Protein AF-A0A9Q4BXJ7-F1 (afdb_monomer)

Foldseek 3Di:
DDDDDDDDDDDDDDDDDDDDPDDDDFDWDDDPPDTDGDDDDDDDDDDDDDDDDDDDDDDDDDDDDDDDDDDDDDDDDDDDDDDDDDDDDDDDDDDDDDDDDDDDDDDDDDDDDDDDDDDDDDDDDDDDDPDQPFDKDKDKAFQDDDDVVDPDRDGPDPDDDDDADDDDDDFDADADDDDRIGMGMHGCSVVVVVVVVDPDDDDTHHPDQDFDDDDPFWTWGWDDDPVFQWTWTDTPFFTWIWGADPVRQTQWIQGRLRFIWGFDADPVRHTAKIWGQLDDDDPQGQIFMWGWDADPVQQKIKIKTWWASDPPDTQIKIKMFHADPVRQTAWIWTAFPVRDTFTAKGFDADPVRHTQWIAGRLRFIWGFDADPVRHTQWIAFPVRWIKGKDKDADFDWDDDDPLQTDTAGMKIWIDGPPQDSQQTWIFGAHPVGDTQWIDGGPAAIFGWDADPVRHTAWTAFSVGWIWGFDADPVGHGQKIAGPLAQGIKGFDAPPVRATAWIFGQPLDLPDQGIWGFDADSVRHTFKIWTDDSPDDPVPDDRPDDPVVQQPPDAPVSVVPQLAIWMKGWDADGPDLPDPQCRPDPPSVVVNPPPDAWDRRRGDTQKMWTDQHRPFDIWMWGFTDDSVRHTAWIWTDDGPFAIKIWGFDGIPVGHTAKIKIAGPDDPDLQFIKMKGFDAISNRATAWIWMDSDPDPVPTHTQWGFDARSNRHTAWIARPLADDQQRIWGWDADSTPGDTAWIAGRNQQWIWGFDADSVRHTQWIFIGHNLDDGWIKGFDADSVRHTAFIDGVPHTAKGFDADSNGATQKMKGAQCPVDDDDIWIKGFDDDNNQTAWIQINNRIWGWDADSSNQTQDTRVLRWGFDADSVRQTCDIRQKGFGADPVRATQWIDDPNWIWGFDAPPVNHTAFIAGPVVSHTQKGFDDDVHGFWIWGKDWDWDQDPVVRDTDIDIDTWIWTFDADSLLFGAFIATSHRHTQWGFDADPVFHTNVVTTDHDPPDQAGGSRFGQDPSRRDGDPD

pLDDT: mean 71.06, std 25.73, range [20.62, 98.31]

Radius of gyration: 36.92 Å; Cα contacts (8 Å, |Δi|>4): 1933; chains: 1; bounding box: 96×116×106 Å

Nearest PDB structures (foldseek):
  8qjd-assembly2_B  TM=5.633E-01  e=3.406E-28  Salmonella bongori N268-08
  8qja-assembly3_C  TM=4.218E-01  e=2.399E-27  Advenella mimigardefordensis DPN7
  8qja-assembly4_D  TM=3.815E-01  e=5.502E-26  Advenella mimigardefordensis DPN7
  6fay-assembly1_A  TM=3.407E-01  e=9.734E-24  Mus musculus
  7q97-assembly1_B  TM=1.953E-01  e=4.274E-28  Pseudomonas protegens Pf-5

Structure (mmCIF, N/CA/C/O backbone):
data_AF-A0A9Q4BXJ7-F1
#
_entry.id   AF-A0A9Q4BXJ7-F1
#
loop_
_atom_site.group_PDB
_atom_site.id
_atom_site.type_symbol
_atom_site.label_atom_id
_atom_site.label_alt_id
_atom_site.label_comp_id
_atom_site.label_asym_id
_atom_site.label_entity_id
_atom_site.label_seq_id
_atom_site.pdbx_PDB_ins_code
_atom_site.Cartn_x
_atom_site.Cartn_y
_atom_site.Cartn_z
_atom_site.occupancy
_atom_site.B_iso_or_equiv
_atom_site.auth_seq_id
_atom_site.auth_comp_id
_atom_site.auth_asym_id
_atom_site.auth_atom_id
_atom_site.pdbx_PDB_model_num
ATOM 1 N N . MET A 1 1 ? 33.886 -27.607 52.424 1.00 29.33 1 MET A N 1
ATOM 2 C CA . MET A 1 1 ? 33.667 -28.235 53.746 1.00 29.33 1 MET A CA 1
ATOM 3 C C . MET A 1 1 ? 32.159 -28.363 53.962 1.00 29.33 1 MET A C 1
ATOM 5 O O . MET A 1 1 ? 31.490 -27.382 53.689 1.00 29.33 1 MET A O 1
ATOM 9 N N . LYS A 1 2 ? 31.690 -29.576 54.332 1.00 24.80 2 LYS A N 1
ATOM 10 C CA . LYS A 1 2 ? 30.403 -30.024 54.951 1.00 24.80 2 LYS A CA 1
ATOM 11 C C . LYS A 1 2 ? 29.166 -29.099 54.805 1.00 24.80 2 LYS A C 1
ATOM 13 O O . LYS A 1 2 ? 29.229 -27.963 55.239 1.00 24.80 2 LYS A O 1
ATOM 18 N N . GLY A 1 3 ? 28.057 -29.520 54.173 1.00 24.28 3 GLY A N 1
ATOM 19 C CA . GLY A 1 3 ? 26.993 -30.392 54.740 1.00 24.28 3 GLY A CA 1
ATOM 20 C C . GLY A 1 3 ? 26.038 -29.548 55.614 1.00 24.28 3 GLY A C 1
ATOM 21 O O . GLY A 1 3 ? 26.539 -28.859 56.486 1.00 24.28 3 GLY A O 1
ATOM 22 N N . THR A 1 4 ? 24.714 -29.468 55.426 1.00 27.34 4 THR A N 1
ATOM 23 C CA . THR A 1 4 ? 23.711 -30.544 55.585 1.00 27.34 4 THR A CA 1
ATOM 24 C C . THR A 1 4 ? 22.307 -30.145 55.086 1.00 27.34 4 THR A C 1
ATOM 26 O O . THR A 1 4 ? 21.946 -28.973 55.054 1.00 27.34 4 THR A O 1
ATOM 29 N N . ASN A 1 5 ? 21.527 -31.184 54.773 1.00 27.03 5 ASN A N 1
ATOM 30 C CA . ASN A 1 5 ? 20.116 -31.240 54.376 1.00 27.03 5 ASN A CA 1
ATOM 31 C C . ASN A 1 5 ? 19.114 -30.816 55.468 1.00 27.03 5 ASN A C 1
ATOM 33 O O . ASN A 1 5 ? 19.410 -30.959 56.651 1.00 27.03 5 ASN A O 1
ATOM 37 N N . ASN A 1 6 ? 17.875 -30.504 55.056 1.00 26.70 6 ASN A N 1
ATOM 38 C CA . ASN A 1 6 ? 16.695 -31.269 55.494 1.00 26.70 6 ASN A CA 1
ATOM 39 C C . ASN A 1 6 ? 15.475 -31.064 54.571 1.00 26.70 6 ASN A C 1
ATOM 41 O O . ASN A 1 6 ? 14.957 -29.961 54.427 1.00 26.70 6 ASN A O 1
ATOM 45 N N . SER A 1 7 ? 15.018 -32.168 53.974 1.00 25.70 7 SER A N 1
ATOM 46 C CA . SER A 1 7 ? 13.692 -32.349 53.357 1.00 25.70 7 SER A CA 1
ATOM 47 C C . SER A 1 7 ? 12.619 -32.608 54.434 1.00 25.70 7 SER A C 1
ATOM 49 O O . SER A 1 7 ? 12.974 -32.886 55.582 1.00 25.70 7 SER A O 1
ATOM 51 N N . PRO A 1 8 ? 11.317 -32.625 54.077 1.00 30.58 8 PRO A N 1
ATOM 52 C CA . PRO A 1 8 ? 10.703 -33.935 53.798 1.00 30.58 8 PRO A CA 1
ATOM 53 C C . PRO A 1 8 ? 9.628 -33.976 52.681 1.00 30.58 8 PRO A C 1
ATOM 55 O O . PRO A 1 8 ? 8.876 -33.031 52.496 1.00 30.58 8 PRO A O 1
ATOM 58 N N . LYS A 1 9 ? 9.582 -35.141 51.999 1.00 25.20 9 LYS A N 1
ATOM 59 C CA . LYS A 1 9 ? 8.422 -35.985 51.586 1.00 25.20 9 LYS A CA 1
ATOM 60 C C . LYS A 1 9 ? 7.136 -35.251 51.143 1.00 25.20 9 LYS A C 1
ATOM 62 O O . LYS A 1 9 ? 6.546 -34.546 51.939 1.00 25.20 9 LYS A O 1
ATOM 67 N N . GLY A 1 10 ? 6.559 -35.423 49.952 1.00 23.55 10 GLY A N 1
ATOM 68 C CA . GLY A 1 10 ? 6.458 -36.580 49.056 1.00 23.55 10 GLY A CA 1
ATOM 69 C C . GLY A 1 10 ? 4.964 -36.846 48.784 1.0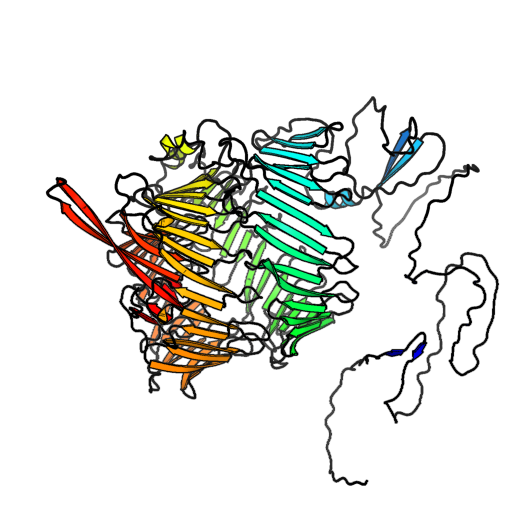0 23.55 10 GLY A C 1
ATOM 70 O O . GLY A 1 10 ? 4.202 -36.839 49.740 1.00 23.55 10 GLY A O 1
ATOM 71 N N . ILE A 1 11 ? 4.559 -37.027 47.518 1.00 23.98 11 ILE A N 1
ATOM 72 C CA . ILE A 1 11 ? 3.514 -37.942 46.991 1.00 23.98 11 ILE A CA 1
ATOM 73 C C . ILE A 1 11 ? 3.352 -37.672 45.480 1.00 23.98 11 ILE A C 1
ATOM 75 O O . ILE A 1 11 ? 3.419 -36.539 45.012 1.00 23.98 11 ILE A O 1
ATOM 79 N N . ALA A 1 12 ? 3.235 -38.770 44.739 1.00 24.23 12 ALA A N 1
ATOM 80 C CA . ALA A 1 12 ? 3.352 -38.919 43.297 1.00 24.23 12 ALA A CA 1
ATOM 81 C C . ALA A 1 12 ? 2.181 -38.349 42.478 1.00 24.23 12 ALA A C 1
ATOM 83 O O . ALA A 1 12 ? 1.046 -38.349 42.941 1.00 24.23 12 ALA A O 1
ATOM 84 N N . ASN A 1 13 ? 2.458 -37.997 41.216 1.00 24.38 13 ASN A N 1
ATOM 85 C CA . ASN A 1 13 ? 1.560 -38.262 40.090 1.00 24.38 13 ASN A CA 1
ATOM 86 C C . ASN A 1 13 ? 2.360 -38.378 38.780 1.00 24.38 13 ASN A C 1
ATOM 88 O O . ASN A 1 13 ? 3.239 -37.569 38.488 1.00 24.38 13 ASN A O 1
ATOM 92 N N . ASN A 1 14 ? 2.066 -39.448 38.042 1.00 24.03 14 ASN A N 1
ATOM 93 C CA . ASN A 1 14 ? 2.735 -39.897 36.823 1.00 24.03 14 ASN A CA 1
ATOM 94 C C . ASN A 1 14 ? 2.566 -38.901 35.665 1.00 24.03 14 ASN A C 1
ATOM 96 O O . ASN A 1 14 ? 1.440 -38.626 35.258 1.00 24.03 14 ASN A O 1
ATOM 100 N N . TYR A 1 15 ? 3.679 -38.467 35.068 1.00 24.14 15 TYR A N 1
ATOM 101 C CA . TYR A 1 15 ? 3.709 -37.826 33.752 1.00 24.14 15 TYR A CA 1
ATOM 102 C C . TYR A 1 15 ? 4.473 -38.711 32.763 1.00 24.14 15 TYR A C 1
ATOM 104 O O . TYR A 1 15 ? 5.628 -39.075 32.988 1.00 24.14 15 TYR A O 1
ATOM 112 N N . TYR A 1 16 ? 3.807 -39.052 31.659 1.00 23.14 16 TYR A N 1
ATOM 113 C CA . TYR A 1 16 ? 4.419 -39.596 30.449 1.00 23.14 16 TYR A CA 1
ATOM 114 C C . TYR A 1 16 ? 5.357 -38.533 29.851 1.00 23.14 16 TYR A C 1
ATOM 116 O O . TYR A 1 16 ? 4.899 -37.474 29.428 1.00 23.14 16 TYR A O 1
ATOM 124 N N . TYR A 1 17 ? 6.661 -38.812 29.799 1.00 21.69 17 TYR A N 1
ATOM 125 C CA . TYR A 1 17 ? 7.642 -37.994 29.079 1.00 21.69 17 TYR A CA 1
ATOM 126 C C . TYR A 1 17 ? 7.911 -38.610 27.695 1.00 21.69 17 TYR A C 1
ATOM 128 O O . TYR A 1 17 ? 8.369 -39.755 27.637 1.00 21.69 17 TYR A O 1
ATOM 136 N N . PRO A 1 18 ? 7.697 -37.891 26.578 1.00 24.36 18 PRO A N 1
ATOM 137 C CA . PRO A 1 18 ? 8.281 -38.276 25.303 1.00 24.36 18 PRO A CA 1
ATOM 138 C C . PRO A 1 18 ? 9.789 -37.993 25.324 1.00 24.36 18 PRO A C 1
ATOM 140 O O . PRO A 1 18 ? 10.256 -36.997 25.883 1.00 24.36 18 PRO A O 1
ATOM 143 N N . GLN A 1 19 ? 10.558 -38.917 24.751 1.00 22.33 19 GLN A N 1
ATOM 144 C CA . GLN A 1 19 ? 12.015 -38.928 24.803 1.00 22.33 19 GLN A CA 1
ATOM 145 C C . GLN A 1 19 ? 12.638 -37.683 24.158 1.00 22.33 19 GLN A C 1
ATOM 147 O O . GLN A 1 19 ? 12.477 -37.426 22.968 1.00 22.33 19 GLN A O 1
ATOM 152 N N . ARG A 1 20 ? 13.411 -36.936 24.954 1.00 23.20 20 ARG A N 1
ATOM 153 C CA . ARG A 1 20 ? 14.351 -35.920 24.473 1.00 23.20 20 ARG A CA 1
ATOM 154 C C . ARG A 1 20 ? 15.611 -36.616 23.962 1.00 23.20 20 ARG A C 1
ATOM 156 O O . ARG A 1 20 ? 16.390 -37.120 24.766 1.00 23.20 20 ARG A O 1
ATOM 163 N N . ASN A 1 21 ? 15.862 -36.575 22.659 1.00 24.70 21 ASN A N 1
ATOM 164 C CA . ASN A 1 21 ? 17.206 -36.816 22.136 1.00 24.70 21 ASN A CA 1
ATOM 165 C C . ASN A 1 21 ? 18.016 -35.521 22.281 1.00 24.70 21 ASN A C 1
ATOM 167 O O . ASN A 1 21 ? 17.896 -34.606 21.471 1.00 24.70 21 ASN A O 1
ATOM 171 N N . ALA A 1 22 ? 18.806 -35.421 23.349 1.00 22.44 22 ALA A N 1
ATOM 172 C CA . ALA A 1 22 ? 19.788 -34.357 23.514 1.00 22.44 22 ALA A CA 1
ATOM 173 C C . ALA A 1 22 ? 21.073 -34.733 22.759 1.00 22.44 22 ALA A C 1
ATOM 175 O O . ALA A 1 22 ? 21.726 -35.713 23.109 1.00 22.44 22 ALA A O 1
ATOM 176 N N . TYR A 1 23 ? 21.456 -33.948 21.751 1.00 26.84 23 TYR A N 1
ATOM 177 C CA . TYR A 1 23 ? 22.778 -34.041 21.126 1.00 26.84 23 TYR A CA 1
ATOM 178 C C . TYR A 1 23 ? 23.643 -32.874 21.618 1.00 26.84 23 TYR A C 1
ATOM 180 O O . TYR A 1 23 ? 23.345 -31.712 21.351 1.00 26.84 23 TYR A O 1
ATOM 188 N N . GLY A 1 24 ? 24.684 -33.191 22.393 1.00 23.44 24 GLY A N 1
ATOM 189 C CA . GLY A 1 24 ? 25.664 -32.226 22.897 1.00 23.44 24 GLY A CA 1
ATOM 190 C C . GLY A 1 24 ? 26.682 -31.812 21.829 1.00 23.44 24 GLY A C 1
ATOM 191 O O . GLY A 1 24 ? 27.088 -32.618 20.995 1.00 23.44 24 GLY A O 1
ATOM 192 N N . ILE A 1 25 ? 27.096 -30.545 21.870 1.00 24.92 25 ILE A N 1
ATOM 193 C CA . ILE A 1 25 ? 28.106 -29.939 20.990 1.00 24.92 25 ILE A CA 1
ATOM 194 C C . ILE A 1 25 ? 29.501 -30.173 21.599 1.00 24.92 25 ILE A C 1
ATOM 196 O O . ILE A 1 25 ? 29.721 -29.838 22.761 1.00 24.92 25 ILE A O 1
ATOM 200 N N . PHE A 1 26 ? 30.452 -30.710 20.826 1.00 27.27 26 PHE A N 1
ATOM 201 C CA . PHE A 1 26 ? 31.858 -30.851 21.233 1.00 27.27 26 PHE A CA 1
ATOM 202 C C . PHE A 1 26 ? 32.681 -29.639 20.772 1.00 27.27 26 PHE A C 1
ATOM 204 O O . PHE A 1 26 ? 32.647 -29.284 19.595 1.00 27.27 26 PHE A O 1
ATOM 211 N N . GLN A 1 27 ? 33.459 -29.031 21.671 1.00 26.34 27 GLN A N 1
ATOM 212 C CA . GLN A 1 27 ? 34.490 -28.054 21.307 1.00 26.34 27 GLN A CA 1
ATOM 213 C C . GLN A 1 27 ? 35.845 -28.755 21.162 1.00 26.34 27 GLN A C 1
ATOM 215 O O . GLN A 1 27 ? 36.300 -29.438 22.076 1.00 26.34 27 GLN A O 1
ATOM 220 N N . ALA A 1 28 ? 36.501 -28.560 20.018 1.00 27.38 28 ALA A N 1
ATOM 221 C CA . ALA A 1 28 ? 37.892 -28.940 19.798 1.00 27.38 28 ALA A CA 1
ATOM 222 C C . ALA A 1 28 ? 38.761 -27.678 19.790 1.00 27.38 28 ALA A C 1
ATOM 224 O O . ALA A 1 28 ? 38.395 -26.678 19.171 1.00 27.38 28 ALA A O 1
ATOM 225 N N . SER A 1 29 ? 39.920 -27.729 20.445 1.00 29.02 29 SER A N 1
ATOM 226 C CA . SER A 1 29 ? 40.945 -26.690 20.340 1.00 29.02 29 SER A CA 1
ATOM 227 C C . SER A 1 29 ? 42.194 -27.247 19.655 1.00 29.02 29 SER A C 1
ATOM 229 O O . SER A 1 29 ? 42.564 -28.414 19.810 1.00 29.02 29 SER A O 1
ATOM 231 N N . VAL A 1 30 ? 42.816 -26.408 18.826 1.00 29.84 30 VAL A N 1
ATOM 232 C CA . VAL A 1 30 ? 43.985 -26.753 18.013 1.00 29.84 30 VAL A CA 1
ATOM 233 C C . VAL A 1 30 ? 45.170 -25.940 18.510 1.00 29.84 30 VAL A C 1
ATOM 235 O O . VAL A 1 30 ? 45.126 -24.711 18.489 1.00 29.84 30 VAL A O 1
ATOM 238 N N . THR A 1 31 ? 46.253 -26.618 18.890 1.00 29.80 31 THR A N 1
ATOM 239 C CA . THR A 1 31 ? 47.526 -25.957 19.197 1.00 29.80 31 THR A CA 1
ATOM 240 C C . THR A 1 31 ? 48.643 -26.657 18.431 1.00 29.80 31 THR A C 1
ATOM 242 O O . THR A 1 31 ? 49.080 -27.756 18.773 1.00 29.80 31 THR A O 1
ATOM 245 N N . GLY A 1 32 ? 49.097 -26.027 17.345 1.00 45.06 32 GLY A N 1
ATOM 246 C CA . GLY A 1 32 ? 50.088 -26.600 16.430 1.00 45.06 32 GLY A CA 1
ATOM 247 C C . GLY A 1 32 ? 49.556 -27.785 15.605 1.00 45.06 32 GLY A C 1
ATOM 248 O O . GLY A 1 32 ? 48.370 -27.873 15.309 1.00 45.06 32 GLY A O 1
ATOM 249 N N . LYS A 1 33 ? 50.437 -28.715 15.201 1.00 29.27 33 LYS A N 1
ATOM 250 C CA . LYS A 1 33 ? 50.110 -29.849 14.301 1.00 29.27 33 LYS A CA 1
ATOM 251 C C . LYS A 1 33 ? 49.466 -31.065 14.999 1.00 29.27 33 LYS A C 1
ATOM 253 O O . LYS A 1 33 ? 49.598 -32.186 14.511 1.00 29.27 33 LYS A O 1
ATOM 258 N N . LYS A 1 34 ? 48.800 -30.880 16.142 1.00 28.38 34 LYS A N 1
ATOM 259 C CA . LYS A 1 34 ? 48.047 -31.939 16.838 1.00 28.38 34 LYS A CA 1
ATOM 260 C C . LYS A 1 34 ? 46.675 -31.409 17.262 1.00 28.38 34 LYS A C 1
ATOM 262 O O . LYS A 1 34 ? 46.583 -30.311 17.800 1.00 28.38 34 LYS A O 1
ATOM 267 N N . VAL A 1 35 ? 45.632 -32.209 17.039 1.00 30.05 35 VAL A N 1
ATOM 268 C CA . VAL A 1 35 ? 44.270 -31.977 17.549 1.00 30.05 35 VAL A CA 1
ATOM 269 C C . VAL A 1 35 ? 44.096 -32.829 18.801 1.00 30.05 35 VAL A C 1
ATOM 271 O O . VAL A 1 35 ? 44.442 -34.011 18.789 1.00 30.05 35 VAL A O 1
ATOM 274 N N . LYS A 1 36 ? 43.595 -32.234 19.883 1.00 32.84 36 LYS A N 1
ATOM 275 C CA . LYS A 1 36 ? 43.340 -32.921 21.150 1.00 32.84 36 LYS A CA 1
ATOM 276 C C . LYS A 1 36 ? 41.844 -32.827 21.455 1.00 32.84 36 LYS A C 1
ATOM 278 O O . LYS A 1 36 ? 41.276 -31.744 21.368 1.00 32.84 36 LYS A O 1
ATOM 283 N N . PHE A 1 37 ? 41.213 -33.948 21.792 1.00 34.50 37 PHE A N 1
ATOM 284 C CA . PHE A 1 37 ? 39.834 -33.982 22.282 1.00 34.50 37 PHE A CA 1
ATOM 285 C C . PHE A 1 37 ? 39.891 -34.158 23.801 1.00 34.50 37 PHE A C 1
ATOM 287 O O . PHE A 1 37 ? 40.313 -35.216 24.266 1.00 34.50 37 PHE A O 1
ATOM 294 N N . ASP A 1 38 ? 39.532 -33.128 24.569 1.00 32.91 38 ASP A N 1
ATOM 295 C CA . ASP A 1 38 ? 39.455 -33.236 26.029 1.00 32.91 38 ASP A CA 1
ATOM 296 C C . ASP A 1 38 ? 38.079 -33.769 26.440 1.00 32.91 38 ASP A C 1
ATOM 298 O O . ASP A 1 38 ? 37.048 -33.132 26.235 1.00 32.91 38 ASP A O 1
ATOM 302 N N . TYR A 1 39 ? 38.075 -34.950 27.054 1.00 35.16 39 TYR A N 1
ATOM 303 C CA . TYR A 1 39 ? 36.938 -35.482 27.799 1.00 35.16 39 TYR A CA 1
ATOM 304 C C . TYR A 1 39 ? 37.200 -35.270 29.287 1.00 35.16 39 TYR A C 1
ATOM 306 O O . TYR A 1 39 ? 37.680 -36.160 29.986 1.00 35.16 39 TYR A O 1
ATOM 314 N N . SER A 1 40 ? 36.889 -34.083 29.793 1.00 30.02 40 SER A N 1
ATOM 315 C CA . SER A 1 40 ? 36.901 -33.834 31.233 1.00 30.02 40 SER A CA 1
ATOM 316 C C . SER A 1 40 ? 35.796 -32.855 31.595 1.00 30.02 40 SER A C 1
ATOM 318 O O . SER A 1 40 ? 36.021 -31.651 31.584 1.00 30.02 40 SER A O 1
ATOM 320 N N . ASN A 1 41 ? 34.593 -33.390 31.834 1.00 29.94 41 ASN A N 1
ATOM 321 C CA . ASN A 1 41 ? 33.640 -32.940 32.863 1.00 29.94 41 ASN A CA 1
ATOM 322 C C . ASN A 1 41 ? 32.302 -33.686 32.737 1.00 29.94 41 ASN A C 1
ATOM 324 O O . ASN A 1 41 ? 31.293 -33.082 32.417 1.00 29.94 41 ASN A O 1
ATOM 328 N N . TYR A 1 42 ? 32.283 -34.992 33.015 1.00 26.17 42 TYR A N 1
ATOM 329 C CA . TYR A 1 42 ? 31.092 -35.678 33.533 1.00 26.17 42 TYR A CA 1
ATOM 330 C C . TYR A 1 42 ? 31.565 -36.850 34.395 1.00 26.17 42 TYR A C 1
ATOM 332 O O . TYR A 1 42 ? 31.843 -37.944 33.909 1.00 26.17 42 TYR A O 1
ATOM 340 N N . SER A 1 43 ? 31.735 -36.591 35.692 1.00 24.86 43 SER A N 1
ATOM 341 C CA . SER A 1 43 ? 31.976 -37.631 36.686 1.00 24.86 43 SER A CA 1
ATOM 342 C C . SER A 1 43 ? 30.651 -38.210 37.177 1.00 24.86 43 SER A C 1
ATOM 344 O O . SER A 1 43 ? 29.748 -37.473 37.564 1.00 24.86 43 SER A O 1
ATOM 346 N N . SER A 1 44 ? 30.632 -39.542 37.233 1.00 25.55 44 SER A N 1
ATOM 347 C CA . SER A 1 44 ? 29.805 -40.422 38.068 1.00 25.55 44 SER A CA 1
ATOM 348 C C . SER A 1 44 ? 28.281 -40.393 37.898 1.00 25.55 44 SER A C 1
ATOM 350 O O . SER A 1 44 ? 27.593 -39.542 38.452 1.00 25.55 44 SER A O 1
ATOM 352 N N . SER A 1 45 ? 27.769 -41.463 37.280 1.00 25.62 45 SER A N 1
ATOM 353 C CA . SER A 1 45 ? 26.918 -42.507 37.894 1.00 25.62 45 SER A CA 1
ATOM 354 C C . SER A 1 45 ? 25.722 -42.889 37.020 1.00 25.62 45 SER A C 1
ATOM 356 O O . SER A 1 45 ? 24.637 -42.366 37.188 1.00 25.62 45 SER A O 1
ATOM 358 N N . PHE A 1 46 ? 25.906 -43.855 36.117 1.00 24.28 46 PHE A N 1
ATOM 359 C CA . PHE A 1 46 ? 24.854 -44.817 35.777 1.00 24.28 46 PHE A CA 1
ATOM 360 C C . PHE A 1 46 ? 25.511 -46.136 35.359 1.00 24.28 46 PHE A C 1
ATOM 362 O O . PHE A 1 46 ? 26.411 -46.181 34.522 1.00 24.28 46 PHE A O 1
ATOM 369 N N . SER A 1 47 ? 25.120 -47.189 36.065 1.00 24.88 47 SER A N 1
ATOM 370 C CA . SER A 1 47 ? 25.654 -48.544 36.025 1.00 24.88 47 SER A CA 1
ATOM 371 C C . SER A 1 47 ? 25.408 -49.241 34.690 1.00 24.88 47 SER A C 1
ATOM 373 O O . SER A 1 47 ? 24.322 -49.165 34.120 1.00 24.88 47 SER A O 1
ATOM 375 N N . GLN A 1 48 ? 26.420 -49.992 34.258 1.00 25.08 48 GLN A N 1
ATOM 376 C CA . GLN A 1 48 ? 26.353 -50.997 33.205 1.00 25.08 48 GLN A CA 1
ATOM 377 C C . GLN A 1 48 ? 25.252 -52.026 33.498 1.00 25.08 48 GLN A C 1
ATOM 379 O O . GLN A 1 48 ? 25.297 -52.698 34.524 1.00 25.08 48 GLN A O 1
ATOM 384 N N . ASN A 1 49 ? 24.308 -52.180 32.570 1.00 23.73 49 ASN A N 1
ATOM 385 C CA . ASN A 1 49 ? 23.869 -53.488 32.091 1.00 23.73 49 ASN A CA 1
ATOM 386 C C . ASN A 1 49 ? 23.139 -53.347 30.744 1.00 23.73 49 ASN A C 1
ATOM 388 O O . ASN A 1 49 ? 21.999 -52.910 30.668 1.00 23.73 49 ASN A O 1
ATOM 392 N N . MET A 1 50 ? 23.861 -53.776 29.707 1.00 22.00 50 MET A N 1
ATOM 393 C CA . MET A 1 50 ? 23.385 -54.463 28.502 1.00 22.00 50 MET A CA 1
ATOM 394 C C . MET A 1 50 ? 22.481 -53.714 27.505 1.00 22.00 50 MET A C 1
ATOM 396 O O . MET A 1 50 ? 21.268 -53.881 27.490 1.00 22.00 50 MET A O 1
ATOM 400 N N . PHE A 1 51 ? 23.117 -53.073 26.517 1.00 23.27 51 PHE A N 1
ATOM 401 C CA . PHE A 1 51 ? 22.723 -53.280 25.118 1.00 23.27 51 PHE A CA 1
ATOM 402 C C . PHE A 1 51 ? 23.541 -54.457 24.568 1.00 23.27 51 PHE A C 1
ATOM 404 O O . PHE A 1 51 ? 24.740 -54.333 24.325 1.00 23.27 51 PHE A O 1
ATOM 411 N N . GLN A 1 52 ? 22.892 -55.610 24.392 1.00 22.36 52 GLN A N 1
ATOM 412 C CA . GLN A 1 52 ? 23.328 -56.613 23.425 1.00 22.36 52 GLN A CA 1
ATOM 413 C C . GLN A 1 52 ? 22.920 -56.116 22.035 1.00 22.36 52 GLN A C 1
ATOM 415 O O . GLN A 1 52 ? 21.733 -56.014 21.739 1.00 22.36 52 GLN A O 1
ATOM 420 N N . MET A 1 53 ? 23.892 -55.847 21.170 1.00 22.06 53 MET A N 1
ATOM 421 C CA . MET A 1 53 ? 23.687 -55.911 19.726 1.00 22.06 53 MET A CA 1
ATOM 422 C C . MET A 1 53 ? 24.564 -57.037 19.189 1.00 22.06 53 MET A C 1
ATOM 424 O O . MET A 1 53 ? 25.786 -56.987 19.280 1.00 22.06 53 MET A O 1
ATOM 428 N N . ASN A 1 54 ? 23.911 -58.063 18.655 1.00 21.66 54 ASN A N 1
ATOM 429 C CA . ASN A 1 54 ? 24.493 -59.108 17.821 1.00 21.66 54 ASN A CA 1
ATOM 430 C C . ASN A 1 54 ? 23.661 -59.162 16.510 1.00 21.66 54 ASN A C 1
ATOM 432 O O . ASN A 1 54 ? 22.579 -58.576 16.462 1.00 21.66 54 ASN A O 1
ATOM 436 N N . PRO A 1 55 ? 24.146 -59.777 15.418 1.00 28.86 55 PRO A N 1
ATOM 437 C CA . PRO A 1 55 ? 24.564 -59.031 14.232 1.00 28.86 55 PRO A CA 1
ATOM 438 C C . PRO A 1 55 ? 23.885 -59.508 12.929 1.00 28.86 55 PRO A C 1
ATOM 440 O O . PRO A 1 55 ? 23.731 -60.703 12.699 1.00 28.86 55 PRO A O 1
ATOM 443 N N . PHE A 1 56 ? 23.592 -58.589 12.005 1.00 22.45 56 PHE A N 1
ATOM 444 C CA . PHE A 1 56 ? 23.357 -58.892 10.583 1.00 22.45 56 PHE A CA 1
ATOM 445 C C . PHE A 1 56 ? 24.173 -57.882 9.762 1.00 22.45 56 PHE A C 1
ATOM 447 O O . PHE A 1 56 ? 23.987 -56.680 9.899 1.00 22.45 56 PHE A O 1
ATOM 454 N N . LYS A 1 57 ? 25.314 -58.291 9.196 1.00 24.23 57 LYS A N 1
ATOM 455 C CA . LYS A 1 57 ? 25.520 -58.952 7.890 1.00 24.23 57 LYS A CA 1
ATOM 456 C C . LYS A 1 57 ? 25.210 -58.053 6.677 1.00 24.23 57 LYS A C 1
ATOM 458 O O . LYS A 1 57 ? 24.060 -57.810 6.341 1.00 24.23 57 LYS A O 1
ATOM 463 N N . THR A 1 58 ? 26.313 -57.718 5.998 1.00 22.05 58 THR A N 1
ATOM 464 C CA . THR A 1 58 ? 26.476 -57.423 4.562 1.00 22.05 58 THR A CA 1
ATOM 465 C C . THR A 1 58 ? 26.200 -55.989 4.085 1.00 22.05 58 THR A C 1
ATOM 467 O O . THR A 1 58 ? 25.133 -55.674 3.575 1.00 22.05 58 THR A O 1
ATOM 470 N N . VAL A 1 59 ? 27.243 -55.150 4.127 1.00 21.95 59 VAL A N 1
ATOM 471 C CA . VAL A 1 59 ? 27.452 -54.089 3.126 1.00 21.95 59 VAL A CA 1
ATOM 472 C C . VAL A 1 59 ? 28.381 -54.669 2.062 1.00 21.95 59 VAL A C 1
ATOM 474 O O . VAL A 1 59 ? 29.539 -54.977 2.342 1.00 21.95 59 VAL A O 1
ATOM 477 N N . SER A 1 60 ? 27.855 -54.878 0.860 1.00 22.62 60 SER A N 1
ATOM 478 C CA . SER A 1 60 ? 28.630 -55.322 -0.297 1.00 22.62 60 SER A CA 1
ATOM 479 C C . SER A 1 60 ? 29.372 -54.128 -0.894 1.00 22.62 60 SER A C 1
ATOM 481 O O . SER A 1 60 ? 28.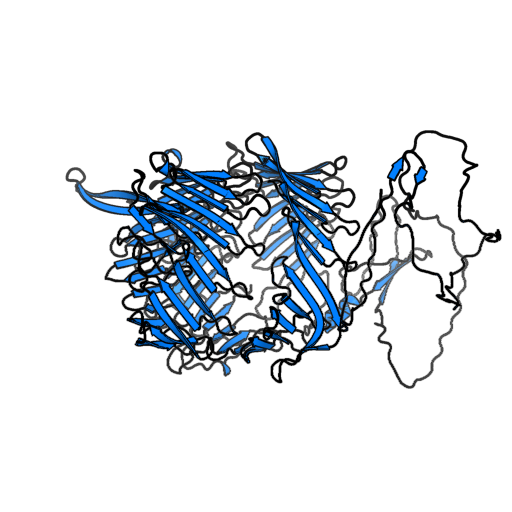747 -53.183 -1.369 1.00 22.62 60 SER A O 1
ATOM 483 N N . PHE A 1 61 ? 30.702 -54.181 -0.892 1.00 23.50 61 PHE A N 1
ATOM 484 C CA . PHE A 1 61 ? 31.545 -53.308 -1.704 1.00 23.50 61 PHE A CA 1
ATOM 485 C C . PHE A 1 61 ? 31.709 -53.939 -3.089 1.00 23.50 61 PHE A C 1
ATOM 487 O O . PHE A 1 61 ? 32.069 -55.114 -3.194 1.00 23.50 61 PHE A O 1
ATOM 494 N N . TYR A 1 62 ? 31.471 -53.170 -4.155 1.00 21.67 62 TYR A N 1
ATOM 495 C CA . TYR A 1 62 ? 31.914 -53.566 -5.489 1.00 21.67 62 TYR A CA 1
ATOM 496 C C . TYR A 1 62 ? 33.442 -53.495 -5.536 1.00 21.67 62 TYR A C 1
ATOM 498 O O . TYR A 1 62 ? 34.051 -52.435 -5.401 1.00 21.67 62 TYR A O 1
ATOM 506 N N . LYS A 1 63 ? 34.038 -54.675 -5.681 1.00 23.62 63 LYS A N 1
ATOM 507 C CA . LYS A 1 63 ? 35.460 -54.939 -5.866 1.00 23.62 63 LYS A CA 1
ATOM 508 C C . LYS A 1 63 ? 35.859 -54.478 -7.271 1.00 23.62 63 LYS A C 1
ATOM 510 O O . LYS A 1 63 ? 35.317 -54.994 -8.242 1.00 23.62 63 LYS A O 1
ATOM 515 N N . ASN A 1 64 ? 36.809 -53.552 -7.374 1.00 23.48 64 ASN A N 1
ATOM 516 C CA . ASN A 1 64 ? 37.667 -53.465 -8.552 1.00 23.48 64 ASN A CA 1
ATOM 517 C C . ASN A 1 64 ? 38.998 -54.108 -8.162 1.00 23.48 64 ASN A C 1
ATOM 519 O O . ASN A 1 64 ? 39.561 -53.818 -7.107 1.00 23.48 64 ASN A O 1
ATOM 523 N N . GLU A 1 65 ? 39.409 -55.086 -8.953 1.00 28.33 65 GLU A N 1
ATOM 524 C CA . GLU A 1 65 ? 40.550 -55.946 -8.689 1.00 28.33 65 GLU A CA 1
ATOM 525 C C . GLU A 1 65 ? 41.844 -55.139 -8.791 1.00 28.33 65 GLU A C 1
ATOM 527 O O . GLU A 1 65 ? 42.099 -54.530 -9.819 1.00 28.33 65 GLU A O 1
ATOM 532 N N . HIS A 1 66 ? 42.614 -55.078 -7.703 1.00 26.91 66 HIS A N 1
ATOM 533 C CA . HIS A 1 66 ? 44.073 -55.228 -7.640 1.00 26.91 66 HIS A CA 1
ATOM 534 C C . HIS A 1 66 ? 44.573 -54.793 -6.249 1.00 26.91 66 HIS A C 1
ATOM 536 O O . HIS A 1 66 ? 44.153 -53.776 -5.707 1.00 26.91 66 HIS A O 1
ATOM 542 N N . CYS A 1 67 ? 45.521 -55.577 -5.731 1.00 25.20 67 CYS A N 1
ATOM 543 C CA . CYS A 1 67 ? 46.316 -55.409 -4.510 1.00 25.20 67 CYS A CA 1
ATOM 544 C C . CYS A 1 67 ? 45.820 -56.095 -3.218 1.00 25.20 67 CYS A C 1
ATOM 546 O O . CYS A 1 67 ? 44.750 -55.853 -2.672 1.00 25.20 67 CYS A O 1
ATOM 548 N N . SER A 1 68 ? 46.719 -56.978 -2.791 1.00 27.14 68 SER A N 1
ATOM 549 C CA . SER A 1 68 ? 46.823 -57.916 -1.678 1.00 27.14 68 SER A CA 1
ATOM 550 C C . SER A 1 68 ? 46.631 -57.370 -0.258 1.00 27.14 68 SER A C 1
ATOM 552 O O . SER A 1 68 ? 46.921 -56.217 0.046 1.00 27.14 68 SER A O 1
ATOM 554 N N . GLU A 1 69 ? 46.218 -58.302 0.602 1.00 25.14 69 GLU A N 1
ATOM 555 C CA . GLU A 1 69 ? 46.026 -58.257 2.053 1.00 25.14 69 GLU A CA 1
ATOM 556 C C . GLU A 1 69 ? 47.135 -57.551 2.856 1.00 25.14 69 GLU A C 1
ATOM 558 O O . GLU A 1 69 ? 48.320 -57.837 2.691 1.00 25.14 69 GLU A O 1
ATOM 563 N N . ILE A 1 70 ? 46.727 -56.750 3.848 1.00 25.05 70 ILE A N 1
ATOM 564 C CA . ILE A 1 70 ? 47.437 -56.645 5.130 1.00 25.05 70 ILE A CA 1
ATOM 565 C C . ILE A 1 70 ? 46.396 -56.800 6.244 1.00 25.05 70 ILE A C 1
ATOM 567 O O . ILE A 1 70 ? 45.586 -55.909 6.494 1.00 25.05 70 ILE A O 1
ATOM 571 N N . ASN A 1 71 ? 46.425 -57.958 6.902 1.00 26.27 71 ASN A N 1
ATOM 572 C CA . ASN A 1 71 ? 45.721 -58.231 8.151 1.00 26.27 71 ASN A CA 1
ATOM 573 C C . ASN A 1 71 ? 46.316 -57.391 9.288 1.00 26.27 71 ASN A C 1
ATOM 575 O O . ASN A 1 71 ? 47.536 -57.348 9.418 1.00 26.27 71 ASN A O 1
ATOM 579 N N . ASN A 1 72 ? 45.481 -56.815 10.160 1.00 26.55 72 ASN A N 1
ATOM 580 C CA . ASN A 1 72 ? 45.862 -56.594 11.557 1.00 26.55 72 ASN A CA 1
ATOM 581 C C . ASN A 1 72 ? 44.649 -56.597 12.500 1.00 26.55 72 ASN A C 1
ATOM 583 O O . ASN A 1 72 ? 43.667 -55.880 12.317 1.00 26.55 72 ASN A O 1
ATOM 587 N N . THR A 1 73 ? 44.775 -57.448 13.513 1.00 26.22 73 THR A N 1
ATOM 588 C CA . THR A 1 73 ? 43.838 -57.779 14.587 1.00 26.22 73 THR A CA 1
ATOM 589 C C . THR A 1 73 ? 43.746 -56.653 15.621 1.00 26.22 73 THR A C 1
ATOM 591 O O . THR A 1 73 ? 44.765 -56.102 16.032 1.00 26.22 73 THR A O 1
ATOM 594 N N . VAL A 1 74 ? 42.536 -56.342 16.095 1.00 26.67 74 VAL A N 1
ATOM 595 C CA . VAL A 1 74 ? 42.298 -55.374 17.179 1.00 26.67 74 VAL A CA 1
ATOM 596 C C . VAL A 1 74 ? 42.361 -56.094 18.528 1.00 26.67 74 VAL A C 1
ATOM 598 O O . VAL A 1 74 ? 41.484 -56.890 18.845 1.00 26.67 74 VAL A O 1
ATOM 601 N N . ASN A 1 75 ? 43.384 -55.788 19.327 1.00 27.52 75 ASN A N 1
ATOM 602 C CA . ASN A 1 75 ? 43.397 -56.004 20.776 1.00 27.52 75 ASN A CA 1
ATOM 603 C C . ASN A 1 75 ? 43.414 -54.635 21.471 1.00 27.52 75 ASN A C 1
ATOM 605 O O . ASN A 1 75 ? 43.868 -53.652 20.894 1.00 27.52 75 ASN A O 1
ATOM 609 N N . GLY A 1 76 ? 42.844 -54.580 22.676 1.00 32.56 76 GLY A N 1
ATOM 610 C CA . GLY A 1 76 ? 42.332 -53.373 23.325 1.00 32.56 76 GLY A CA 1
ATOM 611 C C . GLY A 1 76 ? 43.278 -52.171 23.444 1.00 32.56 76 GLY A C 1
ATOM 612 O O . GLY A 1 76 ? 44.500 -52.294 23.459 1.00 32.56 76 GLY A O 1
ATOM 613 N N . THR A 1 77 ? 42.641 -51.012 23.661 1.00 28.61 77 THR A N 1
ATOM 614 C CA . THR A 1 77 ? 43.165 -49.634 23.818 1.00 28.61 77 THR A CA 1
ATOM 615 C C . THR A 1 77 ? 43.326 -48.849 22.503 1.00 28.61 77 THR A C 1
ATOM 617 O O . THR A 1 77 ? 44.351 -48.905 21.832 1.00 28.61 77 THR A O 1
ATOM 620 N N . ASN A 1 78 ? 42.303 -48.060 22.144 1.00 28.47 78 ASN A N 1
ATOM 621 C CA . ASN A 1 78 ? 42.277 -47.229 20.933 1.00 28.47 78 ASN A CA 1
ATOM 622 C C . ASN A 1 78 ? 43.102 -45.937 21.097 1.00 28.47 78 ASN A C 1
ATOM 624 O O . ASN A 1 78 ? 42.558 -44.884 21.413 1.00 28.47 78 ASN A O 1
ATOM 628 N N . ASN A 1 79 ? 44.403 -46.015 20.814 1.00 27.78 79 ASN A N 1
ATOM 629 C CA . ASN A 1 79 ? 45.202 -44.892 20.319 1.00 27.78 79 ASN A CA 1
ATOM 630 C C . ASN A 1 79 ? 45.683 -45.259 18.906 1.00 27.78 79 ASN A C 1
ATOM 632 O O . ASN A 1 79 ? 46.496 -46.168 18.760 1.00 27.78 79 ASN A O 1
ATOM 636 N N . PHE A 1 80 ? 45.218 -44.561 17.866 1.00 27.19 80 PHE A N 1
ATOM 637 C CA . PHE A 1 80 ? 45.771 -44.700 16.512 1.00 27.19 80 PHE A CA 1
ATOM 638 C C . PHE A 1 80 ? 46.816 -43.609 16.247 1.00 27.19 80 PHE A C 1
ATOM 640 O O . PHE A 1 80 ? 46.561 -42.426 16.456 1.00 27.19 80 PHE A O 1
ATOM 647 N N . THR A 1 81 ? 47.994 -44.013 15.763 1.00 27.56 81 THR A N 1
ATOM 648 C CA . THR A 1 81 ? 49.071 -43.126 15.292 1.00 27.56 81 THR A CA 1
ATOM 649 C C . THR A 1 81 ? 49.457 -43.547 13.873 1.00 27.56 81 THR A C 1
ATOM 651 O O . THR A 1 81 ? 49.713 -44.725 13.646 1.00 27.56 81 THR A O 1
ATOM 654 N N . ILE A 1 82 ? 49.530 -42.609 12.921 1.00 28.38 82 ILE A N 1
ATOM 655 C CA . ILE A 1 82 ? 50.045 -42.860 11.562 1.00 28.38 82 ILE A CA 1
ATOM 656 C C . ILE A 1 82 ? 51.414 -42.179 11.427 1.00 28.38 82 ILE A C 1
ATOM 658 O O . ILE A 1 82 ? 51.520 -40.965 11.598 1.00 28.38 82 ILE A O 1
ATOM 662 N N . ASN A 1 83 ? 52.457 -42.955 11.107 1.00 25.88 83 ASN A N 1
ATOM 663 C CA . ASN A 1 83 ? 53.803 -42.460 10.793 1.00 25.88 83 ASN A CA 1
ATOM 664 C C . ASN A 1 83 ? 53.961 -42.223 9.283 1.00 25.88 83 ASN A C 1
ATOM 666 O O . ASN A 1 83 ? 53.545 -43.044 8.470 1.00 25.88 83 ASN A O 1
ATOM 670 N N . LYS A 1 84 ? 54.598 -41.108 8.906 1.00 28.47 84 LYS A N 1
ATOM 671 C CA . LYS A 1 84 ? 54.836 -40.705 7.512 1.00 28.47 84 LYS A CA 1
ATOM 672 C C . LYS A 1 84 ? 56.320 -40.873 7.173 1.00 28.47 84 LYS A C 1
ATOM 674 O O . LYS A 1 84 ? 57.115 -39.987 7.465 1.00 28.47 84 LYS A O 1
ATOM 679 N N . SER A 1 85 ? 56.703 -41.977 6.538 1.00 26.67 85 SER A N 1
ATOM 680 C CA . SER A 1 85 ? 58.054 -42.155 5.986 1.00 26.67 85 SER A CA 1
ATOM 681 C C . SER A 1 85 ? 57.975 -42.628 4.537 1.00 26.67 85 SER A C 1
ATOM 683 O O . SER A 1 85 ? 57.789 -43.817 4.301 1.00 26.67 85 SER A O 1
ATOM 685 N N . ASN A 1 86 ? 58.040 -41.671 3.598 1.00 26.55 86 ASN A N 1
ATOM 686 C CA . ASN A 1 86 ? 58.746 -41.743 2.301 1.00 26.55 86 ASN A CA 1
ATOM 687 C C . ASN A 1 86 ? 58.330 -40.598 1.356 1.00 26.55 86 ASN A C 1
ATOM 689 O O . ASN A 1 86 ? 57.749 -40.831 0.303 1.00 26.55 86 ASN A O 1
ATOM 693 N N . ILE A 1 87 ? 58.659 -39.346 1.703 1.00 29.06 87 ILE A N 1
ATOM 694 C CA . ILE A 1 87 ? 58.775 -38.266 0.706 1.00 29.06 87 ILE A CA 1
ATOM 695 C C . ILE A 1 87 ? 60.039 -37.457 1.027 1.00 29.06 87 ILE A C 1
ATOM 697 O O . ILE A 1 87 ? 60.105 -36.788 2.058 1.00 29.06 87 ILE A O 1
ATOM 701 N N . LYS A 1 88 ? 61.047 -37.540 0.151 1.00 25.53 88 LYS A N 1
ATOM 702 C CA . LYS A 1 88 ? 62.190 -36.617 0.088 1.00 25.53 88 LYS A CA 1
ATOM 703 C C . LYS A 1 88 ? 61.984 -35.661 -1.095 1.00 25.53 88 LYS A C 1
ATOM 705 O O . LYS A 1 88 ? 61.778 -36.139 -2.202 1.00 25.53 88 LYS A O 1
ATOM 710 N N . GLY A 1 89 ? 62.141 -34.356 -0.832 1.00 26.30 89 GLY A N 1
ATOM 711 C CA . GLY A 1 89 ? 62.291 -33.252 -1.804 1.00 26.30 89 GLY A CA 1
ATOM 712 C C . GLY A 1 89 ? 60.977 -32.823 -2.475 1.00 26.30 89 GLY A C 1
ATOM 713 O O . GLY A 1 89 ? 60.252 -33.671 -2.960 1.00 26.30 89 GLY A O 1
ATOM 714 N N . ASN A 1 90 ? 60.561 -31.558 -2.552 1.00 26.91 90 ASN A N 1
ATOM 715 C CA . ASN A 1 90 ? 61.259 -30.281 -2.442 1.00 26.91 90 ASN A CA 1
ATOM 716 C C . ASN A 1 90 ? 60.282 -29.209 -1.900 1.00 26.91 90 ASN A C 1
ATOM 718 O O . ASN A 1 90 ? 59.068 -29.395 -1.935 1.00 26.91 90 ASN A O 1
ATOM 722 N N . GLN A 1 91 ? 60.823 -28.142 -1.320 1.00 37.62 91 GLN A N 1
ATOM 723 C CA . GLN A 1 91 ? 60.132 -27.202 -0.433 1.00 37.62 91 GLN A CA 1
ATOM 724 C C . GLN A 1 91 ? 59.235 -26.177 -1.160 1.00 37.62 91 GLN A C 1
ATOM 726 O O . GLN A 1 91 ? 59.488 -25.837 -2.310 1.00 37.62 91 GLN A O 1
ATOM 731 N N . ASN A 1 92 ? 58.239 -25.665 -0.415 1.00 36.06 92 ASN A N 1
ATOM 732 C CA . ASN A 1 92 ? 57.177 -24.692 -0.746 1.00 36.06 92 ASN A CA 1
ATOM 733 C C . ASN A 1 92 ? 55.907 -25.227 -1.443 1.00 36.06 92 ASN A C 1
ATOM 735 O O . ASN A 1 92 ? 55.719 -25.056 -2.641 1.00 36.06 92 ASN A O 1
ATOM 739 N N . ALA A 1 93 ? 54.969 -25.768 -0.652 1.00 26.69 93 ALA A N 1
ATOM 740 C CA . ALA A 1 93 ? 53.551 -25.856 -1.018 1.00 26.69 93 ALA A CA 1
ATOM 741 C C . ALA A 1 93 ? 52.656 -25.847 0.239 1.00 26.69 93 ALA A C 1
ATOM 743 O O . ALA A 1 93 ? 52.768 -26.721 1.102 1.00 26.69 93 ALA A O 1
ATOM 744 N N . ASN A 1 94 ? 51.767 -24.855 0.337 1.00 27.73 94 ASN A N 1
ATOM 745 C CA . ASN A 1 94 ? 50.629 -24.858 1.257 1.00 27.73 94 ASN A CA 1
ATOM 746 C C . ASN A 1 94 ? 49.600 -25.897 0.769 1.00 27.73 94 ASN A C 1
ATOM 748 O O . ASN A 1 94 ? 49.265 -25.936 -0.412 1.00 27.73 94 ASN A O 1
ATOM 752 N N . LEU A 1 95 ? 49.132 -26.760 1.674 1.00 24.34 95 LEU A N 1
ATOM 753 C CA . LEU A 1 95 ? 48.222 -27.875 1.389 1.00 24.34 95 LEU A CA 1
ATOM 754 C C . LEU A 1 95 ? 46.764 -27.390 1.293 1.00 24.34 95 LEU A C 1
ATOM 756 O O . LEU A 1 95 ? 46.149 -27.085 2.311 1.00 24.34 95 LEU A O 1
ATOM 760 N N . TYR A 1 96 ? 46.218 -27.380 0.077 1.00 26.31 96 TYR A N 1
ATOM 761 C CA . TYR A 1 96 ? 44.779 -27.369 -0.215 1.00 26.31 96 TYR A CA 1
ATOM 762 C C . TYR A 1 96 ? 44.256 -28.818 -0.341 1.00 26.31 96 TYR A C 1
ATOM 764 O O . TYR A 1 96 ? 45.037 -29.705 -0.705 1.00 26.31 96 TYR A O 1
ATOM 772 N N . PRO A 1 97 ? 42.961 -29.103 -0.093 1.00 24.67 97 PRO A N 1
ATOM 773 C CA . PRO A 1 97 ? 42.361 -30.372 -0.493 1.00 24.67 97 PRO A CA 1
ATOM 774 C C . PRO A 1 97 ? 42.314 -30.459 -2.026 1.00 24.67 97 PRO A C 1
ATOM 776 O O . PRO A 1 97 ? 41.750 -29.595 -2.694 1.00 24.67 97 PRO A O 1
ATOM 779 N N . ILE A 1 98 ? 42.932 -31.502 -2.576 1.00 23.89 98 ILE A N 1
ATOM 780 C CA . ILE A 1 98 ? 42.981 -31.796 -4.010 1.00 23.89 98 ILE A CA 1
ATOM 781 C C . ILE A 1 98 ? 41.633 -32.386 -4.445 1.00 23.89 98 ILE A C 1
ATOM 783 O O . ILE A 1 98 ? 41.242 -33.457 -3.982 1.00 23.89 98 ILE A O 1
ATOM 787 N N . TYR A 1 99 ? 40.959 -31.700 -5.368 1.00 22.44 99 TYR A N 1
ATOM 788 C CA . TYR A 1 99 ? 39.930 -32.274 -6.233 1.00 22.44 99 TYR A CA 1
ATOM 789 C C . TYR A 1 99 ? 40.612 -33.068 -7.355 1.00 22.44 99 TYR A C 1
ATOM 791 O O . TYR A 1 99 ? 41.545 -32.572 -7.987 1.00 22.44 99 TYR A O 1
ATOM 799 N N . TYR A 1 100 ? 40.152 -34.290 -7.628 1.00 23.03 100 TYR A N 1
ATOM 800 C CA . TYR A 1 100 ? 40.559 -35.015 -8.832 1.00 23.03 100 TYR A CA 1
ATOM 801 C C . TYR A 1 100 ? 39.922 -34.360 -10.066 1.00 23.03 100 TYR A C 1
ATOM 803 O O . TYR A 1 100 ? 38.706 -34.399 -10.243 1.00 23.03 100 TYR A O 1
ATOM 811 N N . GLN A 1 101 ? 40.762 -33.787 -10.930 1.00 22.44 101 GLN A N 1
ATOM 812 C CA . GLN A 1 101 ? 40.460 -33.571 -12.343 1.00 22.44 101 GLN A CA 1
ATOM 813 C C . GLN A 1 101 ? 40.514 -34.922 -13.066 1.00 22.44 101 GLN A C 1
ATOM 815 O O . GLN A 1 101 ? 41.524 -35.621 -12.985 1.00 22.44 101 GLN A O 1
ATOM 820 N N . ILE A 1 102 ? 39.462 -35.277 -13.806 1.00 24.53 102 ILE A N 1
ATOM 821 C CA . ILE A 1 102 ? 39.552 -36.321 -14.832 1.00 24.53 102 ILE A CA 1
ATOM 822 C C . ILE A 1 102 ? 40.066 -35.649 -16.105 1.00 24.53 102 ILE A C 1
ATOM 824 O O . ILE A 1 102 ? 39.346 -34.923 -16.786 1.00 24.53 102 ILE A O 1
ATOM 828 N N . THR A 1 103 ? 41.341 -35.876 -16.390 1.00 25.39 103 THR A N 1
ATOM 829 C CA . THR A 1 103 ? 41.995 -35.622 -17.670 1.00 25.39 103 THR A CA 1
ATOM 830 C C . THR A 1 103 ? 41.748 -36.800 -18.622 1.00 25.39 103 THR A C 1
ATOM 832 O O . THR A 1 103 ? 41.828 -37.962 -18.226 1.00 25.39 103 THR A O 1
ATOM 835 N N . ASN A 1 104 ? 41.441 -36.497 -19.888 1.00 23.73 104 ASN A N 1
ATOM 836 C CA . ASN A 1 104 ? 41.373 -37.465 -20.992 1.00 23.73 104 ASN A CA 1
ATOM 837 C C . ASN A 1 104 ? 42.658 -38.315 -21.092 1.00 23.73 104 ASN A C 1
ATOM 839 O O . ASN A 1 104 ? 43.747 -37.734 -21.094 1.00 23.73 104 ASN A O 1
ATOM 843 N N . PRO A 1 105 ? 42.570 -39.642 -21.299 1.00 28.72 105 PRO A N 1
ATOM 844 C CA . PRO A 1 105 ? 43.677 -40.439 -21.816 1.00 28.72 105 PRO A CA 1
ATOM 845 C C . PRO A 1 105 ? 43.599 -40.625 -23.352 1.00 28.72 105 PRO A C 1
ATOM 847 O O . PRO A 1 105 ? 42.537 -40.436 -23.951 1.00 28.72 105 PRO A O 1
ATOM 850 N N . PRO A 1 106 ? 44.724 -40.969 -24.011 1.00 31.19 106 PRO A N 1
ATOM 851 C CA . PRO A 1 106 ? 44.875 -40.927 -25.464 1.00 31.19 106 PRO A CA 1
ATOM 852 C C . PRO A 1 106 ? 44.388 -42.199 -26.182 1.00 31.19 106 PRO A C 1
ATOM 854 O O . PRO A 1 106 ? 44.366 -43.294 -25.626 1.00 31.19 106 PRO A O 1
ATOM 857 N N . TYR A 1 107 ? 44.065 -42.011 -27.464 1.00 24.25 107 TYR A N 1
ATOM 858 C CA . TYR A 1 107 ? 43.843 -42.995 -28.532 1.00 24.25 107 TYR A CA 1
ATOM 859 C C . TYR A 1 107 ? 44.598 -44.344 -28.397 1.00 24.25 107 TYR A C 1
ATOM 861 O O . TYR A 1 107 ? 45.829 -44.373 -28.343 1.00 24.25 107 TYR A O 1
ATOM 869 N N . ARG A 1 108 ? 43.863 -45.464 -28.522 1.00 25.28 108 ARG A N 1
ATOM 870 C CA . ARG A 1 108 ? 44.300 -46.723 -29.169 1.00 25.28 108 ARG A CA 1
ATOM 871 C C . ARG A 1 108 ? 43.122 -47.354 -29.932 1.00 25.28 108 ARG A C 1
ATOM 873 O O . ARG A 1 108 ? 41.997 -47.349 -29.450 1.00 25.28 108 ARG A O 1
ATOM 880 N N . GLU A 1 109 ? 43.427 -47.849 -31.127 1.00 25.84 109 GLU A N 1
ATOM 881 C CA . GLU A 1 109 ? 42.560 -48.484 -32.140 1.00 25.84 109 GLU A CA 1
ATOM 882 C C . GLU A 1 109 ? 42.230 -49.980 -31.841 1.00 25.84 109 GLU A C 1
ATOM 884 O O . GLU A 1 109 ? 42.762 -50.518 -30.865 1.00 25.84 109 GLU A O 1
ATOM 889 N N . PRO A 1 110 ? 41.327 -50.638 -32.615 1.00 32.19 110 PRO A N 1
ATOM 890 C CA . PRO A 1 110 ? 40.290 -51.546 -32.100 1.00 32.19 110 PRO A CA 1
ATOM 891 C C . PRO A 1 110 ? 40.569 -53.053 -32.271 1.00 32.19 110 PRO A C 1
ATOM 893 O O . PRO A 1 110 ? 41.392 -53.470 -33.082 1.00 32.19 110 PRO A O 1
ATOM 896 N N . ILE A 1 111 ? 39.784 -53.880 -31.565 1.00 24.62 111 ILE A N 1
ATOM 897 C CA . ILE A 1 111 ? 39.526 -55.285 -31.921 1.00 24.62 111 ILE A CA 1
ATOM 898 C C . ILE A 1 111 ? 38.013 -55.449 -32.122 1.00 24.62 111 ILE A C 1
ATOM 900 O O . ILE A 1 111 ? 37.213 -55.163 -31.233 1.00 24.62 111 ILE A O 1
ATOM 904 N N . THR A 1 112 ? 37.652 -55.859 -33.332 1.00 26.97 112 THR A N 1
ATOM 905 C CA . THR A 1 112 ? 36.327 -56.255 -33.822 1.00 26.97 112 THR A CA 1
ATOM 906 C C . THR A 1 112 ? 35.884 -57.606 -33.259 1.00 26.97 112 THR A C 1
ATOM 908 O O . THR A 1 112 ? 36.693 -58.524 -33.251 1.00 26.97 112 THR A O 1
ATOM 911 N N . ASP A 1 113 ? 34.600 -57.757 -32.909 1.00 24.19 113 ASP A N 1
ATOM 912 C CA . ASP A 1 113 ? 33.779 -58.840 -33.477 1.00 24.19 113 ASP A CA 1
ATOM 913 C C . ASP A 1 113 ? 32.270 -58.677 -33.215 1.00 24.19 113 ASP A C 1
ATOM 915 O O . ASP A 1 113 ? 31.814 -58.335 -32.124 1.00 24.19 113 ASP A O 1
ATOM 919 N N . TYR A 1 114 ? 31.507 -58.918 -34.281 1.00 24.34 114 TYR A N 1
ATOM 920 C CA . TYR A 1 114 ? 30.048 -58.996 -34.357 1.00 24.34 114 TYR A CA 1
ATOM 921 C C . TYR A 1 114 ? 29.559 -60.382 -33.914 1.00 24.34 114 TYR A C 1
ATOM 923 O O . TYR A 1 114 ? 30.130 -61.379 -34.343 1.00 24.34 114 TYR A O 1
ATOM 931 N N . ALA A 1 115 ? 28.403 -60.467 -33.244 1.00 24.42 115 ALA A N 1
ATOM 932 C CA . ALA A 1 115 ? 27.448 -61.556 -33.485 1.00 24.42 115 ALA A CA 1
ATOM 933 C C . ALA A 1 115 ? 26.027 -61.216 -33.000 1.00 24.42 115 ALA A C 1
ATOM 935 O O . ALA A 1 115 ? 25.807 -60.765 -31.880 1.00 24.42 115 ALA A O 1
ATOM 936 N N . ASN A 1 116 ? 25.080 -61.461 -33.903 1.00 25.44 116 ASN A N 1
ATOM 937 C CA . ASN A 1 116 ? 23.632 -61.280 -33.819 1.00 25.44 116 ASN A CA 1
ATOM 938 C C . ASN A 1 116 ? 22.954 -62.223 -32.809 1.00 25.44 116 ASN A C 1
ATOM 940 O O . ASN A 1 116 ? 23.501 -63.281 -32.541 1.00 25.44 116 ASN A O 1
ATOM 944 N N . TYR A 1 117 ? 21.724 -61.909 -32.374 1.00 24.22 117 TYR A N 1
ATOM 945 C CA . TYR A 1 117 ? 20.541 -62.788 -32.512 1.00 24.22 117 TYR A CA 1
ATOM 946 C C . TYR A 1 117 ? 19.255 -62.068 -32.052 1.00 24.22 117 TYR A C 1
ATOM 948 O O . TYR A 1 117 ? 19.135 -61.624 -30.914 1.00 24.22 117 TYR A O 1
ATOM 956 N N . TYR A 1 118 ? 18.278 -61.982 -32.959 1.00 24.75 118 TYR A N 1
ATOM 957 C CA . TYR A 1 118 ? 16.864 -61.716 -32.671 1.00 24.75 118 TYR A CA 1
ATOM 958 C C . TYR A 1 118 ? 16.148 -63.058 -32.452 1.00 24.75 118 TYR A C 1
ATOM 960 O O . TYR A 1 118 ? 16.365 -63.984 -33.234 1.00 24.75 118 TYR A O 1
ATOM 968 N N . THR A 1 119 ? 15.234 -63.160 -31.480 1.00 22.50 119 THR A N 1
ATOM 969 C CA . THR A 1 119 ? 14.078 -64.080 -31.572 1.00 22.50 119 THR A CA 1
ATOM 970 C C . THR A 1 119 ? 12.928 -63.684 -30.633 1.00 22.50 119 THR A C 1
ATOM 972 O O . THR A 1 119 ? 13.136 -63.211 -29.520 1.00 22.50 119 THR A O 1
ATOM 975 N N . TYR A 1 120 ? 11.712 -63.845 -31.160 1.00 22.59 120 TYR A N 1
ATOM 976 C CA . TYR A 1 120 ? 10.374 -63.523 -30.639 1.00 22.59 120 TYR A CA 1
ATOM 977 C C . TYR A 1 120 ? 9.790 -64.653 -29.761 1.00 22.59 120 TYR A C 1
ATOM 979 O O . TYR A 1 120 ? 10.006 -65.809 -30.112 1.00 22.59 120 TYR A O 1
ATOM 987 N N . LEU A 1 121 ? 8.950 -64.336 -28.750 1.00 20.62 121 LEU A N 1
ATOM 988 C CA . LEU A 1 121 ? 7.537 -64.798 -28.610 1.00 20.62 121 LEU A CA 1
ATOM 989 C C . LEU A 1 121 ? 6.874 -64.467 -27.239 1.00 20.62 121 LEU A C 1
ATOM 991 O O . LEU A 1 121 ? 7.362 -64.867 -26.193 1.00 20.62 121 LEU A O 1
ATOM 995 N N . GLN A 1 122 ? 5.728 -63.768 -27.337 1.00 21.84 122 GLN A N 1
ATOM 996 C CA . GLN A 1 122 ? 4.436 -63.814 -26.598 1.00 21.84 122 GLN A CA 1
ATOM 997 C C . GLN A 1 122 ? 4.303 -63.778 -25.043 1.00 21.84 122 GLN A C 1
ATOM 999 O O . GLN A 1 122 ? 5.017 -64.426 -24.295 1.00 21.84 122 GLN A O 1
ATOM 1004 N N . SER A 1 123 ? 3.295 -63.001 -24.596 1.00 26.27 123 SER A N 1
ATOM 1005 C CA . SER A 1 123 ? 2.924 -62.542 -23.228 1.00 26.27 123 SER A CA 1
ATOM 1006 C C . SER A 1 123 ? 1.851 -63.433 -22.542 1.00 26.27 123 SER A C 1
ATOM 1008 O O . SER A 1 123 ? 1.202 -64.184 -23.273 1.00 26.27 123 SER A O 1
ATOM 1010 N N . PRO A 1 124 ? 1.624 -63.380 -21.196 1.00 27.30 124 PRO A N 1
ATOM 1011 C CA . PRO A 1 124 ? 0.633 -62.434 -20.609 1.00 27.30 124 PRO A CA 1
ATOM 1012 C C . PRO A 1 124 ? 0.917 -61.883 -19.167 1.00 27.30 124 PRO A C 1
ATOM 1014 O O . PRO A 1 124 ? 1.388 -62.617 -18.309 1.00 27.30 124 PRO A O 1
ATOM 1017 N N . VAL A 1 125 ? 0.594 -60.588 -18.943 1.00 24.50 125 VAL A N 1
ATOM 1018 C CA . VAL A 1 125 ? -0.094 -59.909 -17.786 1.00 24.50 125 VAL A CA 1
ATOM 1019 C C . VAL A 1 125 ? 0.253 -60.391 -16.340 1.00 24.50 125 VAL A C 1
ATOM 1021 O O . VAL A 1 125 ? 0.014 -61.548 -16.033 1.00 24.50 125 VAL A O 1
ATOM 1024 N N . ASP A 1 126 ? 0.795 -59.630 -15.362 1.00 23.36 126 ASP A N 1
ATOM 1025 C CA . ASP A 1 126 ? 0.372 -58.331 -14.782 1.00 23.36 126 ASP A CA 1
ATOM 1026 C C . ASP A 1 126 ? 1.392 -57.760 -13.730 1.00 23.36 126 ASP A C 1
ATOM 1028 O O . ASP A 1 126 ? 2.242 -58.493 -13.225 1.00 23.36 126 ASP A O 1
ATOM 1032 N N . VAL A 1 127 ? 1.201 -56.490 -13.315 1.00 22.59 127 VAL A N 1
ATOM 1033 C CA . VAL A 1 127 ? 1.745 -55.751 -12.125 1.00 22.59 127 VAL A CA 1
ATOM 1034 C C . VAL A 1 127 ? 3.052 -54.911 -12.250 1.00 22.59 127 VAL A C 1
ATOM 1036 O O . VAL A 1 127 ? 4.175 -55.397 -12.183 1.00 22.59 127 VAL A O 1
ATOM 1039 N N . VAL A 1 128 ? 2.841 -53.581 -12.303 1.00 24.00 128 VAL A N 1
ATOM 1040 C CA . VAL A 1 128 ? 3.670 -52.420 -11.874 1.00 24.00 128 VAL A CA 1
ATOM 1041 C C . VAL A 1 128 ? 5.164 -52.394 -12.241 1.00 24.00 128 VAL A C 1
ATOM 1043 O O . VAL A 1 128 ? 6.025 -52.890 -11.517 1.00 24.00 128 VAL A O 1
ATOM 1046 N N . LYS A 1 129 ? 5.480 -51.619 -13.290 1.00 23.52 129 LYS A N 1
ATOM 1047 C CA . LYS A 1 129 ? 6.714 -50.818 -13.419 1.00 23.52 129 LYS A CA 1
ATOM 1048 C C . LYS A 1 129 ? 6.545 -49.787 -14.541 1.00 23.52 129 LYS A C 1
ATOM 1050 O O . LYS A 1 129 ? 6.783 -50.078 -15.711 1.00 23.52 129 LYS A O 1
ATOM 1055 N N . THR A 1 130 ? 6.142 -48.568 -14.190 1.00 23.56 130 THR A N 1
ATOM 1056 C CA . THR A 1 130 ? 6.188 -47.410 -15.095 1.00 23.56 130 THR A CA 1
ATOM 1057 C C . THR A 1 130 ? 7.648 -46.985 -15.260 1.00 23.56 130 THR A C 1
ATOM 1059 O O . THR A 1 130 ? 8.112 -46.032 -14.647 1.00 23.56 130 THR A O 1
ATOM 1062 N N . TYR A 1 131 ? 8.419 -47.724 -16.058 1.00 25.77 131 TYR A N 1
ATOM 1063 C CA . TYR A 1 131 ? 9.638 -47.165 -16.631 1.00 25.77 131 TYR A CA 1
ATOM 1064 C C . TYR A 1 131 ? 9.209 -46.280 -17.796 1.00 25.77 131 TYR A C 1
ATOM 1066 O O . TYR A 1 131 ? 8.668 -46.777 -18.786 1.00 25.77 131 TYR A O 1
ATOM 1074 N N . ALA A 1 132 ? 9.437 -44.970 -17.675 1.00 29.11 132 ALA A N 1
ATOM 1075 C CA . ALA A 1 132 ? 9.394 -44.063 -18.811 1.00 29.11 132 ALA A CA 1
ATOM 1076 C C . ALA A 1 132 ? 10.289 -44.652 -19.912 1.00 29.11 132 ALA A C 1
ATOM 1078 O O . ALA A 1 132 ? 11.511 -44.733 -19.762 1.00 29.11 132 ALA A O 1
ATOM 1079 N N . LYS A 1 133 ? 9.681 -45.147 -20.997 1.00 30.94 133 LYS A N 1
ATOM 1080 C CA . LYS A 1 133 ? 10.423 -45.538 -22.196 1.00 30.94 133 LYS A CA 1
ATOM 1081 C C . LYS A 1 133 ? 11.079 -44.269 -22.719 1.00 30.94 133 LYS A C 1
ATOM 1083 O O . LYS A 1 133 ? 10.403 -43.436 -23.314 1.00 30.94 133 LYS A O 1
ATOM 1088 N N . LYS A 1 134 ? 12.383 -44.125 -22.484 1.00 35.62 134 LYS A N 1
ATOM 1089 C CA . LYS A 1 134 ? 13.153 -43.046 -23.089 1.00 35.62 134 LYS A CA 1
ATOM 1090 C C . LYS A 1 134 ? 13.082 -43.181 -24.607 1.00 35.62 134 LYS A C 1
ATOM 1092 O O . LYS A 1 134 ? 13.433 -44.232 -25.150 1.00 35.62 134 LYS A O 1
ATOM 1097 N N . ALA A 1 135 ? 12.587 -42.149 -25.276 1.00 35.03 135 ALA A N 1
ATOM 1098 C CA . ALA A 1 135 ? 12.531 -42.095 -26.730 1.00 35.03 135 ALA A CA 1
ATOM 1099 C C . ALA A 1 135 ? 13.817 -41.448 -27.254 1.00 35.03 135 ALA A C 1
ATOM 1101 O O . ALA A 1 135 ? 14.245 -40.411 -26.745 1.00 35.03 135 ALA A O 1
ATOM 1102 N N . TYR A 1 136 ? 14.433 -42.068 -28.263 1.00 35.97 136 TYR A N 1
ATOM 1103 C CA . TYR A 1 136 ? 15.713 -41.627 -28.812 1.00 35.97 136 TYR A CA 1
ATOM 1104 C C . TYR A 1 136 ? 15.647 -41.442 -30.325 1.00 35.97 136 TYR A C 1
ATOM 1106 O O . TYR A 1 136 ? 15.142 -42.313 -31.032 1.00 35.97 136 TYR A O 1
ATOM 1114 N N . LEU A 1 137 ? 16.224 -40.343 -30.810 1.00 35.53 137 LEU A N 1
ATOM 1115 C CA . LEU A 1 137 ? 16.539 -40.126 -32.224 1.00 35.53 137 LEU A CA 1
ATOM 1116 C C . LEU A 1 137 ? 18.031 -40.391 -32.447 1.00 35.53 137 LEU A C 1
ATOM 1118 O O . LEU A 1 137 ? 18.864 -39.839 -31.727 1.00 35.53 137 LEU A O 1
ATOM 1122 N N . ASN A 1 138 ? 18.346 -41.234 -33.434 1.00 37.00 138 ASN A N 1
ATOM 1123 C CA . ASN A 1 138 ? 19.714 -41.585 -33.817 1.00 37.00 138 ASN A CA 1
ATOM 1124 C C . ASN A 1 138 ? 20.024 -41.015 -35.202 1.00 37.00 138 ASN A C 1
ATOM 1126 O O . ASN A 1 138 ? 19.214 -41.158 -36.118 1.00 37.00 138 ASN A O 1
ATOM 1130 N N . PHE A 1 139 ? 21.197 -40.414 -35.369 1.00 39.88 139 PHE A N 1
ATOM 1131 C CA . PHE A 1 139 ? 21.679 -39.934 -36.664 1.00 39.88 139 PHE A CA 1
ATOM 1132 C C . PHE A 1 139 ? 23.184 -40.163 -36.800 1.00 39.88 139 PHE A C 1
ATOM 1134 O O . PHE A 1 139 ? 23.925 -40.124 -35.816 1.00 39.88 139 PHE A O 1
ATOM 1141 N N . THR A 1 140 ? 23.613 -40.405 -38.038 1.00 35.84 140 THR A N 1
ATOM 1142 C CA . THR A 1 140 ? 25.002 -40.671 -38.420 1.00 35.84 140 THR A CA 1
ATOM 1143 C C . THR A 1 140 ? 25.495 -39.509 -39.278 1.00 35.84 140 THR A C 1
ATOM 1145 O O . THR A 1 140 ? 24.909 -39.227 -40.321 1.00 35.84 140 THR A O 1
ATOM 1148 N N . VAL A 1 141 ? 26.548 -38.813 -38.845 1.00 38.66 141 VAL A N 1
ATOM 1149 C CA . VAL A 1 141 ? 27.074 -37.622 -39.538 1.00 38.66 141 VAL A CA 1
ATOM 1150 C C . VAL A 1 141 ? 28.499 -37.870 -40.004 1.00 38.66 141 VAL A C 1
ATOM 1152 O O . VAL A 1 141 ? 29.331 -38.293 -39.205 1.00 38.66 141 VAL A O 1
ATOM 1155 N N . LYS A 1 142 ? 28.780 -37.589 -41.282 1.00 39.44 142 LYS A N 1
ATOM 1156 C CA . LYS A 1 142 ? 30.127 -37.650 -41.859 1.00 39.44 142 LYS A CA 1
ATOM 1157 C C . LYS A 1 142 ? 30.910 -36.386 -41.493 1.00 39.44 142 LYS A C 1
ATOM 1159 O O . LYS A 1 142 ? 30.400 -35.288 -41.698 1.00 39.44 142 LYS A O 1
ATOM 1164 N N . VAL A 1 143 ? 32.125 -36.529 -40.966 1.00 43.31 143 VAL A N 1
ATOM 1165 C CA . VAL A 1 143 ? 32.978 -35.391 -40.580 1.00 43.31 143 VAL A CA 1
ATOM 1166 C C . VAL A 1 143 ? 34.083 -35.210 -41.617 1.00 43.31 143 VAL A C 1
ATOM 1168 O O . VAL A 1 143 ? 35.005 -36.020 -41.690 1.00 43.31 143 VAL A O 1
ATOM 1171 N N . ASP A 1 144 ? 34.002 -34.142 -42.411 1.00 38.81 144 ASP A N 1
ATOM 1172 C CA . ASP A 1 144 ? 35.048 -33.771 -43.365 1.00 38.81 144 ASP A CA 1
ATOM 1173 C C . ASP A 1 144 ? 36.000 -32.751 -42.686 1.00 38.81 144 ASP A C 1
ATOM 1175 O O . ASP A 1 144 ? 35.729 -31.556 -42.637 1.00 38.81 144 ASP A O 1
ATOM 1179 N N . ALA A 1 145 ? 37.117 -33.272 -42.154 1.00 40.00 145 ALA A N 1
ATOM 1180 C CA . ALA A 1 145 ? 38.263 -32.599 -41.509 1.00 40.00 145 ALA A CA 1
ATOM 1181 C C . ALA A 1 145 ? 38.116 -32.111 -40.044 1.00 40.00 145 ALA A C 1
ATOM 1183 O O . ALA A 1 145 ? 37.174 -31.428 -39.654 1.00 40.00 145 ALA A O 1
ATOM 1184 N N . PHE A 1 146 ? 39.123 -32.454 -39.229 1.00 37.47 146 PHE A N 1
ATOM 1185 C CA . PHE A 1 146 ? 39.249 -32.128 -37.803 1.00 37.47 146 PHE A CA 1
ATOM 1186 C C . PHE A 1 146 ? 40.204 -30.931 -37.631 1.00 37.47 146 PHE A C 1
ATOM 1188 O O . PHE A 1 146 ? 41.384 -31.050 -37.961 1.00 37.47 146 PHE A O 1
ATOM 1195 N N . ASN A 1 147 ? 39.722 -29.785 -37.131 1.00 37.84 147 ASN A N 1
ATOM 1196 C CA . ASN A 1 147 ? 40.572 -28.648 -36.746 1.00 37.84 147 ASN A CA 1
ATOM 1197 C C . ASN A 1 147 ? 40.758 -28.637 -35.210 1.00 37.84 147 ASN A C 1
ATOM 1199 O O . ASN A 1 147 ? 39.771 -28.467 -34.494 1.00 37.84 147 ASN A O 1
ATOM 1203 N N . PRO A 1 148 ? 41.981 -28.830 -34.683 1.00 34.00 148 PRO A N 1
ATOM 1204 C CA . PRO A 1 148 ? 42.215 -29.007 -33.249 1.00 34.00 148 PRO A CA 1
ATOM 1205 C C . PRO A 1 148 ? 42.170 -27.721 -32.404 1.00 34.00 148 PRO A C 1
ATOM 1207 O O . PRO A 1 148 ? 42.139 -27.835 -31.182 1.00 34.00 148 PRO A O 1
ATOM 1210 N N . GLU A 1 149 ? 42.142 -26.517 -32.992 1.00 30.89 149 GLU A N 1
ATOM 1211 C CA . GLU A 1 149 ? 42.098 -25.263 -32.207 1.00 30.89 149 GLU A CA 1
ATOM 1212 C C . GLU A 1 149 ? 40.674 -24.747 -31.926 1.00 30.89 149 GLU A C 1
ATOM 1214 O O . GLU A 1 149 ? 40.472 -23.992 -30.977 1.00 30.89 149 GLU A O 1
ATOM 1219 N N . TYR A 1 150 ? 39.669 -25.202 -32.683 1.00 32.94 150 TYR A N 1
ATOM 1220 C CA . TYR A 1 150 ? 38.256 -24.862 -32.479 1.00 32.94 150 TYR A CA 1
ATOM 1221 C C . TYR A 1 150 ? 37.376 -26.030 -32.952 1.00 32.94 150 TYR A C 1
ATOM 1223 O O . TYR A 1 150 ? 37.283 -26.243 -34.164 1.00 32.94 150 TYR A O 1
ATOM 1231 N N . PRO A 1 151 ? 36.696 -26.791 -32.070 1.00 32.53 151 PRO A N 1
ATOM 1232 C CA . PRO A 1 151 ? 35.821 -27.870 -32.508 1.00 32.53 151 PRO A CA 1
ATOM 1233 C C . PRO A 1 151 ? 34.496 -27.274 -32.998 1.00 32.53 151 PRO A C 1
ATOM 1235 O O . PRO A 1 151 ? 33.478 -27.317 -32.315 1.00 32.53 151 PRO A O 1
ATOM 1238 N N . VAL A 1 152 ? 34.505 -26.684 -34.191 1.00 30.69 152 VAL A N 1
ATOM 1239 C CA . VAL A 1 152 ? 33.284 -26.341 -34.920 1.00 30.69 152 VAL A CA 1
ATOM 1240 C C . VAL A 1 152 ? 32.979 -27.507 -35.852 1.00 30.69 152 VAL A C 1
ATOM 1242 O O . VAL A 1 152 ? 33.662 -27.711 -36.854 1.00 30.69 152 VAL A O 1
ATOM 1245 N N . ILE A 1 153 ? 31.954 -28.293 -35.521 1.00 34.28 153 ILE A N 1
ATOM 1246 C CA . ILE A 1 153 ? 31.424 -29.307 -36.437 1.00 34.28 153 ILE A CA 1
ATOM 1247 C C . ILE A 1 153 ? 30.659 -28.562 -37.534 1.00 34.28 153 ILE A C 1
ATOM 1249 O O . ILE A 1 153 ? 29.546 -28.088 -37.314 1.00 34.28 153 ILE A O 1
ATOM 1253 N N . THR A 1 154 ? 31.259 -28.445 -38.717 1.00 32.41 154 THR A N 1
ATOM 1254 C CA . THR A 1 154 ? 30.578 -27.892 -39.893 1.00 32.41 154 THR A CA 1
ATOM 1255 C C . THR A 1 154 ? 29.865 -29.033 -40.614 1.00 32.41 154 THR A C 1
ATOM 1257 O O . THR A 1 154 ? 30.508 -29.931 -41.149 1.00 32.41 154 THR A O 1
ATOM 1260 N N . ILE A 1 155 ? 28.529 -29.036 -40.596 1.00 31.97 155 ILE A N 1
ATOM 1261 C CA . ILE A 1 155 ? 27.717 -30.033 -41.306 1.00 31.97 155 ILE A CA 1
ATOM 1262 C C . ILE A 1 155 ? 27.472 -29.520 -42.728 1.00 31.97 155 ILE A C 1
ATOM 1264 O O . ILE A 1 155 ? 26.601 -28.682 -42.952 1.00 31.97 155 ILE A O 1
ATOM 1268 N N . SER A 1 156 ? 28.223 -30.026 -43.701 1.00 29.67 156 SER A N 1
ATOM 1269 C CA . SER A 1 156 ? 28.000 -29.771 -45.130 1.00 29.67 156 SER A CA 1
ATOM 1270 C C . SER A 1 156 ? 27.525 -31.049 -45.822 1.00 29.67 156 SER A C 1
ATOM 1272 O O . SER A 1 156 ? 28.208 -32.065 -45.758 1.00 29.67 156 SER A O 1
ATOM 1274 N N . GLY A 1 157 ? 26.364 -31.004 -46.493 1.00 28.27 157 GLY A N 1
ATOM 1275 C CA . GLY A 1 157 ? 25.931 -32.085 -47.397 1.00 28.27 157 GLY A CA 1
ATOM 1276 C C . GLY A 1 157 ? 24.506 -32.639 -47.258 1.00 28.27 157 GLY A C 1
ATOM 1277 O O . GLY A 1 157 ? 24.232 -33.687 -47.832 1.00 28.27 157 GLY A O 1
ATOM 1278 N N . LEU A 1 158 ? 23.569 -31.979 -46.569 1.00 27.86 158 LEU A N 1
ATOM 1279 C CA . LEU A 1 158 ? 22.153 -32.383 -46.622 1.00 27.86 158 LEU A CA 1
ATOM 1280 C C . LEU A 1 158 ? 21.460 -31.742 -47.833 1.00 27.86 158 LEU A C 1
ATOM 1282 O O . LEU A 1 158 ? 20.861 -30.674 -47.736 1.00 27.86 158 LEU A O 1
ATOM 1286 N N . THR A 1 159 ? 21.550 -32.396 -48.993 1.00 28.20 159 THR A N 1
ATOM 1287 C CA . THR A 1 159 ? 20.662 -32.116 -50.132 1.00 28.20 159 THR A CA 1
ATOM 1288 C C . THR A 1 159 ? 19.596 -33.205 -50.193 1.00 28.20 159 THR A C 1
ATOM 1290 O O . THR A 1 159 ? 19.898 -34.366 -50.440 1.00 28.20 159 THR A O 1
ATOM 1293 N N . GLY A 1 160 ? 18.343 -32.830 -49.928 1.00 26.58 160 GLY A N 1
ATOM 1294 C CA . GLY A 1 160 ? 17.183 -33.709 -50.092 1.00 26.58 160 GLY A CA 1
ATOM 1295 C C . GLY A 1 160 ? 16.347 -33.906 -48.825 1.00 26.58 160 GLY A C 1
ATOM 1296 O O . GLY A 1 160 ? 16.797 -34.486 -47.846 1.00 26.58 160 GLY A O 1
ATOM 1297 N N . THR A 1 161 ? 15.085 -33.474 -48.915 1.00 25.92 161 THR A N 1
ATOM 1298 C CA . THR A 1 161 ? 13.925 -33.839 -48.072 1.00 25.92 161 THR A CA 1
ATOM 1299 C C . THR A 1 161 ? 13.949 -33.479 -46.574 1.00 25.92 161 THR A C 1
ATOM 1301 O O . THR A 1 161 ? 14.482 -34.188 -45.733 1.00 25.92 161 THR A O 1
ATOM 1304 N N . SER A 1 162 ? 13.264 -32.367 -46.281 1.00 29.25 162 SER A N 1
ATOM 1305 C CA . SER A 1 162 ? 12.370 -32.072 -45.146 1.00 29.25 162 SER A CA 1
ATOM 1306 C C . SER A 1 162 ? 12.511 -32.883 -43.844 1.00 29.25 162 SER A C 1
ATOM 1308 O O . SER A 1 162 ? 11.758 -33.830 -43.640 1.00 29.25 162 SER A O 1
ATOM 1310 N N . TYR A 1 163 ? 13.339 -32.413 -42.904 1.00 28.16 163 TYR A N 1
ATOM 1311 C CA . TYR A 1 163 ? 13.205 -32.737 -41.476 1.00 28.16 163 TYR A CA 1
ATOM 1312 C C . TYR A 1 163 ? 13.455 -31.502 -40.590 1.00 28.16 163 TYR A C 1
ATOM 1314 O O . TYR A 1 163 ? 14.280 -30.643 -40.890 1.00 28.16 163 TYR A O 1
ATOM 1322 N N . THR A 1 164 ? 12.652 -31.419 -39.533 1.00 25.38 164 THR A N 1
ATOM 1323 C CA . THR A 1 164 ? 12.403 -30.329 -38.574 1.00 25.38 164 THR A CA 1
ATOM 1324 C C . THR A 1 164 ? 13.396 -30.325 -37.390 1.00 25.38 164 THR A C 1
ATOM 1326 O O . THR A 1 164 ? 13.814 -31.388 -36.941 1.00 25.38 164 THR A O 1
ATOM 1329 N N . SER A 1 165 ? 13.786 -29.146 -36.885 1.00 27.08 165 SER A N 1
ATOM 1330 C CA . SER A 1 165 ? 14.862 -28.892 -35.899 1.00 27.08 165 SER A CA 1
ATOM 1331 C C . SER A 1 165 ? 14.438 -29.003 -34.421 1.00 27.08 165 SER A C 1
ATOM 1333 O O . SER A 1 165 ? 13.302 -28.722 -34.082 1.00 27.08 165 SER A O 1
ATOM 1335 N N . ILE A 1 166 ? 15.363 -29.348 -33.515 1.00 27.77 166 ILE A N 1
ATOM 1336 C CA . ILE A 1 166 ? 15.167 -29.511 -32.055 1.00 27.77 166 ILE A CA 1
ATOM 1337 C C . ILE A 1 166 ? 15.959 -28.420 -31.306 1.00 27.77 166 ILE A C 1
ATOM 1339 O O . ILE A 1 166 ? 17.103 -28.155 -31.668 1.00 27.77 166 ILE A O 1
ATOM 1343 N N . ALA A 1 167 ? 15.389 -27.821 -30.253 1.00 25.52 167 ALA A N 1
ATOM 1344 C CA . ALA A 1 167 ? 16.136 -27.028 -29.269 1.00 25.52 167 ALA A CA 1
ATOM 1345 C C . ALA A 1 167 ? 16.787 -27.963 -28.233 1.00 25.52 167 ALA A C 1
ATOM 1347 O O . ALA A 1 167 ? 16.134 -28.856 -27.690 1.00 25.52 167 ALA A O 1
ATOM 1348 N N . ALA A 1 168 ? 18.085 -27.785 -27.988 1.00 24.97 168 ALA A N 1
ATOM 1349 C CA . ALA A 1 168 ? 18.879 -28.665 -27.140 1.00 24.97 168 ALA A CA 1
ATOM 1350 C C . ALA A 1 168 ? 18.457 -28.585 -25.662 1.00 24.97 168 ALA A C 1
ATOM 1352 O O . ALA A 1 168 ? 18.594 -27.551 -25.016 1.00 24.97 168 ALA A O 1
ATOM 1353 N N . SER A 1 169 ? 18.025 -29.719 -25.114 1.00 26.39 169 SER A N 1
ATOM 1354 C CA . SER A 1 169 ? 18.283 -30.079 -23.718 1.00 26.39 169 SER A CA 1
ATOM 1355 C C . SER A 1 169 ? 19.458 -31.066 -23.709 1.00 26.39 169 SER A C 1
ATOM 1357 O O . SER A 1 169 ? 19.650 -31.813 -24.667 1.00 26.39 169 SER A O 1
ATOM 1359 N N . SER A 1 170 ? 20.299 -30.970 -22.678 1.00 29.14 170 SER A N 1
ATOM 1360 C CA . SER A 1 170 ? 21.598 -31.628 -22.461 1.00 29.14 170 SER A CA 1
ATOM 1361 C C . SER A 1 170 ? 21.895 -32.845 -23.356 1.00 29.14 170 SER A C 1
ATOM 1363 O O . SER A 1 170 ? 21.401 -33.948 -23.122 1.00 29.14 170 SER A O 1
ATOM 1365 N N . VAL A 1 171 ? 22.746 -32.658 -24.370 1.00 30.98 171 VAL A N 1
ATOM 1366 C CA . VAL A 1 171 ? 23.190 -33.733 -25.272 1.00 30.98 171 VAL A CA 1
ATOM 1367 C C . VAL A 1 171 ? 24.341 -34.499 -24.617 1.00 30.98 171 VAL A C 1
ATOM 1369 O O . VAL A 1 171 ? 25.422 -33.950 -24.418 1.00 30.98 171 VAL A O 1
ATOM 1372 N N . PHE A 1 172 ? 24.143 -35.784 -24.315 1.00 30.56 172 PHE A N 1
ATOM 1373 C CA . PHE A 1 172 ? 25.241 -36.692 -23.975 1.00 30.56 172 PHE A CA 1
ATOM 1374 C C . PHE A 1 172 ? 25.783 -37.318 -25.263 1.00 30.56 172 PHE A C 1
ATOM 1376 O O . PHE A 1 172 ? 25.149 -38.191 -25.853 1.00 30.56 172 PHE A O 1
ATOM 1383 N N . VAL A 1 173 ? 26.956 -36.870 -25.712 1.00 32.44 173 VAL A N 1
ATOM 1384 C CA . VAL A 1 173 ? 27.648 -37.453 -26.870 1.00 32.44 173 VAL A CA 1
ATOM 1385 C C . VAL A 1 173 ? 28.545 -38.588 -26.383 1.00 32.44 173 VAL A C 1
ATOM 1387 O O . VAL A 1 173 ? 29.460 -38.363 -25.596 1.00 32.44 173 VAL A O 1
ATOM 1390 N N . THR A 1 174 ? 28.310 -39.814 -26.848 1.00 32.69 174 THR A N 1
ATOM 1391 C CA . THR A 1 174 ? 29.263 -40.921 -26.676 1.00 32.69 174 THR A CA 1
ATOM 1392 C C . THR A 1 174 ? 29.985 -41.127 -28.003 1.00 32.69 174 THR A C 1
ATOM 1394 O O . THR A 1 174 ? 29.359 -41.516 -28.985 1.00 32.69 174 THR A O 1
ATOM 1397 N N . MET A 1 175 ? 31.286 -40.836 -28.060 1.00 33.50 175 MET A N 1
ATOM 1398 C CA . MET A 1 175 ? 32.085 -41.067 -29.265 1.00 33.50 175 MET A CA 1
ATOM 1399 C C . MET A 1 175 ? 32.563 -42.520 -29.291 1.00 33.50 175 MET A C 1
ATOM 1401 O O . MET A 1 175 ? 33.348 -42.929 -28.440 1.00 33.50 175 MET A O 1
ATOM 1405 N N . SER A 1 176 ? 32.104 -43.303 -30.265 1.00 35.06 176 SER A N 1
ATOM 1406 C CA . SER A 1 176 ? 32.739 -44.575 -30.614 1.00 35.06 176 SER A CA 1
ATOM 1407 C C . SER A 1 176 ? 33.572 -44.362 -31.874 1.00 35.06 176 SER A C 1
ATOM 1409 O O . SER A 1 176 ? 33.012 -44.107 -32.940 1.00 35.06 176 SER A O 1
ATOM 1411 N N . ASN A 1 177 ? 34.897 -44.446 -31.753 1.00 36.22 177 ASN A N 1
ATOM 1412 C CA . ASN A 1 177 ? 35.801 -44.372 -32.896 1.00 36.22 177 ASN A CA 1
ATOM 1413 C C . ASN A 1 177 ? 35.579 -45.579 -33.805 1.00 36.22 177 ASN A C 1
ATOM 1415 O O . ASN A 1 177 ? 35.939 -46.690 -33.435 1.00 36.22 177 ASN A O 1
ATOM 1419 N N . ASN A 1 178 ? 35.005 -45.338 -34.980 1.00 34.38 178 ASN A N 1
ATOM 1420 C CA . ASN A 1 178 ? 35.346 -46.043 -36.208 1.00 34.38 178 ASN A CA 1
ATOM 1421 C C . ASN A 1 178 ? 34.921 -45.177 -37.402 1.00 34.38 178 ASN A C 1
ATOM 1423 O O . ASN A 1 178 ? 33.740 -44.910 -37.598 1.00 34.38 178 ASN A O 1
ATOM 1427 N N . SER A 1 179 ? 35.918 -44.753 -38.184 1.00 42.78 179 SER A N 1
ATOM 1428 C CA . SER A 1 179 ? 35.791 -44.321 -39.584 1.00 42.78 179 SER A CA 1
ATOM 1429 C C . SER A 1 179 ? 34.852 -43.129 -39.847 1.00 42.78 179 SER A C 1
ATOM 1431 O O . SER A 1 179 ? 33.690 -43.345 -40.126 1.00 42.78 179 SER A O 1
ATOM 1433 N N . ASN A 1 180 ? 35.348 -41.881 -39.848 1.00 42.69 180 ASN A N 1
ATOM 1434 C CA . ASN A 1 180 ? 34.725 -40.656 -40.420 1.00 42.69 180 ASN A CA 1
ATOM 1435 C C . ASN A 1 180 ? 33.230 -40.351 -40.139 1.00 42.69 180 ASN A C 1
ATOM 1437 O O . ASN A 1 180 ? 32.700 -39.396 -40.708 1.00 42.69 180 ASN A O 1
ATOM 1441 N N . TYR A 1 181 ? 32.556 -41.100 -39.267 1.00 38.50 181 TYR A N 1
ATOM 1442 C CA . TYR A 1 181 ? 31.135 -40.988 -38.968 1.00 38.50 181 TYR A CA 1
ATOM 1443 C C . TYR A 1 181 ? 30.922 -40.932 -37.453 1.00 38.50 181 TYR A C 1
ATOM 1445 O O . TYR A 1 181 ? 31.406 -41.785 -36.713 1.00 38.50 181 TYR A O 1
ATOM 1453 N N . VAL A 1 182 ? 30.174 -39.933 -36.984 1.00 39.41 182 VAL A N 1
ATOM 1454 C CA . VAL A 1 182 ? 29.775 -39.797 -35.576 1.00 39.41 182 VAL A CA 1
ATOM 1455 C C . VAL A 1 182 ? 28.307 -40.188 -35.444 1.00 39.41 182 VAL A C 1
ATOM 1457 O O . VAL A 1 182 ? 27.453 -39.632 -36.137 1.00 39.41 182 VAL A O 1
ATOM 1460 N N . ASN A 1 183 ? 28.011 -41.131 -34.546 1.00 37.06 183 ASN A N 1
ATOM 1461 C CA . ASN A 1 183 ? 26.641 -41.451 -34.150 1.00 37.06 183 ASN A CA 1
ATOM 1462 C C . ASN A 1 183 ? 26.229 -40.564 -32.973 1.00 37.06 183 ASN A C 1
ATOM 1464 O O . ASN A 1 183 ? 26.858 -40.585 -31.917 1.00 37.06 183 ASN A O 1
ATOM 1468 N N . MET A 1 184 ? 25.161 -39.793 -33.154 1.00 39.81 184 MET A N 1
ATOM 1469 C CA . MET A 1 184 ? 24.585 -38.937 -32.120 1.00 39.81 184 MET A CA 1
ATOM 1470 C C . MET A 1 184 ? 23.224 -39.480 -31.680 1.00 39.81 184 MET A C 1
ATOM 1472 O O . MET A 1 184 ? 22.438 -39.951 -32.504 1.00 39.81 184 MET A O 1
ATOM 1476 N N . ARG A 1 185 ? 22.954 -39.405 -30.371 1.00 36.12 185 ARG A N 1
ATOM 1477 C CA . ARG A 1 185 ? 21.719 -39.876 -29.732 1.00 36.12 185 ARG A CA 1
ATOM 1478 C C . ARG A 1 185 ? 21.108 -38.742 -28.908 1.00 36.12 185 ARG A C 1
ATOM 1480 O O . ARG A 1 185 ? 21.751 -38.254 -27.984 1.00 36.12 185 ARG A O 1
ATOM 1487 N N . ILE A 1 186 ? 19.878 -38.335 -29.225 1.00 40.97 186 ILE A N 1
ATOM 1488 C CA . ILE A 1 186 ? 19.136 -37.296 -28.480 1.00 40.97 186 ILE A CA 1
ATOM 1489 C C . ILE A 1 186 ? 18.025 -37.956 -27.657 1.00 40.97 186 ILE A C 1
ATOM 1491 O O . ILE A 1 186 ? 17.243 -38.730 -28.209 1.00 40.97 186 ILE A O 1
ATOM 1495 N N . ASP A 1 187 ? 17.949 -37.646 -26.359 1.00 39.59 187 ASP A N 1
ATOM 1496 C CA . ASP A 1 187 ? 16.837 -38.022 -25.471 1.00 39.59 187 ASP A CA 1
ATOM 1497 C C . ASP A 1 187 ? 15.714 -36.976 -25.595 1.00 39.59 187 ASP A C 1
ATOM 1499 O O . ASP A 1 187 ? 15.896 -35.823 -25.212 1.00 39.59 187 ASP A O 1
ATOM 1503 N N . VAL A 1 188 ? 14.563 -37.356 -26.161 1.00 40.56 188 VAL A N 1
ATOM 1504 C CA . VAL A 1 188 ? 13.412 -36.446 -26.377 1.00 40.56 188 VAL A CA 1
ATOM 1505 C C . VAL A 1 188 ? 12.284 -36.648 -25.360 1.00 40.56 188 VAL A C 1
ATOM 1507 O O . VAL A 1 188 ? 11.191 -36.104 -25.510 1.00 40.56 188 VAL A O 1
ATOM 1510 N N . THR A 1 189 ? 12.535 -37.419 -24.304 1.00 41.50 189 THR A N 1
ATOM 1511 C CA . THR A 1 189 ? 11.540 -37.758 -23.273 1.00 41.50 189 THR A CA 1
ATOM 1512 C C . THR A 1 189 ? 10.919 -36.526 -22.584 1.00 41.50 189 THR A C 1
ATOM 1514 O O . THR A 1 189 ? 9.694 -36.484 -22.492 1.00 41.50 189 THR A O 1
ATOM 1517 N N . PRO A 1 190 ? 11.678 -35.468 -22.214 1.00 38.31 190 PRO A N 1
ATOM 1518 C CA . PRO A 1 190 ? 11.100 -34.267 -21.592 1.00 38.31 190 PRO A CA 1
ATOM 1519 C C . PRO A 1 190 ? 10.114 -33.517 -22.500 1.00 38.31 190 PRO A C 1
ATOM 1521 O O . PRO A 1 190 ? 9.157 -32.911 -22.027 1.00 38.31 190 PRO A O 1
ATOM 1524 N N . ILE A 1 191 ? 10.334 -33.577 -23.817 1.00 39.25 191 ILE A N 1
ATOM 1525 C CA . ILE A 1 191 ? 9.479 -32.938 -24.826 1.00 39.25 191 ILE A CA 1
ATOM 1526 C C . ILE A 1 191 ? 8.155 -33.703 -24.939 1.00 39.25 191 ILE A C 1
ATOM 1528 O O . ILE A 1 191 ? 7.092 -33.096 -25.003 1.00 39.25 191 ILE A O 1
ATOM 1532 N N . ILE A 1 192 ? 8.205 -35.038 -24.902 1.00 39.53 192 ILE A N 1
ATOM 1533 C CA . ILE A 1 192 ? 7.014 -35.900 -24.930 1.00 39.53 192 ILE A CA 1
ATOM 1534 C C . ILE A 1 192 ? 6.163 -35.720 -23.665 1.00 39.53 192 ILE A C 1
ATOM 1536 O O . ILE A 1 192 ? 4.934 -35.713 -23.754 1.00 39.53 192 ILE A O 1
ATOM 1540 N N . ASP A 1 193 ? 6.796 -35.536 -22.507 1.00 40.38 193 ASP A N 1
ATOM 1541 C CA . ASP A 1 193 ? 6.085 -35.305 -21.247 1.00 40.38 193 ASP A CA 1
ATOM 1542 C C . ASP A 1 193 ? 5.456 -33.898 -21.189 1.00 40.38 193 ASP A C 1
ATOM 1544 O O . ASP A 1 193 ? 4.338 -33.748 -20.699 1.00 40.38 193 ASP A O 1
ATOM 1548 N N . ALA A 1 194 ? 6.093 -32.883 -21.790 1.00 36.19 194 ALA A N 1
ATOM 1549 C CA . ALA A 1 194 ? 5.510 -31.546 -21.956 1.00 36.19 194 ALA A CA 1
ATOM 1550 C C . ALA A 1 194 ? 4.313 -31.519 -22.936 1.00 36.19 194 ALA A C 1
ATOM 1552 O O . ALA A 1 194 ? 3.348 -30.784 -22.719 1.00 36.19 194 ALA A O 1
ATOM 1553 N N . ILE A 1 195 ? 4.333 -32.359 -23.981 1.00 38.41 195 ILE A N 1
ATOM 1554 C CA . ILE A 1 195 ? 3.244 -32.495 -24.970 1.00 38.41 195 ILE A CA 1
ATOM 1555 C C . ILE A 1 195 ? 1.970 -33.076 -24.342 1.00 38.41 195 ILE A C 1
ATOM 1557 O O . ILE A 1 195 ? 0.869 -32.671 -24.699 1.00 38.41 195 ILE A O 1
ATOM 1561 N N . LYS A 1 196 ? 2.083 -34.005 -23.388 1.00 37.59 196 LYS A N 1
ATOM 1562 C CA . LYS A 1 196 ? 0.904 -34.637 -22.767 1.00 37.59 196 LYS A CA 1
ATOM 1563 C C . LYS A 1 196 ? 0.106 -33.708 -21.849 1.00 37.59 196 LYS A C 1
ATOM 1565 O O . LYS A 1 196 ? -1.063 -33.982 -21.605 1.00 37.59 196 LYS A O 1
ATOM 1570 N N . ASN A 1 197 ? 0.715 -32.623 -21.371 1.00 36.28 197 ASN A N 1
ATOM 1571 C CA . ASN A 1 197 ? 0.099 -31.692 -20.421 1.00 36.28 197 ASN A CA 1
ATOM 1572 C C . ASN A 1 197 ? -0.506 -30.442 -21.082 1.00 36.28 197 ASN A C 1
ATOM 1574 O O . ASN A 1 197 ? -1.069 -29.600 -20.390 1.00 36.28 197 ASN A O 1
ATOM 1578 N N . SER A 1 198 ? -0.409 -30.303 -22.407 1.00 32.72 198 SER A N 1
ATOM 1579 C CA . SER A 1 198 ? -0.991 -29.183 -23.147 1.00 32.72 198 SER A CA 1
ATOM 1580 C C . SER A 1 198 ? -1.838 -29.722 -24.299 1.00 32.72 198 SER A C 1
ATOM 1582 O O . SER A 1 198 ? -1.315 -30.242 -25.276 1.00 32.72 198 SER A O 1
ATOM 1584 N N . ASN A 1 199 ? -3.166 -29.608 -24.205 1.00 37.31 199 ASN A N 1
ATOM 1585 C CA . ASN A 1 199 ? -4.122 -30.031 -25.244 1.00 37.31 199 ASN A CA 1
ATOM 1586 C C . ASN A 1 199 ? -4.058 -29.177 -26.540 1.00 37.31 199 ASN A C 1
ATOM 1588 O O . ASN A 1 199 ? -5.056 -29.021 -27.239 1.00 37.31 199 ASN A O 1
ATOM 1592 N N . ASN A 1 200 ? -2.887 -28.646 -26.902 1.00 35.62 200 ASN A N 1
ATOM 1593 C CA . ASN A 1 200 ? -2.654 -27.908 -28.137 1.00 35.62 200 ASN A CA 1
ATOM 1594 C C . ASN A 1 200 ? -1.864 -28.768 -29.133 1.00 35.62 200 ASN A C 1
ATOM 1596 O O . ASN A 1 200 ? -0.791 -29.286 -28.830 1.00 35.62 200 ASN A O 1
ATOM 1600 N N . GLN A 1 201 ? -2.385 -28.890 -30.356 1.00 28.94 201 GLN A N 1
ATOM 1601 C CA . GLN A 1 201 ? -1.654 -29.470 -31.482 1.00 28.94 201 GLN A CA 1
ATOM 1602 C C . GLN A 1 201 ? -0.418 -28.613 -31.792 1.00 28.94 201 GLN A C 1
ATOM 1604 O O . GLN A 1 201 ? -0.546 -27.430 -32.104 1.00 28.94 201 GLN A O 1
ATOM 1609 N N . LEU A 1 202 ? 0.783 -29.199 -31.735 1.00 30.86 202 LEU A N 1
ATOM 1610 C CA . LEU A 1 202 ? 2.002 -28.508 -32.151 1.00 30.86 202 LEU A CA 1
ATOM 1611 C C . LEU A 1 202 ? 2.192 -28.638 -33.670 1.00 30.86 202 LEU A C 1
ATOM 1613 O O . LEU A 1 202 ? 2.365 -29.739 -34.194 1.00 30.86 202 LEU A O 1
ATOM 1617 N N . HIS A 1 203 ? 2.222 -27.503 -34.369 1.00 30.94 203 HIS A N 1
ATOM 1618 C CA . HIS A 1 203 ? 2.799 -27.394 -35.708 1.00 30.94 203 HIS A CA 1
ATOM 1619 C C . HIS A 1 203 ? 4.326 -27.236 -35.564 1.00 30.94 203 HIS A C 1
ATOM 1621 O O . HIS A 1 203 ? 4.800 -26.423 -34.776 1.00 30.94 203 HIS A O 1
ATOM 1627 N N . GLY A 1 204 ? 5.083 -28.095 -36.254 1.00 29.09 204 GLY A N 1
ATOM 1628 C CA . GLY A 1 204 ? 6.475 -28.440 -35.937 1.00 29.09 204 GLY A CA 1
ATOM 1629 C C . GLY A 1 204 ? 7.544 -27.343 -36.055 1.00 29.09 204 GLY A C 1
ATOM 1630 O O . GLY A 1 204 ? 7.374 -26.312 -36.697 1.00 29.09 204 GLY A O 1
ATOM 1631 N N . PHE A 1 205 ? 8.703 -27.631 -35.458 1.00 25.84 205 PHE A N 1
ATOM 1632 C CA . PHE A 1 205 ? 9.905 -26.800 -35.483 1.00 25.84 205 PHE A CA 1
ATOM 1633 C C . PHE A 1 205 ? 10.657 -26.900 -36.819 1.00 25.84 205 PHE A C 1
ATOM 1635 O O . PHE A 1 205 ? 11.300 -27.903 -37.091 1.00 25.84 205 PHE A O 1
ATOM 1642 N N . GLY A 1 206 ? 10.693 -25.856 -37.637 1.00 28.45 206 GLY A N 1
ATOM 1643 C CA . GLY A 1 206 ? 11.616 -25.781 -38.772 1.00 28.45 206 GLY A CA 1
ATOM 1644 C C . GLY A 1 206 ? 12.334 -24.443 -38.795 1.00 28.45 206 GLY A C 1
ATOM 1645 O O . GLY A 1 206 ? 11.690 -23.406 -38.670 1.00 28.45 206 GLY A O 1
ATOM 1646 N N . PHE A 1 207 ? 13.647 -24.441 -39.032 1.00 28.83 207 PHE A N 1
ATOM 1647 C CA . PHE A 1 207 ? 14.297 -23.262 -39.599 1.00 28.83 207 PHE A CA 1
ATOM 1648 C C . PHE A 1 207 ? 13.771 -23.076 -41.027 1.00 28.83 207 PHE A C 1
ATOM 1650 O O . PHE A 1 207 ? 14.235 -23.709 -41.974 1.00 28.83 207 PHE A O 1
ATOM 1657 N N . LYS A 1 208 ? 12.760 -22.220 -41.166 1.00 25.97 208 LYS A N 1
ATOM 1658 C CA . LYS A 1 208 ? 12.364 -21.584 -42.420 1.00 25.97 208 LYS A CA 1
ATOM 1659 C C . LYS A 1 208 ? 11.822 -20.201 -42.085 1.00 25.97 208 LYS A C 1
ATOM 1661 O O . LYS A 1 208 ? 10.880 -20.077 -41.310 1.00 25.97 208 LYS A O 1
ATOM 1666 N N . CYS A 1 209 ? 12.406 -19.174 -42.699 1.00 32.69 209 CYS A N 1
ATOM 1667 C CA . CYS A 1 209 ? 11.744 -17.887 -42.844 1.00 32.69 209 CYS A CA 1
ATOM 1668 C C . CYS A 1 209 ? 10.382 -18.138 -43.514 1.00 32.69 209 CYS A C 1
ATOM 1670 O O . CYS A 1 209 ? 10.306 -18.691 -44.611 1.00 32.69 209 CYS A O 1
ATOM 1672 N N . GLY A 1 210 ? 9.290 -17.835 -42.820 1.00 28.72 210 GLY A N 1
ATOM 1673 C CA . GLY A 1 210 ? 7.963 -18.179 -43.310 1.00 28.72 210 GLY A CA 1
ATOM 1674 C C . GLY A 1 210 ? 6.876 -17.519 -42.488 1.00 28.72 210 GLY A C 1
ATOM 1675 O O . GLY A 1 210 ? 6.683 -17.852 -41.325 1.00 28.72 210 GLY A O 1
ATOM 1676 N N . LYS A 1 211 ? 6.179 -16.579 -43.128 1.00 31.17 211 LYS A N 1
ATOM 1677 C CA . LYS A 1 211 ? 4.974 -15.909 -42.642 1.00 31.17 211 LYS A CA 1
ATOM 1678 C C . LYS A 1 211 ? 3.939 -16.957 -42.209 1.00 31.17 211 LYS A C 1
ATOM 1680 O O . LYS A 1 211 ? 3.572 -17.812 -43.014 1.00 31.17 211 LYS A O 1
ATOM 1685 N N . ILE A 1 212 ? 3.466 -16.885 -40.966 1.00 31.66 212 ILE A N 1
ATOM 1686 C CA . ILE A 1 212 ? 2.326 -17.676 -40.489 1.00 31.66 212 ILE A CA 1
ATOM 1687 C C . ILE A 1 212 ? 1.089 -16.785 -40.597 1.00 31.66 212 ILE A C 1
ATOM 1689 O O . ILE A 1 212 ? 0.957 -15.819 -39.851 1.00 31.66 212 ILE A O 1
ATOM 1693 N N . GLU A 1 213 ? 0.196 -17.096 -41.533 1.00 33.00 213 GLU A N 1
ATOM 1694 C CA . GLU A 1 213 ? -1.163 -16.553 -41.562 1.00 33.00 213 GLU A CA 1
ATOM 1695 C C . GLU A 1 213 ? -2.152 -17.694 -41.330 1.00 33.00 213 GLU A C 1
ATOM 1697 O O . GLU A 1 213 ? -2.247 -18.607 -42.154 1.00 33.00 213 GLU A O 1
ATOM 1702 N N . LYS A 1 214 ? -2.924 -17.617 -40.239 1.00 28.48 214 LYS A N 1
ATOM 1703 C CA . LYS A 1 214 ? -4.315 -18.079 -40.240 1.00 28.48 214 LYS A CA 1
ATOM 1704 C C . LYS A 1 214 ? -5.125 -17.452 -39.101 1.00 28.48 214 LYS A C 1
ATOM 1706 O O . LYS A 1 214 ? -4.660 -17.380 -37.972 1.00 28.48 214 LYS A O 1
ATOM 1711 N N . ASP A 1 215 ? -6.335 -17.022 -39.453 1.00 32.78 215 ASP A N 1
ATOM 1712 C CA . ASP A 1 215 ? -7.421 -16.511 -38.604 1.00 32.78 215 ASP A CA 1
ATOM 1713 C C . ASP A 1 215 ? -7.150 -15.209 -37.833 1.00 32.78 215 ASP A C 1
ATOM 1715 O O . ASP A 1 215 ? -7.401 -15.087 -36.637 1.00 32.78 215 ASP A O 1
ATOM 1719 N N . GLY A 1 216 ? -6.702 -14.179 -38.559 1.00 34.78 216 GLY A N 1
ATOM 1720 C CA . GLY A 1 216 ? -6.862 -12.781 -38.136 1.00 34.78 216 GLY A CA 1
ATOM 1721 C C . GLY A 1 216 ? -6.023 -12.326 -36.937 1.00 34.78 216 GLY A C 1
ATOM 1722 O O . GLY A 1 216 ? -6.262 -11.231 -36.430 1.00 34.78 216 GLY A O 1
ATOM 1723 N N . GLN A 1 217 ? -5.037 -13.111 -36.498 1.00 36.66 217 GLN A N 1
ATOM 1724 C CA . GLN A 1 217 ? -4.082 -12.720 -35.460 1.00 36.66 217 GLN A CA 1
ATOM 1725 C C . GLN A 1 217 ? -2.621 -12.869 -35.909 1.00 36.66 217 GLN A C 1
ATOM 1727 O O . GLN A 1 217 ? -2.290 -13.569 -36.863 1.00 36.66 217 GLN A O 1
ATOM 1732 N N . VAL A 1 218 ? -1.774 -12.094 -35.236 1.00 35.00 218 VAL A N 1
ATOM 1733 C CA . VAL A 1 218 ? -0.451 -11.624 -35.652 1.00 35.00 218 VAL A CA 1
ATOM 1734 C C . VAL A 1 218 ? 0.578 -12.762 -35.760 1.00 35.00 218 VAL A C 1
ATOM 1736 O O . VAL A 1 218 ? 0.891 -13.422 -34.774 1.00 35.00 218 VAL A O 1
ATOM 1739 N N . GLY A 1 219 ? 1.154 -12.966 -36.949 1.00 34.66 219 GLY A N 1
ATOM 1740 C CA . GLY A 1 219 ? 2.219 -13.948 -37.175 1.00 34.66 219 GLY A CA 1
ATOM 1741 C C . GLY A 1 219 ? 3.577 -13.457 -36.669 1.00 34.66 219 GLY A C 1
ATOM 1742 O O . GLY A 1 219 ? 4.049 -12.404 -37.091 1.00 34.66 219 GLY A O 1
ATOM 1743 N N . TYR A 1 220 ? 4.227 -14.222 -35.791 1.00 38.41 220 TYR A N 1
ATOM 1744 C CA . TYR A 1 220 ? 5.600 -13.962 -35.350 1.00 38.41 220 TYR A CA 1
ATOM 1745 C C . TYR A 1 220 ? 6.592 -14.646 -36.296 1.00 38.41 220 TYR A C 1
ATOM 1747 O O . TYR A 1 220 ? 6.500 -15.849 -36.536 1.00 38.41 220 TYR A O 1
ATOM 1755 N N . THR A 1 221 ? 7.555 -13.892 -36.821 1.00 37.88 221 THR A N 1
ATOM 1756 C CA . THR A 1 221 ? 8.654 -14.422 -37.635 1.00 37.88 221 THR A CA 1
ATOM 1757 C C . THR A 1 221 ? 9.910 -14.491 -36.781 1.00 37.88 221 THR A C 1
ATOM 1759 O O . THR A 1 221 ? 10.338 -13.475 -36.235 1.00 37.88 221 THR A O 1
ATOM 1762 N N . PHE A 1 222 ? 10.502 -15.681 -36.687 1.00 40.78 222 PHE A N 1
ATOM 1763 C CA . PHE A 1 222 ? 11.805 -15.898 -36.066 1.00 40.78 222 PHE A CA 1
ATOM 1764 C C . PHE A 1 222 ? 12.855 -16.049 -37.167 1.00 40.78 222 PHE A C 1
ATOM 1766 O O . PHE A 1 222 ? 12.881 -17.056 -37.876 1.00 40.78 222 PHE A O 1
ATOM 1773 N N . THR A 1 223 ? 13.718 -15.051 -37.333 1.00 42.06 223 THR A N 1
ATOM 1774 C CA . THR A 1 223 ? 14.878 -15.137 -38.233 1.00 42.06 223 THR A CA 1
ATOM 1775 C C . THR A 1 223 ? 16.139 -15.343 -37.409 1.00 42.06 223 THR A C 1
ATOM 1777 O O . THR A 1 223 ? 16.540 -14.454 -36.661 1.00 42.06 223 THR A O 1
ATOM 1780 N N . GLY A 1 224 ? 16.756 -16.518 -37.548 1.00 39.34 224 GLY A N 1
ATOM 1781 C CA . GLY A 1 224 ? 18.125 -16.782 -37.108 1.00 39.34 224 GLY A CA 1
ATOM 1782 C C . GLY A 1 224 ? 19.043 -16.812 -38.327 1.00 39.34 224 GLY A C 1
ATOM 1783 O O . GLY A 1 224 ? 18.782 -17.564 -39.267 1.00 39.34 224 GLY A O 1
ATOM 1784 N N . ASN A 1 225 ? 20.087 -15.984 -38.342 1.00 41.50 225 ASN A N 1
ATOM 1785 C CA . ASN A 1 225 ? 21.111 -16.026 -39.383 1.00 41.50 225 ASN A CA 1
ATOM 1786 C C . ASN A 1 225 ? 22.320 -16.831 -38.863 1.00 41.50 225 ASN A C 1
ATOM 1788 O O . ASN A 1 225 ? 22.918 -16.434 -37.870 1.00 41.50 225 ASN A O 1
ATOM 1792 N N . PRO A 1 226 ? 22.727 -17.935 -39.512 1.00 38.03 226 PRO A N 1
ATOM 1793 C CA . PRO A 1 226 ? 23.887 -18.719 -39.079 1.00 38.03 226 PRO A CA 1
ATOM 1794 C C . PRO A 1 226 ? 25.236 -17.996 -39.264 1.00 38.03 226 PRO A C 1
ATOM 1796 O O . PRO A 1 226 ? 26.256 -18.492 -38.798 1.00 38.03 226 PRO A O 1
ATOM 1799 N N . VAL A 1 227 ? 25.258 -16.838 -39.935 1.00 39.81 227 VAL A N 1
ATOM 1800 C CA . VAL A 1 227 ? 26.466 -16.024 -40.176 1.00 39.81 227 VAL A CA 1
ATOM 1801 C C . VAL A 1 227 ? 26.476 -14.732 -39.342 1.00 39.81 227 VAL A C 1
ATOM 1803 O O . VAL A 1 227 ? 27.519 -14.102 -39.188 1.00 39.81 227 VAL A O 1
ATOM 1806 N N . LEU A 1 228 ? 25.337 -14.334 -38.768 1.00 37.53 228 LEU A N 1
ATOM 1807 C CA . LEU A 1 228 ? 25.211 -13.144 -37.925 1.00 37.53 228 LEU A CA 1
ATOM 1808 C C . LEU A 1 228 ? 24.345 -13.498 -36.711 1.00 37.53 228 LEU A C 1
ATOM 1810 O O . LEU A 1 228 ? 23.159 -13.765 -36.867 1.00 37.53 228 LEU A O 1
ATOM 1814 N N . GLU A 1 229 ? 24.962 -13.490 -35.529 1.00 51.06 229 GLU A N 1
ATOM 1815 C CA . GLU A 1 229 ? 24.475 -13.901 -34.198 1.00 51.06 229 GLU A CA 1
ATOM 1816 C C . GLU A 1 229 ? 23.257 -13.097 -33.687 1.00 51.06 229 GLU A C 1
ATOM 1818 O O . GLU A 1 229 ? 23.278 -12.527 -32.601 1.00 51.06 229 GLU A O 1
ATOM 1823 N N . TYR A 1 230 ? 22.174 -13.017 -34.457 1.00 43.00 230 TYR A N 1
ATOM 1824 C CA . TYR A 1 230 ? 20.959 -12.294 -34.090 1.00 43.00 230 TYR A CA 1
ATOM 1825 C C . TYR A 1 230 ? 19.738 -13.199 -34.174 1.00 43.00 230 TYR A C 1
ATOM 1827 O O . TYR A 1 230 ? 19.589 -13.984 -35.113 1.00 43.00 230 TYR A O 1
ATOM 1835 N N . THR A 1 231 ? 18.829 -13.029 -33.215 1.00 48.94 231 THR A N 1
ATOM 1836 C CA . THR A 1 231 ? 17.450 -13.512 -33.313 1.00 48.94 231 THR A CA 1
ATOM 1837 C C . THR A 1 231 ? 16.555 -12.298 -33.506 1.00 48.94 231 THR A C 1
ATOM 1839 O O . THR A 1 231 ? 16.595 -11.355 -32.713 1.00 48.94 231 THR A O 1
ATOM 1842 N N . THR A 1 232 ? 15.767 -12.289 -34.577 1.00 46.09 232 THR A N 1
ATOM 1843 C CA . THR A 1 232 ? 14.716 -11.282 -34.775 1.00 46.09 232 THR A CA 1
ATOM 1844 C C . THR A 1 232 ? 13.374 -11.908 -34.456 1.00 46.09 232 THR A C 1
ATOM 1846 O O . THR A 1 232 ? 13.068 -12.963 -35.008 1.00 46.09 232 THR A O 1
ATOM 1849 N N . VAL A 1 233 ? 12.581 -11.251 -33.609 1.00 47.72 233 VAL A N 1
ATOM 1850 C CA . VAL A 1 233 ? 11.143 -11.515 -33.501 1.00 47.72 233 VAL A CA 1
ATOM 1851 C C . VAL A 1 233 ? 10.442 -10.341 -34.158 1.00 47.72 233 VAL A C 1
ATOM 1853 O O . VAL A 1 233 ? 10.386 -9.242 -33.600 1.00 47.72 233 VAL A O 1
ATOM 1856 N N . THR A 1 234 ? 9.960 -10.557 -35.378 1.00 42.78 234 THR A N 1
ATOM 1857 C CA . THR A 1 234 ? 9.260 -9.529 -36.149 1.00 42.78 234 THR A CA 1
ATOM 1858 C C . THR A 1 234 ? 7.828 -9.946 -36.429 1.00 42.78 234 THR A C 1
ATOM 1860 O O . THR A 1 234 ? 7.546 -11.071 -36.839 1.00 42.78 234 THR A O 1
ATOM 1863 N N . ASN A 1 235 ? 6.909 -9.013 -36.220 1.00 47.53 235 ASN A N 1
ATOM 1864 C CA . ASN A 1 235 ? 5.587 -9.034 -36.826 1.00 47.53 235 ASN A CA 1
ATOM 1865 C C . ASN A 1 235 ? 5.236 -7.614 -37.305 1.00 47.53 235 ASN A C 1
ATOM 1867 O O . ASN A 1 235 ? 5.968 -6.665 -37.008 1.00 47.53 235 ASN A O 1
ATOM 1871 N N . ASP A 1 236 ? 4.115 -7.439 -38.010 1.00 40.97 236 ASP A N 1
ATOM 1872 C CA . ASP A 1 236 ? 3.685 -6.129 -38.540 1.00 40.97 236 ASP A CA 1
ATOM 1873 C C . ASP A 1 236 ? 3.557 -5.035 -37.443 1.00 40.97 236 ASP A C 1
ATOM 1875 O O . ASP A 1 236 ? 3.518 -3.837 -37.724 1.00 40.97 236 ASP A O 1
ATOM 1879 N N . THR A 1 237 ? 3.541 -5.426 -36.162 1.00 45.09 237 THR A N 1
ATOM 1880 C CA . THR A 1 237 ? 3.288 -4.585 -34.982 1.00 45.09 237 THR A CA 1
ATOM 1881 C C . THR A 1 237 ? 4.352 -4.647 -33.862 1.00 45.09 237 THR A C 1
ATOM 1883 O O . THR A 1 237 ? 4.183 -3.940 -32.863 1.00 45.09 237 THR A O 1
ATOM 1886 N N . LEU A 1 238 ? 5.438 -5.420 -34.004 1.00 51.41 238 LEU A N 1
ATOM 1887 C CA . LEU A 1 238 ? 6.474 -5.667 -32.985 1.00 51.41 238 LEU A CA 1
ATOM 1888 C C . LEU A 1 238 ? 7.826 -5.944 -33.664 1.00 51.41 238 LEU A C 1
ATOM 1890 O O . LEU A 1 238 ? 7.900 -6.790 -34.554 1.00 51.41 238 LEU A O 1
ATOM 1894 N N . GLN A 1 239 ? 8.889 -5.255 -33.245 1.00 59.50 239 GLN A N 1
ATOM 1895 C CA . GLN A 1 239 ? 10.257 -5.555 -33.676 1.00 59.50 239 GLN A CA 1
ATOM 1896 C C . GLN A 1 239 ? 11.158 -5.634 -32.447 1.00 59.50 239 GLN A C 1
ATOM 1898 O O . GLN A 1 239 ? 11.552 -4.605 -31.912 1.00 59.50 239 GLN A O 1
ATOM 1903 N N . VAL A 1 240 ? 11.465 -6.853 -32.004 1.00 64.19 240 VAL A N 1
ATOM 1904 C CA . VAL A 1 240 ? 12.481 -7.094 -30.975 1.00 64.19 240 VAL A CA 1
ATOM 1905 C C . VAL A 1 240 ? 13.734 -7.596 -31.680 1.00 64.19 240 VAL A C 1
ATOM 1907 O O . VAL A 1 240 ? 13.691 -8.597 -32.404 1.00 64.19 240 VAL A O 1
ATOM 1910 N N . TYR A 1 241 ? 14.848 -6.899 -31.473 1.00 68.50 241 TYR A N 1
ATOM 1911 C CA . TYR A 1 241 ? 16.154 -7.309 -31.982 1.00 68.50 241 TYR A CA 1
ATOM 1912 C C . TYR A 1 241 ? 16.987 -7.803 -30.815 1.00 68.50 241 TYR A C 1
ATOM 1914 O O . TYR A 1 241 ? 17.094 -7.128 -29.798 1.00 68.50 241 TYR A O 1
ATOM 1922 N N . THR A 1 242 ? 17.569 -8.988 -30.924 1.00 72.00 242 THR A N 1
ATOM 1923 C CA . THR A 1 242 ? 18.472 -9.515 -29.899 1.00 72.00 242 THR A CA 1
ATOM 1924 C C . THR A 1 242 ? 19.716 -10.041 -30.581 1.00 72.00 242 THR A C 1
ATOM 1926 O O . THR A 1 242 ? 19.631 -10.816 -31.532 1.00 72.00 242 THR A O 1
ATOM 1929 N N . ALA A 1 243 ? 20.860 -9.573 -30.109 1.00 71.44 243 ALA A N 1
ATOM 1930 C CA . ALA A 1 243 ? 22.178 -9.882 -30.619 1.00 71.44 243 ALA A CA 1
ATOM 1931 C C . ALA A 1 243 ? 22.965 -10.644 -29.576 1.00 71.44 243 ALA A C 1
ATOM 1933 O O . ALA A 1 243 ? 22.957 -10.242 -28.417 1.00 71.44 243 ALA A O 1
ATOM 1934 N N . PHE A 1 244 ? 23.714 -11.651 -29.987 1.00 76.19 244 PHE A N 1
ATOM 1935 C CA . PHE A 1 244 ? 24.665 -12.332 -29.128 1.00 76.19 244 PHE A CA 1
ATOM 1936 C C . PHE A 1 244 ? 26.089 -12.109 -29.638 1.00 76.19 244 PHE A C 1
ATOM 1938 O O . PHE A 1 244 ? 26.288 -11.698 -30.780 1.00 76.19 244 PHE A O 1
ATOM 1945 N N . ASP A 1 245 ? 27.073 -12.291 -28.766 1.00 74.50 245 ASP A N 1
ATOM 1946 C CA . ASP A 1 245 ? 28.467 -12.456 -29.161 1.00 74.50 245 ASP A CA 1
ATOM 1947 C C . ASP A 1 245 ? 28.767 -13.928 -29.514 1.00 74.50 245 ASP A C 1
ATOM 1949 O O . ASP A 1 245 ? 27.941 -14.825 -29.321 1.00 74.50 245 ASP A O 1
ATOM 1953 N N . LYS A 1 246 ? 30.002 -14.195 -29.959 1.00 69.31 246 LYS A N 1
ATOM 1954 C CA . LYS A 1 246 ? 30.501 -15.538 -30.317 1.00 69.31 246 LYS A CA 1
ATOM 1955 C C . LYS A 1 246 ? 30.437 -16.573 -29.194 1.00 69.31 246 LYS A C 1
ATOM 1957 O O . LYS A 1 246 ? 30.657 -17.756 -29.445 1.00 69.31 246 LYS A O 1
ATOM 1962 N N . ARG A 1 247 ? 30.209 -16.145 -27.953 1.00 72.75 247 ARG A N 1
ATOM 1963 C CA . ARG A 1 247 ? 30.089 -17.001 -26.768 1.00 72.75 247 ARG A CA 1
ATOM 1964 C C . ARG A 1 247 ? 28.634 -17.170 -26.326 1.00 72.75 247 ARG A C 1
ATOM 1966 O O . ARG A 1 247 ? 28.386 -17.910 -25.381 1.00 72.75 247 ARG A O 1
ATOM 1973 N N . GLY A 1 248 ? 27.688 -16.528 -27.012 1.00 73.19 248 GLY A N 1
ATOM 1974 C CA . GLY A 1 248 ? 26.269 -16.548 -26.677 1.00 73.19 248 GLY A CA 1
ATOM 1975 C C . GLY A 1 248 ? 25.861 -15.519 -25.620 1.00 73.19 248 GLY A C 1
ATOM 1976 O O . GLY A 1 248 ? 24.733 -15.588 -25.138 1.00 73.19 248 GLY A O 1
ATOM 1977 N N . ASN A 1 249 ? 26.729 -14.568 -25.249 1.00 79.25 249 ASN A N 1
ATOM 1978 C CA . ASN A 1 249 ? 26.356 -13.483 -24.338 1.00 79.25 249 ASN A CA 1
ATOM 1979 C C . ASN A 1 249 ? 25.560 -12.415 -25.091 1.00 79.25 249 ASN A C 1
ATOM 1981 O O . ASN A 1 249 ? 25.853 -12.130 -26.248 1.00 79.25 249 ASN A O 1
ATOM 1985 N N . LEU A 1 250 ? 24.568 -11.804 -24.446 1.00 82.56 250 LEU A N 1
ATOM 1986 C CA . LEU A 1 250 ? 23.692 -10.804 -25.060 1.00 82.56 250 LEU A CA 1
ATOM 1987 C C . LEU A 1 250 ? 24.473 -9.527 -25.402 1.00 82.56 250 LEU A C 1
ATOM 1989 O O . LEU A 1 250 ? 24.754 -8.744 -24.522 1.00 82.56 250 LEU A O 1
ATOM 1993 N N . LYS A 1 251 ? 24.784 -9.255 -26.666 1.00 81.44 251 LYS A N 1
ATOM 1994 C CA . LYS A 1 251 ? 25.534 -8.059 -27.081 1.00 81.44 251 LYS A CA 1
ATOM 1995 C C . LYS A 1 251 ? 24.674 -6.795 -27.107 1.00 81.44 251 LYS A C 1
ATOM 1997 O O . LYS A 1 251 ? 25.096 -5.745 -26.640 1.00 81.44 251 LYS A O 1
ATOM 2002 N N . PHE A 1 252 ? 23.468 -6.884 -27.657 1.00 81.88 252 PHE A N 1
ATOM 2003 C CA . PHE A 1 252 ? 22.489 -5.803 -27.594 1.00 81.88 252 PHE A CA 1
ATOM 2004 C C . PHE A 1 252 ? 21.066 -6.331 -27.708 1.00 81.88 252 PHE A C 1
ATOM 2006 O O . PHE A 1 252 ? 20.816 -7.403 -28.266 1.00 81.88 252 PHE A O 1
ATOM 2013 N N . LYS A 1 253 ? 20.124 -5.535 -27.215 1.00 79.44 253 LYS A N 1
ATOM 2014 C CA . LYS A 1 253 ? 18.691 -5.761 -27.327 1.00 79.44 253 LYS A CA 1
ATOM 2015 C C . LYS A 1 253 ? 18.006 -4.466 -27.747 1.00 79.44 253 LYS A C 1
ATOM 2017 O O . LYS A 1 253 ? 18.281 -3.421 -27.177 1.00 79.44 253 LYS A O 1
ATOM 2022 N N . VAL A 1 254 ? 17.095 -4.552 -28.703 1.00 74.81 254 VAL A N 1
ATOM 2023 C CA . VAL A 1 254 ? 16.067 -3.537 -28.937 1.00 74.81 254 VAL A CA 1
ATOM 2024 C C . VAL A 1 254 ? 14.752 -4.155 -28.508 1.00 74.81 254 VAL A C 1
ATOM 2026 O O . VAL A 1 254 ? 14.383 -5.210 -29.027 1.00 74.81 254 VAL A O 1
ATOM 2029 N N . ASP A 1 255 ? 14.098 -3.559 -27.522 1.00 68.25 255 ASP A N 1
ATOM 2030 C CA . ASP A 1 255 ? 12.826 -4.064 -27.016 1.00 68.25 255 ASP A CA 1
ATOM 2031 C C . ASP A 1 255 ? 11.626 -3.629 -27.876 1.00 68.25 255 ASP A C 1
ATOM 2033 O O . ASP A 1 255 ? 11.750 -2.977 -28.914 1.00 68.25 255 ASP A O 1
ATOM 2037 N N . GLU A 1 256 ? 10.433 -4.020 -27.439 1.00 63.94 256 GLU A N 1
ATOM 2038 C CA . GLU A 1 256 ? 9.158 -3.695 -28.079 1.00 63.94 256 GLU A CA 1
ATOM 2039 C C . GLU A 1 256 ? 8.852 -2.196 -28.187 1.00 63.94 256 GLU A C 1
ATOM 2041 O O . GLU A 1 256 ? 8.172 -1.782 -29.132 1.00 63.94 256 GLU A O 1
ATOM 2046 N N . ASN A 1 257 ? 9.425 -1.397 -27.285 1.00 60.84 257 ASN A N 1
ATOM 2047 C CA . ASN A 1 257 ? 9.337 0.059 -27.250 1.00 60.84 257 ASN A CA 1
ATOM 2048 C C . ASN A 1 257 ? 10.430 0.725 -28.104 1.00 60.84 257 ASN A C 1
ATOM 2050 O O . ASN A 1 257 ? 10.538 1.949 -28.126 1.00 60.84 257 ASN A O 1
ATOM 2054 N N . SER A 1 258 ? 11.218 -0.065 -28.846 1.00 64.62 258 SER A N 1
ATOM 2055 C CA . SER A 1 258 ? 12.393 0.378 -29.607 1.00 64.62 258 SER A CA 1
ATOM 2056 C C . SER A 1 258 ? 13.521 0.955 -28.739 1.00 64.62 258 SER A C 1
ATOM 2058 O O . SER A 1 258 ? 14.355 1.711 -29.239 1.00 64.62 258 SER A O 1
ATOM 2060 N N . ILE A 1 259 ? 13.585 0.585 -27.454 1.00 67.69 259 ILE A N 1
ATOM 2061 C CA . ILE A 1 259 ? 14.679 0.970 -26.556 1.00 67.69 259 ILE A CA 1
ATOM 2062 C C . ILE A 1 259 ? 15.878 0.070 -26.846 1.00 67.69 259 ILE A C 1
ATOM 2064 O O . ILE A 1 259 ? 15.794 -1.151 -26.707 1.00 67.69 259 ILE A O 1
ATOM 2068 N N . TYR A 1 260 ? 17.002 0.673 -27.237 1.00 74.69 260 TYR A N 1
ATOM 2069 C CA . TYR A 1 260 ? 18.262 -0.028 -27.478 1.00 74.69 260 TYR A CA 1
ATOM 2070 C C . TYR A 1 260 ? 19.094 -0.100 -26.189 1.00 74.69 260 TYR A C 1
ATOM 2072 O O . TYR A 1 260 ? 19.380 0.911 -25.550 1.00 74.69 260 TYR A O 1
ATOM 2080 N N . SER A 1 261 ? 19.506 -1.310 -25.827 1.00 77.56 261 SER A N 1
ATOM 2081 C CA . SER A 1 261 ? 20.417 -1.616 -24.724 1.00 77.56 261 SER A CA 1
ATOM 2082 C C . SER A 1 261 ? 21.608 -2.399 -25.259 1.00 77.56 261 SER A C 1
ATOM 2084 O O . SER A 1 261 ? 21.419 -3.388 -25.963 1.00 77.56 261 SER A O 1
ATOM 2086 N N . GLU A 1 262 ? 22.819 -1.994 -24.907 1.00 82.88 262 GLU A N 1
ATOM 2087 C CA . GLU A 1 262 ? 24.069 -2.670 -25.250 1.00 82.88 262 GLU A CA 1
ATOM 2088 C C . GLU A 1 262 ? 24.756 -3.176 -23.989 1.00 82.88 262 GLU A C 1
ATOM 2090 O O . GLU A 1 262 ? 24.761 -2.504 -22.954 1.00 82.88 262 GLU A O 1
ATOM 2095 N N . TYR A 1 263 ? 25.340 -4.364 -24.085 1.00 84.81 263 TYR A N 1
ATOM 2096 C CA . TYR A 1 263 ? 25.990 -5.020 -22.964 1.00 84.81 263 TYR A CA 1
ATOM 2097 C C . TYR A 1 263 ? 27.413 -5.402 -23.347 1.00 84.81 263 TYR A C 1
ATOM 2099 O O . TYR A 1 263 ? 27.690 -5.921 -24.432 1.00 84.81 263 TYR A O 1
ATOM 2107 N N . TYR A 1 264 ? 28.317 -5.157 -22.412 1.00 86.19 264 TYR A N 1
ATOM 2108 C CA . TYR A 1 264 ? 29.728 -5.470 -22.533 1.00 86.19 264 TYR A CA 1
ATOM 2109 C C . TYR A 1 264 ? 30.106 -6.500 -21.486 1.00 86.19 264 TYR A C 1
ATOM 2111 O O . TYR A 1 264 ? 29.579 -6.496 -20.373 1.00 86.19 264 TYR A O 1
ATOM 2119 N N . TYR A 1 265 ? 31.053 -7.358 -21.849 1.00 85.19 265 TYR A N 1
ATOM 2120 C CA . TYR A 1 265 ? 31.520 -8.446 -21.008 1.00 85.19 265 TYR A CA 1
ATOM 2121 C C . TYR A 1 265 ? 33.043 -8.433 -20.919 1.00 85.19 265 TYR A C 1
ATOM 2123 O O . TYR A 1 265 ? 33.726 -7.965 -21.832 1.00 85.19 265 TYR A O 1
ATOM 2131 N N . ASP A 1 266 ? 33.586 -8.947 -19.821 1.00 87.00 266 ASP A N 1
ATOM 2132 C CA . ASP A 1 266 ? 35.017 -9.210 -19.712 1.00 87.00 266 ASP A CA 1
ATOM 2133 C C . ASP A 1 266 ? 35.436 -10.484 -20.471 1.00 87.00 266 ASP A C 1
ATOM 2135 O O . ASP A 1 266 ? 34.631 -11.200 -21.074 1.00 87.00 266 ASP A O 1
ATOM 2139 N N . ALA A 1 267 ? 36.732 -10.805 -20.422 1.00 84.00 267 ALA A N 1
ATOM 2140 C CA . ALA A 1 267 ? 37.287 -11.991 -21.069 1.00 84.00 267 ALA A CA 1
ATOM 2141 C C . ALA A 1 267 ? 36.751 -13.325 -20.512 1.00 84.00 267 ALA A C 1
ATOM 2143 O O . ALA A 1 267 ? 36.993 -14.362 -21.135 1.00 84.00 267 ALA A O 1
ATOM 2144 N N . LEU A 1 268 ? 36.019 -13.322 -19.394 1.00 84.94 268 LEU A N 1
ATOM 2145 C CA . LEU A 1 268 ? 35.364 -14.487 -18.798 1.00 84.94 268 LEU A CA 1
ATOM 2146 C C . LEU A 1 268 ? 33.856 -14.539 -19.107 1.00 84.94 268 LEU A C 1
ATOM 2148 O O . LEU A 1 268 ? 33.199 -15.501 -18.725 1.00 84.94 268 LEU A O 1
ATOM 2152 N N . GLY A 1 269 ? 33.314 -13.558 -19.840 1.00 81.94 269 GLY A N 1
ATOM 2153 C CA . GLY A 1 269 ? 31.889 -13.487 -20.177 1.00 81.94 269 GLY A CA 1
ATOM 2154 C C . GLY A 1 269 ? 31.019 -12.878 -19.074 1.00 81.94 269 GLY A C 1
ATOM 2155 O O . GLY A 1 269 ? 29.807 -13.070 -19.087 1.00 81.94 269 GLY A O 1
ATOM 2156 N N . ARG A 1 270 ? 31.602 -12.154 -18.110 1.00 84.62 270 ARG A N 1
ATOM 2157 C CA . ARG A 1 270 ? 30.853 -11.481 -17.035 1.00 84.62 270 ARG A CA 1
ATOM 2158 C C . ARG A 1 270 ? 30.507 -10.044 -17.425 1.00 84.62 270 ARG A C 1
ATOM 2160 O O . ARG A 1 270 ? 31.361 -9.391 -18.023 1.00 84.62 270 ARG A O 1
ATOM 2167 N N . PRO A 1 271 ? 29.305 -9.536 -17.107 1.00 86.88 271 PRO A N 1
ATOM 2168 C CA . PRO A 1 271 ? 28.850 -8.222 -17.563 1.00 86.88 271 PRO A CA 1
ATOM 2169 C C . PRO A 1 271 ? 29.626 -7.079 -16.894 1.00 86.88 271 PRO A C 1
ATOM 2171 O O . PRO A 1 271 ? 29.614 -6.945 -15.681 1.00 86.88 271 PRO A O 1
ATOM 2174 N N . THR A 1 272 ? 30.287 -6.225 -17.672 1.00 88.38 272 THR A N 1
ATOM 2175 C CA . THR A 1 272 ? 31.103 -5.103 -17.163 1.00 88.38 272 THR A CA 1
ATOM 2176 C C . THR A 1 272 ? 30.468 -3.741 -17.378 1.00 88.38 272 THR A C 1
ATOM 2178 O O . THR A 1 272 ? 30.804 -2.778 -16.692 1.00 88.38 272 THR A O 1
ATOM 2181 N N . ASN A 1 273 ? 29.571 -3.625 -18.350 1.00 82.69 273 ASN A N 1
ATOM 2182 C CA . ASN A 1 273 ? 28.869 -2.386 -18.618 1.00 82.69 273 ASN A CA 1
ATOM 2183 C C . ASN A 1 273 ? 27.543 -2.704 -19.299 1.00 82.69 273 ASN A C 1
ATOM 2185 O O . ASN A 1 273 ? 27.502 -3.490 -20.244 1.00 82.69 273 ASN A O 1
ATOM 2189 N N . THR A 1 274 ? 26.472 -2.089 -18.819 1.00 77.75 274 THR A N 1
ATOM 2190 C CA . THR A 1 274 ? 25.214 -2.003 -19.556 1.00 77.75 274 THR A CA 1
ATOM 2191 C C . THR A 1 274 ? 24.999 -0.547 -19.906 1.00 77.75 274 THR A C 1
ATOM 2193 O O . THR A 1 274 ? 24.856 0.285 -19.009 1.00 77.75 274 THR A O 1
ATOM 2196 N N . ALA A 1 275 ? 24.970 -0.249 -21.199 1.00 72.44 275 ALA A N 1
ATOM 2197 C CA . ALA A 1 275 ? 24.710 1.081 -21.714 1.00 72.44 275 ALA A CA 1
ATOM 2198 C C . ALA A 1 275 ? 23.354 1.089 -22.416 1.00 72.44 275 ALA A C 1
ATOM 2200 O O . ALA A 1 275 ? 23.093 0.273 -23.295 1.00 72.44 275 ALA A O 1
ATOM 2201 N N . MET A 1 276 ? 22.501 2.042 -22.065 1.00 68.56 276 MET A N 1
ATOM 2202 C CA . MET A 1 276 ? 21.331 2.371 -22.871 1.00 68.56 276 MET A CA 1
ATOM 2203 C C . MET A 1 276 ? 21.651 3.680 -23.588 1.00 68.56 276 MET A C 1
ATOM 2205 O O . MET A 1 276 ? 21.501 4.748 -22.984 1.00 68.56 276 MET A O 1
ATOM 2209 N N . PRO A 1 277 ? 22.176 3.637 -24.829 1.00 56.75 277 PRO A N 1
ATOM 2210 C CA . PRO A 1 277 ? 22.353 4.843 -25.609 1.00 56.75 277 PRO A CA 1
ATOM 2211 C C . PRO A 1 277 ? 20.983 5.422 -25.943 1.00 56.75 277 PRO A C 1
ATOM 2213 O O . PRO A 1 277 ? 20.233 4.921 -26.781 1.00 56.75 277 PRO A O 1
ATOM 2216 N N . LEU A 1 278 ? 20.659 6.503 -25.245 1.00 56.91 278 LEU A N 1
ATOM 2217 C CA . LEU A 1 278 ? 19.456 7.283 -25.461 1.00 56.91 278 LEU A CA 1
ATOM 2218 C C . LEU A 1 278 ? 19.682 8.160 -26.698 1.00 56.91 278 LEU A C 1
ATOM 2220 O O . LEU A 1 278 ? 19.971 9.345 -26.577 1.00 56.91 278 LEU A O 1
ATOM 2224 N N . SER A 1 279 ? 19.603 7.604 -27.910 1.00 47.72 279 SER A N 1
ATOM 2225 C CA . SER A 1 279 ? 19.749 8.427 -29.118 1.00 47.72 279 SER A CA 1
ATOM 2226 C C . SER A 1 279 ? 18.775 8.049 -30.222 1.00 47.72 279 SER A C 1
ATOM 2228 O O . SER A 1 279 ? 18.737 6.898 -30.634 1.00 47.72 279 SER A O 1
ATOM 2230 N N . PHE A 1 280 ? 17.997 9.045 -30.664 1.00 41.91 280 PHE A N 1
ATOM 2231 C CA . PHE A 1 280 ? 17.763 9.421 -32.068 1.00 41.91 280 PHE A CA 1
ATOM 2232 C C . PHE A 1 280 ? 16.778 10.615 -32.104 1.00 41.91 280 PHE A C 1
ATOM 2234 O O . PHE A 1 280 ? 15.633 10.411 -32.474 1.00 41.91 280 PHE A O 1
ATOM 2241 N N . TYR A 1 281 ? 17.168 11.832 -31.663 1.00 40.91 281 TYR A N 1
ATOM 2242 C CA . TYR A 1 281 ? 16.648 13.090 -32.268 1.00 40.91 281 TYR A CA 1
ATOM 2243 C C . TYR A 1 281 ? 17.265 14.431 -31.791 1.00 40.91 281 TYR A C 1
ATOM 2245 O O . TYR A 1 281 ? 17.145 15.396 -32.532 1.00 40.91 281 TYR A O 1
ATOM 2253 N N . ASP A 1 282 ? 17.955 14.531 -30.642 1.00 37.50 282 ASP A N 1
ATOM 2254 C CA . ASP A 1 282 ? 18.406 15.851 -30.106 1.00 37.50 282 ASP A CA 1
ATOM 2255 C C . ASP A 1 282 ? 19.938 16.029 -29.964 1.00 37.50 282 ASP A C 1
ATOM 2257 O O . ASP A 1 282 ? 20.434 16.994 -29.403 1.00 37.50 282 ASP A O 1
ATOM 2261 N N . GLY A 1 283 ? 20.764 15.095 -30.439 1.00 38.34 283 GLY A N 1
ATOM 2262 C CA . GLY A 1 283 ? 22.230 15.263 -30.378 1.00 38.34 283 GLY A CA 1
ATOM 2263 C C . GLY A 1 283 ? 22.852 15.327 -28.965 1.00 38.34 283 GLY A C 1
ATOM 2264 O O . GLY A 1 283 ? 24.078 15.321 -28.856 1.00 38.34 283 GLY A O 1
ATOM 2265 N N . VAL A 1 284 ? 22.060 15.310 -27.885 1.00 42.19 284 VAL A N 1
ATOM 2266 C CA . VAL A 1 284 ? 22.531 15.168 -26.501 1.00 42.19 284 VAL A CA 1
ATOM 2267 C C . VAL A 1 284 ? 22.507 13.688 -26.117 1.00 42.19 284 VAL A C 1
ATOM 2269 O O . VAL A 1 284 ? 21.456 13.082 -25.933 1.00 42.19 284 VAL A O 1
ATOM 2272 N N . ASN A 1 285 ? 23.691 13.084 -26.032 1.00 45.81 285 ASN A N 1
ATOM 2273 C CA . ASN A 1 285 ? 23.872 11.664 -25.741 1.00 45.81 285 ASN A CA 1
ATOM 2274 C C . ASN A 1 285 ? 23.901 11.435 -24.218 1.00 45.81 285 ASN A C 1
ATOM 2276 O O . ASN A 1 285 ? 24.966 11.445 -23.596 1.00 45.81 285 ASN A O 1
ATOM 2280 N N . THR A 1 286 ? 22.737 11.288 -23.586 1.00 53.59 286 THR A N 1
ATOM 2281 C CA . THR A 1 286 ? 22.631 11.018 -22.143 1.00 53.59 286 THR A CA 1
ATOM 2282 C C . THR A 1 286 ? 22.613 9.509 -21.910 1.00 53.59 286 THR A C 1
ATOM 2284 O O . THR A 1 286 ? 21.565 8.902 -21.730 1.00 53.59 286 THR A O 1
ATOM 2287 N N . ASN A 1 287 ? 23.777 8.866 -21.981 1.00 57.12 287 ASN A N 1
ATOM 2288 C CA . ASN A 1 287 ? 23.875 7.420 -21.776 1.00 57.12 287 ASN A CA 1
ATOM 2289 C C . ASN A 1 287 ? 23.567 7.068 -20.313 1.00 57.12 287 ASN A C 1
ATOM 2291 O O . ASN A 1 287 ? 24.365 7.391 -19.425 1.00 57.12 287 ASN A O 1
ATOM 2295 N N . TYR A 1 288 ? 22.465 6.353 -20.061 1.00 64.38 288 TYR A N 1
ATOM 2296 C CA . TYR A 1 288 ? 22.390 5.533 -18.854 1.00 64.38 288 TYR A CA 1
ATOM 2297 C C . TYR A 1 288 ? 23.472 4.464 -18.968 1.00 64.38 288 TYR A C 1
ATOM 2299 O O . TYR A 1 288 ? 23.562 3.761 -19.977 1.00 64.38 288 TYR A O 1
ATOM 2307 N N . SER A 1 289 ? 24.317 4.374 -17.948 1.00 72.69 289 SER A N 1
ATOM 2308 C CA . SER A 1 289 ? 25.345 3.347 -17.867 1.00 72.69 289 SER A CA 1
ATOM 2309 C C . SER A 1 289 ? 25.429 2.824 -16.443 1.00 72.69 289 SER A C 1
ATOM 2311 O O . SER A 1 289 ? 25.668 3.615 -15.520 1.00 72.69 289 SER A O 1
ATOM 2313 N N . SER A 1 290 ? 25.282 1.512 -16.284 1.00 81.38 290 SER A N 1
ATOM 2314 C CA . SER A 1 290 ? 25.786 0.797 -15.112 1.00 81.38 290 SER A CA 1
ATOM 2315 C C . SER A 1 290 ? 27.137 0.198 -15.477 1.00 81.38 290 SER A C 1
ATOM 2317 O O . SER A 1 290 ? 27.252 -0.495 -16.487 1.00 81.38 290 SER A O 1
ATOM 2319 N N . ILE A 1 291 ? 28.163 0.505 -14.687 1.00 86.50 291 ILE A N 1
ATOM 2320 C CA . ILE A 1 291 ? 29.510 -0.040 -14.844 1.00 86.50 291 ILE A CA 1
ATOM 2321 C C . ILE A 1 291 ? 29.756 -1.001 -13.690 1.00 86.50 291 ILE A C 1
ATOM 2323 O O . ILE A 1 291 ? 29.620 -0.624 -12.528 1.00 86.50 291 ILE A O 1
ATOM 2327 N N . THR A 1 292 ? 30.174 -2.218 -14.011 1.00 90.50 292 THR A N 1
ATOM 2328 C CA . THR A 1 292 ? 30.504 -3.263 -13.048 1.00 90.50 292 THR A CA 1
ATOM 2329 C C . THR A 1 292 ? 31.970 -3.652 -13.195 1.00 90.50 292 THR A C 1
ATOM 2331 O O . THR A 1 292 ? 32.451 -3.934 -14.293 1.00 90.50 292 THR A O 1
ATOM 2334 N N . SER A 1 293 ? 32.698 -3.677 -12.083 1.00 92.12 293 SER A N 1
ATOM 2335 C CA . SER A 1 293 ? 34.071 -4.174 -12.021 1.00 92.12 293 SER A CA 1
ATOM 2336 C C . SER A 1 293 ? 34.182 -5.358 -11.066 1.00 92.12 293 SER A C 1
ATOM 2338 O O . SER A 1 293 ? 33.518 -5.410 -10.029 1.00 92.12 293 SER A O 1
ATOM 2340 N N . TYR A 1 294 ? 35.028 -6.314 -11.443 1.00 91.81 294 TYR A N 1
ATOM 2341 C CA . TYR A 1 294 ? 35.258 -7.560 -10.720 1.00 91.81 294 TYR A CA 1
ATOM 2342 C C . TYR A 1 294 ? 36.696 -7.602 -10.214 1.00 91.81 294 TYR A C 1
ATOM 2344 O O . TYR A 1 294 ? 37.639 -7.411 -10.982 1.00 91.81 294 TYR A O 1
ATOM 2352 N N . ASP A 1 295 ? 36.857 -7.874 -8.927 1.00 92.25 295 ASP A N 1
ATOM 2353 C CA . ASP A 1 295 ? 38.133 -8.152 -8.282 1.00 92.25 295 ASP A CA 1
ATOM 2354 C C . ASP A 1 295 ? 38.095 -9.582 -7.743 1.00 92.25 295 ASP A C 1
ATOM 2356 O O . ASP A 1 295 ? 37.628 -9.850 -6.633 1.00 92.25 295 ASP A O 1
ATOM 2360 N N . ASP A 1 296 ? 38.582 -10.503 -8.571 1.00 86.44 296 ASP A N 1
ATOM 2361 C CA . ASP A 1 296 ? 38.608 -11.939 -8.285 1.00 86.44 296 ASP A CA 1
ATOM 2362 C C . ASP A 1 296 ? 39.576 -12.305 -7.157 1.00 86.44 296 ASP A C 1
ATOM 2364 O O . ASP A 1 296 ? 39.407 -13.331 -6.505 1.00 86.44 296 ASP A O 1
ATOM 2368 N N . VAL A 1 297 ? 40.580 -11.463 -6.892 1.00 89.06 297 VAL A N 1
ATOM 2369 C CA . VAL A 1 297 ? 41.543 -11.695 -5.806 1.00 89.06 297 VAL A CA 1
ATOM 2370 C C . VAL A 1 297 ? 40.865 -11.479 -4.457 1.00 89.06 297 VAL A C 1
ATOM 2372 O O . VAL A 1 297 ? 41.094 -12.237 -3.515 1.00 89.06 297 VAL A O 1
ATOM 2375 N N . ASN A 1 298 ? 40.005 -10.464 -4.377 1.00 85.94 298 ASN A N 1
ATOM 2376 C CA . ASN A 1 298 ? 39.292 -10.102 -3.157 1.00 85.94 298 ASN A CA 1
ATOM 2377 C C . ASN A 1 298 ? 37.824 -10.567 -3.144 1.00 85.94 298 ASN A C 1
ATOM 2379 O O . ASN A 1 298 ? 37.080 -10.157 -2.251 1.00 85.94 298 ASN A O 1
ATOM 2383 N N . ASN A 1 299 ? 37.389 -11.382 -4.116 1.00 90.19 299 ASN A N 1
ATOM 2384 C CA . ASN A 1 299 ? 35.990 -11.794 -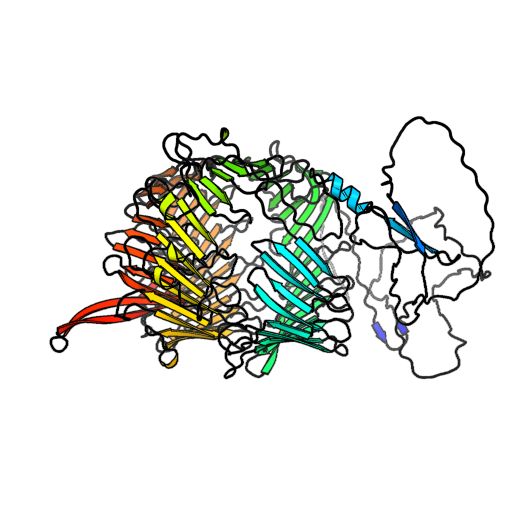4.322 1.00 90.19 299 ASN A CA 1
ATOM 2385 C C . ASN A 1 299 ? 35.011 -10.614 -4.214 1.00 90.19 299 ASN A C 1
ATOM 2387 O O . ASN A 1 299 ? 34.029 -10.659 -3.472 1.00 90.19 299 ASN A O 1
ATOM 2391 N N . THR A 1 300 ? 35.328 -9.510 -4.884 1.00 94.56 300 THR A N 1
ATOM 2392 C CA . THR A 1 300 ? 34.605 -8.246 -4.746 1.00 94.56 300 THR A CA 1
ATOM 2393 C C . THR A 1 300 ? 34.032 -7.803 -6.085 1.00 94.56 300 THR A C 1
ATOM 2395 O 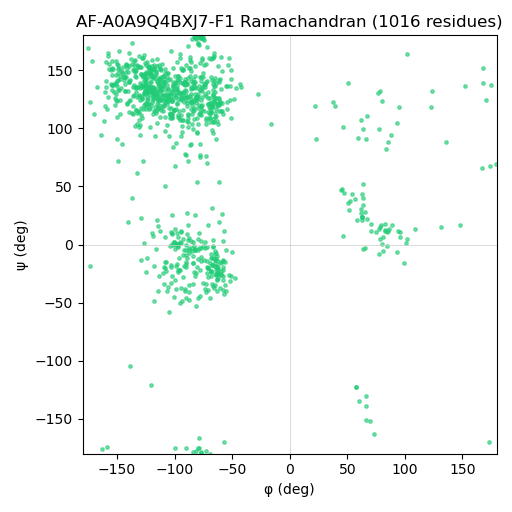O . THR A 1 300 ? 34.690 -7.899 -7.117 1.00 94.56 300 THR A O 1
ATOM 2398 N N . VAL A 1 301 ? 32.812 -7.274 -6.063 1.00 95.19 301 VAL A N 1
ATOM 2399 C CA . VAL A 1 301 ? 32.134 -6.674 -7.213 1.00 95.19 301 VAL A CA 1
ATOM 2400 C C . VAL A 1 301 ? 31.789 -5.235 -6.866 1.00 95.19 301 VAL A C 1
ATOM 2402 O O . VAL A 1 301 ? 31.215 -4.977 -5.811 1.00 95.19 301 VAL A O 1
ATOM 2405 N N . THR A 1 302 ? 32.153 -4.290 -7.729 1.00 94.12 302 THR A N 1
ATOM 2406 C CA . THR A 1 302 ? 31.757 -2.882 -7.583 1.00 94.12 302 THR A CA 1
ATOM 2407 C C . THR A 1 302 ? 30.844 -2.503 -8.729 1.00 94.12 302 THR A C 1
ATOM 2409 O O . THR A 1 302 ? 31.218 -2.671 -9.885 1.00 94.12 302 THR A O 1
ATOM 2412 N N . GLU A 1 303 ? 29.670 -1.978 -8.415 1.00 92.25 303 GLU A N 1
ATOM 2413 C CA . GLU A 1 303 ? 28.721 -1.449 -9.384 1.00 92.25 303 GLU A CA 1
ATOM 2414 C C . GLU A 1 303 ? 28.600 0.067 -9.209 1.00 92.25 303 GLU A C 1
ATOM 2416 O O . GLU A 1 303 ? 28.455 0.571 -8.096 1.00 92.25 303 GLU A O 1
ATOM 2421 N N . THR A 1 304 ? 28.662 0.811 -10.309 1.00 89.00 304 THR A N 1
ATOM 2422 C CA . THR A 1 304 ? 28.431 2.255 -10.345 1.00 89.00 304 THR A CA 1
ATOM 2423 C C . THR A 1 304 ? 27.344 2.568 -11.355 1.00 89.00 304 THR A C 1
ATOM 2425 O O . THR A 1 304 ? 27.529 2.376 -12.557 1.00 89.00 304 THR A O 1
ATOM 2428 N N . VAL A 1 305 ? 26.229 3.109 -10.871 1.00 83.44 305 VAL A N 1
ATOM 2429 C CA . VAL A 1 305 ? 25.080 3.483 -11.696 1.00 83.44 305 VAL A CA 1
ATOM 2430 C C . VAL A 1 305 ? 25.000 4.998 -11.791 1.00 83.44 305 VAL A C 1
ATOM 2432 O O . VAL A 1 305 ? 24.960 5.693 -10.773 1.00 83.44 305 VAL A O 1
ATOM 2435 N N . ARG A 1 306 ? 24.972 5.530 -13.016 1.00 76.31 306 ARG A N 1
ATOM 2436 C CA . ARG A 1 306 ? 24.769 6.968 -13.248 1.00 76.31 306 ARG A CA 1
ATOM 2437 C C . ARG A 1 306 ? 23.295 7.338 -13.102 1.00 76.31 306 ARG A C 1
ATOM 2439 O O . ARG A 1 306 ? 22.435 6.687 -13.690 1.00 76.31 306 ARG A O 1
ATOM 2446 N N . ILE A 1 307 ? 23.026 8.408 -12.356 1.00 68.94 307 ILE A N 1
ATOM 2447 C CA . ILE A 1 307 ? 21.669 8.861 -12.027 1.00 68.94 307 ILE A CA 1
ATOM 2448 C C . ILE A 1 307 ? 21.184 9.923 -13.032 1.00 68.94 307 ILE A C 1
ATOM 2450 O O . ILE A 1 307 ? 20.098 9.788 -13.590 1.00 68.94 307 ILE A O 1
ATOM 2454 N N . ASN A 1 308 ? 21.999 10.948 -13.315 1.00 60.16 308 ASN A N 1
ATOM 2455 C CA . ASN A 1 308 ? 21.545 12.164 -14.008 1.00 60.16 308 ASN A CA 1
ATOM 2456 C C . ASN A 1 308 ? 21.708 12.150 -15.537 1.00 60.16 308 ASN A C 1
ATOM 2458 O O . ASN A 1 308 ? 22.667 11.597 -16.076 1.00 60.16 308 ASN A O 1
ATOM 2462 N N . ASN A 1 309 ? 20.808 12.882 -16.207 1.00 49.38 309 ASN A N 1
ATOM 2463 C CA . ASN A 1 309 ? 20.813 13.149 -17.651 1.00 49.38 309 ASN A CA 1
ATOM 2464 C C . ASN A 1 309 ? 21.674 14.355 -18.071 1.00 49.38 309 ASN A C 1
ATOM 2466 O O . ASN A 1 309 ? 21.704 14.693 -19.246 1.00 49.38 309 ASN A O 1
ATOM 2470 N N . THR A 1 310 ? 22.382 15.034 -17.164 1.00 47.53 310 THR A N 1
ATOM 2471 C CA . THR A 1 310 ? 23.188 16.216 -17.520 1.00 47.53 310 THR A CA 1
ATOM 2472 C C . THR A 1 310 ? 24.676 16.029 -17.186 1.00 47.53 310 THR A C 1
ATOM 2474 O O . THR A 1 310 ? 25.012 15.629 -16.070 1.00 47.53 310 THR A O 1
ATOM 2477 N N . PRO A 1 311 ? 25.602 16.342 -18.120 1.00 43.09 311 PRO A N 1
ATOM 2478 C CA . PRO A 1 311 ? 27.048 16.178 -17.915 1.00 43.09 311 PRO A CA 1
ATOM 2479 C C . PRO A 1 311 ? 27.650 17.019 -16.775 1.00 43.09 311 PRO A C 1
ATOM 2481 O O . PRO A 1 311 ? 28.739 16.713 -16.300 1.00 43.09 311 PRO A O 1
ATOM 2484 N N . SER A 1 312 ? 26.970 18.087 -16.349 1.00 40.12 312 SER A N 1
ATOM 2485 C CA . SER A 1 312 ? 27.526 19.136 -15.479 1.00 40.12 312 SER A CA 1
ATOM 2486 C C . SER A 1 312 ? 27.487 18.815 -13.977 1.00 40.12 312 SER A C 1
ATOM 2488 O O . SER A 1 312 ? 28.173 19.478 -13.204 1.00 40.12 312 SER A O 1
ATOM 2490 N N . ALA A 1 313 ? 26.695 17.823 -13.552 1.00 51.50 313 ALA A N 1
ATOM 2491 C CA . ALA A 1 313 ? 26.556 17.404 -12.153 1.00 51.50 313 ALA A CA 1
ATOM 2492 C C . ALA A 1 313 ? 26.248 15.897 -12.078 1.00 51.50 313 ALA A C 1
ATOM 2494 O O . ALA A 1 313 ? 25.118 15.482 -11.815 1.00 51.50 313 ALA A O 1
ATOM 2495 N N . LEU A 1 314 ? 27.248 15.065 -12.381 1.00 54.56 314 LEU A N 1
ATOM 2496 C CA . LEU A 1 314 ? 27.122 13.605 -12.389 1.00 54.56 314 LEU A CA 1
ATOM 2497 C C . LEU A 1 314 ? 26.905 13.070 -10.962 1.00 54.56 314 LEU A C 1
ATOM 2499 O O . LEU A 1 314 ? 27.862 12.882 -10.215 1.00 54.56 314 LEU A O 1
ATOM 2503 N N . LEU A 1 315 ? 25.651 12.801 -10.594 1.00 68.25 315 LEU A N 1
ATOM 2504 C CA . LEU A 1 315 ? 25.324 11.958 -9.445 1.00 68.25 315 LEU A CA 1
ATOM 2505 C C . LEU A 1 315 ? 25.421 10.483 -9.864 1.00 68.25 315 LEU A C 1
ATOM 2507 O O . LEU A 1 315 ? 24.927 10.092 -10.929 1.00 68.25 315 LEU A O 1
ATOM 2511 N N . SER A 1 316 ? 26.053 9.659 -9.031 1.00 76.12 316 SER A N 1
ATOM 2512 C CA . SER A 1 316 ? 26.159 8.210 -9.225 1.00 76.12 316 SER A CA 1
ATOM 2513 C C . SER A 1 316 ? 25.994 7.473 -7.904 1.00 76.12 316 SER A C 1
ATOM 2515 O O . SER A 1 316 ? 26.581 7.890 -6.906 1.00 76.12 316 SER A O 1
ATOM 2517 N N . VAL A 1 317 ? 25.274 6.352 -7.920 1.00 84.31 317 VAL A N 1
ATOM 2518 C CA . VAL A 1 317 ? 25.248 5.406 -6.798 1.00 84.31 317 VAL A CA 1
ATOM 2519 C C . VAL A 1 317 ? 26.341 4.371 -7.022 1.00 84.31 317 VAL A C 1
ATOM 2521 O O . VAL A 1 317 ? 26.388 3.741 -8.077 1.00 84.31 317 VAL A O 1
ATOM 2524 N N . GLU A 1 318 ? 27.212 4.185 -6.035 1.00 91.56 318 GLU A N 1
ATOM 2525 C CA . GLU A 1 318 ? 28.284 3.187 -6.072 1.00 91.56 318 GLU A CA 1
ATOM 2526 C C . GLU A 1 318 ? 28.064 2.160 -4.957 1.00 91.56 318 GLU A C 1
ATOM 2528 O O . GLU A 1 318 ? 28.051 2.506 -3.770 1.00 91.56 318 GLU A O 1
ATOM 2533 N N . ARG A 1 319 ? 27.879 0.896 -5.345 1.00 92.94 319 ARG A N 1
ATOM 2534 C CA . ARG A 1 319 ? 27.719 -0.251 -4.446 1.00 92.94 319 ARG A CA 1
ATOM 2535 C C . ARG A 1 319 ? 28.900 -1.194 -4.579 1.00 92.94 319 ARG A C 1
ATOM 2537 O O . ARG A 1 319 ? 29.438 -1.384 -5.666 1.00 92.94 319 ARG A O 1
ATOM 2544 N N . LYS A 1 320 ? 29.305 -1.782 -3.461 1.00 95.44 320 LYS A N 1
ATOM 2545 C CA . LYS A 1 320 ? 30.436 -2.695 -3.379 1.00 95.44 320 LYS A CA 1
ATOM 2546 C C . LYS A 1 320 ? 30.052 -3.923 -2.574 1.00 95.44 320 LYS A C 1
ATOM 2548 O O . LYS A 1 320 ? 29.799 -3.837 -1.374 1.00 95.44 320 LYS A O 1
ATOM 2553 N N . SER A 1 321 ? 30.060 -5.061 -3.248 1.00 96.62 321 SER A N 1
ATOM 2554 C CA . SER A 1 321 ? 29.620 -6.343 -2.722 1.00 96.62 321 SER A CA 1
ATOM 2555 C C . SER A 1 321 ? 30.803 -7.303 -2.620 1.00 96.62 321 SER A C 1
ATOM 2557 O O . SER A 1 321 ? 31.624 -7.401 -3.528 1.00 96.62 321 SER A O 1
ATOM 2559 N N . TYR A 1 322 ? 30.893 -8.024 -1.512 1.00 96.69 322 TYR A N 1
ATOM 2560 C CA . TYR A 1 322 ? 31.947 -8.983 -1.205 1.00 96.69 322 TYR A CA 1
ATOM 2561 C C . TYR A 1 322 ? 31.330 -10.365 -1.064 1.00 96.69 322 TYR A C 1
ATOM 2563 O O . TYR A 1 322 ? 30.347 -10.530 -0.339 1.00 96.69 322 TYR A O 1
ATOM 2571 N N . PHE A 1 323 ? 31.945 -11.361 -1.686 1.00 94.50 323 PHE A N 1
ATOM 2572 C CA . PHE A 1 323 ? 31.458 -12.732 -1.716 1.00 94.50 323 PHE A CA 1
ATOM 2573 C C . PHE A 1 323 ? 32.394 -13.663 -0.943 1.00 94.50 323 PHE A C 1
ATOM 2575 O O . PHE A 1 323 ? 33.591 -13.400 -0.798 1.00 94.50 323 PHE A O 1
ATOM 2582 N N . ASP A 1 324 ? 31.843 -14.741 -0.393 1.00 91.00 324 ASP A N 1
ATOM 2583 C CA . ASP A 1 324 ? 32.646 -15.830 0.157 1.00 91.00 324 ASP A CA 1
ATOM 2584 C C . ASP A 1 324 ? 33.232 -16.722 -0.958 1.00 91.00 324 ASP A C 1
ATOM 2586 O O . ASP A 1 324 ? 32.980 -16.529 -2.147 1.00 91.00 324 ASP A O 1
ATOM 2590 N N . SER A 1 325 ? 34.029 -17.726 -0.580 1.00 87.81 325 SER A N 1
ATOM 2591 C CA . SER A 1 325 ? 34.658 -18.657 -1.530 1.00 87.81 325 SER A CA 1
ATOM 2592 C C . SER A 1 325 ? 33.672 -19.552 -2.293 1.00 87.81 325 SER A C 1
ATOM 2594 O O . SER A 1 325 ? 34.084 -20.239 -3.224 1.00 87.81 325 SER A O 1
ATOM 2596 N N . PHE A 1 326 ? 32.403 -19.590 -1.882 1.00 88.31 326 PHE A N 1
ATOM 2597 C CA . PHE A 1 326 ? 31.330 -20.337 -2.537 1.00 88.31 326 PHE A CA 1
ATOM 2598 C C . PHE A 1 326 ? 30.442 -19.428 -3.402 1.00 88.31 326 PHE A C 1
ATOM 2600 O O . PHE A 1 326 ? 29.492 -19.916 -4.008 1.00 88.31 326 PHE A O 1
ATOM 2607 N N . GLY A 1 327 ? 30.758 -18.131 -3.493 1.00 87.69 327 GLY A N 1
ATOM 2608 C CA . GLY A 1 327 ? 30.006 -17.150 -4.271 1.00 87.69 327 GLY A CA 1
ATOM 2609 C C . GLY A 1 327 ? 28.781 -16.583 -3.552 1.00 87.69 327 GLY A C 1
ATOM 2610 O O . GLY A 1 327 ? 27.964 -15.925 -4.192 1.00 87.69 327 GLY A O 1
ATOM 2611 N N . ASN A 1 328 ? 28.631 -16.796 -2.240 1.00 91.19 328 ASN A N 1
ATOM 2612 C CA . ASN A 1 328 ? 27.525 -16.211 -1.482 1.00 91.19 328 ASN A CA 1
ATOM 2613 C C . ASN A 1 328 ? 27.850 -14.771 -1.061 1.00 91.19 328 ASN A C 1
ATOM 2615 O O . ASN A 1 328 ? 28.967 -14.480 -0.630 1.00 91.19 328 ASN A O 1
ATOM 2619 N N . LEU A 1 329 ? 26.868 -13.864 -1.135 1.00 95.25 329 LEU A N 1
ATOM 2620 C CA . LEU A 1 329 ? 27.038 -12.453 -0.764 1.00 95.25 329 LEU A CA 1
ATOM 2621 C C . LEU A 1 329 ? 27.291 -12.306 0.743 1.00 95.25 329 LEU A C 1
ATOM 2623 O O . LEU A 1 329 ? 26.368 -12.453 1.542 1.00 95.25 329 LEU A O 1
ATOM 2627 N N . ARG A 1 330 ? 28.521 -11.979 1.135 1.00 95.62 330 ARG A N 1
ATOM 2628 C CA . ARG A 1 330 ? 28.938 -11.825 2.533 1.00 95.62 330 ARG A CA 1
ATOM 2629 C C . ARG A 1 330 ? 28.754 -10.405 3.050 1.00 95.62 330 ARG A C 1
ATOM 2631 O O . ARG A 1 330 ? 28.279 -10.237 4.156 1.00 95.62 330 ARG A O 1
ATOM 2638 N N . LEU A 1 331 ? 29.158 -9.384 2.306 1.00 96.25 331 LEU A N 1
ATOM 2639 C CA . LEU A 1 331 ? 29.095 -7.994 2.767 1.00 96.25 331 LEU A CA 1
ATOM 2640 C C . LEU A 1 331 ? 28.675 -7.109 1.604 1.00 96.25 331 LEU A C 1
ATOM 2642 O O . LEU A 1 331 ? 29.248 -7.209 0.529 1.00 96.25 331 LEU A O 1
ATOM 2646 N N . ASP A 1 332 ? 27.712 -6.231 1.835 1.00 95.50 332 ASP A N 1
ATOM 2647 C CA . ASP A 1 332 ? 27.284 -5.218 0.882 1.00 95.50 332 ASP A CA 1
ATOM 2648 C C . ASP A 1 332 ? 27.485 -3.830 1.483 1.00 95.50 332 ASP A C 1
ATOM 2650 O O . ASP A 1 332 ? 27.115 -3.576 2.636 1.00 95.50 332 ASP A O 1
ATOM 2654 N N . GLN A 1 333 ? 28.108 -2.941 0.717 1.00 95.69 333 GLN A N 1
ATOM 2655 C CA . GLN A 1 333 ? 28.400 -1.572 1.115 1.00 95.69 333 GLN A CA 1
ATOM 2656 C C . GLN A 1 333 ? 27.977 -0.590 0.030 1.00 95.69 333 GLN A C 1
ATOM 2658 O O . GLN A 1 333 ? 27.993 -0.908 -1.156 1.00 95.69 333 GLN A O 1
ATOM 2663 N N . ALA A 1 334 ? 27.668 0.638 0.430 1.00 93.12 334 ALA A N 1
ATOM 2664 C CA . ALA A 1 334 ? 27.343 1.710 -0.498 1.00 93.12 334 ALA A CA 1
ATOM 2665 C C . ALA A 1 334 ? 28.089 2.994 -0.129 1.00 93.12 334 ALA A C 1
ATOM 2667 O O . ALA A 1 334 ? 28.331 3.273 1.048 1.00 93.12 334 ALA A O 1
ATOM 2668 N N . LYS A 1 335 ? 28.497 3.750 -1.145 1.00 92.62 335 LYS A N 1
ATOM 2669 C CA . LYS A 1 335 ? 29.317 4.951 -0.983 1.00 92.62 335 LYS A CA 1
ATOM 2670 C C . LYS A 1 335 ? 28.451 6.171 -0.695 1.00 92.62 335 LYS A C 1
ATOM 2672 O O . LYS A 1 335 ? 27.571 6.515 -1.477 1.00 92.62 335 LYS A O 1
ATOM 2677 N N . ASN A 1 336 ? 28.715 6.832 0.422 1.00 88.50 336 ASN A N 1
ATOM 2678 C CA . ASN A 1 336 ? 27.987 8.026 0.837 1.00 88.50 336 ASN A CA 1
ATOM 2679 C C . ASN A 1 336 ? 28.546 9.314 0.189 1.00 88.50 336 ASN A C 1
ATOM 2681 O O . ASN A 1 336 ? 29.497 9.288 -0.598 1.00 88.50 336 ASN A O 1
ATOM 2685 N N . GLU A 1 337 ? 27.965 10.469 0.530 1.00 83.69 337 GLU A N 1
ATOM 2686 C CA . GLU A 1 337 ? 28.387 11.778 -0.000 1.00 83.69 337 GLU A CA 1
ATOM 2687 C C . GLU A 1 337 ? 29.819 12.174 0.398 1.00 83.69 337 GLU A C 1
ATOM 2689 O O . GLU A 1 337 ? 30.482 12.886 -0.351 1.00 83.69 337 GLU A O 1
ATOM 2694 N N . SER A 1 338 ? 30.339 11.672 1.527 1.00 87.00 338 SER A N 1
ATOM 2695 C CA . SER A 1 338 ? 31.737 11.887 1.931 1.00 87.00 338 SER A CA 1
ATOM 2696 C C . SER A 1 338 ? 32.728 10.960 1.216 1.00 87.00 338 SER A C 1
ATOM 2698 O O . SER A 1 338 ? 33.915 10.961 1.540 1.00 87.00 338 SER A O 1
ATOM 2700 N N . GLY A 1 339 ? 32.265 10.142 0.264 1.00 86.88 339 GLY A N 1
ATOM 2701 C CA . GLY A 1 339 ? 33.088 9.192 -0.486 1.00 86.88 339 GLY A CA 1
ATOM 2702 C C . GLY A 1 339 ? 33.483 7.945 0.309 1.00 86.88 339 GLY A C 1
ATOM 2703 O O . GLY A 1 339 ? 34.336 7.179 -0.137 1.00 86.88 339 GLY A O 1
ATOM 2704 N N . THR A 1 340 ? 32.884 7.737 1.482 1.00 91.06 340 THR A N 1
ATOM 2705 C CA . THR A 1 340 ? 33.166 6.621 2.389 1.00 91.06 340 THR A CA 1
ATOM 2706 C C . THR A 1 340 ? 32.149 5.500 2.174 1.00 91.06 340 THR A C 1
ATOM 2708 O O . THR A 1 340 ? 30.981 5.765 1.899 1.00 91.06 340 THR A O 1
ATOM 2711 N N . TYR A 1 341 ? 32.568 4.241 2.306 1.00 92.06 341 TYR A N 1
ATOM 2712 C CA . TYR A 1 341 ? 31.653 3.103 2.201 1.00 92.06 341 TYR A CA 1
ATOM 2713 C C . TYR A 1 341 ? 30.987 2.798 3.541 1.00 92.06 341 TYR A C 1
ATOM 2715 O O . TYR A 1 341 ? 31.658 2.551 4.545 1.00 92.06 341 TYR A O 1
ATOM 2723 N N . GLU A 1 342 ? 29.660 2.771 3.533 1.00 93.25 342 GLU A N 1
ATOM 2724 C CA . GLU A 1 342 ? 28.829 2.354 4.655 1.00 93.25 342 GLU A CA 1
ATOM 2725 C C . GLU A 1 342 ? 28.337 0.926 4.428 1.00 93.25 342 GLU A C 1
ATOM 2727 O O . GLU A 1 342 ? 27.842 0.601 3.350 1.00 93.25 342 GLU A O 1
ATOM 2732 N N . THR A 1 343 ? 28.446 0.070 5.445 1.00 94.12 343 THR A N 1
ATOM 2733 C CA . THR A 1 343 ? 27.857 -1.274 5.407 1.00 94.12 343 THR A CA 1
ATOM 2734 C C . THR A 1 343 ? 26.337 -1.185 5.354 1.00 94.12 343 THR A C 1
ATOM 2736 O O . THR A 1 343 ? 25.734 -0.483 6.161 1.00 94.12 343 THR A O 1
ATOM 2739 N N . LYS A 1 344 ? 25.730 -1.929 4.429 1.00 92.81 344 LYS A N 1
ATOM 2740 C CA . LYS A 1 344 ? 24.277 -2.066 4.271 1.00 92.81 344 LYS A CA 1
ATOM 2741 C C . LYS A 1 344 ? 23.782 -3.426 4.739 1.00 92.81 344 LYS A C 1
ATOM 2743 O O . LYS A 1 344 ? 22.771 -3.501 5.433 1.00 92.81 344 LYS A O 1
ATOM 2748 N N . SER A 1 345 ? 24.533 -4.484 4.446 1.00 93.88 345 SER A N 1
ATOM 2749 C CA . SER A 1 345 ? 24.285 -5.812 5.011 1.00 93.88 345 SER A CA 1
ATOM 2750 C C . SER A 1 345 ? 25.578 -6.608 5.162 1.00 93.88 345 SER A C 1
ATOM 2752 O O . SER A 1 345 ? 26.495 -6.458 4.364 1.00 93.88 345 SER A O 1
ATOM 2754 N N . ASP A 1 346 ? 25.653 -7.450 6.185 1.00 96.44 346 ASP A N 1
ATOM 2755 C CA . ASP A 1 346 ? 26.750 -8.379 6.455 1.00 96.44 346 ASP A CA 1
ATOM 2756 C C . ASP A 1 346 ? 26.151 -9.731 6.864 1.00 96.44 346 ASP A C 1
ATOM 2758 O O . ASP A 1 346 ? 25.376 -9.829 7.816 1.00 96.44 346 ASP A O 1
ATOM 2762 N N . LYS A 1 347 ? 26.448 -10.774 6.098 1.00 97.44 347 LYS A N 1
ATOM 2763 C CA . LYS A 1 347 ? 25.834 -12.096 6.169 1.00 97.44 347 LYS A CA 1
ATOM 2764 C C . LYS A 1 347 ? 26.896 -13.163 6.359 1.00 97.44 347 LYS A C 1
ATOM 2766 O O . LYS A 1 347 ? 27.975 -13.125 5.770 1.00 97.44 347 LYS A O 1
ATOM 2771 N N . THR A 1 348 ? 26.547 -14.175 7.142 1.00 96.75 348 THR A N 1
ATOM 2772 C CA . THR A 1 348 ? 27.304 -15.424 7.223 1.00 96.75 348 THR A CA 1
ATOM 2773 C C . THR A 1 348 ? 26.436 -16.578 6.764 1.00 96.75 348 THR A C 1
ATOM 2775 O O . THR A 1 348 ? 25.212 -16.539 6.912 1.00 96.75 348 THR A O 1
ATOM 2778 N N . TYR A 1 349 ? 27.077 -17.610 6.227 1.00 95.75 349 TYR A N 1
ATOM 2779 C CA . TYR A 1 349 ? 26.415 -18.790 5.692 1.00 95.75 349 TYR A CA 1
ATOM 2780 C C . TYR A 1 349 ? 26.855 -20.032 6.459 1.00 95.75 349 TYR A C 1
ATOM 2782 O O . TYR A 1 349 ? 28.006 -20.147 6.888 1.00 95.75 349 TYR A O 1
ATOM 2790 N N . ASN A 1 350 ? 25.931 -20.973 6.629 1.00 91.94 350 ASN A N 1
ATOM 2791 C CA . ASN A 1 350 ? 26.265 -22.303 7.113 1.00 91.94 350 ASN A CA 1
ATOM 2792 C C . ASN A 1 350 ? 26.907 -23.147 5.993 1.00 91.94 350 ASN A C 1
ATOM 2794 O O . ASN A 1 350 ? 27.006 -22.731 4.841 1.00 91.94 350 ASN A O 1
ATOM 2798 N N . TYR A 1 351 ? 27.309 -24.375 6.323 1.00 87.00 351 TYR A N 1
ATOM 2799 C CA . TYR A 1 351 ? 27.936 -25.302 5.372 1.00 87.00 351 TYR A CA 1
ATOM 2800 C C . TYR A 1 351 ? 27.026 -25.731 4.202 1.00 87.00 351 TYR A C 1
ATOM 2802 O O . TYR A 1 351 ? 27.518 -26.332 3.252 1.00 87.00 351 TYR A O 1
ATOM 2810 N N . MET A 1 352 ? 25.717 -25.456 4.270 1.00 88.94 352 MET A N 1
ATOM 2811 C CA . MET A 1 352 ? 24.749 -25.723 3.197 1.00 88.94 352 MET A CA 1
ATOM 2812 C C . MET A 1 352 ? 24.530 -24.502 2.288 1.00 88.94 352 MET A C 1
ATOM 2814 O O . MET A 1 352 ? 23.700 -24.572 1.389 1.00 88.94 352 MET A O 1
ATOM 2818 N N . GLY A 1 353 ? 25.225 -23.381 2.524 1.00 91.19 353 GLY A N 1
ATOM 2819 C CA . GLY A 1 353 ? 25.026 -22.133 1.778 1.00 91.19 353 GLY A CA 1
ATOM 2820 C C . GLY A 1 353 ? 23.781 -21.344 2.198 1.00 91.19 353 GLY A C 1
ATOM 2821 O O . GLY A 1 353 ? 23.384 -20.413 1.506 1.00 91.19 353 GLY A O 1
ATOM 2822 N N . LEU A 1 354 ? 23.154 -21.680 3.331 1.00 95.12 354 LEU A N 1
ATOM 2823 C CA . LEU A 1 354 ? 22.013 -20.930 3.869 1.00 95.12 354 LEU A CA 1
ATOM 2824 C C . LEU A 1 354 ? 22.500 -19.848 4.831 1.00 95.12 354 LEU A C 1
ATOM 2826 O O . LEU A 1 354 ? 23.418 -20.089 5.617 1.00 95.12 354 LEU A O 1
ATOM 2830 N N . VAL A 1 355 ? 21.853 -18.682 4.820 1.00 97.06 355 VAL A N 1
ATOM 2831 C CA . VAL A 1 355 ? 22.182 -17.558 5.714 1.00 97.06 355 VAL A CA 1
ATOM 2832 C C . VAL A 1 355 ? 22.044 -18.006 7.167 1.00 97.06 355 VAL A C 1
ATOM 2834 O O . VAL A 1 355 ? 20.936 -18.298 7.597 1.00 97.06 355 VAL A O 1
ATOM 2837 N N . SER A 1 356 ? 23.133 -18.050 7.933 1.00 96.00 356 SER A N 1
ATOM 2838 C CA . SER A 1 356 ? 23.141 -18.366 9.369 1.00 96.00 356 SER A CA 1
ATOM 2839 C C . SER A 1 356 ? 23.064 -17.129 10.257 1.00 96.00 356 SER A C 1
ATOM 2841 O O . SER A 1 356 ? 22.559 -17.203 11.376 1.00 96.00 356 SER A O 1
ATOM 2843 N N . GLN A 1 357 ? 23.554 -15.990 9.771 1.00 96.62 357 GLN A N 1
ATOM 2844 C CA . GLN A 1 357 ? 23.452 -14.704 10.448 1.00 96.62 357 GLN A CA 1
ATOM 2845 C C . GLN A 1 357 ? 23.336 -13.591 9.417 1.00 96.62 357 GLN A C 1
ATOM 2847 O O . GLN A 1 357 ? 23.980 -13.637 8.374 1.00 96.62 357 GLN A O 1
ATOM 2852 N N . GLU A 1 358 ? 22.566 -12.573 9.751 1.00 96.00 358 GLU A N 1
ATOM 2853 C CA . GLU A 1 358 ? 22.465 -11.320 9.028 1.00 96.00 358 GLU A CA 1
ATOM 2854 C C . GLU A 1 358 ? 22.653 -10.168 10.012 1.00 96.00 358 GLU A C 1
ATOM 2856 O O . GLU A 1 358 ? 22.131 -10.194 11.128 1.00 96.00 358 GLU A O 1
ATOM 2861 N N . LYS A 1 359 ? 23.428 -9.176 9.597 1.00 95.38 359 LYS A N 1
ATOM 2862 C CA . LYS A 1 359 ? 23.693 -7.939 10.309 1.00 95.38 359 LYS A CA 1
ATOM 2863 C C . LYS A 1 359 ? 23.429 -6.778 9.360 1.00 95.38 359 LYS A C 1
ATOM 2865 O O . LYS A 1 359 ? 23.949 -6.773 8.250 1.00 95.38 359 LYS A O 1
ATOM 2870 N N . ASP A 1 360 ? 22.623 -5.811 9.766 1.00 93.88 360 ASP A N 1
ATOM 2871 C CA . ASP A 1 360 ? 22.330 -4.650 8.918 1.00 93.88 360 ASP A CA 1
ATOM 2872 C C . ASP A 1 360 ? 23.317 -3.487 9.122 1.00 93.88 360 ASP A C 1
ATOM 2874 O O . ASP A 1 360 ? 24.293 -3.604 9.869 1.00 93.88 360 ASP A O 1
ATOM 2878 N N . GLY A 1 361 ? 23.068 -2.352 8.461 1.00 91.38 361 GLY A N 1
ATOM 2879 C CA . GLY A 1 361 ? 23.931 -1.169 8.544 1.00 91.38 361 GLY A CA 1
ATOM 2880 C C . GLY A 1 361 ? 24.036 -0.517 9.929 1.00 91.38 361 GLY A C 1
ATOM 2881 O O . GLY A 1 361 ? 25.066 0.085 10.237 1.00 91.38 361 GLY A O 1
ATOM 2882 N N . GLU A 1 362 ? 23.030 -0.685 10.795 1.00 93.88 362 GLU A N 1
ATOM 2883 C CA . GLU A 1 362 ? 23.089 -0.269 12.210 1.00 93.88 362 GLU A CA 1
ATOM 2884 C C . GLU A 1 362 ? 23.766 -1.322 13.098 1.00 93.88 362 GLU A C 1
ATOM 2886 O O . GLU A 1 362 ? 24.101 -1.078 14.255 1.00 93.88 362 GLU A O 1
ATOM 2891 N N . GLY A 1 363 ? 24.016 -2.506 12.547 1.00 92.44 363 GLY A N 1
ATOM 2892 C CA . GLY A 1 363 ? 24.632 -3.617 13.235 1.00 92.44 363 GLY A CA 1
ATOM 2893 C C . GLY A 1 363 ? 23.663 -4.505 14.007 1.00 92.44 363 GLY A C 1
ATOM 2894 O O . GLY A 1 363 ? 24.133 -5.337 14.787 1.00 92.44 363 GLY A O 1
ATOM 2895 N N . ARG A 1 364 ? 22.350 -4.369 13.774 1.00 93.25 364 ARG A N 1
ATOM 2896 C CA . ARG A 1 364 ? 21.309 -5.248 14.328 1.00 93.25 364 ARG A CA 1
ATOM 2897 C C . ARG A 1 364 ? 21.476 -6.650 13.766 1.00 93.25 364 ARG A C 1
ATOM 2899 O O . ARG A 1 364 ? 21.692 -6.794 12.569 1.00 93.25 364 ARG A O 1
ATOM 2906 N N . ILE A 1 365 ? 21.364 -7.673 14.612 1.00 93.31 365 ILE A N 1
ATOM 2907 C CA . ILE A 1 365 ? 21.657 -9.064 14.242 1.00 93.31 365 ILE A CA 1
ATOM 2908 C C . ILE A 1 365 ? 20.377 -9.902 14.193 1.00 93.31 365 ILE A C 1
ATOM 2910 O O . ILE A 1 365 ? 19.544 -9.828 15.093 1.00 93.31 365 ILE A O 1
ATOM 2914 N N . LYS A 1 366 ? 20.272 -10.765 13.181 1.00 94.12 366 LYS A N 1
ATOM 2915 C CA . LYS A 1 366 ? 19.362 -11.913 13.138 1.00 94.12 366 LYS A CA 1
ATOM 2916 C C . LYS A 1 366 ? 20.149 -13.182 12.853 1.00 94.12 366 LYS A C 1
ATOM 2918 O O . LYS A 1 366 ? 21.033 -13.178 12.004 1.00 94.12 366 LYS A O 1
ATOM 2923 N N . LYS A 1 367 ? 19.832 -14.273 13.539 1.00 95.44 367 LYS A N 1
ATOM 2924 C CA . LYS A 1 367 ? 20.419 -15.597 13.317 1.00 95.44 367 LYS A CA 1
ATOM 2925 C C . LYS A 1 367 ? 19.350 -16.584 12.899 1.00 95.44 367 LYS A C 1
ATOM 2927 O O . LYS A 1 367 ? 18.237 -16.558 13.421 1.00 95.44 367 LYS A O 1
ATOM 2932 N N . TYR A 1 368 ? 19.728 -17.484 12.007 1.00 96.31 368 TYR A N 1
ATOM 2933 C CA . TYR A 1 368 ? 18.850 -18.505 11.465 1.00 96.31 368 TYR A CA 1
ATOM 2934 C C . TYR A 1 368 ? 19.454 -19.881 11.713 1.00 96.31 368 TYR A C 1
ATOM 2936 O O . TYR A 1 368 ? 20.647 -20.115 11.507 1.00 96.31 368 TYR A O 1
ATOM 2944 N N . TYR A 1 369 ? 18.602 -20.802 12.139 1.00 95.38 369 TYR A N 1
ATOM 2945 C CA . TYR A 1 369 ? 18.948 -22.189 12.395 1.00 95.38 369 TYR A CA 1
ATOM 2946 C C . TYR A 1 369 ? 18.060 -23.058 11.524 1.00 95.38 369 TYR A C 1
ATOM 2948 O O . TYR A 1 369 ? 16.853 -22.825 11.464 1.00 95.38 369 TYR A O 1
ATOM 2956 N N . TYR A 1 370 ? 18.653 -24.060 10.884 1.00 93.69 370 TYR A N 1
ATOM 2957 C CA . TYR A 1 370 ? 17.964 -24.928 9.936 1.00 93.69 370 TYR A CA 1
ATOM 2958 C C . TYR A 1 370 ? 18.053 -26.382 10.376 1.00 93.69 370 TYR A C 1
ATOM 2960 O O . TYR A 1 370 ? 19.024 -26.782 11.023 1.00 93.69 370 TYR A O 1
ATOM 2968 N N . ASP A 1 371 ? 17.056 -27.172 9.996 1.00 88.62 371 ASP A N 1
ATOM 2969 C CA . ASP A 1 371 ? 17.176 -28.623 10.010 1.00 88.62 371 ASP A CA 1
ATOM 2970 C C . ASP A 1 371 ? 17.993 -29.134 8.804 1.00 88.62 371 ASP A C 1
ATOM 2972 O O . ASP A 1 371 ? 18.441 -28.376 7.939 1.00 88.62 371 ASP A O 1
ATOM 2976 N N . TYR A 1 372 ? 18.197 -30.450 8.742 1.00 86.19 372 TYR A N 1
ATOM 2977 C CA . TYR A 1 372 ? 18.914 -31.117 7.649 1.00 86.19 372 TYR A CA 1
ATOM 2978 C C . TYR A 1 372 ? 18.171 -31.067 6.301 1.00 86.19 372 TYR A C 1
ATOM 2980 O O . TYR A 1 372 ? 18.754 -31.402 5.273 1.00 86.19 372 TYR A O 1
ATOM 2988 N N . LEU A 1 373 ? 16.896 -30.666 6.298 1.00 86.31 373 LEU A N 1
ATOM 2989 C CA . LEU A 1 373 ? 16.083 -30.452 5.101 1.00 86.31 373 LEU A CA 1
ATOM 2990 C C . LEU A 1 373 ? 16.114 -28.985 4.648 1.00 86.31 373 LEU A C 1
ATOM 2992 O O . LEU A 1 373 ? 15.329 -28.611 3.783 1.00 86.31 373 LEU A O 1
ATOM 2996 N N . GLN A 1 374 ? 17.019 -28.168 5.206 1.00 91.62 374 GLN A N 1
ATOM 2997 C CA . GLN A 1 374 ? 17.192 -26.747 4.882 1.00 91.62 374 GLN A CA 1
ATOM 2998 C C . GLN A 1 374 ? 16.007 -25.862 5.298 1.00 91.62 374 GLN A C 1
ATOM 3000 O O . GLN A 1 374 ? 15.838 -24.756 4.788 1.00 91.62 374 GLN A O 1
ATOM 3005 N N . ARG A 1 375 ? 15.193 -26.313 6.259 1.00 88.38 375 ARG A N 1
ATOM 3006 C CA . ARG A 1 375 ? 14.018 -25.573 6.739 1.00 88.38 375 ARG A CA 1
ATOM 3007 C C . ARG A 1 375 ? 14.341 -24.837 8.038 1.00 88.38 375 ARG A C 1
ATOM 3009 O O . ARG A 1 375 ? 15.012 -25.415 8.894 1.00 88.38 375 ARG A O 1
ATOM 3016 N N . PRO A 1 376 ? 13.880 -23.589 8.229 1.00 92.88 376 PRO A N 1
ATOM 3017 C CA . PRO A 1 376 ? 14.189 -22.819 9.428 1.00 92.88 376 PRO A CA 1
ATOM 3018 C C . PRO A 1 376 ? 13.478 -23.408 10.652 1.00 92.88 376 PRO A C 1
ATOM 3020 O O . PRO A 1 376 ? 12.257 -23.539 10.643 1.00 92.88 376 PRO A O 1
ATOM 3023 N N . ILE A 1 377 ? 14.231 -23.719 11.707 1.00 93.62 377 ILE A N 1
ATOM 3024 C CA . ILE A 1 377 ? 13.738 -24.237 12.999 1.00 93.62 377 ILE A CA 1
ATOM 3025 C C . ILE A 1 377 ? 13.835 -23.212 14.133 1.00 93.62 377 ILE A C 1
ATOM 3027 O O . ILE A 1 377 ? 13.148 -23.329 15.147 1.00 93.62 377 ILE A O 1
ATOM 3031 N N . LYS A 1 378 ? 14.681 -22.189 13.978 1.00 92.75 378 LYS A N 1
ATOM 3032 C CA . LYS A 1 378 ? 14.772 -21.064 14.910 1.00 92.75 378 LYS A CA 1
ATOM 3033 C C . LYS A 1 378 ? 15.232 -19.812 14.171 1.00 92.75 378 LYS A C 1
ATOM 3035 O O . LYS A 1 378 ? 16.147 -19.874 13.352 1.00 92.75 378 LYS A O 1
ATOM 3040 N N . ILE A 1 379 ? 14.611 -18.684 14.490 1.00 92.25 379 ILE A N 1
ATOM 3041 C CA . ILE A 1 379 ? 15.050 -17.346 14.092 1.00 92.25 379 ILE A CA 1
ATOM 3042 C C . ILE A 1 379 ? 15.257 -16.557 15.379 1.00 92.25 379 ILE A C 1
ATOM 3044 O O . ILE A 1 379 ? 14.323 -16.430 16.159 1.00 92.25 379 ILE A O 1
ATOM 3048 N N . GLU A 1 380 ? 16.465 -16.063 15.621 1.00 91.62 380 GLU A N 1
ATOM 3049 C CA . GLU A 1 380 ? 16.847 -15.335 16.839 1.00 91.62 380 GLU A CA 1
ATOM 3050 C C . GLU A 1 380 ? 17.250 -13.903 16.480 1.00 91.62 380 GLU A C 1
ATOM 3052 O O . GLU A 1 380 ? 18.086 -13.702 15.602 1.00 91.62 380 GLU A O 1
ATOM 3057 N N . ASN A 1 381 ? 16.661 -12.909 17.137 1.00 87.75 381 ASN A N 1
ATOM 3058 C CA . ASN A 1 381 ? 17.017 -11.500 16.975 1.00 87.75 381 ASN A CA 1
ATOM 3059 C C . ASN A 1 381 ? 18.150 -11.107 17.947 1.00 87.75 381 ASN A C 1
ATOM 3061 O O . ASN A 1 381 ? 18.524 -11.870 18.837 1.00 87.75 381 ASN A O 1
ATOM 3065 N N . GLY A 1 382 ? 18.710 -9.905 17.786 1.00 82.75 382 GLY A N 1
ATOM 3066 C CA . GLY A 1 382 ? 19.848 -9.419 18.580 1.00 82.75 382 GLY A CA 1
ATOM 3067 C C . GLY A 1 382 ? 19.580 -9.291 20.085 1.00 82.75 382 GLY A C 1
ATOM 3068 O O . GLY A 1 382 ? 20.504 -9.432 20.881 1.00 82.75 382 GLY A O 1
ATOM 3069 N N . ASP A 1 383 ? 18.317 -9.117 20.473 1.00 82.56 383 ASP A N 1
ATOM 3070 C CA . ASP A 1 383 ? 17.822 -9.126 21.859 1.00 82.56 383 ASP A CA 1
ATOM 3071 C C . ASP A 1 383 ? 17.653 -10.550 22.435 1.00 82.56 383 ASP A C 1
ATOM 3073 O O . ASP A 1 383 ? 17.061 -10.716 23.499 1.00 82.56 383 ASP A O 1
ATOM 3077 N N . LEU A 1 384 ? 18.153 -11.576 21.730 1.00 83.25 384 LEU A N 1
ATOM 3078 C CA . LEU A 1 384 ? 18.004 -13.015 21.998 1.00 83.25 384 LEU A CA 1
ATOM 3079 C C . LEU A 1 384 ? 16.577 -13.552 21.872 1.00 83.25 384 LEU A C 1
ATOM 3081 O O . LEU A 1 384 ? 16.374 -14.768 21.953 1.00 83.25 384 LEU A O 1
ATOM 3085 N N . THR A 1 385 ? 15.610 -12.676 21.598 1.00 83.06 385 THR A N 1
ATOM 3086 C CA . THR A 1 385 ? 14.237 -13.101 21.382 1.00 83.06 385 THR A CA 1
ATOM 3087 C C . THR A 1 385 ? 14.158 -13.939 20.120 1.00 83.06 385 THR A C 1
ATOM 3089 O O . THR A 1 385 ? 14.740 -13.596 19.084 1.00 83.06 385 THR A O 1
ATOM 3092 N N . ASN A 1 386 ? 13.425 -15.039 20.179 1.00 84.75 386 ASN A N 1
ATOM 3093 C CA . ASN A 1 386 ? 13.373 -15.967 19.070 1.00 84.75 386 ASN A CA 1
ATOM 3094 C C . ASN A 1 386 ? 11.964 -16.435 18.712 1.00 84.75 386 ASN A C 1
ATOM 3096 O O . ASN A 1 386 ? 11.007 -16.360 19.484 1.00 84.75 386 ASN A O 1
ATOM 3100 N N . LYS A 1 387 ? 11.867 -16.897 17.470 1.00 86.94 387 LYS A N 1
ATOM 3101 C CA . LYS A 1 387 ? 10.761 -17.674 16.938 1.00 86.94 387 LYS A CA 1
ATOM 3102 C C . LYS A 1 387 ? 11.274 -19.082 16.707 1.00 86.94 387 LYS A C 1
ATOM 3104 O O . LYS A 1 387 ? 12.209 -19.270 15.928 1.00 86.94 387 LYS A O 1
ATOM 3109 N N . THR A 1 388 ? 10.669 -20.058 17.367 1.00 89.00 388 THR A N 1
ATOM 3110 C CA . THR A 1 388 ? 10.945 -21.480 17.141 1.00 89.00 388 THR A CA 1
ATOM 3111 C C . THR A 1 388 ? 9.888 -22.064 16.218 1.00 89.00 388 THR A C 1
ATOM 3113 O O . THR A 1 388 ? 8.719 -21.676 16.270 1.00 89.00 388 THR A O 1
ATOM 3116 N N . ILE A 1 389 ? 10.314 -22.951 15.322 1.00 90.00 389 ILE A N 1
ATOM 3117 C CA . ILE A 1 389 ? 9.446 -23.643 14.372 1.00 90.00 389 ILE A CA 1
ATOM 3118 C C . ILE A 1 389 ? 9.775 -25.128 14.460 1.00 90.00 389 ILE A C 1
ATOM 3120 O O . ILE A 1 389 ? 10.874 -25.562 14.119 1.00 90.00 389 ILE A O 1
ATOM 3124 N N . GLU A 1 390 ? 8.810 -25.906 14.922 1.00 89.31 390 GLU A N 1
ATOM 3125 C CA . GLU A 1 390 ? 8.905 -27.358 14.981 1.00 89.31 390 GLU A CA 1
ATOM 3126 C C . GLU A 1 390 ? 8.132 -27.963 13.808 1.00 89.31 390 GLU A C 1
ATOM 3128 O O . GLU A 1 390 ? 7.024 -27.517 13.507 1.00 89.31 390 GLU A O 1
ATOM 3133 N N . TYR A 1 391 ? 8.707 -28.979 13.162 1.00 87.00 391 TYR A N 1
ATOM 3134 C CA . TYR A 1 391 ? 8.104 -29.694 12.035 1.00 87.00 391 TYR A CA 1
ATOM 3135 C C . TYR A 1 391 ? 7.787 -31.126 12.446 1.00 87.00 391 TYR A C 1
ATOM 3137 O O . TYR A 1 391 ? 8.662 -31.852 12.923 1.00 87.00 391 TYR A O 1
ATOM 3145 N N . PHE A 1 392 ? 6.554 -31.551 12.204 1.00 84.44 392 PHE A N 1
ATOM 3146 C CA . PHE A 1 392 ? 6.065 -32.867 12.585 1.00 84.44 392 PHE A CA 1
ATOM 3147 C C . PHE A 1 392 ? 5.520 -33.587 11.360 1.00 84.44 392 PHE A C 1
ATOM 3149 O O . PHE A 1 392 ? 4.581 -33.111 10.731 1.00 84.44 392 PHE A O 1
ATOM 3156 N N . LYS A 1 393 ? 6.071 -34.761 11.043 1.00 78.12 393 LYS A N 1
ATOM 3157 C CA . LYS A 1 393 ? 5.513 -35.652 10.018 1.00 78.12 393 LYS A CA 1
ATOM 3158 C C . LYS A 1 393 ? 4.575 -36.650 10.677 1.00 78.12 393 LYS A C 1
ATOM 3160 O O . LYS A 1 393 ? 5.013 -37.463 11.489 1.00 78.12 393 LYS A O 1
ATOM 3165 N N . GLN A 1 394 ? 3.298 -36.585 10.331 1.00 76.12 394 GLN A N 1
ATOM 3166 C CA . GLN A 1 394 ? 2.284 -37.501 10.828 1.00 76.12 394 GLN A CA 1
ATOM 3167 C C . GLN A 1 394 ? 1.104 -37.523 9.859 1.00 76.12 394 GLN A C 1
ATOM 3169 O O . GLN A 1 394 ? 0.557 -36.471 9.552 1.00 76.12 394 GLN A O 1
ATOM 3174 N N . SER A 1 395 ? 0.702 -38.712 9.405 1.00 67.31 395 SER A N 1
ATOM 3175 C CA . SER A 1 395 ? -0.549 -38.883 8.662 1.00 67.31 395 SER A CA 1
ATOM 3176 C C . SER A 1 395 ? -1.690 -39.032 9.658 1.00 67.31 395 SER A C 1
ATOM 3178 O O . SER A 1 395 ? -1.878 -40.113 10.210 1.00 67.31 395 SER A O 1
ATOM 3180 N N . ASN A 1 396 ? -2.418 -37.950 9.908 1.00 72.25 396 ASN A N 1
ATOM 3181 C CA . ASN A 1 396 ? -3.477 -37.882 10.912 1.00 72.25 396 ASN A CA 1
ATOM 3182 C C . ASN A 1 396 ? -4.675 -37.084 10.384 1.00 72.25 396 ASN A C 1
ATOM 3184 O O . ASN A 1 396 ? -4.570 -36.331 9.416 1.00 72.25 396 ASN A O 1
ATOM 3188 N N . THR A 1 397 ? -5.807 -37.210 11.073 1.00 73.81 397 THR A N 1
ATOM 3189 C CA . THR A 1 397 ? -6.990 -36.375 10.854 1.00 73.81 397 THR A CA 1
ATOM 3190 C C . THR A 1 397 ? -7.101 -35.361 11.986 1.00 73.81 397 THR A C 1
ATOM 3192 O O . THR A 1 397 ? -7.043 -35.724 13.161 1.00 73.81 397 THR A O 1
ATOM 3195 N N . LEU A 1 398 ? -7.257 -34.081 11.652 1.00 76.12 398 LEU A N 1
ATOM 3196 C CA . LEU A 1 398 ? -7.611 -33.050 12.620 1.00 76.12 398 LEU A CA 1
ATOM 3197 C C . LEU A 1 398 ? -9.118 -33.146 12.893 1.00 76.12 398 LEU A C 1
ATOM 3199 O O . LEU A 1 398 ? -9.924 -32.864 12.010 1.00 76.12 398 LEU A O 1
ATOM 3203 N N . GLU A 1 399 ? -9.504 -33.550 14.104 1.00 69.94 399 GLU A N 1
ATOM 3204 C CA . GLU A 1 399 ? -10.910 -33.659 14.509 1.00 69.94 399 GLU A CA 1
ATOM 3205 C C . GLU A 1 399 ? -11.266 -32.580 15.539 1.00 69.94 399 GLU A C 1
ATOM 3207 O O . GLU A 1 399 ? -10.758 -32.564 16.658 1.00 69.94 399 GLU A O 1
ATOM 3212 N N . SER A 1 400 ? -12.156 -31.655 15.162 1.00 62.09 400 SER A N 1
ATOM 3213 C CA . SER A 1 400 ? -12.730 -30.647 16.072 1.00 62.09 400 SER A CA 1
ATOM 3214 C C . SER A 1 400 ? -14.243 -30.481 15.849 1.00 62.09 400 SER A C 1
ATOM 3216 O O . SER A 1 400 ? -14.782 -29.378 15.854 1.00 62.09 400 SER A O 1
ATOM 3218 N N . GLY A 1 401 ? -14.942 -31.599 15.621 1.00 58.25 401 GLY A N 1
ATOM 3219 C CA . GLY A 1 401 ? -16.355 -31.655 15.220 1.00 58.25 401 GLY A CA 1
ATOM 3220 C C . GLY A 1 401 ? -16.540 -31.939 13.723 1.00 58.25 401 GLY A C 1
ATOM 3221 O O . GLY A 1 401 ? -15.603 -31.800 12.940 1.00 58.25 401 GLY A O 1
ATOM 3222 N N . THR A 1 402 ? -17.755 -32.330 13.318 1.00 64.44 402 THR A N 1
ATOM 3223 C CA . THR A 1 402 ? -18.075 -32.845 11.966 1.00 64.44 402 THR A CA 1
ATOM 3224 C C . THR A 1 402 ? -17.732 -31.879 10.822 1.00 64.44 402 THR A C 1
ATOM 3226 O O . THR A 1 402 ? -17.445 -32.321 9.717 1.00 64.44 402 THR A O 1
ATOM 3229 N N . LEU A 1 403 ? -17.723 -30.565 11.072 1.00 64.44 403 LEU A N 1
ATOM 3230 C CA . LEU A 1 403 ? -17.445 -29.540 10.055 1.00 64.44 403 LEU A CA 1
ATOM 3231 C C . LEU A 1 403 ? -15.946 -29.330 9.755 1.00 64.44 403 LEU A C 1
ATOM 3233 O O . LEU A 1 403 ? -15.618 -28.786 8.705 1.00 64.44 403 LEU A O 1
ATOM 3237 N N . TRP A 1 404 ? -15.042 -29.750 10.649 1.00 69.88 404 TRP A N 1
ATOM 3238 C CA . TRP A 1 404 ? -13.611 -29.384 10.625 1.00 69.88 404 TRP A CA 1
ATOM 3239 C C . TRP A 1 404 ? -12.677 -30.552 10.318 1.00 69.88 404 TRP A C 1
ATOM 3241 O O . TRP A 1 404 ? -11.471 -30.445 10.533 1.00 69.88 404 TRP A O 1
ATOM 3251 N N . GLN A 1 405 ? -13.228 -31.679 9.872 1.00 73.88 405 GLN A N 1
ATOM 3252 C CA . GLN A 1 405 ? -12.443 -32.875 9.615 1.00 73.88 405 GLN A CA 1
ATOM 3253 C C . GLN A 1 405 ? -11.556 -32.664 8.379 1.00 73.88 405 GLN A C 1
ATOM 3255 O O . GLN A 1 405 ? -12.060 -32.433 7.279 1.00 73.88 405 GLN A O 1
ATOM 3260 N N . THR A 1 406 ? -10.236 -32.725 8.562 1.00 77.06 406 THR A N 1
ATOM 3261 C CA . THR A 1 406 ? -9.260 -32.657 7.463 1.00 77.06 406 THR A CA 1
ATOM 3262 C C . THR A 1 406 ? -8.061 -33.558 7.737 1.00 77.06 406 THR A C 1
ATOM 3264 O O . THR A 1 406 ? -7.616 -33.676 8.882 1.00 77.06 406 THR A O 1
ATOM 3267 N N . SER A 1 407 ? -7.549 -34.216 6.700 1.00 81.69 407 SER A N 1
ATOM 3268 C CA . SER A 1 407 ? -6.356 -35.060 6.782 1.00 81.69 407 SER A CA 1
ATOM 3269 C C . SER A 1 407 ? -5.106 -34.241 6.475 1.00 81.69 407 SER A C 1
ATOM 3271 O O . SER A 1 407 ? -5.108 -33.412 5.570 1.00 81.69 407 SER A O 1
ATOM 3273 N N . TYR A 1 408 ? -4.031 -34.488 7.216 1.00 83.25 408 TYR A N 1
ATOM 3274 C CA . TYR A 1 408 ? -2.733 -33.845 7.023 1.00 83.25 408 TYR A CA 1
ATOM 3275 C C . TYR A 1 408 ? -1.614 -34.887 7.090 1.00 83.25 408 TYR A C 1
ATOM 3277 O O . TYR A 1 408 ? -1.772 -35.930 7.725 1.00 83.25 408 TYR A O 1
ATOM 3285 N N . SER A 1 409 ? -0.484 -34.605 6.441 1.00 82.38 409 SER A N 1
ATOM 3286 C CA . SER A 1 409 ? 0.734 -35.429 6.499 1.00 82.38 409 SER A CA 1
ATOM 3287 C C . SER A 1 409 ? 1.876 -34.766 7.256 1.00 82.38 409 SER A C 1
ATOM 3289 O O . SER A 1 409 ? 2.783 -35.441 7.750 1.00 82.38 409 SER A O 1
ATOM 3291 N N . GLU A 1 410 ? 1.859 -33.439 7.321 1.00 87.38 410 GLU A N 1
ATOM 3292 C CA . GLU A 1 410 ? 2.839 -32.646 8.043 1.00 87.38 410 GLU A CA 1
ATOM 3293 C C . GLU A 1 410 ? 2.141 -31.478 8.740 1.00 87.38 410 GLU A C 1
ATOM 3295 O O . GLU A 1 410 ? 1.129 -30.972 8.263 1.00 87.38 410 GLU A O 1
ATOM 3300 N N . TYR A 1 411 ? 2.661 -31.046 9.883 1.00 87.75 411 TYR A N 1
ATOM 3301 C CA . TYR A 1 411 ? 2.269 -29.774 10.473 1.00 87.75 411 TYR A CA 1
ATOM 3302 C C . TYR A 1 411 ? 3.461 -29.073 11.110 1.00 87.75 411 TYR A C 1
ATOM 3304 O O . TYR A 1 411 ? 4.431 -29.709 11.535 1.00 87.75 411 TYR A O 1
ATOM 3312 N N . THR A 1 412 ? 3.370 -27.751 11.192 1.00 89.38 412 THR A N 1
ATOM 3313 C CA . THR A 1 412 ? 4.309 -26.917 11.932 1.00 89.38 412 THR A CA 1
ATOM 3314 C C . THR A 1 412 ? 3.684 -26.423 13.226 1.00 89.38 412 THR A C 1
ATOM 3316 O O . THR A 1 412 ? 2.478 -26.182 13.297 1.00 89.38 412 THR A O 1
ATOM 3319 N N . LYS A 1 413 ? 4.513 -26.259 14.257 1.00 88.75 413 LYS A N 1
ATOM 3320 C CA . LYS A 1 413 ? 4.190 -25.505 15.471 1.00 88.75 413 LYS A CA 1
ATOM 3321 C C . LYS A 1 413 ? 5.176 -24.350 15.566 1.00 88.75 413 LYS A C 1
ATOM 3323 O O . LYS A 1 413 ? 6.368 -24.572 15.766 1.00 88.75 413 LYS A O 1
ATOM 3328 N N . ALA A 1 414 ? 4.683 -23.129 15.403 1.00 85.69 414 ALA A N 1
ATOM 3329 C CA . ALA A 1 414 ? 5.484 -21.922 15.534 1.00 85.69 414 ALA A CA 1
ATOM 3330 C C . ALA A 1 414 ? 5.176 -21.211 16.856 1.00 85.69 414 ALA A C 1
ATOM 3332 O O . ALA A 1 414 ? 4.020 -20.876 17.138 1.00 85.69 414 ALA A O 1
ATOM 3333 N N . VAL A 1 415 ? 6.219 -20.958 17.647 1.00 83.44 415 VAL A N 1
ATOM 3334 C CA . VAL A 1 415 ? 6.132 -20.273 18.942 1.00 83.44 415 VAL A CA 1
ATOM 3335 C C . VAL A 1 415 ? 7.078 -19.079 18.927 1.00 83.44 415 VAL A C 1
ATOM 3337 O O . VAL A 1 415 ? 8.288 -19.238 18.768 1.00 83.44 415 VAL A O 1
ATOM 3340 N N . ASP A 1 416 ? 6.521 -17.882 19.093 1.00 77.69 416 ASP A N 1
ATOM 3341 C CA . ASP A 1 416 ? 7.305 -16.698 19.442 1.00 77.69 416 ASP A CA 1
ATOM 3342 C C . ASP A 1 416 ? 7.525 -16.711 20.961 1.00 77.69 416 ASP A C 1
ATOM 3344 O O . ASP A 1 416 ? 6.591 -17.027 21.694 1.00 77.69 416 ASP A O 1
ATOM 3348 N N . GLU A 1 417 ? 8.717 -16.347 21.443 1.00 65.12 417 GLU A N 1
ATOM 3349 C CA . GLU A 1 417 ? 9.187 -16.513 22.839 1.00 65.12 417 GLU A CA 1
ATOM 3350 C C . GLU A 1 417 ? 8.336 -15.850 23.951 1.00 65.12 417 GLU A C 1
ATOM 3352 O O . GLU A 1 417 ? 8.679 -15.945 25.118 1.00 65.12 417 GLU A O 1
ATOM 3357 N N . ASN A 1 418 ? 7.201 -15.221 23.636 1.00 54.34 418 ASN A N 1
ATOM 3358 C CA . ASN A 1 418 ? 6.230 -14.726 24.623 1.00 54.34 418 ASN A CA 1
ATOM 3359 C C . ASN A 1 418 ? 4.763 -14.935 24.217 1.00 54.34 418 ASN A C 1
ATOM 3361 O O . ASN A 1 418 ? 3.859 -14.298 24.759 1.00 54.34 418 ASN A O 1
ATOM 3365 N N . LYS A 1 419 ? 4.500 -15.841 23.275 1.00 56.12 419 LYS A N 1
ATOM 3366 C CA . LYS A 1 419 ? 3.202 -16.501 23.249 1.00 56.12 419 LYS A CA 1
ATOM 3367 C C . LYS A 1 419 ? 3.210 -17.498 24.403 1.00 56.12 419 LYS A C 1
ATOM 3369 O O . LYS A 1 419 ? 4.150 -18.280 24.513 1.00 56.12 419 LYS A O 1
ATOM 3374 N N . ASP A 1 420 ? 2.177 -17.474 25.248 1.00 60.62 420 ASP A N 1
ATOM 3375 C CA . ASP A 1 420 ? 1.823 -18.664 26.030 1.00 60.62 420 ASP A CA 1
ATOM 3376 C C . ASP A 1 420 ? 1.935 -19.867 25.071 1.00 60.62 420 ASP A C 1
ATOM 3378 O O . ASP A 1 420 ? 1.513 -19.749 23.916 1.00 60.62 420 ASP A O 1
ATOM 3382 N N . GLU A 1 421 ? 2.542 -20.991 25.471 1.00 62.47 421 GLU A N 1
ATOM 3383 C CA . GLU A 1 421 ? 2.595 -22.183 24.608 1.00 62.47 421 GLU A CA 1
ATOM 3384 C C . GLU A 1 421 ? 1.190 -22.541 24.081 1.00 62.47 421 GLU A C 1
ATOM 3386 O O . GLU A 1 421 ? 1.045 -23.051 22.965 1.00 62.47 421 GLU A O 1
ATOM 3391 N N . ASN A 1 422 ? 0.150 -22.164 24.836 1.00 63.88 422 ASN A N 1
ATOM 3392 C CA . ASN A 1 422 ? -1.259 -22.242 24.462 1.00 63.88 422 ASN A CA 1
ATOM 3393 C C . ASN A 1 422 ? -1.696 -21.310 23.314 1.00 63.88 422 ASN A C 1
ATOM 3395 O O . ASN A 1 422 ? -2.858 -21.365 22.929 1.00 63.88 422 ASN A O 1
ATOM 3399 N N . LEU A 1 423 ? -0.822 -20.468 22.757 1.00 72.44 423 LEU A N 1
ATOM 3400 C CA . LEU A 1 423 ? -1.065 -19.534 21.645 1.00 72.44 423 LEU A CA 1
ATOM 3401 C C . LEU A 1 423 ? -0.167 -19.813 20.427 1.00 72.44 423 LEU A C 1
ATOM 3403 O O . LEU A 1 423 ? -0.125 -19.018 19.483 1.00 72.44 423 LEU A O 1
ATOM 3407 N N . ALA A 1 424 ? 0.547 -20.942 20.419 1.00 83.62 424 ALA A N 1
ATOM 3408 C CA . ALA A 1 424 ? 1.328 -21.388 19.270 1.00 83.62 424 ALA A CA 1
ATOM 3409 C C . ALA A 1 424 ? 0.489 -21.393 17.978 1.00 83.62 424 ALA A C 1
ATOM 3411 O O . ALA A 1 424 ? -0.696 -21.736 17.993 1.00 83.62 424 ALA A O 1
ATOM 3412 N N . VAL A 1 425 ? 1.103 -21.016 16.856 1.00 87.75 425 VAL A N 1
ATOM 3413 C CA . VAL A 1 425 ? 0.459 -21.122 15.541 1.00 87.75 425 VAL A CA 1
ATOM 3414 C C . VAL A 1 425 ? 0.727 -22.514 15.001 1.00 87.75 425 VAL A C 1
ATOM 3416 O O . VAL A 1 425 ? 1.885 -22.913 14.873 1.00 87.75 425 VAL A O 1
ATOM 3419 N N . TYR A 1 426 ? -0.341 -23.238 14.695 1.00 89.38 426 TYR A N 1
ATOM 3420 C CA . TYR A 1 426 ? -0.274 -24.541 14.058 1.00 89.38 426 TYR A CA 1
ATOM 3421 C C . TYR A 1 426 ? -0.717 -24.411 12.609 1.00 89.38 426 TYR A C 1
ATOM 3423 O O . TYR A 1 426 ? -1.844 -23.981 12.354 1.00 89.38 426 TYR A O 1
ATOM 3431 N N . THR A 1 427 ? 0.143 -24.818 11.681 1.00 92.62 427 THR A N 1
ATOM 3432 C CA . THR A 1 427 ? -0.171 -24.863 10.250 1.00 92.62 427 THR A CA 1
ATOM 3433 C C . THR A 1 427 ? -0.062 -26.305 9.777 1.00 92.62 427 THR A C 1
ATOM 3435 O O . THR A 1 427 ? 0.967 -26.943 9.975 1.00 92.62 427 THR A O 1
ATOM 3438 N N . TYR A 1 428 ? -1.125 -26.827 9.178 1.00 92.38 428 TYR A N 1
ATOM 3439 C CA . TYR A 1 428 ? -1.234 -28.220 8.751 1.00 92.38 428 TYR A CA 1
ATOM 3440 C C . TYR A 1 428 ? -1.160 -28.304 7.231 1.00 92.38 428 TYR A C 1
ATOM 3442 O O . TYR A 1 428 ? -1.767 -27.480 6.544 1.00 92.38 428 TYR A O 1
ATOM 3450 N N . PHE A 1 429 ? -0.461 -29.314 6.722 1.00 89.50 429 PHE A N 1
ATOM 3451 C CA . PHE A 1 429 ? -0.177 -29.509 5.307 1.00 89.50 429 PHE A CA 1
ATOM 3452 C C . PHE A 1 429 ? -0.579 -30.904 4.823 1.00 89.50 429 PHE A C 1
ATOM 3454 O O . PHE A 1 429 ? -0.441 -31.891 5.554 1.00 89.50 429 PHE A O 1
ATOM 3461 N N . ASP A 1 430 ? -1.048 -30.989 3.580 1.00 86.25 430 ASP A N 1
ATOM 3462 C CA . ASP A 1 430 ? -1.203 -32.264 2.874 1.00 86.25 430 ASP A CA 1
ATOM 3463 C C . ASP A 1 430 ? 0.145 -32.812 2.354 1.00 86.25 430 ASP A C 1
ATOM 3465 O O . ASP A 1 430 ? 1.208 -32.217 2.561 1.00 86.25 430 ASP A O 1
ATOM 3469 N N . LEU A 1 431 ? 0.100 -33.962 1.668 1.00 83.31 431 LEU A N 1
ATOM 3470 C CA . LEU A 1 431 ? 1.288 -34.664 1.158 1.00 83.31 431 LEU A CA 1
ATOM 3471 C C . LEU A 1 431 ? 2.067 -33.890 0.093 1.00 83.31 431 LEU A C 1
ATOM 3473 O O . LEU A 1 431 ? 3.242 -34.190 -0.122 1.00 83.31 431 LEU A O 1
ATOM 3477 N N . VAL A 1 432 ? 1.430 -32.934 -0.581 1.00 86.19 432 VAL A N 1
ATOM 3478 C CA . VAL A 1 432 ? 2.065 -32.112 -1.617 1.00 86.19 432 VAL A CA 1
ATOM 3479 C C . VAL A 1 432 ? 2.435 -30.717 -1.105 1.00 86.19 432 VAL A C 1
ATOM 3481 O O . VAL A 1 432 ? 3.023 -29.933 -1.844 1.00 86.19 432 VAL A O 1
ATOM 3484 N N . GLY A 1 433 ? 2.161 -30.426 0.173 1.00 85.00 433 GLY A N 1
ATOM 3485 C CA . GLY A 1 433 ? 2.546 -29.192 0.852 1.00 85.00 433 GLY A CA 1
ATOM 3486 C C . GLY A 1 433 ? 1.485 -28.089 0.841 1.00 85.00 433 GLY A C 1
ATOM 3487 O O . GLY A 1 433 ? 1.800 -26.960 1.220 1.00 85.00 433 GLY A O 1
ATOM 3488 N N . ASN A 1 434 ? 0.238 -28.369 0.449 1.00 88.62 434 ASN A N 1
ATOM 3489 C CA . ASN A 1 434 ? -0.837 -27.379 0.534 1.00 88.62 434 ASN A CA 1
ATOM 3490 C C . ASN A 1 434 ? -1.274 -27.186 1.986 1.00 88.62 434 ASN A C 1
ATOM 3492 O O . ASN A 1 434 ? -1.449 -28.158 2.720 1.00 88.62 434 ASN A O 1
ATOM 3496 N N . LYS A 1 435 ? -1.511 -25.936 2.400 1.00 94.88 435 LYS A N 1
ATOM 3497 C CA . LYS A 1 435 ? -2.024 -25.614 3.740 1.00 94.88 435 LYS A CA 1
ATOM 3498 C C . LYS A 1 435 ? -3.484 -26.052 3.860 1.00 94.88 435 LYS A C 1
ATOM 3500 O O . LYS A 1 435 ? -4.340 -25.383 3.308 1.00 94.88 435 LYS A O 1
ATOM 3505 N N . VAL A 1 436 ? -3.787 -27.099 4.627 1.00 94.31 436 VAL A N 1
ATOM 3506 C CA . VAL A 1 436 ? -5.159 -27.625 4.811 1.00 94.31 436 VAL A CA 1
ATOM 3507 C C . VAL A 1 436 ? -5.867 -27.088 6.053 1.00 94.31 436 VAL A C 1
ATOM 3509 O O . VAL A 1 436 ? -7.097 -27.087 6.118 1.00 94.31 436 VAL A O 1
ATOM 3512 N N . ALA A 1 437 ? -5.117 -26.605 7.044 1.00 93.81 437 ALA A N 1
ATOM 3513 C CA . ALA A 1 437 ? -5.681 -25.938 8.210 1.00 93.81 437 ALA A CA 1
ATOM 3514 C C . ALA A 1 437 ? -4.671 -25.004 8.880 1.00 93.81 437 ALA A C 1
ATOM 3516 O O . ALA A 1 437 ? -3.459 -25.210 8.810 1.00 93.81 437 ALA A O 1
ATOM 3517 N N . GLU A 1 438 ? -5.183 -24.002 9.585 1.00 93.50 438 GLU A N 1
ATOM 3518 C CA . GLU A 1 438 ? -4.392 -23.115 10.432 1.00 93.50 438 GLU A CA 1
ATOM 3519 C C . GLU A 1 438 ? -5.173 -22.757 11.693 1.00 93.50 438 GLU A C 1
ATOM 3521 O O . GLU A 1 438 ? -6.345 -22.390 11.613 1.00 93.50 438 GLU A O 1
ATOM 3526 N N . LYS A 1 439 ? -4.540 -22.862 12.865 1.00 88.94 439 LYS A N 1
ATOM 3527 C CA . LYS A 1 439 ? -5.138 -22.421 14.132 1.00 88.94 439 LYS A CA 1
ATOM 3528 C C . LYS A 1 439 ? -4.115 -21.767 15.043 1.00 88.94 439 LYS A C 1
ATOM 3530 O O . LYS A 1 439 ? -2.926 -22.077 14.996 1.00 88.94 439 LYS A O 1
ATOM 3535 N N . ILE A 1 440 ? -4.608 -20.902 15.918 1.00 85.25 440 ILE A N 1
ATOM 3536 C CA . ILE A 1 440 ? -3.830 -20.302 16.999 1.00 85.25 440 ILE A CA 1
ATOM 3537 C C . ILE A 1 440 ? -4.277 -20.952 18.302 1.00 85.25 440 ILE A C 1
ATOM 3539 O O . ILE A 1 440 ? -5.455 -20.892 18.658 1.00 85.25 440 ILE A O 1
ATOM 3543 N N . GLY A 1 441 ? -3.343 -21.582 19.006 1.00 82.94 441 GLY A N 1
ATOM 3544 C CA . GLY A 1 441 ? -3.629 -22.210 20.285 1.00 82.94 441 GLY A CA 1
ATOM 3545 C C . GLY A 1 441 ? -4.682 -23.315 20.208 1.00 82.94 441 GLY A C 1
ATOM 3546 O O . GLY 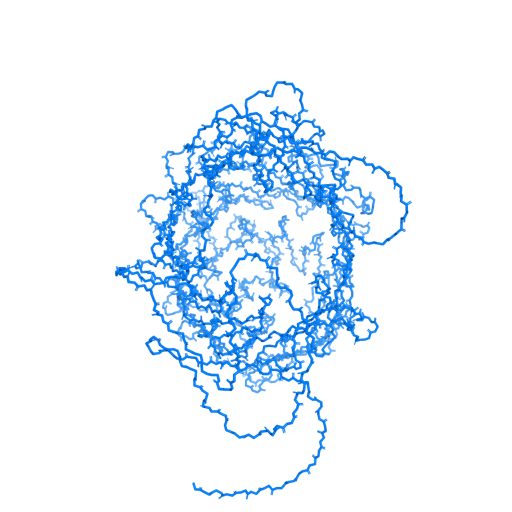A 1 441 ? -4.670 -24.158 19.307 1.00 82.94 441 GLY A O 1
ATOM 3547 N N . ASN A 1 442 ? -5.620 -23.280 21.156 1.00 80.75 442 ASN A N 1
ATOM 3548 C CA . ASN A 1 442 ? -6.760 -24.199 21.230 1.00 80.75 442 ASN A CA 1
ATOM 3549 C C . ASN A 1 442 ? -8.002 -23.708 20.462 1.00 80.75 442 ASN A C 1
ATOM 3551 O O . ASN A 1 442 ? -9.071 -24.307 20.590 1.00 80.75 442 ASN A O 1
ATOM 3555 N N . ASN A 1 443 ? -7.887 -22.639 19.666 1.00 83.25 443 ASN A N 1
ATOM 3556 C CA . ASN A 1 443 ? -9.005 -22.138 18.870 1.00 83.25 443 ASN A CA 1
ATOM 3557 C C . ASN A 1 443 ? -9.381 -23.114 17.748 1.00 83.25 443 ASN A C 1
ATOM 3559 O O . ASN A 1 443 ? -8.579 -23.947 17.311 1.00 83.25 443 ASN A O 1
ATOM 3563 N N . LYS A 1 444 ? -10.615 -22.978 17.251 1.00 88.19 444 LYS A N 1
ATOM 3564 C CA . LYS A 1 444 ? -11.046 -23.679 16.039 1.00 88.19 444 LYS A CA 1
ATOM 3565 C C . LYS A 1 444 ? -10.185 -23.240 14.846 1.00 88.19 444 LYS A C 1
ATOM 3567 O O . LYS A 1 444 ? -9.833 -22.061 14.766 1.00 88.19 444 LYS A O 1
ATOM 3572 N N . PRO A 1 445 ? -9.826 -24.168 13.946 1.00 91.06 445 PRO A N 1
ATOM 3573 C CA . PRO A 1 445 ? -9.015 -23.843 12.784 1.00 91.06 445 PRO A CA 1
ATOM 3574 C C . PRO A 1 445 ? -9.816 -23.100 11.715 1.00 91.06 445 PRO A C 1
ATOM 3576 O O . PRO A 1 445 ? -11.019 -23.307 11.574 1.00 91.06 445 PRO A O 1
ATOM 3579 N N . THR A 1 446 ? -9.112 -22.324 10.896 1.00 92.88 446 THR A N 1
ATOM 3580 C CA . THR A 1 446 ? -9.538 -22.056 9.520 1.00 92.88 446 THR A CA 1
ATOM 3581 C C . THR A 1 446 ? -9.130 -23.254 8.669 1.00 92.88 446 THR A C 1
ATOM 3583 O O . THR A 1 446 ? -7.968 -23.663 8.713 1.00 92.88 446 THR A O 1
ATOM 3586 N N . VAL A 1 447 ? -10.062 -23.828 7.910 1.00 95.06 447 VAL A N 1
ATOM 3587 C CA . VAL A 1 447 ? -9.827 -25.014 7.067 1.00 95.06 447 VAL A CA 1
ATOM 3588 C C . VAL A 1 447 ? -9.844 -24.630 5.595 1.00 95.06 447 VAL A C 1
ATOM 3590 O O . VAL A 1 447 ? -10.681 -23.841 5.163 1.00 95.06 447 VAL A O 1
ATOM 3593 N N . PHE A 1 448 ? -8.932 -25.220 4.829 1.00 96.00 448 PHE A N 1
ATOM 3594 C CA . PHE A 1 448 ? -8.768 -25.016 3.394 1.00 96.00 448 PHE A CA 1
ATOM 3595 C C . PHE A 1 448 ? -8.927 -26.366 2.692 1.00 96.00 448 PHE A C 1
ATOM 3597 O O . PHE A 1 448 ? -8.344 -27.361 3.126 1.00 96.00 448 PHE A O 1
ATOM 3604 N N . LYS A 1 449 ? -9.716 -26.412 1.618 1.00 95.00 449 LYS A N 1
ATOM 3605 C CA . LYS A 1 449 ? -9.892 -27.620 0.802 1.00 95.00 449 LYS A CA 1
ATOM 3606 C C . LYS A 1 449 ? -9.483 -27.364 -0.634 1.00 95.00 449 LYS A C 1
ATOM 3608 O O . LYS A 1 449 ? -9.745 -26.287 -1.170 1.00 95.00 449 LYS A O 1
ATOM 3613 N N . TYR A 1 450 ? -8.907 -28.391 -1.241 1.00 94.25 450 TYR A N 1
ATOM 3614 C CA . TYR A 1 450 ? -8.365 -28.359 -2.589 1.00 94.25 450 TYR A CA 1
ATOM 3615 C C . TYR A 1 450 ? -9.018 -29.441 -3.450 1.00 94.25 450 TYR A C 1
ATOM 3617 O O . TYR A 1 450 ? -9.479 -30.451 -2.916 1.00 94.25 450 TYR A O 1
ATOM 3625 N N . ASP A 1 451 ? -9.083 -29.213 -4.758 1.00 93.00 451 ASP A N 1
ATOM 3626 C CA . ASP A 1 451 ? -9.412 -30.261 -5.727 1.00 93.00 451 ASP A CA 1
ATOM 3627 C C . ASP A 1 451 ? -8.180 -31.109 -6.097 1.00 93.00 451 ASP A C 1
ATOM 3629 O O . ASP A 1 451 ? -7.065 -30.856 -5.635 1.00 93.00 451 ASP A O 1
ATOM 3633 N N . ASP A 1 452 ? -8.372 -32.111 -6.959 1.00 90.00 452 ASP A N 1
ATOM 3634 C CA . ASP A 1 452 ? -7.303 -33.012 -7.420 1.00 90.00 452 ASP A CA 1
ATOM 3635 C C . ASP A 1 452 ? -6.219 -32.301 -8.257 1.00 90.00 452 ASP A C 1
ATOM 3637 O O . ASP A 1 452 ? -5.144 -32.856 -8.479 1.00 90.00 452 ASP A O 1
ATOM 3641 N N . ALA A 1 453 ? -6.480 -31.067 -8.709 1.00 90.12 453 ALA A N 1
ATOM 3642 C CA . ALA A 1 453 ? -5.515 -30.198 -9.381 1.00 90.12 453 ALA A CA 1
ATOM 3643 C C . ALA A 1 453 ? -4.819 -29.226 -8.405 1.00 90.12 453 ALA A C 1
ATOM 3645 O O . ALA A 1 453 ? -4.129 -28.304 -8.843 1.00 90.12 453 ALA A O 1
ATOM 3646 N N . TYR A 1 454 ? -4.989 -29.425 -7.092 1.00 92.00 454 TYR A N 1
ATOM 3647 C CA . TYR A 1 454 ? -4.417 -28.616 -6.013 1.00 92.00 454 TYR A CA 1
ATOM 3648 C C . TYR A 1 454 ? -4.873 -27.148 -6.017 1.00 92.00 454 TYR A C 1
ATOM 3650 O O . TYR A 1 454 ? -4.178 -26.265 -5.510 1.00 92.00 454 TYR A O 1
ATOM 3658 N N . ARG A 1 455 ? -6.064 -26.867 -6.559 1.00 93.25 455 ARG A N 1
ATOM 3659 C CA . ARG A 1 455 ? -6.674 -25.528 -6.556 1.00 93.25 455 ARG A CA 1
ATOM 3660 C C . ARG A 1 455 ? -7.604 -25.382 -5.354 1.00 93.25 455 ARG A C 1
ATOM 3662 O O . ARG A 1 455 ? -8.329 -26.314 -5.016 1.00 93.25 455 ARG A O 1
ATOM 3669 N N . LEU A 1 456 ? -7.592 -24.221 -4.697 1.00 97.06 456 LEU A N 1
ATOM 3670 C CA . LEU A 1 456 ? -8.400 -23.949 -3.500 1.00 97.06 456 LEU A CA 1
ATOM 3671 C C . LEU A 1 456 ? -9.890 -23.875 -3.859 1.00 97.06 456 LEU A C 1
ATOM 3673 O O . LEU A 1 456 ? -10.307 -22.915 -4.488 1.00 97.06 456 LEU A O 1
ATOM 3677 N N . ILE A 1 457 ? -10.706 -24.825 -3.407 1.00 96.62 457 ILE A N 1
ATOM 3678 C CA . ILE A 1 457 ? -12.151 -24.871 -3.704 1.00 96.62 457 ILE A CA 1
ATOM 3679 C C . ILE A 1 457 ? -13.032 -24.411 -2.540 1.00 96.62 457 ILE A C 1
ATOM 3681 O O . ILE A 1 457 ? -14.192 -24.056 -2.743 1.00 96.62 457 ILE A O 1
ATOM 3685 N N . GLN A 1 458 ? -12.512 -24.405 -1.309 1.00 95.75 458 GLN A N 1
ATOM 3686 C CA . GLN A 1 458 ? -13.299 -24.027 -0.137 1.00 95.75 458 GLN A CA 1
ATOM 3687 C C . GLN A 1 458 ? -12.421 -23.505 1.002 1.00 95.75 458 GLN A C 1
ATOM 3689 O O . GLN A 1 458 ? -11.387 -24.093 1.318 1.00 95.75 458 GLN A O 1
ATOM 3694 N N . VAL A 1 459 ? -12.877 -22.438 1.659 1.00 95.06 459 VAL A N 1
ATOM 3695 C CA . VAL A 1 459 ? -12.332 -21.943 2.930 1.00 95.06 459 VAL A CA 1
ATOM 3696 C C . VAL A 1 459 ? -13.442 -21.932 3.964 1.00 95.06 459 VAL A C 1
ATOM 3698 O O . VAL A 1 459 ? -14.531 -21.434 3.690 1.00 95.06 459 VAL A O 1
ATOM 3701 N N . ILE A 1 460 ? -13.163 -22.458 5.153 1.00 92.75 460 ILE A N 1
ATOM 3702 C CA . ILE A 1 460 ? -14.111 -22.500 6.263 1.00 92.75 460 ILE A CA 1
ATOM 3703 C C . ILE A 1 460 ? -13.504 -21.748 7.458 1.00 92.75 460 ILE A C 1
ATOM 3705 O O . ILE A 1 460 ? -12.438 -22.131 7.939 1.00 92.75 460 ILE A O 1
ATOM 3709 N N . SER A 1 461 ? -14.143 -20.662 7.905 1.00 90.75 461 SER A N 1
ATOM 3710 C CA . SER A 1 461 ? -13.686 -19.803 9.017 1.00 90.75 461 SER A CA 1
ATOM 3711 C C . SER A 1 461 ? -13.939 -20.449 10.381 1.00 90.75 461 SER A C 1
ATOM 3713 O O . SER A 1 461 ? -14.864 -21.236 10.472 1.00 90.75 461 SER A O 1
ATOM 3715 N N . PRO A 1 462 ? -13.271 -20.083 11.486 1.00 88.69 462 PRO A N 1
ATOM 3716 C CA . PRO A 1 462 ? -13.473 -20.730 12.790 1.00 88.69 462 PRO A CA 1
ATOM 3717 C C . PRO A 1 462 ? -14.934 -20.820 13.290 1.00 88.69 462 PRO A C 1
ATOM 3719 O O . PRO A 1 462 ? -15.267 -21.733 14.055 1.00 88.69 462 PRO A O 1
ATOM 3722 N N . ALA A 1 463 ? -15.828 -19.913 12.873 1.00 86.88 463 ALA A N 1
ATOM 3723 C CA . ALA A 1 463 ? -17.253 -19.975 13.212 1.00 86.88 463 ALA A CA 1
ATOM 3724 C C . ALA A 1 463 ? -18.107 -20.910 12.329 1.00 86.88 463 ALA A C 1
ATOM 3726 O O . ALA A 1 463 ? -19.287 -21.090 12.623 1.00 86.88 463 ALA A O 1
ATOM 3727 N N . GLY A 1 464 ? -17.559 -21.521 11.273 1.00 88.06 464 GLY A N 1
ATOM 3728 C CA . GLY A 1 464 ? -18.315 -22.378 10.342 1.00 88.06 464 GLY A CA 1
ATOM 3729 C C . GLY A 1 464 ? -18.711 -21.709 9.029 1.00 88.06 464 GLY A C 1
ATOM 3730 O O . GLY A 1 464 ? -19.376 -22.340 8.207 1.00 88.06 464 GLY A O 1
ATOM 3731 N N . LYS A 1 465 ? -18.329 -20.447 8.805 1.00 87.19 465 LYS A N 1
ATOM 3732 C CA . LYS A 1 465 ? -18.682 -19.727 7.577 1.00 87.19 465 LYS A CA 1
ATOM 3733 C C . LYS A 1 465 ? -17.842 -20.252 6.423 1.00 87.19 465 LYS A C 1
ATOM 3735 O O . LYS A 1 465 ? -16.642 -20.442 6.575 1.00 87.19 465 LYS A O 1
ATOM 3740 N N . THR A 1 466 ? -18.474 -20.482 5.278 1.00 90.69 466 THR A N 1
ATOM 3741 C CA . THR A 1 466 ? -17.838 -21.147 4.138 1.00 90.69 466 THR A CA 1
ATOM 3742 C C . THR A 1 466 ? -17.797 -20.229 2.926 1.00 90.69 466 THR A C 1
ATOM 3744 O O . THR A 1 466 ? -18.840 -19.735 2.510 1.00 90.69 466 THR A O 1
ATOM 3747 N N . VAL A 1 467 ? -16.615 -20.050 2.340 1.00 92.44 467 VAL A N 1
ATOM 3748 C CA . VAL A 1 467 ? -16.420 -19.421 1.028 1.00 92.44 467 VAL A CA 1
ATOM 3749 C C . VAL A 1 467 ? -16.056 -20.512 0.028 1.00 92.44 467 VAL A C 1
ATOM 3751 O O . VAL A 1 467 ? -15.101 -21.254 0.262 1.00 92.44 467 VAL A O 1
ATOM 3754 N N . ASN A 1 468 ? -16.800 -20.610 -1.071 1.00 94.94 468 ASN A N 1
ATOM 3755 C CA . ASN A 1 468 ? -16.560 -21.592 -2.129 1.00 94.94 468 ASN A CA 1
ATOM 3756 C C . ASN A 1 468 ? -15.964 -20.929 -3.373 1.00 94.94 468 ASN A C 1
ATOM 3758 O O . ASN A 1 468 ? -16.342 -19.813 -3.740 1.00 94.94 468 ASN A O 1
ATOM 3762 N N . TYR A 1 469 ? -15.073 -21.652 -4.040 1.00 96.50 469 TYR A N 1
ATOM 3763 C CA . TYR A 1 469 ? -14.410 -21.247 -5.272 1.00 96.50 469 TYR A CA 1
ATOM 3764 C C . TYR A 1 469 ? -14.650 -22.318 -6.331 1.00 96.50 469 TYR A C 1
ATOM 3766 O O . TYR A 1 469 ? -14.516 -23.512 -6.065 1.00 96.50 469 TYR A O 1
ATOM 3774 N N . TYR A 1 470 ? -15.001 -21.882 -7.532 1.00 96.25 470 TYR A N 1
ATOM 3775 C CA . TYR A 1 470 ? -15.258 -22.756 -8.667 1.00 96.25 470 TYR A CA 1
ATOM 3776 C C . TYR A 1 470 ? -14.372 -22.322 -9.822 1.00 96.25 470 TYR A C 1
ATOM 3778 O O . TYR A 1 470 ? -14.200 -21.124 -10.059 1.00 96.25 470 TYR A O 1
ATOM 3786 N N . TYR A 1 471 ? -13.827 -23.298 -10.537 1.00 95.31 471 TYR A N 1
ATOM 3787 C CA . TYR A 1 471 ? -12.919 -23.072 -11.650 1.00 95.31 471 TYR A CA 1
ATOM 3788 C C . TYR A 1 471 ? -13.532 -23.588 -12.947 1.00 95.31 471 TYR A C 1
ATOM 3790 O O . TYR A 1 471 ? -14.297 -24.552 -12.925 1.00 95.31 471 TYR A O 1
ATOM 3798 N N . ASP A 1 472 ? -13.216 -22.941 -14.064 1.00 90.94 472 ASP A N 1
ATOM 3799 C CA . ASP A 1 472 ? -13.470 -23.507 -15.388 1.00 90.94 472 ASP A CA 1
ATOM 3800 C C . ASP A 1 472 ? -12.454 -24.620 -15.733 1.00 90.94 472 ASP A C 1
ATOM 3802 O O . ASP A 1 472 ? -11.519 -24.914 -14.973 1.00 90.94 472 ASP A O 1
ATOM 3806 N N . ASP A 1 473 ? -12.644 -25.244 -16.896 1.00 87.50 473 ASP A N 1
ATOM 3807 C CA . ASP A 1 473 ? -11.799 -26.341 -17.387 1.00 87.50 473 ASP A CA 1
ATOM 3808 C C . ASP A 1 473 ? -10.345 -25.912 -17.665 1.00 87.50 473 ASP A C 1
ATOM 3810 O O . ASP A 1 473 ? -9.452 -26.757 -17.712 1.00 87.50 473 ASP A O 1
ATOM 3814 N N . LEU A 1 474 ? -10.090 -24.607 -17.828 1.00 87.12 474 LEU A N 1
ATOM 3815 C CA . LEU A 1 474 ? -8.755 -24.039 -18.040 1.00 87.12 474 LEU A CA 1
ATOM 3816 C C . LEU A 1 474 ? -8.069 -23.617 -16.731 1.00 87.12 474 LEU A C 1
ATOM 3818 O O . LEU A 1 474 ? -6.900 -23.237 -16.754 1.00 87.12 474 LEU A O 1
ATOM 3822 N N . GLY A 1 475 ? -8.753 -23.715 -15.588 1.00 89.62 475 GLY A N 1
ATOM 3823 C CA . GLY A 1 475 ? -8.188 -23.363 -14.286 1.00 89.62 475 GLY A CA 1
ATOM 3824 C C . GLY A 1 475 ? -8.497 -21.965 -13.788 1.00 89.62 475 GLY A C 1
ATOM 3825 O O . GLY A 1 475 ? -7.939 -21.560 -12.768 1.00 89.62 475 GLY A O 1
ATOM 3826 N N . ASN A 1 476 ? -9.407 -21.247 -14.435 1.00 91.81 476 ASN A N 1
ATOM 3827 C CA . ASN A 1 476 ? -9.707 -19.867 -14.081 1.00 91.81 476 ASN A CA 1
ATOM 3828 C C . ASN A 1 476 ? -10.850 -19.813 -13.086 1.00 91.81 476 ASN A C 1
ATOM 3830 O O . ASN A 1 476 ? -11.838 -20.531 -13.231 1.00 91.81 476 ASN A O 1
ATOM 3834 N N . LEU A 1 477 ? -10.733 -18.951 -12.075 1.00 95.62 477 LEU A N 1
ATOM 3835 C CA . LEU A 1 477 ? -11.777 -18.759 -11.072 1.00 95.62 477 LEU A CA 1
ATOM 3836 C C . LEU A 1 477 ? -13.030 -18.216 -11.762 1.00 95.62 477 LEU A C 1
ATOM 3838 O O . LEU A 1 477 ? -13.032 -17.049 -12.135 1.00 95.62 477 LEU A O 1
ATOM 3842 N N . SER A 1 478 ? -14.064 -19.041 -11.927 1.00 94.38 478 SER A N 1
ATOM 3843 C CA . SER A 1 478 ? -15.311 -18.734 -12.643 1.00 94.38 478 SER A CA 1
ATOM 3844 C C . SER A 1 478 ? -16.442 -18.287 -11.713 1.00 94.38 478 SER A C 1
ATOM 3846 O O . SER A 1 478 ? -17.365 -17.581 -12.127 1.00 94.38 478 SER A O 1
ATOM 3848 N N . LYS A 1 479 ? -16.380 -18.677 -10.435 1.00 92.88 479 LYS A N 1
ATOM 3849 C CA . LYS A 1 479 ? -17.317 -18.237 -9.397 1.00 92.88 479 LYS A CA 1
ATOM 3850 C C . LYS A 1 479 ? -16.633 -18.212 -8.031 1.00 92.88 479 LYS A C 1
ATOM 3852 O O . LYS A 1 479 ? -15.949 -19.161 -7.655 1.00 92.88 479 LYS A O 1
ATOM 3857 N N . LYS A 1 480 ? -16.878 -17.149 -7.265 1.00 93.00 480 LYS A N 1
ATOM 3858 C CA . LYS A 1 480 ? -16.620 -17.053 -5.823 1.00 93.00 480 LYS A CA 1
ATOM 3859 C C . LYS A 1 480 ? -17.958 -16.869 -5.123 1.00 93.00 480 LYS A C 1
ATOM 3861 O O . LYS A 1 480 ? -18.711 -15.960 -5.458 1.00 93.00 480 LYS A O 1
ATOM 3866 N N . GLU A 1 481 ? -18.252 -17.720 -4.159 1.00 90.06 481 GLU A N 1
ATOM 3867 C CA . GLU A 1 481 ? -19.492 -17.685 -3.393 1.00 90.06 481 GLU A CA 1
ATOM 3868 C C . GLU A 1 481 ? -19.146 -17.519 -1.923 1.00 90.06 481 GLU A C 1
ATOM 3870 O O . GLU A 1 481 ? -18.716 -18.464 -1.258 1.00 90.06 481 GLU A O 1
ATOM 3875 N N . SER A 1 482 ? -19.290 -16.290 -1.441 1.00 83.38 482 SER A N 1
ATOM 3876 C CA . SER A 1 482 ? -19.169 -15.977 -0.026 1.00 83.38 482 SER A CA 1
ATOM 3877 C C . SER A 1 482 ? -20.530 -16.183 0.657 1.00 83.38 482 SER A C 1
ATOM 3879 O O . SER A 1 482 ? -21.569 -16.175 -0.014 1.00 83.38 482 SER A O 1
ATOM 3881 N N . PRO A 1 483 ? -20.569 -16.328 1.994 1.00 75.06 483 PRO A N 1
ATOM 3882 C CA . PRO A 1 483 ? -21.799 -16.190 2.773 1.00 75.06 483 PRO A CA 1
ATOM 3883 C C . PRO A 1 483 ? -22.451 -14.816 2.545 1.00 75.06 483 PRO A C 1
ATOM 3885 O O . PRO A 1 483 ? -22.018 -14.045 1.689 1.00 75.06 483 PRO A O 1
ATOM 3888 N N . ALA A 1 484 ? -23.463 -14.472 3.343 1.00 63.66 484 ALA A N 1
ATOM 3889 C CA . ALA A 1 484 ? -24.192 -13.200 3.305 1.00 63.66 484 ALA A CA 1
ATOM 3890 C C . ALA A 1 484 ? -23.341 -11.915 3.518 1.00 63.66 484 ALA A C 1
ATOM 3892 O O . ALA A 1 484 ? -23.913 -10.933 3.958 1.00 63.66 484 ALA A O 1
ATOM 3893 N N . ASP A 1 485 ? -22.034 -11.919 3.210 1.00 67.44 485 ASP A N 1
ATOM 3894 C CA . ASP A 1 485 ? -20.989 -10.907 3.406 1.00 67.44 485 ASP A CA 1
ATOM 3895 C C . ASP A 1 485 ? -20.601 -10.188 2.110 1.00 67.44 485 ASP A C 1
ATOM 3897 O O . ASP A 1 485 ? -20.773 -8.980 2.003 1.00 67.44 485 ASP A O 1
ATOM 3901 N N . GLU A 1 486 ? -20.159 -10.915 1.085 1.00 65.81 486 GLU A N 1
ATOM 3902 C CA . GLU A 1 486 ? -19.749 -10.346 -0.217 1.00 65.81 486 GLU A CA 1
ATOM 3903 C C . GLU A 1 486 ? -20.659 -10.816 -1.367 1.00 65.81 486 GLU A C 1
ATOM 3905 O O . GLU A 1 486 ? -20.511 -10.395 -2.512 1.00 65.81 486 GLU A O 1
ATOM 3910 N N . GLY A 1 487 ? -21.608 -11.711 -1.071 1.00 76.94 487 GLY A N 1
ATOM 3911 C CA . GLY A 1 487 ? -22.459 -12.336 -2.075 1.00 76.94 487 GLY A CA 1
ATOM 3912 C C . GLY A 1 487 ? -21.683 -13.259 -3.025 1.00 76.94 487 GLY A C 1
ATOM 3913 O O . GLY A 1 487 ? -20.697 -13.894 -2.649 1.00 76.94 487 GLY A O 1
ATOM 3914 N N . THR A 1 488 ? -22.175 -13.390 -4.258 1.00 84.06 488 THR A N 1
ATOM 3915 C CA . THR A 1 488 ? -21.563 -14.216 -5.305 1.00 84.06 488 THR A CA 1
ATOM 3916 C C . THR A 1 488 ? -20.939 -13.345 -6.387 1.00 84.06 488 THR A C 1
ATOM 3918 O O . THR A 1 488 ? -21.625 -12.518 -6.980 1.00 84.06 488 THR A O 1
ATOM 3921 N N . THR A 1 489 ? -19.675 -13.604 -6.710 1.00 88.31 489 THR A N 1
ATOM 3922 C CA . THR A 1 489 ? -18.994 -13.045 -7.882 1.00 88.31 489 THR A CA 1
ATOM 3923 C C . THR A 1 489 ? -18.859 -14.128 -8.939 1.00 88.31 489 THR A C 1
ATOM 3925 O O . THR A 1 489 ? -18.465 -15.250 -8.626 1.00 88.31 489 THR A O 1
ATOM 3928 N N . MET A 1 490 ? -19.174 -13.809 -10.190 1.00 89.62 490 MET A N 1
ATOM 3929 C CA . MET A 1 490 ? -19.018 -14.711 -11.329 1.00 89.62 490 MET A CA 1
ATOM 3930 C C . MET A 1 490 ? -18.176 -14.064 -12.418 1.00 89.62 490 MET A C 1
ATOM 3932 O O . MET A 1 490 ? -18.218 -12.850 -12.618 1.00 89.62 490 MET A O 1
ATOM 3936 N N . THR A 1 491 ? -17.435 -14.893 -13.135 1.00 94.56 491 THR A N 1
ATOM 3937 C CA . THR A 1 491 ? -16.441 -14.498 -14.132 1.00 94.56 491 THR A CA 1
ATOM 3938 C C . THR A 1 491 ? -16.446 -15.492 -15.289 1.00 94.56 491 THR A C 1
ATOM 3940 O O . THR A 1 491 ? -16.671 -16.688 -15.110 1.00 94.56 491 THR A O 1
ATOM 3943 N N . LYS A 1 492 ? -16.229 -14.995 -16.507 1.00 94.25 492 LYS A N 1
ATOM 3944 C CA . LYS A 1 492 ? -16.087 -15.811 -17.719 1.00 94.25 492 LYS A CA 1
ATOM 3945 C C . LYS A 1 492 ? -14.840 -15.391 -18.475 1.00 94.25 492 LYS A C 1
ATOM 3947 O O . LYS A 1 492 ? -14.630 -14.193 -18.673 1.00 94.25 492 LYS A O 1
ATOM 3952 N N . PHE A 1 493 ? -14.064 -16.373 -18.918 1.00 93.56 493 PHE A N 1
ATOM 3953 C CA . PHE A 1 493 ? -12.814 -16.186 -19.650 1.00 93.56 493 PHE A CA 1
ATOM 3954 C C . PHE A 1 493 ? -12.973 -16.686 -21.080 1.00 93.56 493 PHE A C 1
ATOM 3956 O O . PHE A 1 493 ? -13.683 -17.664 -21.310 1.00 93.56 493 PHE A O 1
ATOM 3963 N N . ASP A 1 494 ? -12.366 -15.998 -22.045 1.00 88.75 494 ASP A N 1
ATOM 3964 C CA . ASP A 1 494 ? -12.305 -16.515 -23.416 1.00 88.75 494 ASP A CA 1
ATOM 3965 C C . ASP A 1 494 ? -11.298 -17.666 -23.550 1.00 88.75 494 ASP A C 1
ATOM 3967 O O . ASP A 1 494 ? -10.560 -17.994 -22.618 1.00 88.75 494 ASP A O 1
ATOM 3971 N N . ARG A 1 495 ? -11.231 -18.257 -24.748 1.00 86.75 495 ARG A N 1
ATOM 3972 C CA . ARG A 1 495 ? -10.296 -19.345 -25.068 1.00 86.75 495 ARG A CA 1
ATOM 3973 C C . ARG A 1 495 ? -8.809 -19.001 -24.875 1.00 86.75 495 ARG A C 1
ATOM 3975 O O . ARG A 1 495 ? -7.981 -19.905 -24.904 1.00 86.75 495 ARG A O 1
ATOM 3982 N N . TYR A 1 496 ? -8.465 -17.718 -24.733 1.00 85.31 496 TYR A N 1
ATOM 3983 C CA . TYR A 1 496 ? -7.098 -17.233 -24.513 1.00 85.31 496 TYR A CA 1
ATOM 3984 C C . TYR A 1 496 ? -6.811 -16.960 -23.034 1.00 85.31 496 TYR A C 1
ATOM 3986 O O . TYR A 1 496 ? -5.775 -16.389 -22.705 1.00 85.31 496 TYR A O 1
ATOM 3994 N N . ASN A 1 497 ? -7.716 -17.371 -22.144 1.00 89.44 497 ASN A N 1
ATOM 3995 C CA . ASN A 1 497 ? -7.621 -17.150 -20.711 1.00 89.44 497 ASN A CA 1
ATOM 3996 C C . ASN A 1 497 ? -7.649 -15.660 -20.304 1.00 89.44 497 ASN A C 1
ATOM 3998 O O . ASN A 1 497 ? -6.918 -15.205 -19.424 1.00 89.44 497 ASN A O 1
ATOM 4002 N N . ARG A 1 498 ? -8.501 -14.868 -20.965 1.00 90.56 498 ARG A N 1
ATOM 4003 C CA . ARG A 1 498 ? -8.677 -13.438 -20.662 1.00 90.56 498 ARG A CA 1
ATOM 4004 C C . ARG A 1 498 ? -10.074 -13.182 -20.119 1.00 90.56 498 ARG A C 1
ATOM 4006 O O . ARG A 1 498 ? -11.045 -13.722 -20.647 1.00 90.56 498 ARG A O 1
ATOM 4013 N N . LEU A 1 499 ? -10.195 -12.347 -19.085 1.00 95.06 499 LEU A N 1
ATOM 4014 C CA . LEU A 1 499 ? -11.473 -12.040 -18.437 1.00 95.06 499 LEU A CA 1
ATOM 4015 C C . LEU A 1 499 ? -12.409 -11.302 -19.404 1.00 95.06 499 LEU A C 1
ATOM 4017 O O . LEU A 1 499 ? -12.176 -10.156 -19.755 1.00 95.06 499 LEU A O 1
ATOM 4021 N N . ARG A 1 500 ? -13.516 -11.919 -19.808 1.00 92.56 500 ARG A N 1
ATOM 4022 C CA . ARG A 1 500 ? -14.483 -11.302 -20.730 1.00 92.56 500 ARG A CA 1
ATOM 4023 C C . ARG A 1 500 ? -15.673 -10.694 -20.038 1.00 92.56 500 ARG A C 1
ATOM 4025 O O . ARG A 1 500 ? -16.127 -9.637 -20.465 1.00 92.56 500 ARG A O 1
ATOM 4032 N N . PHE A 1 501 ? -16.166 -11.350 -18.998 1.00 91.56 501 PHE A N 1
ATOM 4033 C CA . PHE A 1 501 ? -17.326 -10.885 -18.258 1.00 91.56 501 PHE A CA 1
ATOM 4034 C C . PHE A 1 501 ? -17.112 -11.096 -16.775 1.00 91.56 501 PHE A C 1
ATOM 4036 O O . PHE A 1 501 ? -16.618 -12.146 -16.368 1.00 91.56 501 PHE A O 1
ATOM 4043 N N . SER A 1 502 ? -17.537 -10.129 -15.978 1.00 90.56 502 SER A N 1
ATOM 4044 C CA . SER A 1 502 ? -17.651 -10.270 -14.537 1.00 90.56 502 SER A CA 1
ATOM 4045 C C . SER A 1 502 ? -18.985 -9.719 -14.062 1.00 90.56 502 SER A C 1
ATOM 4047 O O . SER A 1 502 ? -19.551 -8.800 -14.654 1.00 90.56 502 SER A O 1
ATOM 4049 N N . MET A 1 503 ? -19.506 -10.296 -12.991 1.00 85.31 503 MET A N 1
ATOM 4050 C CA . MET A 1 503 ? -20.617 -9.720 -12.251 1.00 85.31 503 MET A CA 1
ATOM 4051 C C . MET A 1 503 ? -20.478 -10.043 -10.770 1.00 85.31 503 MET A C 1
ATOM 4053 O O . MET A 1 503 ? -19.934 -11.085 -10.404 1.00 85.31 503 MET A O 1
ATOM 4057 N N . ASN A 1 504 ? -20.973 -9.148 -9.928 1.00 78.19 504 ASN A N 1
ATOM 4058 C CA . ASN A 1 504 ? -21.140 -9.377 -8.498 1.00 78.19 504 ASN A CA 1
ATOM 4059 C C . ASN A 1 504 ? -22.609 -9.731 -8.196 1.00 78.19 504 ASN A C 1
ATOM 4061 O O . ASN A 1 504 ? -23.419 -9.916 -9.108 1.00 78.19 504 ASN A O 1
ATOM 4065 N N . ALA A 1 505 ? -22.955 -9.867 -6.919 1.00 70.19 505 ALA A N 1
ATOM 4066 C CA . ALA A 1 505 ? -24.275 -10.312 -6.482 1.00 70.19 505 ALA A CA 1
ATOM 4067 C C . ALA A 1 505 ? -25.414 -9.351 -6.880 1.00 70.19 505 ALA A C 1
ATOM 4069 O O . ALA A 1 505 ? -26.572 -9.769 -6.911 1.00 70.19 505 ALA A O 1
ATOM 4070 N N . SER A 1 506 ? -25.105 -8.089 -7.206 1.00 58.12 506 SER A N 1
ATOM 4071 C CA . SER A 1 506 ? -26.056 -7.035 -7.587 1.00 58.12 506 SER A CA 1
ATOM 4072 C C . SER A 1 506 ? -26.517 -7.105 -9.032 1.00 58.12 506 SER A C 1
ATOM 4074 O O . SER A 1 506 ? -26.532 -6.101 -9.737 1.00 58.12 506 SER A O 1
ATOM 4076 N N . ALA A 1 507 ? -27.030 -8.253 -9.455 1.00 50.16 507 ALA A N 1
ATOM 4077 C CA . ALA A 1 507 ? -27.945 -8.283 -10.589 1.00 50.16 507 ALA A CA 1
ATOM 4078 C C . ALA A 1 507 ? -29.410 -8.373 -10.112 1.00 50.16 507 ALA A C 1
ATOM 4080 O O . ALA A 1 507 ? -30.049 -9.402 -10.344 1.00 50.16 507 ALA A O 1
ATOM 4081 N N . PRO A 1 508 ? -30.007 -7.347 -9.457 1.00 44.56 508 PRO A N 1
ATOM 4082 C CA . PRO A 1 508 ? -31.447 -7.197 -9.562 1.00 44.56 508 PRO A CA 1
ATOM 4083 C C . PRO A 1 508 ? -31.771 -6.869 -11.026 1.00 44.56 508 PRO A C 1
ATOM 4085 O O . PRO A 1 508 ? -31.033 -6.162 -11.709 1.00 44.56 508 PRO A O 1
ATOM 4088 N N . SER A 1 509 ? -32.890 -7.394 -11.512 1.00 45.12 509 SER A N 1
ATOM 4089 C CA . SER A 1 509 ? -33.380 -7.364 -12.898 1.00 45.12 509 SER A CA 1
ATOM 4090 C C . SER A 1 509 ? -33.656 -5.968 -13.495 1.00 45.12 509 SER A C 1
ATOM 4092 O O . SER A 1 509 ? -34.414 -5.853 -14.456 1.00 45.12 509 SER A O 1
ATOM 4094 N N . THR A 1 510 ? -33.100 -4.896 -12.927 1.00 43.50 510 THR A N 1
ATOM 4095 C CA . THR A 1 510 ? -33.412 -3.504 -13.270 1.00 43.50 510 THR A CA 1
ATOM 4096 C C . THR A 1 510 ? -32.194 -2.628 -13.567 1.00 43.50 510 THR A C 1
ATOM 4098 O O . THR A 1 510 ? -32.382 -1.574 -14.166 1.00 43.50 510 THR A O 1
ATOM 4101 N N . GLU A 1 511 ? -30.959 -3.043 -13.253 1.00 50.88 511 GLU A N 1
ATOM 4102 C CA . GLU A 1 511 ? -29.754 -2.258 -13.568 1.00 50.88 511 GLU A CA 1
ATOM 4103 C C . GLU A 1 511 ? -28.633 -3.116 -14.171 1.00 50.88 511 GLU A C 1
ATOM 4105 O O . GLU A 1 511 ? -28.512 -4.315 -13.933 1.00 50.88 511 GLU A O 1
ATOM 4110 N N . ARG A 1 512 ? -27.841 -2.486 -15.039 1.00 60.91 512 ARG A N 1
ATOM 4111 C CA . ARG A 1 512 ? -26.755 -3.083 -15.822 1.00 60.91 512 ARG A CA 1
ATOM 4112 C C . ARG A 1 512 ? -25.630 -3.593 -14.903 1.00 60.91 512 ARG A C 1
ATOM 4114 O O . ARG A 1 512 ? -24.724 -2.837 -14.577 1.00 60.91 512 ARG A O 1
ATOM 4121 N N . GLY A 1 513 ? -25.701 -4.857 -14.479 1.00 69.25 513 GLY A N 1
ATOM 4122 C CA . GLY A 1 513 ? -24.784 -5.448 -13.485 1.00 69.25 513 GLY A CA 1
ATOM 4123 C C . GLY A 1 513 ? -23.642 -6.313 -14.038 1.00 69.25 513 GLY A C 1
ATOM 4124 O O 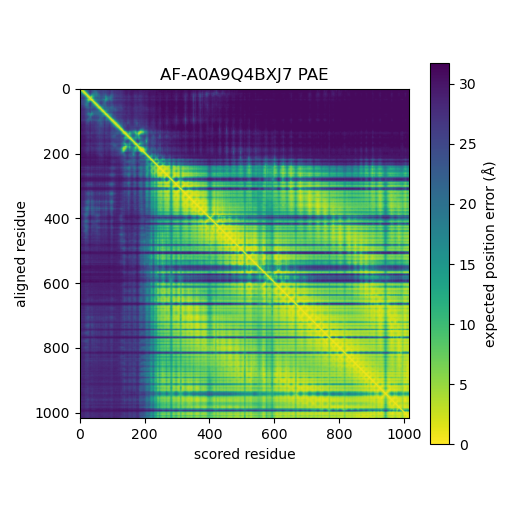. GLY A 1 513 ? -22.816 -6.792 -13.266 1.00 69.25 513 GLY A O 1
ATOM 4125 N N . ILE A 1 514 ? -23.586 -6.542 -15.357 1.00 81.75 514 ILE A N 1
ATOM 4126 C CA . ILE A 1 514 ? -22.527 -7.350 -15.983 1.00 81.75 514 ILE A CA 1
ATOM 4127 C C . ILE A 1 514 ? -21.493 -6.424 -16.609 1.00 81.75 514 ILE A C 1
ATOM 4129 O O . ILE A 1 514 ? -21.794 -5.725 -17.579 1.00 81.75 514 ILE A O 1
ATOM 4133 N N . THR A 1 515 ? -20.270 -6.471 -16.098 1.00 86.56 515 THR A N 1
ATOM 4134 C CA . THR A 1 515 ? -19.118 -5.794 -16.689 1.00 86.56 515 THR A CA 1
ATOM 4135 C C . THR A 1 515 ? -18.532 -6.671 -17.788 1.00 86.56 515 THR A C 1
ATOM 4137 O O . THR A 1 515 ? -18.356 -7.873 -17.595 1.00 86.56 515 THR A O 1
ATOM 4140 N N . PHE A 1 516 ? -18.214 -6.090 -18.941 1.00 87.38 516 PHE A N 1
ATOM 4141 C CA . PHE A 1 516 ? -17.517 -6.768 -20.029 1.00 87.38 516 PHE A CA 1
ATOM 4142 C C . PHE A 1 516 ? -16.145 -6.145 -20.282 1.00 87.38 516 PHE A C 1
ATOM 4144 O O . PHE A 1 516 ? -15.951 -4.953 -20.042 1.00 87.38 516 PHE A O 1
ATOM 4151 N N . GLN A 1 517 ? -15.220 -6.943 -20.817 1.00 90.25 517 GLN A N 1
ATOM 4152 C CA . GLN A 1 517 ? -13.941 -6.466 -21.338 1.00 90.25 517 GLN A CA 1
ATOM 4153 C C . GLN A 1 517 ? -13.707 -6.944 -22.773 1.00 90.25 517 GLN A C 1
ATOM 4155 O O . GLN A 1 517 ? -14.110 -8.046 -23.173 1.00 90.25 517 GLN A O 1
ATOM 4160 N N . LYS A 1 518 ? -13.033 -6.098 -23.552 1.00 87.06 518 LYS A N 1
ATOM 4161 C CA . LYS A 1 518 ? -12.543 -6.406 -24.897 1.00 87.06 518 LYS A CA 1
ATOM 4162 C C . LYS A 1 518 ? -11.051 -6.151 -24.962 1.00 87.06 518 LYS A C 1
ATOM 4164 O O . LYS A 1 518 ? -10.568 -5.167 -24.408 1.00 87.06 518 LYS A O 1
ATOM 4169 N N . TYR A 1 519 ? -10.361 -7.010 -25.694 1.00 84.44 519 TYR A N 1
ATOM 4170 C CA . TYR A 1 519 ? -8.919 -6.962 -25.862 1.00 84.44 519 TYR A CA 1
ATOM 4171 C C . TYR A 1 519 ? -8.556 -6.731 -27.325 1.00 84.44 519 TYR A C 1
ATOM 4173 O O . TYR A 1 519 ? -9.331 -7.071 -28.224 1.00 84.44 519 TYR A O 1
ATOM 4181 N N . ASP A 1 520 ? -7.379 -6.165 -27.562 1.00 77.06 520 ASP A N 1
ATOM 4182 C CA . ASP A 1 520 ? -6.771 -6.165 -28.888 1.00 77.06 520 ASP A CA 1
ATOM 4183 C C . ASP A 1 520 ? -6.089 -7.509 -29.201 1.00 77.06 520 ASP A C 1
ATOM 4185 O O . ASP A 1 520 ? -6.171 -8.481 -28.447 1.00 77.06 520 ASP A O 1
ATOM 4189 N N . SER A 1 521 ? -5.411 -7.579 -30.347 1.00 74.44 521 SER A N 1
ATOM 4190 C CA . SER A 1 521 ? -4.652 -8.762 -30.767 1.00 74.44 521 SER A CA 1
ATOM 4191 C C . SER A 1 521 ? -3.340 -8.975 -29.996 1.00 74.44 521 SER A C 1
ATOM 4193 O O . SER A 1 521 ? -2.582 -9.868 -30.357 1.00 74.44 521 SER A O 1
ATOM 4195 N N . LYS A 1 522 ? -3.021 -8.122 -29.014 1.00 72.44 522 LYS A N 1
ATOM 4196 C CA . LYS A 1 522 ? -1.852 -8.213 -28.127 1.00 72.44 522 LYS A CA 1
ATOM 4197 C C . LYS A 1 522 ? -2.266 -8.461 -26.668 1.00 72.44 522 LYS A C 1
ATOM 4199 O O . LYS A 1 522 ? -1.469 -8.221 -25.769 1.00 72.44 522 LYS A O 1
ATOM 4204 N N . ASP A 1 523 ? -3.508 -8.886 -26.438 1.00 81.94 523 ASP A N 1
ATOM 4205 C CA . ASP A 1 523 ? -4.086 -9.153 -25.115 1.00 81.94 523 ASP A CA 1
ATOM 4206 C C . ASP A 1 523 ? -4.171 -7.931 -24.185 1.00 81.94 523 ASP A C 1
ATOM 4208 O O . ASP A 1 523 ? -4.278 -8.063 -22.967 1.00 81.94 523 ASP A O 1
ATOM 4212 N N . ARG A 1 524 ? -4.193 -6.717 -24.748 1.00 83.38 524 ARG A N 1
ATOM 4213 C CA . ARG A 1 524 ? -4.344 -5.470 -23.982 1.00 83.38 524 ARG A CA 1
ATOM 4214 C C . ARG A 1 524 ? -5.804 -5.030 -23.948 1.00 83.38 524 ARG A C 1
ATOM 4216 O O . ARG A 1 524 ? -6.498 -5.127 -24.960 1.00 83.38 524 ARG A O 1
ATOM 4223 N N . VAL A 1 525 ? -6.278 -4.532 -22.804 1.00 89.19 525 VAL A N 1
ATOM 4224 C CA . VAL A 1 525 ? -7.681 -4.114 -22.603 1.00 89.19 525 VAL A CA 1
ATOM 4225 C C . VAL A 1 525 ? -7.990 -2.869 -23.434 1.00 89.19 525 VAL A C 1
ATOM 4227 O O . VAL A 1 525 ? -7.469 -1.801 -23.144 1.00 89.19 525 VAL A O 1
ATOM 4230 N N . LEU A 1 526 ? -8.880 -2.984 -24.420 1.00 84.69 526 LEU A N 1
ATOM 4231 C CA . LEU A 1 526 ? -9.372 -1.878 -25.252 1.00 84.69 526 LEU A CA 1
ATOM 4232 C C . LEU A 1 526 ? -10.632 -1.213 -24.698 1.00 84.69 526 LEU A C 1
ATOM 4234 O O . LEU A 1 526 ? -10.811 -0.008 -24.845 1.00 84.69 526 LEU A O 1
ATOM 4238 N N . LEU A 1 527 ? -11.542 -2.003 -24.132 1.00 84.12 527 LEU A N 1
ATOM 4239 C CA . LEU A 1 527 ? -12.864 -1.538 -23.725 1.00 84.12 527 LEU A CA 1
ATOM 4240 C C . LEU A 1 527 ? -13.261 -2.235 -22.434 1.00 84.12 527 LEU A C 1
ATOM 4242 O O . LEU A 1 527 ? -13.173 -3.460 -22.355 1.00 84.12 527 LEU A O 1
ATOM 4246 N N . VAL A 1 528 ? -13.742 -1.462 -21.468 1.00 87.81 528 VAL A N 1
ATOM 4247 C CA . VAL A 1 528 ? -14.436 -1.960 -20.279 1.00 87.81 528 VAL A CA 1
ATOM 4248 C C . VAL A 1 528 ? -15.774 -1.250 -20.209 1.00 87.81 528 VAL A C 1
ATOM 4250 O O . VAL A 1 528 ? -15.838 -0.038 -20.381 1.00 87.81 528 VAL A O 1
ATOM 4253 N N . GLY A 1 529 ? -16.861 -1.972 -19.984 1.00 82.56 529 GLY A N 1
ATOM 4254 C CA . GLY A 1 529 ? -18.175 -1.346 -19.883 1.00 82.56 529 GLY A CA 1
ATOM 4255 C C . GLY A 1 529 ? -19.197 -2.257 -19.240 1.00 82.56 529 GLY A C 1
ATOM 4256 O O . GLY A 1 529 ? -18.873 -3.360 -18.814 1.00 82.56 529 GLY A O 1
ATOM 4257 N N . THR A 1 530 ? -20.443 -1.801 -19.189 1.00 81.00 530 THR A N 1
ATOM 4258 C CA . THR A 1 530 ? -21.563 -2.586 -18.655 1.00 81.00 530 THR A CA 1
ATOM 4259 C C . THR A 1 530 ? -22.502 -3.022 -19.770 1.00 81.00 530 THR A C 1
ATOM 4261 O O . THR A 1 530 ? -22.828 -2.237 -20.661 1.00 81.00 530 THR A O 1
ATOM 4264 N N . LEU A 1 531 ? -22.937 -4.283 -19.743 1.00 78.00 531 LEU A N 1
ATOM 4265 C CA . LEU A 1 531 ? -23.934 -4.781 -20.685 1.00 78.00 531 LEU A CA 1
ATOM 4266 C C . LEU A 1 531 ? -25.339 -4.271 -20.316 1.00 78.00 531 LEU A C 1
ATOM 4268 O O . LEU A 1 531 ? -25.657 -4.127 -19.134 1.00 78.00 531 LEU A O 1
ATOM 4272 N N . PRO A 1 532 ? -26.218 -4.047 -21.310 1.00 73.44 532 PRO A N 1
ATOM 4273 C CA . PRO A 1 532 ? -27.639 -3.793 -21.090 1.00 73.44 532 PRO A CA 1
ATOM 4274 C C . PRO A 1 532 ? -28.330 -4.837 -20.193 1.00 73.44 532 PRO A C 1
ATOM 4276 O O . PRO A 1 532 ? -27.977 -6.015 -20.204 1.00 73.44 532 PRO A O 1
ATOM 4279 N N . SER A 1 533 ? -29.366 -4.419 -19.457 1.00 71.38 533 SER A N 1
ATOM 4280 C CA . SER A 1 533 ? -30.073 -5.257 -18.470 1.00 71.38 533 SER A CA 1
ATOM 4281 C C . SER A 1 533 ? -30.817 -6.462 -19.062 1.00 71.38 533 SER A C 1
ATOM 4283 O O . SER A 1 533 ? -31.214 -7.357 -18.324 1.00 71.38 533 SER A O 1
ATOM 4285 N N . ASN A 1 534 ? -30.993 -6.528 -20.385 1.00 76.38 534 ASN A N 1
ATOM 4286 C CA . ASN A 1 534 ? -31.604 -7.667 -21.074 1.00 76.38 534 ASN A CA 1
ATOM 4287 C C . ASN A 1 534 ? -30.655 -8.868 -21.268 1.00 76.38 534 ASN A C 1
ATOM 4289 O O . ASN A 1 534 ? -31.089 -9.887 -21.804 1.00 76.38 534 ASN A O 1
ATOM 4293 N N . TYR A 1 535 ? -29.383 -8.772 -20.865 1.00 77.06 535 TYR A N 1
ATOM 4294 C CA . TYR A 1 535 ? -28.440 -9.891 -20.901 1.00 77.06 535 TYR A CA 1
ATOM 4295 C C . TYR A 1 535 ? -28.383 -10.629 -19.560 1.00 77.06 535 TYR A C 1
ATOM 4297 O O . TYR A 1 535 ? -28.142 -10.029 -18.517 1.00 77.06 535 TYR A O 1
ATOM 4305 N N . GLY A 1 536 ? -28.540 -11.956 -19.596 1.00 80.12 536 GLY A N 1
ATOM 4306 C CA . GLY A 1 536 ? -28.293 -12.824 -18.443 1.00 80.12 536 GLY A CA 1
ATOM 4307 C C . GLY A 1 536 ? -26.886 -13.415 -18.488 1.00 80.12 536 GLY A C 1
ATOM 4308 O O . GLY A 1 536 ? -26.501 -13.997 -19.501 1.00 80.12 536 GLY A O 1
ATOM 4309 N N . PHE A 1 537 ? -26.131 -13.341 -17.391 1.00 85.06 537 PHE A N 1
ATOM 4310 C CA . PHE A 1 537 ? -24.728 -13.782 -17.343 1.00 85.06 537 PHE A CA 1
ATOM 4311 C C . PHE A 1 537 ? -24.520 -15.238 -17.778 1.00 85.06 537 PHE A C 1
ATOM 4313 O O . PHE A 1 537 ? -23.603 -15.554 -18.540 1.00 85.06 537 PHE A O 1
ATOM 4320 N N . ASN A 1 538 ? -25.426 -16.129 -17.368 1.00 85.12 538 ASN A N 1
ATOM 4321 C CA . ASN A 1 538 ? -25.360 -17.545 -17.728 1.00 85.12 538 ASN A CA 1
ATOM 4322 C C . ASN A 1 538 ? -25.482 -17.774 -19.244 1.00 85.12 538 ASN A C 1
ATOM 4324 O O . ASN A 1 538 ? -24.867 -18.704 -19.748 1.00 85.12 538 ASN A O 1
ATOM 4328 N N . SER A 1 539 ? -26.174 -16.889 -19.973 1.00 85.25 539 SER A N 1
ATOM 4329 C CA . SER A 1 539 ? -26.364 -16.972 -21.434 1.00 85.25 539 SER A CA 1
ATOM 4330 C C . SER A 1 539 ? -25.223 -16.378 -22.275 1.00 85.25 539 SER A C 1
ATOM 4332 O O . SER A 1 539 ? -25.285 -16.398 -23.505 1.00 85.25 539 SER A O 1
ATOM 4334 N N . LEU A 1 540 ? -24.202 -15.800 -21.632 1.00 88.31 540 LEU A N 1
ATOM 4335 C CA . LEU A 1 540 ? -23.070 -15.185 -22.327 1.00 88.31 540 LEU A CA 1
ATOM 4336 C C . LEU A 1 540 ? -22.026 -16.225 -22.739 1.00 88.31 540 LEU A C 1
ATOM 4338 O O . LEU A 1 540 ? -21.491 -16.934 -21.891 1.00 88.31 540 LEU A O 1
ATOM 4342 N N . GLU A 1 541 ? -21.671 -16.251 -24.016 1.00 89.50 541 GLU A N 1
ATOM 4343 C CA . GLU A 1 541 ? -20.537 -17.023 -24.527 1.00 89.50 541 GLU A CA 1
ATOM 4344 C C . GLU A 1 541 ? -19.264 -16.172 -24.497 1.00 89.50 541 GLU A C 1
ATOM 4346 O O . GLU A 1 541 ? -19.229 -15.088 -25.080 1.00 89.50 541 GLU A O 1
ATOM 4351 N N . ALA A 1 542 ? -18.204 -16.640 -23.837 1.00 85.94 542 ALA A N 1
ATOM 4352 C CA . ALA A 1 542 ? -17.012 -15.819 -23.610 1.00 85.94 542 ALA A CA 1
ATOM 4353 C C . ALA A 1 542 ? -16.331 -15.357 -24.913 1.00 85.94 542 ALA A C 1
ATOM 4355 O O . ALA A 1 542 ? -15.900 -14.211 -25.023 1.00 85.94 542 ALA A O 1
ATOM 4356 N N . ASP A 1 543 ? -16.296 -16.213 -25.936 1.00 85.69 543 ASP A N 1
ATOM 4357 C CA . ASP A 1 543 ? -15.685 -15.903 -27.232 1.00 85.69 543 ASP A CA 1
ATOM 4358 C C . ASP A 1 543 ? -16.558 -15.046 -28.156 1.00 85.69 543 ASP A C 1
ATOM 4360 O O . ASP A 1 543 ? -16.063 -14.523 -29.158 1.00 85.69 543 ASP A O 1
ATOM 4364 N N . LYS A 1 544 ? -17.846 -14.871 -27.845 1.00 84.00 544 LYS A N 1
ATOM 4365 C CA . LYS A 1 544 ? -18.758 -14.086 -28.679 1.00 84.00 544 LYS A CA 1
ATOM 4366 C C . LYS A 1 544 ? -18.644 -12.600 -28.341 1.00 84.00 544 LYS A C 1
ATOM 4368 O O . LYS A 1 544 ? -18.530 -12.199 -27.182 1.00 84.00 544 LYS A O 1
ATOM 4373 N N . ASP A 1 545 ? -18.669 -11.761 -29.372 1.00 78.62 545 ASP A N 1
ATOM 4374 C CA . ASP A 1 545 ? -18.702 -10.314 -29.189 1.00 78.62 545 ASP A CA 1
ATOM 4375 C C . ASP A 1 545 ? -20.150 -9.853 -28.955 1.00 78.62 545 ASP A C 1
ATOM 4377 O O . ASP A 1 545 ? -20.977 -9.870 -29.866 1.00 78.62 545 ASP A O 1
ATOM 4381 N N . TYR A 1 546 ? -20.460 -9.472 -27.715 1.00 74.25 546 TYR A N 1
ATOM 4382 C CA . TYR A 1 546 ? -21.738 -8.864 -27.320 1.00 74.25 546 TYR A CA 1
ATOM 4383 C C . TYR A 1 546 ? -21.670 -7.329 -27.296 1.00 74.25 546 TYR A C 1
ATOM 4385 O O . TYR A 1 546 ? -22.654 -6.665 -26.980 1.00 74.25 546 TYR A O 1
ATOM 4393 N N . SER A 1 547 ? -20.517 -6.757 -27.660 1.00 62.88 547 SER A N 1
ATOM 4394 C CA . SER A 1 547 ? -20.276 -5.317 -27.723 1.00 62.88 547 SER A CA 1
ATOM 4395 C C . SER A 1 547 ? -20.621 -4.723 -29.095 1.00 62.88 547 SER A C 1
ATOM 4397 O O . SER A 1 547 ? -20.073 -3.700 -29.479 1.00 62.88 547 SER A O 1
ATOM 4399 N N . THR A 1 548 ? -21.543 -5.322 -29.858 1.00 56.31 548 THR A N 1
ATOM 4400 C CA . THR A 1 548 ? -21.867 -4.916 -31.244 1.00 56.31 548 THR A CA 1
ATOM 4401 C C . THR A 1 548 ? -22.387 -3.478 -31.384 1.00 56.31 548 THR A C 1
ATOM 4403 O O . THR A 1 548 ? -22.379 -2.943 -32.486 1.00 56.31 548 THR A O 1
ATOM 4406 N N . SER A 1 549 ? -22.802 -2.840 -30.283 1.00 53.84 549 SER A N 1
ATOM 4407 C CA . SER A 1 549 ? -23.130 -1.404 -30.209 1.00 53.84 549 SER A CA 1
ATOM 4408 C C . SER A 1 549 ? -21.905 -0.489 -30.007 1.00 53.84 549 SER A C 1
ATOM 4410 O O . SER A 1 549 ? -22.057 0.725 -29.939 1.00 53.84 549 SER A O 1
ATOM 4412 N N . TYR A 1 550 ? -20.701 -1.056 -29.888 1.00 58.47 550 TYR A N 1
ATOM 4413 C CA . TYR A 1 550 ? -19.435 -0.391 -29.568 1.00 58.47 550 TYR A CA 1
ATOM 4414 C C . TYR A 1 550 ? -18.387 -0.764 -30.635 1.00 58.47 550 TYR A C 1
ATOM 4416 O O . TYR A 1 550 ? -17.488 -1.578 -30.404 1.00 58.47 550 TYR A O 1
ATOM 4424 N N . SER A 1 551 ? -18.518 -0.229 -31.854 1.00 51.16 551 SER A N 1
ATOM 4425 C CA . SER A 1 551 ? -17.523 -0.470 -32.906 1.00 51.16 551 SER A CA 1
ATOM 4426 C C . SER A 1 551 ? -16.215 0.242 -32.562 1.00 51.16 551 SER A C 1
ATOM 4428 O O . SER A 1 551 ? -16.158 1.462 -32.450 1.00 51.16 551 SER A O 1
ATOM 4430 N N . VAL A 1 552 ? -15.151 -0.537 -32.373 1.00 49.75 552 VAL A N 1
ATOM 4431 C CA . VAL A 1 552 ? -13.835 -0.054 -31.933 1.00 49.75 552 VAL A CA 1
ATOM 4432 C C . VAL A 1 552 ? -13.016 0.335 -33.162 1.00 49.75 552 VAL A C 1
ATOM 4434 O O . VAL A 1 552 ? -12.128 -0.393 -33.598 1.00 49.75 552 VAL A O 1
ATOM 4437 N N . GLY A 1 553 ? -13.403 1.447 -33.781 1.00 45.09 553 GLY A N 1
ATOM 4438 C CA . GLY A 1 553 ? -12.668 2.088 -34.869 1.00 45.09 553 GLY A CA 1
ATOM 4439 C C . GLY A 1 553 ? -12.223 3.486 -34.462 1.00 45.09 553 GLY A C 1
ATOM 4440 O O . GLY A 1 553 ? -11.043 3.814 -34.600 1.00 45.09 553 GLY A O 1
ATOM 4441 N N . HIS A 1 554 ? -13.151 4.280 -33.918 1.00 51.19 554 HIS A N 1
ATOM 4442 C CA . HIS A 1 554 ? -12.951 5.669 -33.500 1.00 51.19 554 HIS A CA 1
ATOM 4443 C C . HIS A 1 554 ? -13.601 5.951 -32.128 1.00 51.19 554 HIS A C 1
ATOM 4445 O O . HIS A 1 554 ? -14.643 5.385 -31.802 1.00 51.19 554 HIS A O 1
ATOM 4451 N N . PHE A 1 555 ? -13.047 6.883 -31.331 1.00 49.44 555 PHE A N 1
ATOM 4452 C CA . PHE A 1 555 ? -13.702 7.397 -30.104 1.00 49.44 555 PHE A CA 1
ATOM 4453 C C . PHE A 1 555 ? -15.141 7.888 -30.360 1.00 49.44 555 PHE A C 1
ATOM 4455 O O . PHE A 1 555 ? -16.012 7.818 -29.492 1.00 49.44 555 PHE A O 1
ATOM 4462 N N . GLU A 1 556 ? -15.372 8.395 -31.571 1.00 46.97 556 GLU A N 1
ATOM 4463 C CA . GLU A 1 556 ? -16.642 8.912 -32.076 1.00 46.97 556 GLU A CA 1
ATOM 4464 C C . GLU A 1 556 ? -17.709 7.817 -32.265 1.00 46.97 556 GLU A C 1
ATOM 4466 O O . GLU A 1 556 ? -18.898 8.117 -32.215 1.00 46.97 556 GLU A O 1
ATOM 4471 N N . ASP A 1 557 ? -17.321 6.550 -32.413 1.00 48.81 557 ASP A N 1
ATOM 4472 C CA . ASP A 1 557 ? -18.264 5.462 -32.696 1.00 48.81 557 ASP A CA 1
ATOM 4473 C C . ASP A 1 557 ? -18.959 4.949 -31.422 1.00 48.81 557 ASP A C 1
ATOM 4475 O O . ASP A 1 557 ? -20.112 4.527 -31.453 1.00 48.81 557 ASP A O 1
ATOM 4479 N N . VAL A 1 558 ? -18.300 5.081 -30.263 1.00 53.59 558 VAL A N 1
ATOM 4480 C CA . VAL A 1 558 ? -18.868 4.794 -28.927 1.00 53.59 558 VAL A CA 1
ATOM 4481 C C . VAL A 1 558 ? -19.761 5.953 -28.427 1.00 53.59 558 VAL A C 1
ATOM 4483 O O . VAL A 1 558 ? -20.396 5.885 -27.374 1.00 53.59 558 VAL A O 1
ATOM 4486 N N . LYS A 1 559 ? -19.825 7.062 -29.178 1.00 50.91 559 LYS A N 1
ATOM 4487 C CA . LYS A 1 559 ? -20.429 8.344 -28.775 1.00 50.91 559 LYS A CA 1
ATOM 4488 C C . LYS A 1 559 ? -21.959 8.309 -28.711 1.00 50.91 559 LYS A C 1
ATOM 4490 O O . LYS A 1 559 ? -22.523 9.115 -27.969 1.00 50.91 559 LYS A O 1
ATOM 4495 N N . THR A 1 560 ? -22.612 7.407 -29.447 1.00 52.81 560 THR A N 1
ATOM 4496 C CA . THR A 1 560 ? -24.073 7.407 -29.653 1.00 52.81 560 THR A CA 1
ATOM 4497 C C . THR A 1 560 ? -24.873 6.790 -28.505 1.00 52.81 560 THR A C 1
ATOM 4499 O O . THR A 1 560 ? -26.016 7.195 -28.300 1.00 52.81 560 THR A O 1
ATOM 4502 N N . ASP A 1 561 ? -24.285 5.901 -27.696 1.00 59.16 561 ASP A N 1
ATOM 4503 C CA . ASP A 1 561 ? -24.944 5.368 -26.498 1.00 59.16 561 ASP A CA 1
ATOM 4504 C C . ASP A 1 561 ? -24.464 6.100 -25.236 1.00 59.16 561 ASP A C 1
ATOM 4506 O O . ASP A 1 561 ? -23.516 5.715 -24.543 1.00 59.16 561 ASP A O 1
ATOM 4510 N N . THR A 1 562 ? -25.134 7.211 -24.933 1.00 59.66 562 THR A N 1
ATOM 4511 C CA . THR A 1 562 ? -24.872 8.016 -23.735 1.00 59.66 562 THR A CA 1
ATOM 4512 C C . THR A 1 562 ? -25.371 7.371 -22.449 1.00 59.66 562 THR A C 1
ATOM 4514 O O . THR A 1 562 ? -25.165 7.941 -21.382 1.00 59.66 562 THR A O 1
ATOM 4517 N N . ALA A 1 563 ? -26.034 6.215 -22.504 1.00 60.94 563 ALA A N 1
ATOM 4518 C CA . ALA A 1 563 ? -26.616 5.614 -21.317 1.00 60.94 563 ALA A CA 1
ATOM 4519 C C . ALA A 1 563 ? -25.607 4.784 -20.504 1.00 60.94 563 ALA A C 1
ATOM 4521 O O . ALA A 1 563 ? -25.925 4.453 -19.367 1.00 60.94 563 ALA A O 1
ATOM 4522 N N . ASN A 1 564 ? -24.442 4.405 -21.045 1.00 65.75 564 ASN A N 1
ATOM 4523 C CA . ASN A 1 564 ? -23.559 3.408 -20.415 1.00 65.75 564 ASN A CA 1
ATOM 4524 C C . ASN A 1 564 ? -22.358 3.994 -19.669 1.00 65.75 564 ASN A C 1
ATOM 4526 O O . ASN A 1 564 ? -21.799 5.020 -20.060 1.00 65.75 564 ASN A O 1
ATOM 4530 N N . PHE A 1 565 ? -21.910 3.245 -18.660 1.00 76.31 565 PHE A N 1
ATOM 4531 C CA . PHE A 1 565 ? -20.550 3.329 -18.135 1.00 76.31 565 PHE A CA 1
ATOM 4532 C C . PHE A 1 565 ? -19.611 2.615 -19.102 1.00 76.31 565 PHE A C 1
ATOM 4534 O O . PHE A 1 565 ? -19.865 1.463 -19.472 1.00 76.31 565 PHE A O 1
ATOM 4541 N N . VAL A 1 566 ? -18.562 3.307 -19.532 1.00 81.00 566 VAL A N 1
ATOM 4542 C CA . VAL A 1 566 ? -17.614 2.776 -20.509 1.00 81.00 566 VAL A CA 1
ATOM 4543 C C . VAL A 1 566 ? -16.256 3.450 -20.355 1.00 81.00 566 VAL A C 1
ATOM 4545 O O . VAL A 1 566 ? -16.180 4.668 -20.197 1.00 81.00 566 VAL A O 1
ATOM 4548 N N . THR A 1 567 ? -15.205 2.645 -20.433 1.00 86.81 567 THR A N 1
ATOM 4549 C CA . THR A 1 567 ? -13.799 3.036 -20.493 1.00 86.81 567 THR A CA 1
ATOM 4550 C C . THR A 1 567 ? -13.226 2.522 -21.800 1.00 86.81 567 THR A C 1
ATOM 4552 O O . THR A 1 567 ? -13.318 1.332 -22.090 1.00 86.81 567 THR A O 1
ATOM 4555 N N . VAL A 1 568 ? -12.630 3.415 -22.578 1.00 83.62 568 VAL A N 1
ATOM 4556 C CA . VAL A 1 568 ? -11.977 3.131 -23.853 1.00 83.62 568 VAL A CA 1
ATOM 4557 C C . VAL A 1 568 ? -10.498 3.437 -23.697 1.00 83.62 568 VAL A C 1
ATOM 4559 O O . VAL A 1 568 ? -10.128 4.579 -23.427 1.00 83.62 568 VAL A O 1
ATOM 4562 N N . ASN A 1 569 ? -9.667 2.428 -23.915 1.00 85.69 569 ASN A N 1
ATOM 4563 C CA . ASN A 1 569 ? -8.220 2.549 -23.909 1.00 85.69 569 ASN A CA 1
ATOM 4564 C C . ASN A 1 569 ? -7.697 2.600 -25.339 1.00 85.69 569 ASN A C 1
ATOM 4566 O O . ASN A 1 569 ? -8.077 1.803 -26.201 1.00 85.69 569 ASN A O 1
ATOM 4570 N N . MET A 1 570 ? -6.770 3.516 -25.568 1.00 79.19 570 MET A N 1
ATOM 4571 C CA . MET A 1 570 ? -6.020 3.619 -26.803 1.00 79.19 570 MET A CA 1
ATOM 4572 C C . MET A 1 570 ? -4.559 3.354 -26.542 1.00 79.19 570 MET A C 1
ATOM 4574 O O . MET A 1 570 ? -3.933 3.987 -25.694 1.00 79.19 570 MET A O 1
ATOM 4578 N N . TYR A 1 571 ? -4.000 2.478 -27.357 1.00 78.75 571 TYR A N 1
ATOM 4579 C CA . TYR A 1 571 ? -2.578 2.215 -27.359 1.00 78.75 571 TYR A CA 1
ATOM 4580 C C . TYR A 1 571 ? -1.937 2.793 -28.608 1.00 78.75 571 TYR A C 1
ATOM 4582 O O . TYR A 1 571 ? -2.567 2.847 -29.666 1.00 78.75 571 TYR A O 1
ATOM 4590 N N . ASP A 1 572 ? -0.668 3.168 -28.498 1.00 73.69 572 ASP A N 1
ATOM 4591 C CA . ASP A 1 572 ? 0.085 3.634 -29.653 1.00 73.69 572 ASP A CA 1
ATOM 4592 C C . ASP A 1 572 ? 0.198 2.531 -30.723 1.00 73.69 572 ASP A C 1
ATOM 4594 O O . ASP A 1 572 ? 0.658 1.410 -30.452 1.00 73.69 572 ASP A O 1
ATOM 4598 N N . VAL A 1 573 ? -0.240 2.853 -31.943 1.00 60.31 573 VAL A N 1
ATOM 4599 C CA . VAL A 1 573 ? -0.244 1.983 -33.124 1.00 60.31 573 VAL A CA 1
ATOM 4600 C C . VAL A 1 573 ? 0.524 2.678 -34.248 1.00 60.31 573 VAL A C 1
ATOM 4602 O O . VAL A 1 573 ? 0.322 3.852 -34.510 1.00 60.31 573 VAL A O 1
ATOM 4605 N N . TYR A 1 574 ? 1.385 1.935 -34.949 1.00 45.06 574 TYR A N 1
ATOM 4606 C CA . TYR A 1 574 ? 2.420 2.383 -35.906 1.00 45.06 574 TYR A CA 1
ATOM 4607 C C . TYR A 1 574 ? 1.957 3.237 -37.121 1.00 45.06 574 TYR A C 1
ATOM 4609 O O . TYR A 1 574 ? 2.711 3.421 -38.076 1.00 45.06 574 TYR A O 1
ATOM 4617 N N . ARG A 1 575 ? 0.723 3.750 -37.176 1.00 44.03 575 ARG A N 1
ATOM 4618 C CA . ARG A 1 575 ? 0.289 4.599 -38.290 1.00 44.03 575 ARG A CA 1
ATOM 4619 C C . ARG A 1 575 ? 0.806 6.021 -38.081 1.00 44.03 575 ARG A C 1
ATOM 4621 O O . ARG A 1 575 ? 0.491 6.669 -37.096 1.00 44.03 575 ARG A O 1
ATOM 4628 N N . LYS A 1 576 ? 1.505 6.542 -39.095 1.00 40.00 576 LYS A N 1
ATOM 4629 C CA . LYS A 1 576 ? 1.862 7.966 -39.288 1.00 40.00 576 LYS A CA 1
ATOM 4630 C C . LYS A 1 576 ? 0.682 8.953 -39.155 1.00 40.00 576 LYS A C 1
ATOM 4632 O O . LYS A 1 576 ? 0.891 10.161 -39.205 1.00 40.00 576 LYS A O 1
ATOM 4637 N N . GLU A 1 577 ? -0.547 8.460 -39.023 1.00 45.44 577 GLU A N 1
ATOM 4638 C CA . GLU A 1 577 ? -1.726 9.245 -38.682 1.00 45.44 577 GLU A CA 1
ATOM 4639 C C . GLU A 1 577 ? -1.923 9.201 -37.165 1.00 45.44 577 GLU A C 1
ATOM 4641 O O . GLU A 1 577 ? -2.358 8.189 -36.622 1.00 45.44 577 GLU A O 1
ATOM 4646 N N . GLY A 1 578 ? -1.534 10.283 -36.488 1.00 52.19 578 GLY A N 1
ATOM 4647 C CA . GLY A 1 578 ? -1.431 10.325 -35.033 1.00 52.19 578 GLY A CA 1
ATOM 4648 C C . GLY A 1 578 ? -2.727 9.945 -34.322 1.00 52.19 578 GLY A C 1
ATOM 4649 O O . GLY A 1 578 ? -3.800 10.438 -34.670 1.00 52.19 578 GLY A O 1
ATOM 4650 N N . VAL A 1 579 ? -2.601 9.131 -33.268 1.00 53.81 579 VAL A N 1
ATOM 4651 C CA . VAL A 1 579 ? -3.676 8.811 -32.308 1.00 53.81 579 VAL A CA 1
ATOM 4652 C C . VAL A 1 579 ? -4.395 10.088 -31.828 1.00 53.81 579 VAL A C 1
ATOM 4654 O O . VAL A 1 579 ? -5.598 10.088 -31.587 1.00 53.81 579 VAL A O 1
ATOM 4657 N N . PHE A 1 580 ? -3.675 11.213 -31.808 1.00 56.75 580 PHE A N 1
ATOM 4658 C CA . PHE A 1 580 ? -4.166 12.541 -31.448 1.00 56.75 580 PHE A CA 1
ATOM 4659 C C . PHE A 1 580 ? -5.094 13.225 -32.465 1.00 56.75 580 PHE A C 1
ATOM 4661 O O . PHE A 1 580 ? -5.864 14.089 -32.058 1.00 56.75 580 PHE A O 1
ATOM 4668 N N . LYS A 1 581 ? -5.117 12.828 -33.752 1.00 55.34 581 LYS A N 1
ATOM 4669 C CA . LYS A 1 581 ? -6.109 13.356 -34.722 1.00 55.34 581 LYS A CA 1
ATOM 4670 C C . LYS A 1 581 ? -7.550 13.065 -34.285 1.00 55.34 581 LYS A C 1
ATOM 4672 O O . LYS A 1 581 ? -8.467 13.759 -34.707 1.00 55.34 581 LYS A O 1
ATOM 4677 N N . GLN A 1 582 ? -7.739 12.016 -33.486 1.00 56.19 582 GLN A N 1
ATOM 4678 C CA . GLN A 1 582 ? -9.039 11.556 -32.999 1.00 56.19 582 GLN A CA 1
ATOM 4679 C C . GLN A 1 582 ? -9.352 12.074 -31.586 1.00 56.19 582 GLN A C 1
ATOM 4681 O O . GLN A 1 582 ? -10.400 11.737 -31.036 1.00 56.19 582 GLN A O 1
ATOM 4686 N N . MET A 1 583 ? -8.451 12.861 -30.982 1.00 62.41 583 MET A N 1
ATOM 4687 C CA . MET A 1 583 ? -8.629 13.394 -29.633 1.00 62.41 583 MET A CA 1
ATOM 4688 C C . MET A 1 583 ? -9.257 14.796 -29.658 1.00 62.41 583 MET A C 1
ATOM 4690 O O . MET A 1 583 ? -9.042 15.553 -30.606 1.00 62.41 583 MET A O 1
ATOM 4694 N N . PRO A 1 584 ? -10.028 15.174 -28.621 1.00 64.00 584 PRO A N 1
ATOM 4695 C CA . PRO A 1 584 ? -10.584 16.519 -28.521 1.00 64.00 584 PRO A CA 1
ATOM 4696 C C . PRO A 1 584 ? -9.482 17.584 -28.422 1.00 64.00 584 PRO A C 1
ATOM 4698 O O . PRO A 1 584 ? -8.412 17.329 -27.868 1.00 64.00 584 PRO A O 1
ATOM 4701 N N . ASP A 1 585 ? -9.783 18.806 -28.867 1.00 60.25 585 ASP A N 1
ATOM 4702 C CA . ASP A 1 585 ? -8.980 20.002 -28.575 1.00 60.25 585 ASP A CA 1
ATOM 4703 C C . ASP A 1 585 ? -8.620 20.064 -27.067 1.00 60.25 585 ASP A C 1
ATOM 4705 O O . ASP A 1 585 ? -9.491 19.791 -26.217 1.00 60.25 585 ASP A O 1
ATOM 4709 N N . PRO A 1 586 ? -7.354 20.362 -26.709 1.00 56.69 586 PRO A N 1
ATOM 4710 C CA . PRO A 1 586 ? -6.295 20.929 -27.549 1.00 56.69 586 PRO A CA 1
ATOM 4711 C C . PRO A 1 586 ? -5.434 19.909 -28.306 1.00 56.69 586 PRO A C 1
ATOM 4713 O O . PRO A 1 586 ? -4.507 20.292 -28.995 1.00 56.69 586 PRO A O 1
ATOM 4716 N N . PHE A 1 587 ? -5.693 18.607 -28.257 1.00 61.66 587 PHE A N 1
ATOM 4717 C CA . PHE A 1 587 ? -4.686 17.623 -28.685 1.00 61.66 587 PHE A CA 1
ATOM 4718 C C . PHE A 1 587 ? -4.520 17.468 -30.203 1.00 61.66 587 PHE A C 1
ATOM 4720 O O . PHE A 1 587 ? -3.604 16.781 -30.647 1.00 61.66 587 PHE A O 1
ATOM 4727 N N . THR A 1 588 ? -5.313 18.166 -31.018 1.00 58.00 588 THR A N 1
ATOM 4728 C CA . THR A 1 588 ? -5.168 18.161 -32.481 1.00 58.00 588 THR A CA 1
ATOM 4729 C C . THR A 1 588 ? -3.823 18.729 -32.960 1.00 58.00 588 THR A C 1
ATOM 4731 O O . THR A 1 588 ? -3.379 18.359 -34.045 1.00 58.00 588 THR A O 1
ATOM 4734 N N . TRP A 1 589 ? -3.141 19.586 -32.178 1.00 51.97 589 TRP A N 1
ATOM 4735 C CA . TRP A 1 589 ? -1.824 20.157 -32.530 1.00 51.97 589 TRP A CA 1
ATOM 4736 C C . TRP A 1 589 ? -0.616 19.337 -32.051 1.00 51.97 589 TRP A C 1
ATOM 4738 O O . TRP A 1 589 ? 0.479 19.516 -32.586 1.00 51.97 589 TRP A O 1
ATOM 4748 N N . LEU A 1 590 ? -0.798 18.381 -31.127 1.00 53.06 590 LEU A N 1
ATOM 4749 C CA . LEU A 1 590 ? 0.254 17.458 -30.647 1.00 53.06 590 LEU A CA 1
ATOM 4750 C C . LEU A 1 590 ? 0.749 16.481 -31.733 1.00 53.06 590 LEU A C 1
ATOM 4752 O O . LEU A 1 590 ? 1.605 15.635 -31.503 1.00 53.06 590 LEU A O 1
ATOM 4756 N N . GLN A 1 591 ? 0.246 16.644 -32.956 1.00 51.22 591 GLN A N 1
ATOM 4757 C CA . GLN A 1 591 ? 0.700 15.997 -34.177 1.00 51.22 591 GLN A CA 1
ATOM 4758 C C . GLN A 1 591 ? 2.140 16.390 -34.591 1.00 51.22 591 GLN A C 1
ATOM 4760 O O . GLN A 1 591 ? 2.721 15.689 -35.418 1.00 51.22 591 GLN A O 1
ATOM 4765 N N . TYR A 1 592 ? 2.713 17.478 -34.047 1.00 44.66 592 TYR A N 1
ATOM 4766 C CA . TYR A 1 592 ? 3.969 18.068 -34.546 1.00 44.66 592 TYR A CA 1
ATOM 4767 C C . TYR A 1 592 ? 5.117 18.222 -33.533 1.00 44.66 592 TYR A C 1
ATOM 4769 O O . TYR A 1 592 ? 6.240 18.474 -33.969 1.00 44.66 592 TYR A O 1
ATOM 4777 N N . ASP A 1 593 ? 4.898 18.047 -32.224 1.00 43.94 593 ASP A N 1
ATOM 4778 C CA . ASP A 1 593 ? 5.986 18.151 -31.236 1.00 43.94 593 ASP A CA 1
ATOM 4779 C C . ASP A 1 593 ? 6.657 16.789 -31.005 1.00 43.94 593 ASP A C 1
ATOM 4781 O O . ASP A 1 593 ? 6.399 16.074 -30.042 1.00 43.94 593 ASP A O 1
ATOM 4785 N N . ALA A 1 594 ? 7.502 16.399 -31.959 1.00 42.25 594 ALA A N 1
ATOM 4786 C CA . ALA A 1 594 ? 8.252 15.144 -31.939 1.00 42.25 594 ALA A CA 1
ATOM 4787 C C . ALA A 1 594 ? 9.450 15.147 -30.965 1.00 42.25 594 ALA A C 1
ATOM 4789 O O . ALA A 1 594 ? 10.155 14.140 -30.873 1.00 42.25 594 ALA A O 1
ATOM 4790 N N . ASN A 1 595 ? 9.717 16.258 -30.265 1.00 40.66 595 ASN A N 1
ATOM 4791 C CA . ASN A 1 595 ? 11.038 16.499 -29.681 1.00 40.66 595 ASN A CA 1
ATOM 4792 C C . ASN A 1 595 ? 11.114 16.359 -28.154 1.00 40.66 595 ASN A C 1
ATOM 4794 O O . ASN A 1 595 ? 12.220 16.230 -27.637 1.00 40.66 595 ASN A O 1
ATOM 4798 N N . SER A 1 596 ? 9.998 16.341 -27.416 1.00 43.72 596 SER A N 1
ATOM 4799 C CA . SER A 1 596 ? 10.046 16.402 -25.941 1.00 43.72 596 SER A CA 1
ATOM 4800 C C . SER A 1 596 ? 9.324 15.265 -25.205 1.00 43.72 596 SER A C 1
ATOM 4802 O O . SER A 1 596 ? 9.691 14.944 -24.075 1.00 43.72 596 SER A O 1
ATOM 4804 N N . SER A 1 597 ? 8.339 14.604 -25.820 1.00 50.41 597 SER A N 1
ATOM 4805 C CA . SER A 1 597 ? 7.478 13.629 -25.137 1.00 50.41 597 SER A CA 1
ATOM 4806 C C . SER A 1 597 ? 6.971 12.553 -26.109 1.00 50.41 597 SER A C 1
ATOM 4808 O O . SER A 1 597 ? 6.450 12.849 -27.181 1.00 50.41 597 SER A O 1
ATOM 4810 N N . ARG A 1 598 ? 7.221 11.274 -25.785 1.00 59.66 598 ARG A N 1
ATOM 4811 C CA . ARG A 1 598 ? 7.117 10.152 -26.732 1.00 59.66 598 ARG A CA 1
ATOM 4812 C C . ARG A 1 598 ? 5.833 9.357 -26.545 1.00 59.66 598 ARG A C 1
ATOM 4814 O O . ARG A 1 598 ? 5.542 8.882 -25.451 1.00 59.66 598 ARG A O 1
ATOM 4821 N N . ASN A 1 599 ? 5.147 9.088 -27.649 1.00 59.53 599 ASN A N 1
ATOM 4822 C CA . ASN A 1 599 ? 4.312 7.899 -27.747 1.00 59.53 599 ASN A CA 1
ATOM 4823 C C . ASN A 1 599 ? 5.248 6.730 -28.044 1.00 59.53 599 ASN A C 1
ATOM 4825 O O . ASN A 1 599 ? 5.819 6.627 -29.130 1.00 59.53 599 ASN A O 1
ATOM 4829 N N . LEU A 1 600 ? 5.513 5.931 -27.016 1.00 62.06 600 LEU A N 1
ATOM 4830 C CA . LEU A 1 600 ? 6.302 4.721 -27.158 1.00 62.06 600 LEU A CA 1
ATOM 4831 C C . LEU A 1 600 ? 5.374 3.594 -27.604 1.00 62.06 600 LEU A C 1
ATOM 4833 O O . LEU A 1 600 ? 4.366 3.293 -26.959 1.00 62.06 600 LEU A O 1
ATOM 4837 N N . ARG A 1 601 ? 5.717 3.003 -28.747 1.00 65.38 601 ARG A N 1
ATOM 4838 C CA . ARG A 1 601 ? 4.940 1.962 -29.417 1.00 65.38 601 ARG A CA 1
ATOM 4839 C C . ARG A 1 601 ? 4.546 0.869 -28.431 1.00 65.38 601 ARG A C 1
ATOM 4841 O O . ARG A 1 601 ? 5.409 0.224 -27.864 1.00 65.38 601 ARG A O 1
ATOM 4848 N N . GLY A 1 602 ? 3.253 0.571 -28.326 1.00 68.06 602 GLY A N 1
ATOM 4849 C CA . GLY A 1 602 ? 2.777 -0.485 -27.428 1.00 68.06 602 GLY A CA 1
ATOM 4850 C C . GLY A 1 602 ? 2.226 0.018 -26.091 1.00 68.06 602 GLY A C 1
ATOM 4851 O O . GLY A 1 602 ? 1.460 -0.711 -25.457 1.00 68.06 602 GLY A O 1
ATOM 4852 N N . ASN A 1 603 ? 2.501 1.267 -25.720 1.00 78.31 603 ASN A N 1
ATOM 4853 C CA . ASN A 1 603 ? 2.024 1.844 -24.468 1.00 78.31 603 ASN A CA 1
ATOM 4854 C C . ASN A 1 603 ? 0.620 2.459 -24.584 1.00 78.31 603 ASN A C 1
ATOM 4856 O O . ASN A 1 603 ? 0.142 2.762 -25.682 1.00 78.31 603 ASN A O 1
ATOM 4860 N N . LEU A 1 604 ? -0.052 2.601 -23.437 1.00 85.88 604 LEU A N 1
ATOM 4861 C CA . LEU A 1 604 ? -1.375 3.217 -23.295 1.00 85.88 604 LEU A CA 1
ATOM 4862 C C . LEU A 1 604 ? -1.246 4.734 -23.464 1.00 85.88 604 LEU A C 1
ATOM 4864 O O . LEU A 1 604 ? -0.725 5.410 -22.595 1.00 85.88 604 LEU A O 1
ATOM 4868 N N . VAL A 1 605 ? -1.723 5.300 -24.564 1.00 81.19 605 VAL A N 1
ATOM 4869 C CA . VAL A 1 605 ? -1.569 6.741 -24.834 1.00 81.19 605 VAL A CA 1
ATOM 4870 C C . VAL A 1 605 ? -2.778 7.561 -24.416 1.00 81.19 605 VAL A C 1
ATOM 4872 O O . VAL A 1 605 ? -2.650 8.759 -24.181 1.00 81.19 605 VAL A O 1
ATOM 4875 N N . ALA A 1 606 ? -3.953 6.943 -24.296 1.00 83.69 606 ALA A N 1
ATOM 4876 C CA . ALA A 1 606 ? -5.122 7.616 -23.755 1.00 83.69 606 ALA A CA 1
ATOM 4877 C C . ALA A 1 606 ? -6.152 6.649 -23.186 1.00 83.69 606 ALA A C 1
ATOM 4879 O O . ALA A 1 606 ? -6.353 5.551 -23.701 1.00 83.69 606 ALA A O 1
ATOM 4880 N N . THR A 1 607 ? -6.876 7.148 -22.196 1.00 88.00 607 THR A N 1
ATOM 4881 C CA . THR A 1 607 ? -8.072 6.543 -21.635 1.00 88.00 607 THR A CA 1
ATOM 4882 C C . THR A 1 607 ? -9.190 7.571 -21.678 1.00 88.00 607 THR A C 1
ATOM 4884 O O . THR A 1 607 ? -9.075 8.648 -21.092 1.00 88.00 607 THR A O 1
ATOM 4887 N N . ALA A 1 608 ? -10.287 7.251 -22.358 1.00 84.88 608 ALA A N 1
ATOM 4888 C CA . ALA A 1 608 ? -11.525 8.014 -22.255 1.00 84.88 608 ALA A CA 1
ATOM 4889 C C . ALA A 1 608 ? -12.532 7.222 -21.433 1.00 84.88 608 ALA A C 1
ATOM 4891 O O . ALA A 1 608 ? -12.733 6.036 -21.681 1.00 84.88 608 ALA A O 1
ATOM 4892 N N . PHE A 1 609 ? -13.198 7.865 -20.480 1.00 86.19 609 PHE A N 1
ATOM 4893 C CA . PHE A 1 609 ? -14.153 7.175 -19.621 1.00 86.19 609 PHE A CA 1
ATOM 4894 C C . PHE A 1 609 ? -15.393 8.013 -19.315 1.00 86.19 609 PHE A C 1
ATOM 4896 O O . PHE A 1 609 ? -15.360 9.248 -19.282 1.00 86.19 609 PHE A O 1
ATOM 4903 N N . ARG A 1 610 ? -16.504 7.314 -19.073 1.00 81.88 610 ARG A N 1
ATOM 4904 C CA . ARG A 1 610 ? -17.753 7.860 -18.536 1.00 81.88 610 ARG A CA 1
ATOM 4905 C C . ARG A 1 610 ? -18.113 7.123 -17.260 1.00 81.88 610 ARG A C 1
ATOM 4907 O O . ARG A 1 610 ? -18.420 5.935 -17.271 1.00 81.88 610 ARG A O 1
ATOM 4914 N N . ASP A 1 611 ? -18.132 7.880 -16.180 1.00 77.25 611 ASP A N 1
ATOM 4915 C CA . ASP A 1 611 ? -18.459 7.444 -14.829 1.00 77.25 611 ASP A CA 1
ATOM 4916 C C . ASP A 1 611 ? -19.925 7.726 -14.462 1.00 77.25 611 ASP A C 1
ATOM 4918 O O . ASP A 1 611 ? -20.358 7.422 -13.356 1.00 77.25 611 ASP A O 1
ATOM 4922 N N . LYS A 1 612 ? -20.708 8.307 -15.384 1.00 76.25 612 LYS A N 1
ATOM 4923 C CA . LYS A 1 612 ? -22.151 8.524 -15.235 1.00 76.25 612 LYS A CA 1
ATOM 4924 C C . LYS A 1 612 ? -22.873 8.532 -16.594 1.00 76.25 612 LYS A C 1
ATOM 4926 O O . LYS A 1 612 ? -22.403 9.196 -17.524 1.00 76.25 612 LYS A O 1
ATOM 4931 N N . PRO A 1 613 ? -24.068 7.918 -16.700 1.00 71.50 613 PRO A N 1
ATOM 4932 C CA . PRO A 1 613 ? -24.942 8.072 -17.861 1.00 71.50 613 PRO A CA 1
ATOM 4933 C C . PRO A 1 613 ? -25.262 9.546 -18.179 1.00 71.50 613 PRO A C 1
ATOM 4935 O O . PRO A 1 613 ? -25.564 10.346 -17.290 1.00 71.50 613 PRO A O 1
ATOM 4938 N N . GLY A 1 614 ? -25.215 9.910 -19.460 1.00 72.00 614 GLY A N 1
ATOM 4939 C CA . GLY A 1 614 ? -25.554 11.240 -19.982 1.00 72.00 614 GLY A CA 1
ATOM 4940 C C . GLY A 1 614 ? -24.458 12.301 -19.837 1.00 72.00 614 GLY A C 1
ATOM 4941 O O . GLY A 1 614 ? -24.665 13.448 -20.232 1.00 72.00 614 GLY A O 1
ATOM 4942 N N . GLN A 1 615 ? -23.296 11.960 -19.275 1.00 75.94 615 GLN A N 1
ATOM 4943 C CA . GLN A 1 615 ? -22.166 12.880 -19.162 1.00 75.94 615 GLN A CA 1
ATOM 4944 C C . GLN A 1 615 ? -21.342 12.939 -20.455 1.00 75.94 615 GLN A C 1
ATOM 4946 O O . GLN A 1 615 ? -21.259 11.977 -21.220 1.00 75.94 615 GLN A O 1
ATOM 4951 N N . GLY A 1 616 ? -20.676 14.078 -20.668 1.00 76.94 616 GLY A N 1
ATOM 4952 C CA . GLY A 1 616 ? -19.546 14.146 -21.591 1.00 76.94 616 GLY A CA 1
ATOM 4953 C C . GLY A 1 616 ? -18.414 13.200 -21.171 1.00 76.94 616 GLY A C 1
ATOM 4954 O O . GLY A 1 616 ? -18.339 12.752 -20.032 1.00 76.94 616 GLY A O 1
ATOM 4955 N N . TRP A 1 617 ? -17.528 12.887 -22.106 1.00 80.25 617 TRP A N 1
ATOM 4956 C CA . TRP A 1 617 ? -16.352 12.068 -21.827 1.00 80.25 617 TRP A CA 1
ATOM 4957 C C . TRP A 1 617 ? -15.355 12.785 -20.914 1.00 80.25 617 TRP A C 1
ATOM 4959 O O . TRP A 1 617 ? -15.113 13.984 -21.080 1.00 80.25 617 TRP A O 1
ATOM 4969 N N . ASN A 1 618 ? -14.753 12.024 -20.004 1.00 86.19 618 ASN A N 1
ATOM 4970 C CA . ASN A 1 618 ? -13.529 12.393 -19.304 1.00 86.19 618 ASN A CA 1
ATOM 4971 C C . ASN A 1 618 ? -12.335 11.725 -19.995 1.00 86.19 618 ASN A C 1
ATOM 4973 O O . ASN A 1 618 ? -12.506 10.701 -20.660 1.00 86.19 618 ASN A O 1
ATOM 4977 N N . TYR A 1 619 ? -11.141 12.286 -19.826 1.00 85.38 619 TYR A N 1
ATOM 4978 C CA . TYR A 1 619 ? -9.938 11.839 -20.522 1.00 85.38 619 TYR A CA 1
ATOM 4979 C C . TYR A 1 619 ? -8.713 11.851 -19.606 1.00 85.38 619 TYR A C 1
ATOM 4981 O O . TYR A 1 619 ? -8.516 12.805 -18.849 1.00 85.38 619 TYR A O 1
ATOM 4989 N N . LYS A 1 620 ? -7.874 10.823 -19.748 1.00 88.81 620 LYS A N 1
ATOM 4990 C CA . LYS A 1 620 ? -6.463 10.780 -19.348 1.00 88.81 620 LYS A CA 1
ATOM 4991 C C . LYS A 1 620 ? -5.634 10.541 -20.613 1.00 88.81 620 LYS A C 1
ATOM 4993 O O . LYS A 1 620 ? -5.970 9.656 -21.392 1.00 88.81 620 LYS A O 1
ATOM 4998 N N . ILE A 1 621 ? -4.597 11.331 -20.857 1.00 85.50 621 ILE A N 1
ATOM 4999 C CA . ILE A 1 621 ? -3.679 11.167 -21.997 1.00 85.50 621 ILE A CA 1
ATOM 5000 C C . ILE A 1 621 ? -2.274 11.057 -21.440 1.00 85.50 621 ILE A C 1
ATOM 5002 O O . ILE A 1 621 ? -1.884 11.910 -20.651 1.00 85.50 621 ILE A O 1
ATOM 5006 N N . TYR A 1 622 ? -1.522 10.053 -21.869 1.00 86.50 622 TYR A N 1
ATOM 5007 C CA . TYR A 1 622 ? -0.207 9.728 -21.334 1.00 86.50 622 TYR A CA 1
ATOM 5008 C C . TYR A 1 622 ? 0.862 9.938 -22.400 1.00 86.50 622 TYR A C 1
ATOM 5010 O O . TYR A 1 622 ? 0.733 9.448 -23.521 1.00 86.50 622 TYR A O 1
ATOM 5018 N N . LEU A 1 623 ? 1.939 10.624 -22.027 1.00 82.00 623 LEU A N 1
ATOM 5019 C CA . LEU A 1 623 ? 3.167 10.706 -22.809 1.00 82.00 623 LEU A CA 1
ATOM 5020 C C . LEU A 1 623 ? 4.323 10.162 -21.980 1.00 82.00 623 LEU A C 1
ATOM 5022 O O . LEU A 1 623 ? 4.376 10.355 -20.763 1.00 82.00 623 LEU A O 1
ATOM 5026 N N . TYR A 1 624 ? 5.268 9.520 -22.653 1.00 80.31 624 TYR A N 1
ATOM 5027 C CA . TYR A 1 624 ? 6.328 8.753 -22.018 1.00 80.31 624 TYR A CA 1
ATOM 5028 C C . TYR A 1 624 ? 7.711 9.377 -22.232 1.00 80.31 624 TYR A C 1
ATOM 5030 O O . TYR A 1 624 ? 7.957 10.087 -23.214 1.00 80.31 624 TYR A O 1
ATOM 5038 N N . ASP A 1 625 ? 8.634 9.104 -21.312 1.00 76.06 625 ASP A N 1
ATOM 5039 C CA . ASP A 1 625 ? 10.053 9.421 -21.487 1.00 76.06 625 ASP A CA 1
ATOM 5040 C C . ASP A 1 625 ? 10.776 8.397 -22.391 1.00 76.06 625 ASP A C 1
ATOM 5042 O O . ASP A 1 625 ? 10.142 7.647 -23.126 1.00 76.06 625 ASP A O 1
ATOM 5046 N N . GLN A 1 626 ? 12.117 8.392 -22.429 1.00 70.50 626 GLN A N 1
ATOM 5047 C CA . GLN A 1 626 ? 12.893 7.399 -23.206 1.00 70.50 626 GLN A CA 1
ATOM 5048 C C . GLN A 1 626 ? 12.733 5.965 -22.703 1.00 70.50 626 GLN A C 1
ATOM 5050 O O . GLN A 1 626 ? 12.969 5.036 -23.467 1.00 70.50 626 GLN A O 1
ATOM 5055 N N . LEU A 1 627 ? 12.406 5.793 -21.425 1.00 73.25 627 LEU A N 1
ATOM 5056 C CA . LEU A 1 627 ? 12.467 4.520 -20.720 1.00 73.25 627 LEU A CA 1
ATOM 5057 C C . LEU A 1 627 ? 11.080 3.885 -20.553 1.00 73.25 627 LEU A C 1
ATOM 5059 O O . LEU A 1 627 ? 10.944 2.912 -19.818 1.00 73.25 627 LEU A O 1
ATOM 5063 N N . GLY A 1 628 ? 10.041 4.415 -21.209 1.00 75.25 628 GLY A N 1
ATOM 5064 C CA . GLY A 1 628 ? 8.690 3.858 -21.094 1.00 75.25 628 GLY A CA 1
ATOM 5065 C C . GLY A 1 628 ? 7.914 4.328 -19.872 1.00 75.25 628 GLY A C 1
ATOM 5066 O O . GLY A 1 628 ? 6.864 3.762 -19.583 1.00 75.25 628 GLY A O 1
ATOM 5067 N N . ARG A 1 629 ? 8.382 5.351 -19.152 1.00 82.62 629 ARG A N 1
ATOM 5068 C CA . ARG A 1 629 ? 7.722 5.847 -17.934 1.00 82.62 629 ARG A CA 1
ATOM 5069 C C . ARG A 1 629 ? 6.845 7.042 -18.261 1.00 82.62 629 ARG A C 1
ATOM 5071 O O . ARG A 1 629 ? 7.234 7.866 -19.088 1.00 82.62 629 ARG A O 1
ATOM 5078 N N . VAL A 1 630 ? 5.677 7.143 -17.626 1.00 87.19 630 VAL A N 1
ATOM 5079 C CA . VAL A 1 630 ? 4.775 8.283 -17.834 1.00 87.19 630 VAL A CA 1
ATOM 5080 C C . VAL A 1 630 ? 5.476 9.550 -17.358 1.00 87.19 630 VAL A C 1
ATOM 5082 O O . VAL A 1 630 ? 5.849 9.682 -16.195 1.00 87.19 630 VAL A O 1
ATOM 5085 N N . ASN A 1 631 ? 5.669 10.477 -18.286 1.00 86.00 631 ASN A N 1
ATOM 5086 C CA . ASN A 1 631 ? 6.336 11.743 -18.047 1.00 86.00 631 ASN A CA 1
ATOM 5087 C C . ASN A 1 631 ? 5.359 12.915 -18.078 1.00 86.00 631 ASN A C 1
ATOM 5089 O O . ASN A 1 631 ? 5.524 13.847 -17.303 1.00 86.00 631 ASN A O 1
ATOM 5093 N N . HIS A 1 632 ? 4.327 12.855 -18.920 1.00 86.56 632 HIS A N 1
ATOM 5094 C CA . HIS A 1 632 ? 3.223 13.812 -18.920 1.00 86.56 632 HIS A CA 1
ATOM 5095 C C . HIS A 1 632 ? 1.900 13.056 -18.906 1.00 86.56 632 HIS A C 1
ATOM 5097 O O . HIS A 1 632 ? 1.732 12.065 -19.613 1.00 86.56 632 HIS A O 1
ATOM 5103 N N . MET A 1 633 ? 0.952 13.556 -18.127 1.00 89.88 633 MET A N 1
ATOM 5104 C CA . MET A 1 633 ? -0.413 13.080 -18.074 1.00 89.88 633 MET A CA 1
ATOM 5105 C C . MET A 1 633 ? -1.374 14.265 -18.156 1.00 89.88 633 MET A C 1
ATOM 5107 O O . MET A 1 633 ? -1.434 15.107 -17.259 1.00 89.88 633 MET A O 1
ATOM 5111 N N . TYR A 1 634 ? -2.154 14.323 -19.229 1.00 87.88 634 TYR A N 1
ATOM 5112 C CA . TYR A 1 634 ? -3.202 15.320 -19.386 1.00 87.88 634 TYR A CA 1
ATOM 5113 C C . TYR A 1 634 ? -4.531 14.762 -18.911 1.00 87.88 634 TYR A C 1
ATOM 5115 O O . TYR A 1 634 ? -4.944 13.683 -19.326 1.00 87.88 634 TYR A O 1
ATOM 5123 N N . ILE A 1 635 ? -5.218 15.520 -18.069 1.00 88.25 635 ILE A N 1
ATOM 5124 C CA . ILE A 1 635 ? -6.455 15.113 -17.419 1.00 88.25 635 ILE A CA 1
ATOM 5125 C C . ILE A 1 635 ? -7.555 16.108 -17.776 1.00 88.25 635 ILE A C 1
ATOM 5127 O O . ILE A 1 635 ? -7.391 17.324 -17.643 1.00 88.25 635 ILE A O 1
ATOM 5131 N N . LYS A 1 636 ? -8.715 15.588 -18.171 1.00 85.38 636 LYS A N 1
ATOM 5132 C CA . LYS A 1 636 ? -9.958 16.351 -18.286 1.00 85.38 636 LYS A CA 1
ATOM 5133 C C . LYS A 1 636 ? -11.092 15.589 -17.635 1.00 85.38 636 LYS A C 1
ATOM 5135 O O . LYS A 1 636 ? -11.512 14.553 -18.137 1.00 85.38 636 LYS A O 1
ATOM 5140 N N . VAL A 1 637 ? -11.609 16.141 -16.543 1.00 82.19 637 VAL A N 1
ATOM 5141 C CA . VAL A 1 637 ? -12.760 15.597 -15.818 1.00 82.19 637 VAL A CA 1
ATOM 5142 C C . VAL A 1 637 ? -13.875 16.638 -15.784 1.00 82.19 637 VAL A C 1
ATOM 5144 O O . VAL A 1 637 ? -13.652 17.810 -15.471 1.00 82.19 637 VAL A O 1
ATOM 5147 N N . GLY A 1 638 ? -15.092 16.211 -16.112 1.00 74.06 638 GLY A N 1
ATOM 5148 C CA . GLY A 1 638 ? -16.273 17.067 -16.131 1.00 74.06 638 GLY A CA 1
ATOM 5149 C C . GLY A 1 638 ? -16.209 18.160 -17.205 1.00 74.06 638 GLY A C 1
ATOM 5150 O O . GLY A 1 638 ? -15.811 17.922 -18.343 1.00 74.06 638 GLY A O 1
ATOM 5151 N N . ARG A 1 639 ? -16.657 19.372 -16.855 1.00 70.62 639 ARG A N 1
ATOM 5152 C CA . ARG A 1 639 ? -16.642 20.548 -17.752 1.00 70.62 639 ARG A CA 1
ATOM 5153 C C . ARG A 1 639 ? -15.381 21.408 -17.605 1.00 70.62 639 ARG A C 1
ATOM 5155 O O . ARG A 1 639 ? -15.309 22.465 -18.223 1.00 70.62 639 ARG A O 1
ATOM 5162 N N . ASN A 1 640 ? -14.421 20.980 -16.788 1.00 71.12 640 ASN A N 1
ATOM 5163 C CA . ASN A 1 640 ? -13.227 21.765 -16.494 1.00 71.12 640 ASN A CA 1
ATOM 5164 C C . ASN A 1 640 ? -12.293 21.846 -17.707 1.00 71.12 640 ASN A C 1
ATOM 5166 O O . ASN A 1 640 ? -12.351 21.016 -18.625 1.00 71.12 640 ASN A O 1
ATOM 5170 N N . SER A 1 641 ? -11.397 22.836 -17.687 1.00 78.88 641 SER A N 1
ATOM 5171 C CA . SER A 1 641 ? -10.301 22.883 -18.654 1.00 78.88 641 SER A CA 1
ATOM 5172 C C . SER A 1 641 ? -9.329 21.725 -18.429 1.00 78.88 641 SER A C 1
ATOM 5174 O O . SER A 1 641 ? -9.281 21.120 -17.351 1.00 78.88 641 SER A O 1
ATOM 5176 N N . TRP A 1 642 ? -8.538 21.430 -19.453 1.00 84.88 642 TRP A N 1
ATOM 5177 C CA . TRP A 1 642 ? -7.484 20.431 -19.377 1.00 84.88 642 TRP A CA 1
ATOM 5178 C C . TRP A 1 642 ? -6.438 20.808 -18.327 1.00 84.88 642 TRP A C 1
ATOM 5180 O O . TRP A 1 642 ? -6.066 21.975 -18.178 1.00 84.88 642 TRP A O 1
ATOM 5190 N N . LYS A 1 643 ? -5.976 19.802 -17.593 1.00 87.00 643 LYS A N 1
ATOM 5191 C CA . LYS A 1 643 ? -4.901 19.903 -16.610 1.00 87.00 643 LYS A CA 1
ATOM 5192 C C . LYS A 1 643 ? -3.749 19.027 -17.057 1.00 87.00 643 LYS A C 1
ATOM 5194 O O . LYS A 1 643 ? -3.977 17.976 -17.645 1.00 87.00 643 LYS A O 1
ATOM 5199 N N . LEU A 1 644 ? -2.535 19.469 -16.790 1.00 88.00 644 LEU A N 1
ATOM 5200 C CA . LEU A 1 644 ? -1.326 18.712 -17.034 1.00 88.00 644 LEU A CA 1
ATOM 5201 C C . LEU A 1 644 ? -0.707 18.368 -15.686 1.00 88.00 644 LEU A C 1
ATOM 5203 O O . LEU A 1 644 ? -0.415 19.255 -14.890 1.00 88.00 644 LEU A O 1
ATOM 5207 N N . VAL A 1 645 ? -0.491 17.083 -15.461 1.00 91.12 645 VAL A N 1
ATOM 5208 C CA . VAL A 1 645 ? 0.406 16.570 -14.436 1.00 91.12 645 VAL A CA 1
ATOM 5209 C C . VAL A 1 645 ? 1.629 16.043 -15.165 1.00 91.12 645 VAL A C 1
ATOM 5211 O O . VAL A 1 645 ? 1.487 15.207 -16.047 1.00 91.12 645 VAL A O 1
ATOM 5214 N N . PHE A 1 646 ? 2.828 16.505 -14.839 1.00 89.19 646 PHE A N 1
ATOM 5215 C CA . PHE A 1 646 ? 4.041 15.926 -15.418 1.00 89.19 646 PHE A CA 1
ATOM 5216 C C . PHE A 1 646 ? 5.038 15.552 -14.334 1.00 89.19 646 PHE A C 1
ATOM 5218 O O . PHE A 1 646 ? 5.139 16.220 -13.304 1.00 89.19 646 PHE A O 1
ATOM 5225 N N . THR A 1 647 ? 5.763 14.470 -14.581 1.00 90.88 647 THR A N 1
ATOM 5226 C CA . THR A 1 647 ? 6.682 13.831 -13.647 1.00 90.88 647 THR A CA 1
ATOM 5227 C C . THR A 1 647 ? 7.980 13.550 -14.387 1.00 90.88 647 THR A C 1
ATOM 5229 O O . THR A 1 647 ? 8.006 12.764 -15.330 1.00 90.88 647 THR A O 1
ATOM 5232 N N . GLN A 1 648 ? 9.079 14.176 -13.983 1.00 88.12 648 GLN A N 1
ATOM 5233 C CA . GLN A 1 648 ? 10.403 13.819 -14.493 1.00 88.12 648 GLN A CA 1
ATOM 5234 C C . GLN A 1 648 ? 11.087 12.900 -13.491 1.00 88.12 648 GLN A C 1
ATOM 5236 O O . GLN A 1 648 ? 11.028 13.142 -12.286 1.00 88.12 648 GLN A O 1
ATOM 5241 N N . THR A 1 649 ? 11.741 11.857 -13.987 1.00 85.50 649 THR A N 1
ATOM 5242 C CA . THR A 1 649 ? 12.469 10.871 -13.182 1.00 85.50 649 THR A CA 1
ATOM 5243 C C . THR A 1 649 ? 13.889 10.711 -13.702 1.00 85.50 649 THR A C 1
ATOM 5245 O O . THR A 1 649 ? 14.118 10.768 -14.910 1.00 85.50 649 THR A O 1
ATOM 5248 N N . ASP A 1 650 ? 14.836 10.471 -12.800 1.00 80.06 650 ASP A N 1
ATOM 5249 C CA . ASP A 1 650 ? 16.218 10.138 -13.154 1.00 80.06 650 ASP A CA 1
ATOM 5250 C C . ASP A 1 650 ? 16.325 8.743 -13.796 1.00 80.06 650 ASP A C 1
ATOM 5252 O O . ASP A 1 650 ? 15.319 8.054 -13.953 1.00 80.06 650 ASP A O 1
ATOM 5256 N N . ASN A 1 651 ? 17.518 8.284 -14.176 1.00 75.38 651 ASN A N 1
ATOM 5257 C CA . ASN A 1 651 ? 17.650 7.004 -14.881 1.00 75.38 651 ASN A CA 1
ATOM 5258 C C . ASN A 1 651 ? 17.417 5.756 -14.010 1.00 75.38 651 ASN A C 1
ATOM 5260 O O . ASN A 1 651 ? 17.219 4.673 -14.554 1.00 75.38 651 ASN A O 1
ATOM 5264 N N . ILE A 1 652 ? 17.402 5.889 -12.681 1.00 76.19 652 ILE A N 1
ATOM 5265 C CA . ILE A 1 652 ? 17.108 4.784 -11.753 1.00 76.19 652 ILE A CA 1
ATOM 5266 C C . ILE A 1 652 ? 15.664 4.818 -11.231 1.00 76.19 652 ILE A C 1
ATOM 5268 O O . ILE A 1 652 ? 15.265 3.948 -10.462 1.00 76.19 652 ILE A O 1
ATOM 5272 N N . GLY A 1 653 ? 14.858 5.775 -11.700 1.00 82.25 653 GLY A N 1
ATOM 5273 C CA . GLY A 1 653 ? 13.425 5.852 -11.425 1.00 82.25 653 GLY A CA 1
ATOM 5274 C C . GLY A 1 653 ? 13.045 6.756 -10.260 1.00 82.25 653 GLY A C 1
ATOM 5275 O O . GLY A 1 653 ? 11.859 6.809 -9.924 1.00 82.25 653 GLY A O 1
ATOM 5276 N N . ASN A 1 654 ? 13.984 7.498 -9.666 1.00 86.81 654 ASN A N 1
ATOM 5277 C CA . ASN A 1 654 ? 13.610 8.458 -8.637 1.00 86.81 654 ASN A CA 1
ATOM 5278 C C . ASN A 1 654 ? 12.965 9.690 -9.274 1.00 86.81 654 ASN A C 1
ATOM 5280 O O . ASN A 1 654 ? 13.453 10.223 -10.273 1.00 86.81 654 ASN A O 1
ATOM 5284 N N . LYS A 1 655 ? 11.860 10.152 -8.684 1.00 90.44 655 LYS A N 1
ATOM 5285 C CA . LYS A 1 655 ? 11.134 11.360 -9.096 1.00 90.44 655 LYS A CA 1
ATOM 5286 C C . LYS A 1 655 ? 12.032 12.568 -8.869 1.00 90.44 655 LYS A C 1
ATOM 5288 O O . LYS A 1 655 ? 12.413 12.780 -7.744 1.00 90.44 655 LYS A O 1
ATOM 5293 N N . GLN A 1 656 ? 12.344 13.353 -9.893 1.00 91.00 656 GLN A N 1
ATOM 5294 C CA . GLN A 1 656 ? 13.167 14.570 -9.806 1.00 91.00 656 GLN A CA 1
ATOM 5295 C C . GLN A 1 656 ? 12.308 15.839 -9.774 1.00 91.00 656 GLN A C 1
ATOM 5297 O O . GLN A 1 656 ? 12.677 16.838 -9.162 1.00 91.00 656 GLN A O 1
ATOM 5302 N N . LEU A 1 657 ? 11.144 15.803 -10.427 1.00 92.31 657 LEU A N 1
ATOM 5303 C CA . LEU A 1 657 ? 10.249 16.949 -10.565 1.00 92.31 657 LEU A CA 1
ATOM 5304 C C . LEU A 1 657 ? 8.806 16.483 -10.770 1.00 92.31 657 LEU A C 1
ATOM 5306 O O . LEU A 1 657 ? 8.559 15.566 -11.548 1.00 92.31 657 LEU A O 1
ATOM 5310 N N . GLN A 1 658 ? 7.867 17.135 -10.091 1.00 94.75 658 GLN A N 1
ATOM 5311 C CA . GLN A 1 658 ? 6.424 17.016 -10.284 1.00 94.75 658 GLN A CA 1
ATOM 5312 C C . GLN A 1 658 ? 5.850 18.401 -10.581 1.00 94.75 658 GLN A C 1
ATOM 5314 O O . GLN A 1 658 ? 6.038 19.315 -9.783 1.00 94.75 658 GLN A O 1
ATOM 5319 N N . GLY A 1 659 ? 5.135 18.558 -11.690 1.00 92.12 659 GLY A N 1
ATOM 5320 C CA . GLY A 1 659 ? 4.404 19.780 -12.019 1.00 92.12 659 GLY A CA 1
ATOM 5321 C C . GLY A 1 659 ? 2.908 19.538 -12.182 1.00 92.12 659 GLY A C 1
ATOM 5322 O O . GLY A 1 659 ? 2.494 18.470 -12.637 1.00 92.12 659 GLY A O 1
ATOM 5323 N N . ILE A 1 660 ? 2.115 20.539 -11.808 1.00 92.38 660 ILE A N 1
ATOM 5324 C CA . ILE A 1 660 ? 0.665 20.610 -11.994 1.00 92.38 660 ILE A CA 1
ATOM 5325 C C . ILE A 1 660 ? 0.364 21.938 -12.679 1.00 92.38 660 ILE A C 1
ATOM 5327 O O . ILE A 1 660 ? 0.607 22.996 -12.100 1.00 92.38 660 ILE A O 1
ATOM 5331 N N . CYS A 1 661 ? -0.176 21.884 -13.891 1.00 84.75 661 CYS A N 1
ATOM 5332 C CA . CYS A 1 661 ? -0.415 23.057 -14.723 1.00 84.75 661 CYS A CA 1
ATOM 5333 C C . CYS A 1 661 ? -1.832 23.050 -15.304 1.00 84.75 661 CYS A C 1
ATOM 5335 O O . CYS A 1 661 ? -2.432 21.998 -15.548 1.00 84.75 661 CYS A O 1
ATOM 5337 N N . LYS A 1 662 ? -2.367 24.238 -15.585 1.00 80.31 662 LYS A N 1
ATOM 5338 C CA . LYS A 1 662 ? -3.555 24.388 -16.434 1.00 80.31 662 LYS A CA 1
ATOM 5339 C C . LYS A 1 662 ? -3.114 24.442 -17.897 1.00 80.31 662 LYS A C 1
ATOM 5341 O O . LYS A 1 662 ? -2.118 25.072 -18.221 1.00 80.31 662 LYS A O 1
ATOM 5346 N N . VAL A 1 663 ? -3.866 23.800 -18.786 1.00 74.31 663 VAL A N 1
ATOM 5347 C CA . VAL A 1 663 ? -3.553 23.759 -20.220 1.00 74.31 663 VAL A CA 1
ATOM 5348 C C . VAL A 1 663 ? -4.466 24.721 -20.973 1.00 74.31 663 VAL A C 1
ATOM 5350 O O . VAL A 1 663 ? -5.688 24.608 -20.876 1.00 74.31 663 VAL A O 1
ATOM 5353 N N . GLY A 1 664 ? -3.871 25.640 -21.740 1.00 61.88 664 GLY A N 1
ATOM 5354 C CA . GLY A 1 664 ? -4.585 26.623 -22.560 1.00 61.88 664 GLY A CA 1
ATOM 5355 C C . GLY A 1 664 ? -5.149 27.799 -21.750 1.00 61.88 664 GLY A C 1
ATOM 5356 O O . GLY A 1 664 ? -6.209 27.700 -21.134 1.00 61.88 664 GLY A O 1
ATOM 5357 N N . GLY A 1 665 ? -4.436 28.928 -21.770 1.00 53.28 665 GLY A N 1
ATOM 5358 C CA . GLY A 1 665 ? -4.807 30.193 -21.123 1.00 53.28 665 GLY A CA 1
ATOM 5359 C C . GLY A 1 665 ? -3.557 30.997 -20.752 1.00 53.28 665 GLY A C 1
ATOM 5360 O O . GLY A 1 665 ? -2.591 30.421 -20.270 1.00 53.28 665 GLY A O 1
ATOM 5361 N N . GLY A 1 666 ? -3.547 32.311 -20.989 1.00 46.28 666 GLY A N 1
ATOM 5362 C CA . GLY A 1 666 ? -2.357 33.162 -20.816 1.00 46.28 666 GLY A CA 1
ATOM 5363 C C . GLY A 1 666 ? -1.922 33.439 -19.369 1.00 46.28 666 GLY A C 1
ATOM 5364 O O . GLY A 1 666 ? -0.911 34.102 -19.172 1.00 46.28 666 GLY A O 1
ATOM 5365 N N . SER A 1 667 ? -2.647 32.948 -18.356 1.00 51.75 667 SER A N 1
ATOM 5366 C CA . SER A 1 667 ? -2.356 33.244 -16.947 1.00 51.75 667 SER A CA 1
ATOM 5367 C C . SER A 1 667 ? -1.787 32.026 -16.207 1.00 51.75 667 SER A C 1
ATOM 5369 O O . SER A 1 667 ? -2.499 31.057 -15.939 1.00 51.75 667 SER A O 1
ATOM 5371 N N . GLN A 1 668 ? -0.494 32.096 -15.862 1.00 61.84 668 GLN A N 1
ATOM 5372 C CA . GLN A 1 668 ? 0.294 31.066 -15.154 1.00 61.84 668 GLN A CA 1
ATOM 5373 C C . GLN A 1 668 ? 0.018 30.993 -13.637 1.00 61.84 668 GLN A C 1
ATOM 5375 O O . GLN A 1 668 ? 0.622 30.207 -12.916 1.00 61.84 668 GLN A O 1
ATOM 5380 N N . ILE A 1 669 ? -0.917 31.786 -13.112 1.00 58.56 669 ILE A N 1
ATOM 5381 C CA . ILE A 1 669 ? -1.192 31.920 -11.667 1.00 58.56 669 ILE A CA 1
ATOM 5382 C C . ILE A 1 669 ? -1.764 30.647 -10.996 1.00 58.56 669 ILE A C 1
ATOM 5384 O O . ILE A 1 669 ? -2.024 30.628 -9.792 1.00 58.56 669 ILE A O 1
ATOM 5388 N N . GLY A 1 670 ? -1.984 29.570 -11.754 1.00 71.38 670 GLY A N 1
ATOM 5389 C CA . GLY A 1 670 ? -2.652 28.335 -11.331 1.00 71.38 670 GLY A CA 1
ATOM 5390 C C . GLY A 1 670 ? -1.782 27.081 -11.326 1.00 71.38 670 GLY A C 1
ATOM 5391 O O . GLY A 1 670 ? -2.346 25.990 -11.413 1.00 71.38 670 GLY A O 1
ATOM 5392 N N . GLU A 1 671 ? -0.457 27.224 -11.274 1.00 88.19 671 GLU A N 1
ATOM 5393 C CA . GLU A 1 671 ? 0.496 26.113 -11.400 1.00 88.19 671 GLU A CA 1
ATOM 5394 C C . GLU A 1 671 ? 1.240 25.813 -10.095 1.00 88.19 671 GLU A C 1
ATOM 5396 O O . GLU A 1 671 ? 1.384 26.671 -9.226 1.00 88.19 671 GLU A O 1
ATOM 5401 N N . GLN A 1 672 ? 1.719 24.586 -9.927 1.00 93.50 672 GLN A N 1
ATOM 5402 C CA . GLN A 1 672 ? 2.551 24.223 -8.785 1.00 93.50 672 GLN A CA 1
ATOM 5403 C C . GLN A 1 672 ? 3.584 23.178 -9.184 1.00 93.50 672 GLN A C 1
ATOM 5405 O O . GLN A 1 672 ? 3.256 22.178 -9.818 1.00 93.50 672 GLN A O 1
ATOM 5410 N N . PHE A 1 673 ? 4.821 23.394 -8.751 1.00 94.19 673 PHE A N 1
ATOM 5411 C CA . PHE A 1 673 ? 5.959 22.533 -9.036 1.00 94.19 673 PHE A CA 1
ATOM 5412 C C . PHE A 1 673 ? 6.638 22.101 -7.742 1.00 94.19 673 PHE A C 1
ATOM 5414 O O . PHE A 1 673 ? 6.705 22.874 -6.778 1.00 94.19 673 PHE A O 1
ATOM 5421 N N . ALA A 1 674 ? 7.144 20.872 -7.732 1.00 95.94 674 ALA A N 1
ATOM 5422 C CA . ALA A 1 674 ? 7.965 20.321 -6.671 1.00 95.94 674 ALA A CA 1
ATOM 5423 C C . ALA A 1 674 ? 9.189 19.606 -7.254 1.00 95.94 674 ALA A C 1
ATOM 5425 O O . ALA A 1 674 ? 9.043 18.782 -8.153 1.00 95.94 674 ALA A O 1
ATOM 5426 N N . TRP A 1 675 ? 10.377 19.898 -6.731 1.00 96.50 675 TRP A N 1
ATOM 5427 C CA . TRP A 1 675 ? 11.636 19.246 -7.098 1.00 96.50 675 TRP A CA 1
ATOM 5428 C C . TRP A 1 675 ? 12.129 18.375 -5.956 1.00 96.50 675 TRP A C 1
ATOM 5430 O O . TRP A 1 675 ? 11.972 18.731 -4.789 1.00 96.50 675 TRP A O 1
ATOM 5440 N N . TYR A 1 676 ? 12.752 17.262 -6.307 1.00 94.81 676 TYR A N 1
ATOM 5441 C CA . TYR A 1 676 ? 13.154 16.208 -5.391 1.00 94.81 676 TYR A CA 1
ATOM 5442 C C . TYR A 1 676 ? 14.624 15.895 -5.634 1.00 94.81 676 TYR A C 1
ATOM 5444 O O . TYR A 1 676 ? 15.012 15.467 -6.719 1.00 94.81 676 TYR A O 1
ATOM 5452 N N . ASN A 1 677 ? 15.438 16.113 -4.613 1.00 92.31 677 ASN A N 1
ATOM 5453 C CA . ASN A 1 677 ? 16.874 15.898 -4.668 1.00 92.31 677 ASN A CA 1
ATOM 5454 C C . ASN A 1 677 ? 17.237 14.681 -3.823 1.00 92.31 677 ASN A C 1
ATOM 5456 O O . ASN A 1 677 ? 16.640 14.464 -2.770 1.00 92.31 677 ASN A O 1
ATOM 5460 N N . TYR A 1 678 ? 18.237 13.913 -4.248 1.00 90.31 678 TYR A N 1
ATOM 5461 C CA . TYR A 1 678 ? 18.644 12.665 -3.598 1.00 90.31 678 TYR A CA 1
ATOM 5462 C C . TYR A 1 678 ? 20.112 12.714 -3.185 1.00 90.31 678 TYR A C 1
ATOM 5464 O O . TYR A 1 678 ? 20.910 13.430 -3.791 1.00 90.31 678 TYR A O 1
ATOM 5472 N N . ASP A 1 679 ? 20.461 11.957 -2.148 1.00 88.12 679 ASP A N 1
ATOM 5473 C CA . ASP A 1 679 ? 21.854 11.734 -1.764 1.00 88.12 679 ASP A CA 1
ATOM 5474 C C . ASP A 1 679 ? 22.530 10.665 -2.649 1.00 88.12 679 ASP A C 1
ATOM 5476 O O . ASP A 1 679 ? 21.887 9.988 -3.456 1.00 88.12 679 ASP A O 1
ATOM 5480 N N . ASN A 1 680 ? 23.843 10.471 -2.486 1.00 85.38 680 ASN A N 1
ATOM 5481 C CA . ASN A 1 680 ? 24.617 9.473 -3.248 1.00 85.38 680 ASN A CA 1
ATOM 5482 C C . ASN A 1 680 ? 24.217 8.007 -2.969 1.00 85.38 680 ASN A C 1
ATOM 5484 O O . ASN A 1 680 ? 24.719 7.097 -3.630 1.00 85.38 680 ASN A O 1
ATOM 5488 N N . LEU A 1 681 ? 23.322 7.764 -2.006 1.00 86.62 681 LEU A N 1
ATOM 5489 C CA . LEU A 1 681 ? 22.742 6.452 -1.720 1.00 86.62 681 LEU A CA 1
ATOM 5490 C C . LEU A 1 681 ? 21.354 6.277 -2.362 1.00 86.62 681 LEU A C 1
ATOM 5492 O O . LEU A 1 681 ? 20.753 5.213 -2.218 1.00 86.62 681 LEU A O 1
ATOM 5496 N N . GLY A 1 682 ? 20.857 7.286 -3.088 1.00 84.88 682 GLY A N 1
ATOM 5497 C CA . GLY A 1 682 ? 19.548 7.279 -3.742 1.00 84.88 682 GLY A CA 1
ATOM 5498 C C . GLY A 1 682 ? 18.383 7.572 -2.795 1.00 84.88 682 GLY A C 1
ATOM 5499 O O . GLY A 1 682 ? 17.238 7.273 -3.126 1.00 84.88 682 GLY A O 1
ATOM 5500 N N . ARG A 1 683 ? 18.643 8.134 -1.608 1.00 90.25 683 ARG A N 1
ATOM 5501 C CA . ARG A 1 683 ? 17.608 8.473 -0.618 1.00 90.25 683 ARG A CA 1
ATOM 5502 C C . ARG A 1 683 ? 17.211 9.937 -0.768 1.00 90.25 683 ARG A C 1
ATOM 5504 O O . ARG A 1 683 ? 18.065 10.777 -1.047 1.00 90.25 683 ARG A O 1
ATOM 5511 N N . LEU A 1 684 ? 15.929 10.257 -0.579 1.00 94.44 684 LEU A N 1
ATOM 5512 C CA . LEU A 1 684 ? 15.429 11.628 -0.724 1.00 94.44 684 LEU A CA 1
ATOM 5513 C C . LEU A 1 684 ? 16.123 12.550 0.284 1.00 94.44 684 LEU A C 1
ATOM 5515 O O . LEU A 1 684 ? 16.014 12.334 1.486 1.00 94.44 684 LEU A O 1
ATOM 5519 N N . LYS A 1 685 ? 16.822 13.572 -0.196 1.00 94.31 685 LYS A N 1
ATOM 5520 C CA . LYS A 1 685 ? 17.598 14.528 0.596 1.00 94.31 685 LYS A CA 1
ATOM 5521 C C . LYS A 1 685 ? 16.800 15.785 0.903 1.00 94.31 685 LYS A C 1
ATOM 5523 O O . LYS A 1 685 ? 16.709 16.174 2.065 1.00 94.31 685 LYS A O 1
ATOM 5528 N N . ASP A 1 686 ? 16.199 16.399 -0.112 1.00 96.12 686 ASP A N 1
ATOM 5529 C CA . ASP A 1 686 ? 15.335 17.565 0.058 1.00 96.12 686 ASP A CA 1
ATOM 5530 C C . ASP A 1 686 ? 14.232 17.642 -0.997 1.00 96.12 686 ASP A C 1
ATOM 5532 O O . ASP A 1 686 ? 14.355 17.107 -2.099 1.00 96.12 686 ASP A O 1
ATOM 5536 N N . VAL A 1 687 ? 13.148 18.321 -0.622 1.00 97.69 687 VAL A N 1
ATOM 5537 C CA . VAL A 1 687 ? 12.036 18.675 -1.505 1.00 97.69 687 VAL A CA 1
ATOM 5538 C C . VAL A 1 687 ? 11.924 20.186 -1.560 1.00 97.69 687 VAL A C 1
ATOM 5540 O O . VAL A 1 687 ? 11.935 20.854 -0.523 1.00 97.69 687 VAL A O 1
ATOM 5543 N N . ARG A 1 688 ? 11.771 20.731 -2.764 1.00 97.56 688 ARG A N 1
ATOM 5544 C CA . ARG A 1 688 ? 11.577 22.163 -3.017 1.00 97.56 688 ARG A CA 1
ATOM 5545 C C . ARG A 1 688 ? 10.261 22.394 -3.724 1.00 97.56 688 ARG A C 1
ATOM 5547 O O . ARG A 1 688 ? 9.848 21.526 -4.479 1.00 97.56 688 ARG A O 1
ATOM 5554 N N . SER A 1 689 ? 9.629 23.549 -3.542 1.00 96.00 689 SER A N 1
ATOM 5555 C CA . SER A 1 689 ? 8.414 23.886 -4.285 1.00 96.00 689 SER A CA 1
ATOM 5556 C C . SER A 1 689 ? 8.365 25.340 -4.744 1.00 96.00 689 SER A C 1
ATOM 5558 O O . SER A 1 689 ? 8.991 26.226 -4.152 1.00 96.00 689 SER A O 1
ATOM 5560 N N . ASN A 1 690 ? 7.623 25.574 -5.825 1.00 93.94 690 ASN A N 1
ATOM 5561 C CA . ASN A 1 690 ? 7.379 26.898 -6.384 1.00 93.94 690 ASN A CA 1
ATOM 5562 C C . ASN A 1 690 ? 6.061 26.919 -7.171 1.00 93.94 690 ASN A C 1
ATOM 5564 O O . ASN A 1 690 ? 5.644 25.899 -7.714 1.00 93.94 690 ASN A O 1
ATOM 5568 N N . SER A 1 691 ? 5.418 28.081 -7.249 1.00 91.44 691 SER A N 1
ATOM 5569 C CA . SER A 1 691 ? 4.231 28.294 -8.093 1.00 91.44 691 SER A CA 1
ATOM 5570 C C . SER A 1 691 ? 4.587 28.640 -9.544 1.00 91.44 691 SER A C 1
ATOM 5572 O O . SER A 1 691 ? 3.708 28.717 -10.392 1.00 91.44 691 SER A O 1
ATOM 5574 N N . VAL A 1 692 ? 5.880 28.823 -9.825 1.00 88.56 692 VAL A N 1
ATOM 5575 C CA . VAL A 1 692 ? 6.453 29.114 -11.142 1.00 88.56 692 VAL A CA 1
ATOM 5576 C C . VAL A 1 692 ? 7.463 28.021 -11.486 1.00 88.56 692 VAL A C 1
ATOM 5578 O O . VAL A 1 692 ? 8.153 27.519 -10.595 1.00 88.56 692 VAL A O 1
ATOM 5581 N N . TYR A 1 693 ? 7.573 27.657 -12.765 1.00 89.62 693 TYR A N 1
ATOM 5582 C CA . TYR A 1 693 ? 8.562 26.692 -13.252 1.00 89.62 693 TYR A CA 1
ATOM 5583 C C . TYR A 1 693 ? 9.988 27.270 -13.234 1.00 89.62 693 TYR A C 1
ATOM 5585 O O . TYR A 1 693 ? 10.585 27.564 -14.266 1.00 89.62 693 TYR A O 1
ATOM 5593 N N . ASP A 1 694 ? 10.536 27.464 -12.040 1.00 90.62 694 ASP A N 1
ATOM 5594 C CA . ASP A 1 694 ? 11.895 27.950 -11.839 1.00 90.62 694 ASP A CA 1
ATOM 5595 C C . ASP A 1 694 ? 12.493 27.338 -10.569 1.00 90.62 694 ASP A C 1
ATOM 5597 O O . ASP A 1 694 ? 12.077 27.629 -9.442 1.00 90.62 694 ASP A O 1
ATOM 5601 N N . TYR A 1 695 ? 13.495 26.481 -10.777 1.00 89.88 695 TYR A N 1
ATOM 5602 C CA . TYR A 1 695 ? 14.231 25.807 -9.712 1.00 89.88 695 TYR A CA 1
ATOM 5603 C C . TYR A 1 695 ? 15.029 26.787 -8.843 1.00 89.88 695 TYR A C 1
ATOM 5605 O O . TYR A 1 695 ? 15.145 26.585 -7.635 1.00 89.88 695 TYR A O 1
ATOM 5613 N N . ASN A 1 696 ? 15.574 27.860 -9.428 1.00 92.12 696 ASN A N 1
ATOM 5614 C CA . ASN A 1 696 ? 16.477 28.769 -8.718 1.00 92.12 696 ASN A CA 1
ATOM 5615 C C . ASN A 1 696 ? 15.742 29.614 -7.672 1.00 92.12 696 ASN A C 1
ATOM 5617 O O . ASN A 1 696 ? 16.330 29.998 -6.662 1.00 92.12 696 ASN A O 1
ATOM 5621 N N . THR A 1 697 ? 14.454 29.877 -7.895 1.00 93.31 697 THR A N 1
ATOM 5622 C CA . THR A 1 697 ? 13.577 30.582 -6.950 1.00 93.31 697 THR A CA 1
ATOM 5623 C C . THR A 1 697 ? 12.742 29.632 -6.083 1.00 93.31 697 THR A C 1
ATOM 5625 O O . THR A 1 697 ? 12.033 30.089 -5.181 1.00 93.31 697 THR A O 1
ATOM 5628 N N . ALA A 1 698 ? 12.848 28.313 -6.295 1.00 94.06 698 ALA A N 1
ATOM 5629 C CA . ALA A 1 698 ? 12.114 27.317 -5.527 1.00 94.06 698 ALA A CA 1
ATOM 5630 C C . ALA A 1 698 ? 12.565 27.272 -4.062 1.00 94.06 698 ALA A C 1
ATOM 5632 O O . ALA A 1 698 ? 13.755 27.198 -3.735 1.00 94.06 698 ALA A O 1
ATOM 5633 N N . LYS A 1 699 ? 11.587 27.269 -3.155 1.00 95.12 699 LYS A N 1
ATOM 5634 C CA . LYS A 1 699 ? 11.832 27.248 -1.712 1.00 95.12 699 LYS A CA 1
ATOM 5635 C C . LYS A 1 699 ? 12.013 25.813 -1.242 1.00 95.12 699 LYS A C 1
ATOM 5637 O O . LYS A 1 699 ? 11.238 24.944 -1.622 1.00 95.12 699 LYS A O 1
ATOM 5642 N N . VAL A 1 700 ? 13.012 25.560 -0.396 1.00 96.81 700 VAL A N 1
ATOM 5643 C CA . VAL A 1 700 ? 13.171 24.252 0.260 1.00 96.81 700 VAL A CA 1
ATOM 5644 C C . VAL A 1 700 ? 12.016 24.058 1.232 1.00 96.81 700 VAL A C 1
ATOM 5646 O O . VAL A 1 700 ? 11.866 24.842 2.164 1.00 96.81 700 VAL A O 1
ATOM 5649 N N . GLU A 1 701 ? 11.199 23.038 1.013 1.00 96.88 701 GLU A N 1
ATOM 5650 C CA . GLU A 1 701 ? 10.063 22.700 1.869 1.00 96.88 701 GLU A CA 1
ATOM 5651 C C . GLU A 1 701 ? 10.495 21.785 3.009 1.00 96.88 701 GLU A C 1
ATOM 5653 O O . GLU A 1 701 ? 10.173 22.058 4.165 1.00 96.88 701 GLU A O 1
ATOM 5658 N N . ALA A 1 702 ? 11.252 20.733 2.684 1.00 97.25 702 ALA A N 1
ATOM 5659 C CA . ALA A 1 702 ? 11.692 19.725 3.637 1.00 97.25 702 ALA A CA 1
ATOM 5660 C C . ALA A 1 702 ? 13.095 19.189 3.328 1.00 97.25 702 ALA A C 1
ATOM 5662 O O . ALA A 1 702 ? 13.454 19.041 2.163 1.00 97.25 702 ALA A O 1
ATOM 5663 N N . THR A 1 703 ? 13.850 18.839 4.372 1.00 97.75 703 THR A N 1
ATOM 5664 C CA . THR A 1 703 ? 15.161 18.167 4.300 1.00 97.75 703 THR A CA 1
ATOM 5665 C C . THR A 1 703 ? 15.170 16.915 5.177 1.00 97.75 703 THR A C 1
ATOM 5667 O O . THR A 1 703 ? 14.596 16.923 6.270 1.00 97.75 703 THR A O 1
ATOM 5670 N N . TYR A 1 704 ? 15.860 15.864 4.734 1.00 98.00 704 TYR A N 1
ATOM 5671 C CA . TYR A 1 704 ? 15.932 14.567 5.403 1.00 98.00 704 TYR A CA 1
ATOM 5672 C C . TYR A 1 704 ? 17.367 14.157 5.739 1.00 98.00 704 TYR A C 1
ATOM 5674 O O . TYR A 1 704 ? 18.311 14.453 5.009 1.00 98.00 704 TYR A O 1
ATOM 5682 N N . THR A 1 705 ? 17.517 13.408 6.831 1.00 96.62 705 THR A N 1
ATOM 5683 C CA . THR A 1 705 ? 18.734 12.636 7.125 1.00 96.62 705 THR A CA 1
ATOM 5684 C C . THR A 1 705 ? 18.362 11.207 7.489 1.00 96.62 705 THR A C 1
ATOM 5686 O O . THR A 1 705 ? 17.212 10.936 7.839 1.00 96.62 705 THR A O 1
ATOM 5689 N N . TYR A 1 706 ? 19.326 10.290 7.427 1.00 95.50 706 TYR A N 1
ATOM 5690 C CA . TYR A 1 706 ? 19.095 8.856 7.591 1.00 95.50 706 TYR A CA 1
ATOM 5691 C C . TYR A 1 706 ? 20.162 8.215 8.472 1.00 95.50 706 TYR A C 1
ATOM 5693 O O . TYR A 1 706 ? 21.283 8.716 8.577 1.00 95.50 706 TYR A O 1
ATOM 5701 N N . ASN A 1 707 ? 19.811 7.093 9.092 1.00 93.81 707 ASN A N 1
ATOM 5702 C CA . ASN A 1 707 ? 20.762 6.207 9.752 1.00 93.81 707 ASN A CA 1
ATOM 5703 C C . ASN A 1 707 ? 21.439 5.275 8.717 1.00 93.81 707 ASN A C 1
ATOM 5705 O O . ASN A 1 707 ? 21.155 5.332 7.516 1.00 93.81 707 ASN A O 1
ATOM 5709 N N . LYS A 1 708 ? 22.369 4.424 9.151 1.00 91.38 708 LYS A N 1
ATOM 5710 C CA . LYS A 1 708 ? 23.125 3.507 8.280 1.00 91.38 708 LYS A CA 1
ATOM 5711 C C . LYS A 1 708 ? 22.277 2.362 7.730 1.00 91.38 708 LYS A C 1
ATOM 5713 O O . LYS A 1 708 ? 22.644 1.798 6.700 1.00 91.38 708 LYS A O 1
ATOM 5718 N N . ALA A 1 709 ? 21.148 2.053 8.370 1.00 91.06 709 ALA A N 1
ATOM 5719 C CA . ALA A 1 709 ? 20.126 1.136 7.862 1.00 91.06 709 ALA A CA 1
ATOM 5720 C C . ALA A 1 709 ? 19.066 1.825 6.976 1.00 91.06 709 ALA A C 1
ATOM 5722 O O . ALA A 1 709 ? 17.997 1.260 6.756 1.00 91.06 709 ALA A O 1
ATOM 5723 N N . ASP A 1 710 ? 19.354 3.036 6.486 1.00 92.56 710 ASP A N 1
ATOM 5724 C CA . ASP A 1 710 ? 18.524 3.806 5.550 1.00 92.56 710 ASP A CA 1
ATOM 5725 C C . ASP A 1 710 ? 17.141 4.204 6.090 1.00 92.56 710 ASP A C 1
ATOM 5727 O O . ASP A 1 710 ? 16.234 4.558 5.339 1.00 92.56 710 ASP A O 1
ATOM 5731 N N . GLN A 1 711 ? 16.987 4.222 7.414 1.00 95.06 711 GLN A N 1
ATOM 5732 C CA . GLN A 1 711 ? 15.782 4.707 8.077 1.00 95.06 711 GLN A CA 1
ATOM 5733 C C . GLN A 1 711 ? 15.907 6.212 8.339 1.00 95.06 711 GLN A C 1
ATOM 5735 O O . GLN A 1 711 ? 16.969 6.688 8.743 1.00 95.06 711 GLN A O 1
ATOM 5740 N N . CYS A 1 712 ? 14.833 6.973 8.111 1.00 96.88 712 CYS A N 1
ATOM 5741 C CA . CYS A 1 712 ? 14.823 8.427 8.297 1.00 96.88 712 CYS A CA 1
ATOM 5742 C C . CYS A 1 712 ? 15.137 8.783 9.758 1.00 96.88 712 CYS A C 1
ATOM 5744 O O . CYS A 1 712 ? 14.422 8.348 10.653 1.00 96.88 712 CYS A O 1
ATOM 5746 N N . SER A 1 713 ? 16.177 9.578 9.999 1.00 96.31 713 SER A N 1
ATOM 5747 C CA . SER A 1 713 ? 16.598 10.052 11.325 1.00 96.31 713 SER A CA 1
ATOM 5748 C C . SER A 1 713 ? 16.010 11.419 11.657 1.00 96.31 713 SER A C 1
ATOM 5750 O O . SER A 1 713 ? 15.629 11.670 12.800 1.00 96.31 713 SER A O 1
ATOM 5752 N N . THR A 1 714 ? 15.909 12.314 10.670 1.00 96.69 714 THR A N 1
ATOM 5753 C CA . THR A 1 714 ? 15.324 13.649 10.857 1.00 96.69 714 THR A CA 1
ATOM 5754 C C . THR A 1 714 ? 14.521 14.083 9.641 1.00 96.69 714 THR A C 1
ATOM 5756 O O . THR A 1 714 ? 14.945 13.851 8.513 1.00 96.69 714 THR A O 1
ATOM 5759 N N . LEU A 1 715 ? 13.430 14.802 9.887 1.00 96.56 715 LEU A N 1
ATOM 5760 C CA . LEU A 1 715 ? 12.700 15.612 8.916 1.00 96.56 715 LEU A CA 1
ATOM 5761 C C . LEU A 1 715 ? 12.728 17.063 9.402 1.00 96.56 715 LEU A C 1
ATOM 5763 O O . LEU A 1 715 ? 12.255 17.348 10.500 1.00 96.56 715 LEU A O 1
ATOM 5767 N N . THR A 1 716 ? 13.241 17.972 8.582 1.00 96.06 716 THR A N 1
ATOM 5768 C CA . THR A 1 716 ? 13.210 19.414 8.849 1.00 96.06 716 THR A CA 1
ATOM 5769 C C . THR A 1 716 ? 12.280 20.089 7.854 1.00 96.06 716 THR A C 1
ATOM 5771 O O . THR A 1 716 ? 12.592 20.090 6.674 1.00 96.06 716 THR A O 1
ATOM 5774 N N . ASN A 1 717 ? 11.180 20.692 8.306 1.00 95.50 717 ASN A N 1
ATOM 5775 C CA . ASN A 1 717 ? 10.319 21.557 7.496 1.00 95.50 717 ASN A CA 1
ATOM 5776 C C . ASN A 1 717 ? 10.943 22.957 7.406 1.00 95.50 717 ASN A C 1
ATOM 5778 O O . ASN A 1 717 ? 10.777 23.786 8.300 1.00 95.50 717 ASN A O 1
ATOM 5782 N N . ASN A 1 718 ? 11.689 23.222 6.336 1.00 95.12 718 ASN A N 1
ATOM 5783 C CA . ASN A 1 718 ? 12.577 24.382 6.211 1.00 95.12 718 ASN A CA 1
ATOM 5784 C C . ASN A 1 718 ? 11.854 25.738 6.130 1.00 95.12 718 ASN A C 1
ATOM 5786 O O . ASN A 1 718 ? 12.486 26.769 6.340 1.00 95.12 718 ASN A O 1
ATOM 5790 N N . GLN A 1 719 ? 10.555 25.753 5.823 1.00 94.50 719 GLN A N 1
ATOM 5791 C CA . GLN A 1 719 ? 9.748 26.981 5.808 1.00 94.50 719 GLN A CA 1
ATOM 5792 C C . GLN A 1 719 ? 9.131 27.322 7.170 1.00 94.50 719 GLN A C 1
ATOM 5794 O O . GLN A 1 719 ? 8.519 28.377 7.309 1.00 94.50 719 GLN A O 1
ATOM 5799 N N . VAL A 1 720 ? 9.258 26.435 8.160 1.00 91.31 720 VAL A N 1
ATOM 5800 C CA . VAL A 1 720 ? 8.743 26.654 9.512 1.00 91.31 720 VAL A CA 1
ATOM 5801 C C . VAL A 1 720 ? 9.816 27.337 10.356 1.00 91.31 720 VAL A C 1
ATOM 5803 O O . VAL A 1 720 ? 10.968 26.910 10.394 1.00 91.31 720 VAL A O 1
ATOM 5806 N N . SER A 1 721 ? 9.441 28.396 11.066 1.00 86.88 721 SER A N 1
ATOM 5807 C CA . SER A 1 721 ? 10.373 29.138 11.921 1.00 86.88 721 SER A CA 1
ATOM 5808 C C . SER A 1 721 ? 10.700 28.407 13.236 1.00 86.88 721 SER A C 1
ATOM 5810 O O . SER A 1 721 ? 9.838 27.790 13.866 1.00 86.88 721 SER A O 1
ATOM 5812 N N . GLY A 1 722 ? 11.948 28.530 13.703 1.00 81.62 722 GLY A N 1
ATOM 5813 C CA . GLY A 1 722 ? 12.391 28.048 15.019 1.00 81.62 722 GLY A CA 1
ATOM 5814 C C . GLY A 1 722 ? 12.524 26.523 15.143 1.00 81.62 722 GLY A C 1
ATOM 5815 O O . GLY A 1 722 ? 12.588 25.797 14.151 1.00 81.62 722 GLY A O 1
ATOM 5816 N N . SER A 1 723 ? 12.573 26.021 16.384 1.00 78.44 723 SER A N 1
ATOM 5817 C CA . SER A 1 723 ? 12.799 24.593 16.681 1.00 78.44 723 SER A CA 1
ATOM 5818 C C . SER A 1 723 ? 11.673 23.666 16.207 1.00 78.44 723 SER A C 1
ATOM 5820 O O . SER A 1 723 ? 11.895 22.467 16.061 1.00 78.44 723 SER A O 1
ATOM 5822 N N . ARG A 1 724 ? 10.478 24.208 15.933 1.00 81.44 724 ARG A N 1
ATOM 5823 C CA . ARG A 1 724 ? 9.281 23.479 15.461 1.00 81.44 724 ARG A CA 1
ATOM 5824 C C . ARG A 1 724 ? 9.424 22.905 14.053 1.00 81.44 724 ARG A C 1
ATOM 5826 O O . ARG A 1 724 ? 8.688 21.992 13.688 1.00 81.44 724 ARG A O 1
ATOM 5833 N N . SER A 1 725 ? 10.392 23.404 13.291 1.00 88.06 725 SER A N 1
ATOM 5834 C CA . SER A 1 725 ? 10.755 22.864 11.981 1.00 88.06 725 SER A CA 1
ATOM 5835 C C . SER A 1 725 ? 11.276 21.428 12.043 1.00 88.06 725 SER A C 1
ATOM 5837 O O . SER A 1 725 ? 11.089 20.690 11.083 1.00 88.06 725 SER A O 1
ATOM 5839 N N . LEU A 1 726 ? 11.907 21.014 13.146 1.00 93.62 726 LEU A N 1
ATOM 5840 C CA . LEU A 1 726 ? 12.615 19.740 13.238 1.00 93.62 726 LEU A CA 1
ATOM 5841 C C . LEU A 1 726 ? 11.770 18.655 13.911 1.00 93.62 726 LEU A C 1
ATOM 5843 O O . LEU A 1 726 ? 11.316 18.818 15.046 1.00 93.62 726 LEU A O 1
ATOM 5847 N N . THR A 1 727 ? 11.669 17.512 13.237 1.00 95.38 727 THR A N 1
ATOM 5848 C CA . THR A 1 727 ? 11.187 16.239 13.775 1.00 95.38 727 THR A CA 1
ATOM 5849 C C . THR A 1 727 ? 12.318 15.215 13.740 1.00 95.38 727 THR A C 1
ATOM 5851 O O . THR A 1 727 ? 12.933 15.004 12.694 1.00 95.38 727 THR A O 1
ATOM 5854 N N . THR A 1 728 ? 12.597 14.561 14.865 1.00 96.75 728 THR A N 1
ATOM 5855 C CA . THR A 1 728 ? 13.584 13.478 14.963 1.00 96.75 728 THR A CA 1
ATOM 5856 C C . THR A 1 728 ? 12.903 12.130 15.159 1.00 96.75 728 THR A C 1
ATOM 5858 O O . THR A 1 728 ? 11.852 12.038 15.796 1.00 96.75 728 THR A O 1
ATOM 5861 N N . PHE A 1 729 ? 13.521 11.087 14.611 1.00 97.69 729 PHE A N 1
ATOM 5862 C CA . PHE A 1 729 ? 13.052 9.710 14.669 1.00 97.69 729 PHE A CA 1
ATOM 5863 C C . PHE A 1 729 ? 14.139 8.827 15.286 1.00 97.69 729 PHE A C 1
ATOM 5865 O O . PHE A 1 729 ? 15.306 8.891 14.899 1.00 97.69 729 PHE A O 1
ATOM 5872 N N . GLY A 1 730 ? 13.761 8.000 16.255 1.00 97.31 730 GLY A N 1
ATOM 5873 C CA . GLY A 1 730 ? 14.647 7.026 16.890 1.00 97.31 730 GLY A CA 1
ATOM 5874 C C . GLY A 1 730 ? 14.094 5.617 16.754 1.00 97.31 730 GLY A C 1
ATOM 5875 O O . GLY A 1 730 ? 12.883 5.429 16.797 1.00 97.31 730 GLY A O 1
ATOM 5876 N N . TYR A 1 731 ? 14.973 4.625 16.645 1.00 97.00 731 TYR A N 1
ATOM 5877 C CA . TYR A 1 731 ? 14.610 3.229 16.393 1.00 97.00 731 TYR A CA 1
ATOM 5878 C C . TYR A 1 731 ? 15.062 2.324 17.545 1.00 97.00 731 TYR A C 1
ATOM 5880 O O . TYR A 1 731 ? 16.023 2.625 18.252 1.00 97.00 731 TYR A O 1
ATOM 5888 N N . GLU A 1 732 ? 14.346 1.224 17.769 1.00 93.19 732 GLU A N 1
ATOM 5889 C CA . GLU A 1 732 ? 14.711 0.219 18.771 1.00 93.19 732 GLU A CA 1
ATOM 5890 C C . GLU A 1 732 ? 16.028 -0.491 18.367 1.00 93.19 732 GLU A C 1
ATOM 5892 O O . GLU A 1 732 ? 16.162 -0.937 17.233 1.00 93.19 732 GLU A O 1
ATOM 5897 N N . PRO A 1 733 ? 17.038 -0.597 19.243 1.00 90.25 733 PRO A N 1
ATOM 5898 C CA . PRO A 1 733 ? 18.389 -1.000 18.837 1.00 90.25 733 PRO A CA 1
ATOM 5899 C C . PRO A 1 733 ? 18.562 -2.455 18.375 1.00 90.25 733 PRO A C 1
ATOM 5901 O O . PRO A 1 733 ? 19.622 -2.764 17.847 1.00 90.25 733 PRO A O 1
ATOM 5904 N N . ASN A 1 734 ? 17.590 -3.353 18.559 1.00 88.06 734 ASN A N 1
ATOM 5905 C CA . ASN A 1 734 ? 17.719 -4.774 18.212 1.00 88.06 734 ASN A CA 1
ATOM 5906 C C . ASN A 1 734 ? 16.946 -5.149 16.945 1.00 88.06 734 ASN A C 1
ATOM 5908 O O . ASN A 1 734 ? 17.403 -5.967 16.148 1.00 88.06 734 ASN A O 1
ATOM 5912 N N . ARG A 1 735 ? 15.774 -4.543 16.747 1.00 87.56 735 ARG A N 1
ATOM 5913 C CA . ARG A 1 735 ? 14.861 -4.812 15.626 1.00 87.56 735 ARG A CA 1
ATOM 5914 C C . ARG A 1 735 ? 14.641 -3.588 14.741 1.00 87.56 735 ARG A C 1
ATOM 5916 O O . ARG A 1 735 ? 14.234 -3.723 13.592 1.00 87.56 735 ARG A O 1
ATOM 5923 N N . GLY A 1 736 ? 14.954 -2.400 15.258 1.00 92.19 736 GLY A N 1
ATOM 5924 C CA . GLY A 1 736 ? 14.739 -1.057 14.700 1.00 92.19 736 GLY A CA 1
ATOM 5925 C C . GLY A 1 736 ? 13.373 -0.825 14.100 1.00 92.19 736 GLY A C 1
ATOM 5926 O O . GLY A 1 736 ? 13.219 -0.224 13.039 1.00 92.19 736 GLY A O 1
ATOM 5927 N N . TRP A 1 737 ? 12.380 -1.249 14.871 1.00 94.12 737 TRP A N 1
ATOM 5928 C CA . TRP A 1 737 ? 11.067 -0.633 14.860 1.00 94.12 737 TRP A CA 1
ATOM 5929 C C . TRP A 1 737 ? 11.185 0.836 15.268 1.00 94.12 737 TRP A C 1
ATOM 5931 O O . TRP A 1 737 ? 12.001 1.178 16.131 1.00 94.12 737 TRP A O 1
ATOM 5941 N N . LEU A 1 738 ? 10.393 1.704 14.636 1.00 97.44 738 LEU A N 1
ATOM 5942 C CA . LEU A 1 738 ? 10.317 3.115 15.007 1.00 97.44 738 LEU A CA 1
ATOM 5943 C C . LEU A 1 738 ? 9.885 3.213 16.471 1.00 97.44 738 LEU A C 1
ATOM 5945 O O . LEU A 1 738 ? 8.850 2.683 16.842 1.00 97.44 738 LEU A O 1
ATOM 5949 N N . LYS A 1 739 ? 10.698 3.853 17.305 1.00 97.31 739 LYS A N 1
ATOM 5950 C CA . LYS A 1 739 ? 10.526 3.890 18.758 1.00 97.31 739 LYS A CA 1
ATOM 5951 C C . LYS A 1 739 ? 10.217 5.284 19.273 1.00 97.31 739 LYS A C 1
ATOM 5953 O O . LYS A 1 739 ? 9.417 5.408 20.189 1.00 97.31 739 LYS A O 1
ATOM 5958 N N . ASN A 1 740 ? 10.871 6.308 18.734 1.00 96.88 740 ASN A N 1
ATOM 5959 C CA . ASN A 1 740 ? 10.728 7.676 19.215 1.00 96.88 740 ASN A CA 1
ATOM 5960 C C . ASN A 1 740 ? 10.409 8.618 18.058 1.00 96.88 740 ASN A C 1
ATOM 5962 O O . ASN A 1 740 ? 11.075 8.547 17.028 1.00 96.88 740 ASN A O 1
ATOM 5966 N N . ILE A 1 741 ? 9.464 9.529 18.264 1.00 96.69 741 ILE A N 1
ATOM 5967 C CA . ILE A 1 741 ? 9.221 10.698 17.414 1.00 96.69 741 ILE A CA 1
ATOM 5968 C C . ILE A 1 741 ? 9.266 11.926 18.321 1.00 96.69 741 ILE A C 1
ATOM 5970 O O . ILE A 1 741 ? 8.658 11.919 19.389 1.00 96.69 741 ILE A O 1
ATOM 5974 N N . ASN A 1 742 ? 9.991 12.976 17.940 1.00 94.56 742 ASN A N 1
ATOM 5975 C CA . ASN A 1 742 ? 10.046 14.220 18.713 1.00 94.56 742 ASN A CA 1
ATOM 5976 C C . ASN A 1 742 ? 10.070 15.435 17.785 1.00 94.56 742 ASN A C 1
ATOM 5978 O O . ASN A 1 742 ? 10.992 15.575 16.986 1.00 94.56 742 ASN A O 1
ATOM 5982 N N . ASN A 1 743 ? 9.080 16.319 17.913 1.00 92.44 743 ASN A N 1
ATOM 5983 C CA . ASN A 1 743 ? 8.992 17.581 17.188 1.00 92.44 743 ASN A CA 1
ATOM 5984 C C . ASN A 1 743 ? 9.078 18.796 18.129 1.00 92.44 743 ASN A C 1
ATOM 5986 O O . ASN A 1 743 ? 8.477 18.818 19.208 1.00 92.44 743 ASN A O 1
ATOM 5990 N N . GLY A 1 744 ? 9.784 19.845 17.686 1.00 73.12 744 GLY A N 1
ATOM 5991 C CA . GLY A 1 744 ? 9.637 21.190 18.252 1.00 73.12 744 GLY A CA 1
ATOM 5992 C C . GLY A 1 744 ? 10.039 21.345 19.715 1.00 73.12 744 GLY A C 1
ATOM 5993 O O . GLY A 1 744 ? 9.406 22.116 20.429 1.00 73.12 744 GLY A O 1
ATOM 5994 N N . SER A 1 745 ? 11.062 20.612 20.171 1.00 69.12 745 SER A N 1
ATOM 5995 C CA . SER A 1 745 ? 11.481 20.549 21.585 1.00 69.12 745 SER A CA 1
ATOM 5996 C C . SER A 1 745 ? 10.408 19.989 22.534 1.00 69.12 745 SER A C 1
ATOM 5998 O O . SER A 1 745 ? 10.375 20.354 23.706 1.00 69.12 745 SER A O 1
ATOM 6000 N N . GLY A 1 746 ? 9.546 19.090 22.047 1.00 73.31 746 GLY A N 1
ATOM 6001 C CA . GLY A 1 746 ? 8.539 18.404 22.860 1.00 73.31 746 GLY A CA 1
ATOM 6002 C C . GLY A 1 746 ? 7.090 18.837 22.621 1.00 73.31 746 GLY A C 1
ATOM 6003 O O . GLY A 1 746 ? 6.220 18.489 23.412 1.00 73.31 746 GLY A O 1
ATOM 6004 N N . MET A 1 747 ? 6.823 19.579 21.541 1.00 81.00 747 MET A N 1
ATOM 6005 C CA . MET A 1 747 ? 5.464 19.962 21.124 1.00 81.00 747 MET A CA 1
ATOM 6006 C C . MET A 1 747 ? 4.621 18.741 20.755 1.00 81.00 747 MET A C 1
ATOM 6008 O O . MET A 1 747 ? 3.445 18.664 21.104 1.00 81.00 747 MET A O 1
ATOM 6012 N N . PHE A 1 748 ? 5.255 17.790 20.071 1.00 90.00 748 PHE A N 1
ATOM 6013 C CA . PHE A 1 748 ? 4.779 16.425 19.959 1.00 90.00 748 PHE A CA 1
ATOM 6014 C C . PHE A 1 748 ? 5.927 15.482 20.286 1.00 90.00 748 PHE A C 1
ATOM 6016 O O . PHE A 1 748 ? 7.002 15.593 19.692 1.00 90.00 748 PHE A O 1
ATOM 6023 N N . THR A 1 749 ? 5.706 14.553 21.208 1.00 92.94 749 THR A N 1
ATOM 6024 C CA . THR A 1 749 ? 6.598 13.408 21.383 1.00 92.94 749 THR A CA 1
ATOM 6025 C C . THR A 1 749 ? 5.797 12.129 21.391 1.00 92.94 749 THR A C 1
ATOM 6027 O O . THR A 1 749 ? 4.675 12.095 21.881 1.00 92.94 749 THR A O 1
ATOM 6030 N N . GLU A 1 750 ? 6.391 11.070 20.871 1.00 95.06 750 GLU A N 1
ATOM 6031 C CA . GLU A 1 750 ? 5.874 9.717 20.958 1.00 95.06 750 GLU A CA 1
ATOM 6032 C C . GLU A 1 750 ? 7.038 8.795 21.309 1.00 95.06 750 GLU A C 1
ATOM 6034 O O . GLU A 1 750 ? 8.077 8.834 20.657 1.00 95.06 750 GLU A O 1
ATOM 6039 N N . THR A 1 751 ? 6.875 7.983 22.350 1.00 96.81 751 THR A N 1
ATOM 6040 C CA . THR A 1 751 ? 7.789 6.894 22.710 1.00 96.81 751 THR A CA 1
ATOM 6041 C C . THR A 1 751 ? 7.007 5.591 22.757 1.00 96.81 751 THR A C 1
ATOM 6043 O O . THR A 1 751 ? 6.075 5.466 23.552 1.00 96.81 751 THR A O 1
ATOM 6046 N N . LEU A 1 752 ? 7.400 4.614 21.945 1.00 97.88 752 LEU A N 1
ATOM 6047 C CA . LEU A 1 752 ? 6.752 3.312 21.842 1.00 97.88 752 LEU A CA 1
ATOM 6048 C C . LEU A 1 752 ? 7.517 2.228 22.609 1.00 97.88 752 LEU A C 1
ATOM 6050 O O . LEU A 1 752 ? 8.745 2.120 22.543 1.00 97.88 752 LEU A O 1
ATOM 6054 N N . GLY A 1 753 ? 6.767 1.400 23.328 1.00 96.00 753 GLY A N 1
ATOM 6055 C CA . GLY A 1 753 ? 7.205 0.109 23.846 1.00 96.00 753 GLY A CA 1
ATOM 6056 C C . GLY A 1 753 ? 6.555 -1.015 23.050 1.00 96.00 753 GLY A C 1
ATOM 6057 O O . GLY A 1 753 ? 5.417 -0.878 22.607 1.00 96.00 753 GLY A O 1
ATOM 6058 N N . PHE A 1 754 ? 7.254 -2.136 22.891 1.00 92.25 754 PHE A N 1
ATOM 6059 C CA . PHE A 1 754 ? 6.798 -3.259 22.074 1.00 92.25 754 PHE A CA 1
ATOM 6060 C C . PHE A 1 754 ? 6.799 -4.560 22.865 1.00 92.25 754 PHE A C 1
ATOM 6062 O O . PHE A 1 754 ? 7.679 -4.797 23.693 1.00 92.25 754 PHE A O 1
ATOM 6069 N N . TYR A 1 755 ? 5.847 -5.428 22.551 1.00 87.94 755 TYR A N 1
ATOM 6070 C CA . TYR A 1 755 ? 5.964 -6.852 22.818 1.00 87.94 755 TYR A CA 1
ATOM 6071 C C . TYR A 1 755 ? 6.901 -7.501 21.790 1.00 87.94 755 TYR A C 1
ATOM 6073 O O . TYR A 1 755 ? 7.108 -6.993 20.687 1.00 87.94 755 TYR A O 1
ATOM 6081 N N . ASN A 1 756 ? 7.428 -8.683 22.108 1.00 80.69 756 ASN A N 1
ATOM 6082 C CA . ASN A 1 756 ? 8.359 -9.402 21.227 1.00 80.69 756 ASN A CA 1
ATOM 6083 C C . ASN A 1 756 ? 7.743 -9.818 19.877 1.00 80.69 756 ASN A C 1
ATOM 6085 O O . ASN A 1 756 ? 8.477 -10.110 18.933 1.00 80.69 756 ASN A O 1
ATOM 6089 N N . ASN A 1 757 ? 6.415 -9.857 19.759 1.00 79.06 757 ASN A N 1
ATOM 6090 C CA . ASN A 1 757 ? 5.715 -10.119 18.497 1.00 79.06 757 ASN A CA 1
ATOM 6091 C C . ASN A 1 757 ? 5.586 -8.863 17.605 1.00 79.06 757 ASN A C 1
ATOM 6093 O O . ASN A 1 757 ? 5.103 -8.977 16.484 1.00 79.06 757 ASN A O 1
ATOM 6097 N N . GLY A 1 758 ? 6.024 -7.687 18.075 1.00 86.31 758 GLY A N 1
ATOM 6098 C CA . GLY A 1 758 ? 5.929 -6.410 17.358 1.00 86.31 758 GLY A CA 1
ATOM 6099 C C . GLY A 1 758 ? 4.693 -5.582 17.683 1.00 86.31 758 GLY A C 1
ATOM 6100 O O . GLY A 1 758 ? 4.622 -4.429 17.267 1.00 86.31 758 GLY A O 1
ATOM 6101 N N . ASN A 1 759 ? 3.752 -6.115 18.464 1.00 91.38 759 ASN A N 1
ATOM 6102 C CA . ASN A 1 759 ? 2.619 -5.333 18.938 1.00 91.38 759 ASN A CA 1
ATOM 6103 C C . ASN A 1 759 ? 3.108 -4.201 19.845 1.00 91.38 759 ASN A C 1
ATOM 6105 O O . ASN A 1 759 ? 3.969 -4.409 20.703 1.00 91.38 759 ASN A O 1
ATOM 6109 N N . ILE A 1 760 ? 2.519 -3.016 19.705 1.00 95.88 760 ILE A N 1
ATOM 6110 C CA . ILE A 1 760 ? 2.792 -1.890 20.601 1.00 95.88 760 ILE A CA 1
ATOM 6111 C C . ILE A 1 760 ? 2.247 -2.252 21.977 1.00 95.88 760 ILE A C 1
ATOM 6113 O O . ILE A 1 760 ? 1.052 -2.473 22.110 1.00 95.88 760 ILE A O 1
ATOM 6117 N N . ALA A 1 761 ? 3.112 -2.333 22.982 1.00 95.06 761 ALA A N 1
ATOM 6118 C CA . ALA A 1 761 ? 2.755 -2.593 24.374 1.00 95.06 761 ALA A CA 1
ATOM 6119 C C . ALA A 1 761 ? 2.428 -1.298 25.124 1.00 95.06 761 ALA A C 1
ATOM 6121 O O . ALA A 1 761 ? 1.550 -1.267 25.985 1.00 95.06 761 ALA A O 1
ATOM 6122 N N . SER A 1 762 ? 3.125 -0.210 24.795 1.00 96.25 762 SER A N 1
ATOM 6123 C CA . SER A 1 762 ? 2.902 1.093 25.410 1.00 96.25 762 SER A CA 1
ATOM 6124 C C . SER A 1 762 ? 3.215 2.241 24.460 1.00 96.25 762 SER A C 1
ATOM 6126 O O . SER A 1 762 ? 4.013 2.105 23.536 1.00 96.25 762 SER A O 1
ATOM 6128 N N . GLN A 1 763 ? 2.588 3.385 24.707 1.00 95.25 763 GLN A N 1
ATOM 6129 C CA . GLN A 1 763 ? 2.817 4.633 23.987 1.00 95.25 763 GLN A CA 1
ATOM 6130 C C . GLN A 1 763 ? 2.811 5.771 25.002 1.00 95.25 763 GLN A C 1
ATOM 6132 O O . GLN A 1 763 ? 1.785 6.041 25.622 1.00 95.25 763 GLN A O 1
ATOM 6137 N N . ALA A 1 764 ? 3.947 6.432 25.189 1.00 92.94 764 ALA A N 1
ATOM 6138 C CA . ALA A 1 764 ? 4.011 7.697 25.907 1.00 92.94 764 ALA A CA 1
ATOM 6139 C C . ALA A 1 764 ? 3.967 8.832 24.884 1.00 92.94 764 ALA A C 1
ATOM 6141 O O . ALA A 1 764 ? 4.874 8.943 24.061 1.00 92.94 764 ALA A O 1
ATOM 6142 N N . VAL A 1 765 ? 2.912 9.639 24.916 1.00 89.31 765 VAL A N 1
ATOM 6143 C CA . VAL A 1 765 ? 2.676 10.728 23.969 1.00 89.31 765 VAL A CA 1
ATOM 6144 C C . VAL A 1 765 ? 2.570 12.063 24.694 1.00 89.31 765 VAL A C 1
ATOM 6146 O O . VAL A 1 765 ? 1.917 12.160 25.731 1.00 89.31 765 VAL A O 1
ATOM 6149 N N . VAL A 1 766 ? 3.204 13.096 24.147 1.00 86.25 766 VAL A N 1
ATOM 6150 C CA . VAL A 1 766 ? 2.977 14.498 24.516 1.00 86.25 766 VAL A CA 1
ATOM 6151 C C . VAL A 1 766 ? 2.406 15.204 23.296 1.00 86.25 766 VAL A C 1
ATOM 6153 O O . VAL A 1 766 ? 2.936 15.035 22.203 1.00 86.25 766 VAL A O 1
ATOM 6156 N N . ASN A 1 767 ? 1.338 15.982 23.469 1.00 77.56 767 ASN A N 1
ATOM 6157 C CA . ASN A 1 767 ? 0.747 16.815 22.417 1.00 77.56 767 ASN A CA 1
ATOM 6158 C C . ASN A 1 767 ? 0.427 18.224 22.966 1.00 77.56 767 ASN A C 1
ATOM 6160 O O . ASN A 1 767 ? 0.278 18.410 24.179 1.00 77.56 767 ASN A O 1
ATOM 6164 N N . ILE A 1 768 ? 0.309 19.221 22.082 1.00 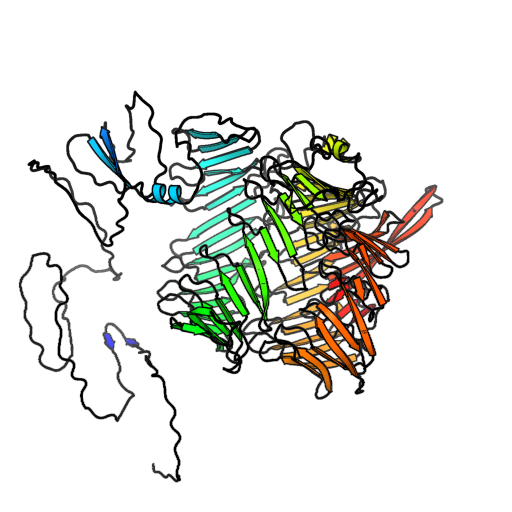67.25 768 ILE A N 1
ATOM 6165 C CA . ILE A 1 768 ? 0.168 20.651 22.402 1.00 67.25 768 ILE A CA 1
ATOM 6166 C C . ILE A 1 768 ? -1.041 20.994 23.279 1.00 67.25 768 ILE A C 1
ATOM 6168 O O . ILE A 1 768 ? -1.027 21.997 23.990 1.00 67.25 768 ILE A O 1
ATOM 6172 N N . SER A 1 769 ? -2.062 20.139 23.313 1.00 58.53 769 SER A N 1
ATOM 6173 C CA . SER A 1 769 ? -3.211 20.269 24.216 1.00 58.53 769 SER A CA 1
ATOM 6174 C C . SER A 1 769 ? -2.870 19.985 25.699 1.00 58.53 769 SER A C 1
ATOM 6176 O O . SER A 1 769 ? -3.772 19.790 26.509 1.00 58.53 769 SER A O 1
ATOM 6178 N N . LEU A 1 770 ? -1.577 19.998 26.068 1.00 52.00 770 LEU A N 1
ATOM 6179 C CA . LEU A 1 770 ? -1.008 19.898 27.421 1.00 52.00 770 LEU A CA 1
ATOM 6180 C C . LEU A 1 770 ? -1.281 18.584 28.168 1.00 52.00 770 LEU A C 1
ATOM 6182 O O . LEU A 1 770 ? -1.500 18.581 29.382 1.00 52.00 770 LEU A O 1
ATOM 6186 N N . ARG A 1 771 ? -1.149 17.436 27.497 1.00 64.88 771 ARG A N 1
ATOM 6187 C CA . ARG A 1 771 ? -1.015 16.159 28.209 1.00 64.88 771 ARG A CA 1
ATOM 6188 C C . ARG A 1 771 ? 0.151 15.326 27.724 1.00 64.88 771 ARG A C 1
ATOM 6190 O O . ARG A 1 771 ? 0.229 14.958 26.561 1.00 64.88 771 ARG A O 1
ATOM 6197 N N . SER A 1 772 ? 1.004 14.991 28.686 1.00 78.25 772 SER A N 1
ATOM 6198 C CA . SER A 1 772 ? 1.752 13.744 28.669 1.00 78.25 772 SER A CA 1
ATOM 6199 C C . SER A 1 772 ? 0.785 12.631 29.060 1.00 78.25 772 SER A C 1
ATOM 6201 O O . SER A 1 772 ? 0.182 12.681 30.137 1.00 78.25 772 SER A O 1
ATOM 6203 N N . GLN A 1 773 ? 0.588 11.664 28.175 1.00 81.06 773 GLN A N 1
ATOM 6204 C CA . GLN A 1 773 ? -0.209 10.480 28.436 1.00 81.06 773 GLN A CA 1
ATOM 6205 C C . GLN A 1 773 ? 0.627 9.240 28.162 1.00 81.06 773 GLN A C 1
ATOM 6207 O O . GLN A 1 773 ? 1.219 9.109 27.099 1.00 81.06 773 GLN A O 1
ATOM 6212 N N . THR A 1 774 ? 0.612 8.299 29.100 1.00 89.75 774 THR A N 1
ATOM 6213 C CA . THR A 1 774 ? 1.124 6.951 28.861 1.00 89.75 774 THR A CA 1
ATOM 6214 C C . THR A 1 774 ? -0.054 6.011 28.695 1.00 89.75 774 THR A C 1
ATOM 6216 O O . THR A 1 774 ? -0.863 5.854 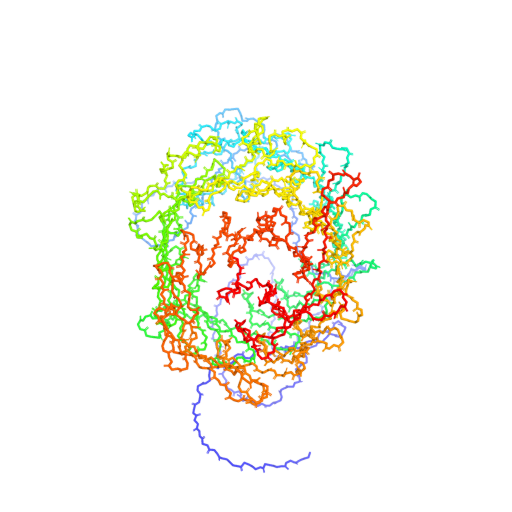29.615 1.00 89.75 774 THR A O 1
ATOM 6219 N N . LEU A 1 775 ? -0.149 5.413 27.514 1.00 91.81 775 LEU A N 1
ATOM 6220 C CA . LEU A 1 775 ? -1.106 4.383 27.155 1.00 91.81 775 LEU A CA 1
ATOM 6221 C C . LEU A 1 775 ? -0.438 3.010 27.228 1.00 91.81 775 LEU A C 1
ATOM 6223 O O . LEU A 1 775 ? 0.716 2.856 26.833 1.00 91.81 775 LEU A O 1
ATOM 6227 N N . SER A 1 776 ? -1.156 2.023 27.750 1.00 96.00 776 SER A N 1
ATOM 6228 C CA . SER A 1 776 ? -0.773 0.607 27.747 1.00 96.00 776 SER A CA 1
ATOM 6229 C C . SER A 1 776 ? -1.795 -0.175 26.937 1.00 96.00 776 SER A C 1
ATOM 6231 O O . SER A 1 776 ? -2.994 -0.019 27.166 1.00 96.00 776 SER A O 1
ATOM 6233 N N . TYR A 1 777 ? -1.324 -0.996 26.008 1.00 96.56 777 TYR A N 1
ATOM 6234 C CA . TYR A 1 777 ? -2.143 -1.745 25.061 1.00 96.56 777 TYR A CA 1
ATOM 6235 C C . TYR A 1 777 ? -2.034 -3.231 25.373 1.00 96.56 777 TYR A C 1
ATOM 6237 O O . TYR A 1 777 ? -0.940 -3.787 25.378 1.00 96.56 777 TYR A O 1
ATOM 6245 N N . ASN A 1 778 ? -3.169 -3.880 25.602 1.00 95.94 778 ASN A N 1
ATOM 6246 C CA . ASN A 1 778 ? -3.243 -5.313 25.840 1.00 95.94 778 ASN A CA 1
ATOM 6247 C C . ASN A 1 778 ? -3.942 -5.988 24.671 1.00 95.94 778 ASN A C 1
ATOM 6249 O O . ASN A 1 778 ? -4.916 -5.462 24.129 1.00 95.94 778 ASN A O 1
ATOM 6253 N N . TYR A 1 779 ? -3.489 -7.188 24.337 1.00 92.12 779 TYR A N 1
ATOM 6254 C CA . TYR A 1 779 ? -4.010 -7.970 23.226 1.00 92.12 779 TYR A CA 1
ATOM 6255 C C . TYR A 1 779 ? -4.560 -9.295 23.735 1.00 92.12 779 TYR A C 1
ATOM 6257 O O . TYR A 1 779 ? -4.132 -9.798 24.774 1.00 92.12 779 TYR A O 1
ATOM 6265 N N . ASP A 1 780 ? -5.510 -9.857 23.000 1.00 88.62 780 ASP A N 1
ATOM 6266 C CA . ASP A 1 780 ? -5.935 -11.229 23.226 1.00 88.62 780 ASP A CA 1
ATOM 6267 C C . ASP A 1 780 ? -4.928 -12.235 22.642 1.00 88.62 780 ASP A C 1
ATOM 6269 O O . ASP A 1 780 ? -3.918 -11.879 22.029 1.00 88.62 780 ASP A O 1
ATOM 6273 N N . GLY A 1 781 ? -5.221 -13.525 22.808 1.00 79.81 781 GLY A N 1
ATOM 6274 C CA . GLY A 1 781 ? -4.352 -14.598 22.331 1.00 79.81 781 GLY A CA 1
ATOM 6275 C C . GLY A 1 781 ? -4.145 -14.658 20.810 1.00 79.81 781 GLY A C 1
ATOM 6276 O O . GLY A 1 781 ? -3.232 -15.335 20.337 1.00 79.81 781 GLY A O 1
ATOM 6277 N N . MET A 1 782 ? -4.966 -13.949 20.031 1.00 82.81 782 MET A N 1
ATOM 6278 C CA . MET A 1 782 ? -4.865 -13.850 18.574 1.00 82.81 782 MET A CA 1
ATOM 6279 C C . MET A 1 782 ? -4.182 -12.550 18.127 1.00 82.81 782 MET A C 1
ATOM 6281 O O . MET A 1 782 ? -4.217 -12.229 16.942 1.00 82.81 782 MET A O 1
ATOM 6285 N N . ASN A 1 783 ? -3.539 -11.820 19.049 1.00 86.69 783 ASN A N 1
ATOM 6286 C CA . ASN A 1 783 ? -2.920 -10.513 18.819 1.00 86.69 783 ASN A CA 1
ATOM 6287 C C . ASN A 1 783 ? -3.921 -9.414 18.408 1.00 86.69 783 ASN A C 1
ATOM 6289 O O . ASN A 1 783 ? -3.515 -8.423 17.802 1.00 86.69 783 ASN A O 1
ATOM 6293 N N . ARG A 1 784 ? -5.212 -9.548 18.744 1.00 91.75 784 ARG A N 1
ATOM 6294 C CA . ARG A 1 784 ? -6.217 -8.491 18.527 1.00 91.75 784 ARG A CA 1
ATOM 6295 C C . ARG A 1 784 ? -6.257 -7.567 19.740 1.00 91.75 784 ARG A C 1
ATOM 6297 O O . ARG A 1 784 ? -6.089 -8.032 20.865 1.00 91.75 784 ARG A O 1
ATOM 6304 N N . LEU A 1 785 ? -6.460 -6.266 19.532 1.00 96.69 785 LEU A N 1
ATOM 6305 C CA . LEU A 1 785 ? -6.456 -5.279 20.616 1.00 96.69 785 LEU A CA 1
ATOM 6306 C C . LEU A 1 785 ? -7.613 -5.536 21.593 1.00 96.69 785 LEU A C 1
ATOM 6308 O O . LEU A 1 785 ? -8.765 -5.306 21.264 1.00 96.69 785 LEU A O 1
ATOM 6312 N N . ALA A 1 786 ? -7.321 -5.971 22.814 1.00 96.56 786 ALA A N 1
ATOM 6313 C CA . ALA A 1 786 ? -8.337 -6.271 23.819 1.00 96.56 786 ALA A CA 1
ATOM 6314 C C . ALA A 1 786 ? -8.666 -5.055 24.694 1.00 96.56 786 ALA A C 1
ATOM 6316 O O . ALA A 1 786 ? -9.824 -4.830 25.045 1.00 96.56 786 ALA A O 1
ATOM 6317 N N . SER A 1 787 ? -7.659 -4.265 25.077 1.00 97.06 787 SER A N 1
ATOM 6318 C CA . SER A 1 787 ? -7.872 -3.056 25.879 1.00 97.06 787 SER A CA 1
ATOM 6319 C C . SER A 1 787 ? -6.724 -2.059 25.801 1.00 97.06 787 SER A C 1
ATOM 6321 O O . SER A 1 787 ? -5.581 -2.419 25.537 1.00 97.06 787 SER A O 1
ATOM 6323 N N . VAL A 1 788 ? -7.047 -0.802 26.085 1.00 95.62 788 VAL A N 1
ATOM 6324 C CA . VAL A 1 788 ? -6.129 0.325 26.208 1.00 95.62 788 VAL A CA 1
ATOM 6325 C C . VAL A 1 788 ? -6.374 0.998 27.554 1.00 95.62 788 VAL A C 1
ATOM 6327 O O . VAL A 1 788 ? -7.515 1.321 27.890 1.00 95.62 788 VAL A O 1
ATOM 6330 N N . TYR A 1 789 ? -5.312 1.242 28.314 1.00 92.81 789 TYR A N 1
ATOM 6331 C CA . TYR A 1 789 ? -5.361 1.913 29.615 1.00 92.81 789 TYR A CA 1
ATOM 6332 C C . TYR A 1 789 ? -4.460 3.138 29.648 1.00 92.81 789 TYR A C 1
ATOM 6334 O O . TYR A 1 789 ? -3.387 3.131 29.058 1.00 92.81 789 TYR A O 1
ATOM 6342 N N . SER A 1 790 ? -4.857 4.157 30.407 1.00 88.94 790 SER A N 1
ATOM 6343 C CA . SER A 1 790 ? -3.993 5.259 30.820 1.00 88.94 790 SER A CA 1
ATOM 6344 C C . SER A 1 790 ? -3.826 5.221 32.336 1.00 88.94 790 SER A C 1
ATOM 6346 O O . SER A 1 790 ? -4.758 5.523 33.086 1.00 88.94 790 SER A O 1
ATOM 6348 N N . GLY A 1 791 ? -2.658 4.771 32.803 1.00 86.12 791 GLY A N 1
ATOM 6349 C CA . GLY A 1 791 ? -2.503 4.358 34.200 1.00 86.12 791 GLY A CA 1
ATOM 6350 C C . GLY A 1 791 ? -3.505 3.248 34.542 1.00 86.12 791 GLY A C 1
ATOM 6351 O O . GLY A 1 791 ? -3.547 2.226 33.868 1.00 86.12 791 GLY A O 1
ATOM 6352 N N . SER A 1 792 ? -4.346 3.460 35.553 1.00 87.81 792 SER A N 1
ATOM 6353 C CA . SER A 1 792 ? -5.447 2.549 35.913 1.00 87.81 792 SER A CA 1
ATOM 6354 C C . SER A 1 792 ? -6.774 2.853 35.204 1.00 87.81 792 SER A C 1
ATOM 6356 O O . SER A 1 792 ? -7.741 2.111 35.365 1.00 87.81 792 SER A O 1
ATOM 6358 N N . THR A 1 793 ? -6.851 3.939 34.430 1.00 88.50 793 THR A N 1
ATOM 6359 C CA . THR A 1 793 ? -8.088 4.354 33.756 1.00 88.50 793 THR A CA 1
ATOM 6360 C C . THR A 1 793 ? -8.255 3.582 32.457 1.00 88.50 793 THR A C 1
ATOM 6362 O O . THR A 1 793 ? -7.380 3.635 31.593 1.00 88.50 793 THR A O 1
ATOM 6365 N N . LEU A 1 794 ? -9.384 2.890 32.294 1.00 91.88 794 LEU A N 1
ATOM 6366 C CA . LEU A 1 794 ? -9.739 2.270 31.021 1.00 91.88 794 LEU A CA 1
ATOM 6367 C C . LEU A 1 794 ? -9.984 3.365 29.976 1.00 91.88 794 LEU A C 1
ATOM 6369 O O . LEU A 1 794 ? -10.780 4.277 30.197 1.00 91.88 794 LEU A O 1
ATOM 6373 N N . MET A 1 795 ? -9.311 3.261 28.837 1.00 90.00 795 MET A N 1
ATOM 6374 C CA . MET A 1 795 ? -9.475 4.174 27.706 1.00 90.00 795 MET A CA 1
ATOM 6375 C C . MET A 1 795 ? -10.354 3.548 26.637 1.00 90.00 795 MET A C 1
ATOM 6377 O O . MET A 1 795 ? -11.268 4.200 26.135 1.00 90.00 795 MET A O 1
ATOM 6381 N N . GLU A 1 796 ? -10.097 2.279 26.323 1.00 94.06 796 GLU A N 1
ATOM 6382 C CA . GLU A 1 796 ? -10.832 1.531 25.313 1.00 94.06 796 GLU A CA 1
ATOM 6383 C C . GLU A 1 796 ? -10.774 0.025 25.602 1.00 94.06 796 GLU A C 1
ATOM 6385 O O . GLU A 1 796 ? -9.768 -0.466 26.106 1.00 94.06 796 GLU A O 1
ATOM 6390 N N . SER A 1 797 ? -11.829 -0.728 25.306 1.00 97.38 797 SER A N 1
ATOM 6391 C CA . SER A 1 797 ? -11.813 -2.194 25.341 1.00 97.38 797 SER A CA 1
ATOM 6392 C C . SER A 1 797 ? -12.672 -2.797 24.247 1.00 97.38 797 SER A C 1
ATOM 6394 O O . SER A 1 797 ? -13.648 -2.184 23.809 1.00 97.38 797 SER A O 1
ATOM 6396 N N . PHE A 1 798 ? -12.307 -4.013 23.841 1.00 98.12 798 PHE A N 1
ATOM 6397 C CA . PHE A 1 798 ? -12.969 -4.769 22.791 1.00 98.12 798 PHE A CA 1
ATOM 6398 C C . PHE A 1 798 ? -13.189 -6.223 23.204 1.00 98.12 798 PHE A C 1
ATOM 6400 O O . PHE A 1 798 ? -12.357 -6.832 23.876 1.00 98.12 798 PHE A O 1
ATOM 6407 N N . LEU A 1 799 ? -14.306 -6.786 22.754 1.00 97.25 799 LEU A N 1
ATOM 6408 C CA . LEU A 1 799 ? -14.518 -8.228 22.671 1.00 97.25 799 LEU A CA 1
ATOM 6409 C C . LEU A 1 799 ? -14.719 -8.601 21.210 1.00 97.25 799 LEU A C 1
ATOM 6411 O O . LEU A 1 799 ? -15.220 -7.787 20.437 1.00 97.25 799 LEU A O 1
ATOM 6415 N N . TYR A 1 800 ? -14.364 -9.831 20.856 1.00 95.31 800 TYR A N 1
ATOM 6416 C CA . TYR A 1 800 ? -14.443 -10.334 19.491 1.00 95.31 800 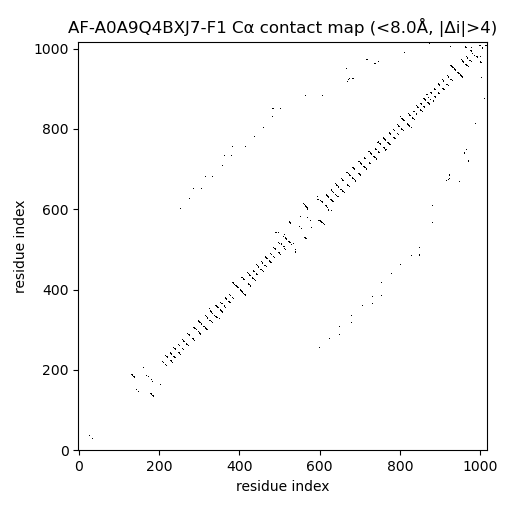TYR A CA 1
ATOM 6417 C C . TYR A 1 800 ? -15.154 -11.682 19.448 1.00 95.31 800 TYR A C 1
ATOM 6419 O O . TYR A 1 800 ? -15.102 -12.449 20.412 1.00 95.31 800 TYR A O 1
ATOM 6427 N N . ASP A 1 801 ? -15.779 -11.988 18.317 1.00 92.50 801 ASP A N 1
ATOM 6428 C CA . ASP A 1 801 ? -16.211 -13.347 18.008 1.00 92.50 801 ASP A CA 1
ATOM 6429 C C . ASP A 1 801 ? -15.037 -14.220 17.503 1.00 92.50 801 ASP A C 1
ATOM 6431 O O . ASP A 1 801 ? -13.863 -13.819 17.504 1.00 92.50 801 ASP A O 1
ATOM 6435 N N . ALA A 1 802 ? -15.356 -15.453 17.102 1.00 88.81 802 ALA A N 1
ATOM 6436 C CA . ALA A 1 802 ? -14.380 -16.413 16.591 1.00 88.81 802 ALA A CA 1
ATOM 6437 C C . ALA A 1 802 ? -13.838 -16.063 15.191 1.00 88.81 802 ALA A C 1
ATOM 6439 O O . ALA A 1 802 ? -12.764 -16.544 14.839 1.00 88.81 802 ALA A O 1
ATOM 6440 N N . ASP A 1 803 ? -14.542 -15.234 14.414 1.00 87.75 803 ASP A N 1
ATOM 6441 C CA . ASP A 1 803 ? -14.109 -14.801 13.079 1.00 87.75 803 ASP A CA 1
ATOM 6442 C C . ASP A 1 803 ? -13.324 -13.481 13.112 1.00 87.75 803 ASP A C 1
ATOM 6444 O O . ASP A 1 803 ? -12.721 -13.099 12.114 1.00 87.75 803 ASP A O 1
ATOM 6448 N N . GLY A 1 804 ? -13.284 -12.798 14.260 1.00 91.06 804 GLY A N 1
ATOM 6449 C CA . GLY A 1 804 ? -12.561 -11.537 14.419 1.00 91.06 804 GLY A CA 1
ATOM 6450 C C . GLY A 1 804 ? -13.432 -10.291 14.400 1.00 91.06 804 GLY A C 1
ATOM 6451 O O . GLY A 1 804 ? -12.882 -9.195 14.499 1.00 91.06 804 GLY A O 1
ATOM 6452 N N . ASN A 1 805 ? -14.757 -10.422 14.345 1.00 93.62 805 ASN A N 1
ATOM 6453 C CA . ASN A 1 805 ? -15.643 -9.265 14.381 1.00 93.62 805 ASN A CA 1
ATOM 6454 C C . ASN A 1 805 ? -15.732 -8.714 15.815 1.00 93.62 805 ASN A C 1
ATOM 6456 O O . ASN A 1 805 ? -15.968 -9.496 16.743 1.00 93.62 805 ASN A O 1
ATOM 6460 N N . PRO A 1 806 ? -15.579 -7.393 16.039 1.00 96.62 806 PRO A N 1
ATOM 6461 C CA . PRO A 1 806 ? -15.786 -6.800 17.357 1.00 96.62 806 PRO A CA 1
ATOM 6462 C C . PRO A 1 806 ? -17.239 -6.990 17.798 1.00 96.62 806 PRO A C 1
ATOM 6464 O O . PRO A 1 806 ? -18.129 -6.506 17.118 1.00 96.62 806 PRO A O 1
ATOM 6467 N N . THR A 1 807 ? -17.507 -7.654 18.919 1.00 97.56 807 THR A N 1
ATOM 6468 C CA . THR A 1 807 ? -18.861 -7.869 19.475 1.00 97.56 807 THR A CA 1
ATOM 6469 C C . THR A 1 807 ? -19.219 -6.855 20.552 1.00 97.56 807 THR A C 1
ATOM 6471 O O . THR A 1 807 ? -20.393 -6.579 20.794 1.00 97.56 807 THR A O 1
ATOM 6474 N N . LYS A 1 808 ? -18.212 -6.235 21.172 1.00 97.94 808 LYS A N 1
ATOM 6475 C CA . LYS A 1 808 ? -18.392 -5.148 22.133 1.00 97.94 808 LYS A CA 1
ATOM 6476 C C . LYS A 1 808 ? -17.231 -4.174 22.047 1.00 97.94 808 LYS A C 1
ATOM 6478 O O . LYS A 1 808 ? -16.093 -4.599 21.888 1.00 97.94 808 LYS A O 1
ATOM 6483 N N . ARG A 1 809 ? -17.521 -2.885 22.201 1.00 97.44 809 ARG A N 1
ATOM 6484 C CA . ARG A 1 809 ? -16.546 -1.812 22.399 1.00 97.44 809 ARG A CA 1
ATOM 6485 C C . ARG A 1 809 ? -16.999 -0.939 23.558 1.00 97.44 809 ARG A C 1
ATOM 6487 O O . ARG A 1 809 ? -18.166 -0.565 23.627 1.00 97.44 809 ARG A O 1
ATOM 6494 N N . GLN A 1 810 ? -16.084 -0.578 24.440 1.00 95.81 810 GLN A N 1
ATOM 6495 C CA . GLN A 1 810 ? -16.312 0.451 25.450 1.00 95.81 810 GLN A CA 1
ATOM 6496 C C . GLN A 1 810 ? -15.179 1.461 25.365 1.00 95.81 810 GLN A C 1
ATOM 6498 O O . GLN A 1 810 ? -14.027 1.058 25.258 1.00 95.81 810 GLN A O 1
ATOM 6503 N N . TYR A 1 811 ? -15.483 2.757 25.404 1.00 93.44 811 TYR A N 1
ATOM 6504 C CA . TYR A 1 811 ? -14.452 3.791 25.320 1.00 93.44 811 TYR A CA 1
ATOM 6505 C C . TYR A 1 811 ? -14.773 5.001 26.197 1.00 93.44 811 TYR A C 1
ATOM 6507 O O . TYR A 1 811 ? -15.937 5.372 26.369 1.00 93.44 811 TYR A O 1
ATOM 6515 N N . ASN A 1 812 ? -13.730 5.588 26.786 1.00 89.44 812 ASN A N 1
ATOM 6516 C CA . ASN A 1 812 ? -13.832 6.721 27.704 1.00 89.44 812 ASN A CA 1
ATOM 6517 C C . ASN A 1 812 ? -13.974 8.035 26.927 1.00 89.44 812 ASN A C 1
ATOM 6519 O O . ASN A 1 812 ? -13.117 8.344 26.103 1.00 89.44 812 ASN A O 1
ATOM 6523 N N . THR A 1 813 ? -15.014 8.820 27.210 1.00 85.44 813 THR A N 1
ATOM 6524 C CA . THR A 1 813 ? -15.305 10.114 26.566 1.00 85.44 813 THR A CA 1
ATOM 6525 C C . THR A 1 813 ? -14.790 11.325 27.352 1.00 85.44 813 THR A C 1
ATOM 6527 O O . THR A 1 813 ? -14.761 12.434 26.820 1.00 85.44 813 THR A O 1
ATOM 6530 N N . GLN A 1 814 ? -14.362 11.142 28.607 1.00 78.50 814 GLN A N 1
ATOM 6531 C CA . GLN A 1 814 ? -13.858 12.195 29.506 1.00 78.50 814 GLN A CA 1
ATOM 6532 C C . GLN A 1 814 ? -12.548 11.793 30.196 1.00 78.50 814 GLN A C 1
ATOM 6534 O O . GLN A 1 814 ? -12.431 11.757 31.420 1.00 78.50 814 GLN A O 1
ATOM 6539 N N . PRO A 1 815 ? -11.487 11.543 29.443 1.00 64.00 815 PRO A N 1
ATOM 6540 C CA . PRO A 1 815 ? -10.271 10.947 29.982 1.00 64.00 815 PRO A CA 1
ATOM 6541 C C . PRO A 1 815 ? -9.372 11.983 30.656 1.00 64.00 815 PRO A C 1
ATOM 6543 O O . PRO A 1 815 ? -8.385 11.624 31.295 1.00 64.00 815 PRO A O 1
ATOM 6546 N N . SER A 1 816 ? -9.747 13.266 30.583 1.00 61.16 816 SER A N 1
ATOM 6547 C CA . SER A 1 816 ? -9.166 14.398 31.310 1.00 61.16 816 SER A CA 1
ATOM 6548 C C . SER A 1 816 ? -9.331 14.319 32.836 1.00 61.16 816 SER A C 1
ATOM 6550 O O . SER A 1 816 ? -8.727 15.120 33.542 1.00 61.16 816 SER A O 1
ATOM 6552 N N . GLY A 1 817 ? -10.090 13.346 33.352 1.00 57.47 817 GLY A N 1
ATOM 6553 C CA . GLY A 1 817 ? -10.293 13.142 34.792 1.00 57.47 817 GLY A CA 1
ATOM 6554 C C . GLY A 1 817 ? -11.661 12.571 35.180 1.00 57.47 817 GLY A C 1
ATOM 6555 O O . GLY A 1 817 ? -12.043 12.687 36.340 1.00 57.47 817 GLY A O 1
ATOM 6556 N N . GLY A 1 818 ? -12.409 11.986 34.237 1.00 64.38 818 GLY A N 1
ATOM 6557 C CA . GLY A 1 818 ? -13.731 11.404 34.458 1.00 64.38 818 GLY A CA 1
ATOM 6558 C C . GLY A 1 818 ? -13.857 9.962 33.952 1.00 64.38 818 GLY A C 1
ATOM 6559 O O . GLY A 1 818 ? -13.088 9.479 33.122 1.00 64.38 818 GLY A O 1
ATOM 6560 N N . ALA A 1 819 ? -14.867 9.270 34.473 1.00 68.25 819 ALA A N 1
ATOM 6561 C CA . ALA A 1 819 ? -15.231 7.897 34.128 1.00 68.25 819 ALA A CA 1
ATOM 6562 C C . ALA A 1 819 ? -16.539 7.877 33.315 1.00 68.25 819 ALA A C 1
ATOM 6564 O O . ALA A 1 819 ? -17.489 7.184 33.670 1.00 68.25 819 ALA A O 1
ATOM 6565 N N . ALA A 1 820 ? -16.617 8.691 32.258 1.00 84.94 820 ALA A N 1
ATOM 6566 C CA . ALA A 1 820 ? -17.749 8.672 31.337 1.00 84.94 820 ALA A CA 1
ATOM 6567 C C . ALA A 1 820 ? -17.424 7.734 30.174 1.00 84.94 820 ALA A C 1
ATOM 6569 O O . ALA A 1 820 ? -16.390 7.886 29.527 1.00 84.94 820 ALA A O 1
ATOM 6570 N N . TYR A 1 821 ? -18.296 6.764 29.915 1.00 90.12 821 TYR A N 1
ATOM 6571 C CA . TYR A 1 821 ? -18.072 5.756 28.888 1.00 90.12 821 TYR A CA 1
ATOM 6572 C C . TYR A 1 821 ? -19.249 5.694 27.937 1.00 90.12 821 TYR A C 1
ATOM 6574 O O . TYR A 1 821 ? -20.401 5.732 28.363 1.00 90.12 821 TYR A O 1
ATOM 6582 N N . ASN A 1 822 ? -18.930 5.517 26.662 1.00 94.12 822 ASN A N 1
ATOM 6583 C CA . ASN A 1 822 ? -19.879 4.968 25.714 1.00 94.12 822 ASN A CA 1
ATOM 6584 C C . ASN A 1 822 ? -19.624 3.471 25.563 1.00 94.12 822 ASN A C 1
ATOM 6586 O O . ASN A 1 822 ? -18.478 3.012 25.590 1.00 94.12 822 ASN A O 1
ATOM 6590 N N . GLN A 1 823 ? -20.702 2.722 25.379 1.00 96.25 823 GLN A N 1
ATOM 6591 C CA . GLN A 1 823 ? -20.691 1.295 25.106 1.00 96.25 823 GLN A CA 1
ATOM 6592 C C . GLN A 1 823 ? -21.407 1.028 23.787 1.00 96.25 823 GLN A C 1
ATOM 6594 O O . GLN A 1 823 ? -22.494 1.551 23.536 1.00 96.25 823 GLN A O 1
ATOM 6599 N N . ILE A 1 824 ? -20.787 0.183 22.972 1.00 97.69 824 ILE A N 1
ATOM 6600 C CA . ILE A 1 824 ? -21.329 -0.321 21.718 1.00 97.69 824 ILE A CA 1
ATOM 6601 C C . ILE A 1 824 ? -21.318 -1.841 21.781 1.00 97.69 824 ILE A C 1
ATOM 6603 O O . ILE A 1 824 ? -20.281 -2.440 22.060 1.00 97.69 824 ILE A O 1
ATOM 6607 N N . GLU A 1 825 ? -22.454 -2.467 21.519 1.00 98.31 825 GLU A N 1
ATOM 6608 C CA . GLU A 1 825 ? -22.549 -3.910 21.287 1.00 98.31 825 GLU A CA 1
ATOM 6609 C C . GLU A 1 825 ? -22.925 -4.150 19.835 1.00 98.31 825 GLU A C 1
ATOM 6611 O O . GLU A 1 825 ? -23.848 -3.509 19.341 1.00 98.31 825 GLU A O 1
ATOM 6616 N N . TYR A 1 826 ? -22.220 -5.055 19.166 1.00 97.94 826 TYR A N 1
ATOM 6617 C CA . TYR A 1 826 ? -22.334 -5.290 17.731 1.00 97.94 826 TYR A CA 1
ATOM 6618 C C . TYR A 1 826 ? -22.932 -6.666 17.465 1.00 97.94 826 TYR A C 1
ATOM 6620 O O . TYR A 1 826 ? -22.535 -7.658 18.078 1.00 97.94 826 TYR A O 1
ATOM 6628 N N . TYR A 1 827 ? -23.862 -6.724 16.517 1.00 96.62 827 TYR A N 1
ATOM 6629 C CA . TYR A 1 827 ? -24.565 -7.945 16.149 1.00 96.62 827 TYR A CA 1
ATOM 6630 C C . TYR A 1 827 ? -24.469 -8.140 14.643 1.00 96.62 827 TYR A C 1
ATOM 6632 O O . TYR A 1 827 ? -24.848 -7.252 13.881 1.00 96.62 827 TYR A O 1
ATOM 6640 N N . TYR A 1 828 ? -23.973 -9.300 14.219 1.00 92.81 828 TYR A N 1
ATOM 6641 C CA . TYR A 1 828 ? -23.660 -9.587 12.821 1.00 92.81 828 TYR A CA 1
ATOM 6642 C C . TYR A 1 828 ? -24.592 -10.647 12.232 1.00 92.81 828 TYR A C 1
ATOM 6644 O O . TYR A 1 828 ? -25.041 -11.557 12.930 1.00 92.81 828 TYR A O 1
ATOM 6652 N N . ASN A 1 829 ? -24.831 -10.550 10.928 1.00 87.88 829 ASN A N 1
ATOM 6653 C CA . ASN A 1 829 ? -25.339 -11.634 10.099 1.00 87.88 829 ASN A CA 1
ATOM 6654 C C . ASN A 1 829 ? -24.217 -12.019 9.134 1.00 87.88 829 ASN A C 1
ATOM 6656 O O . ASN A 1 829 ? -23.843 -11.219 8.280 1.00 87.88 829 ASN A O 1
ATOM 6660 N N . GLY A 1 830 ? -23.622 -13.197 9.316 1.00 84.88 830 GLY A N 1
ATOM 6661 C CA . GLY A 1 830 ? -22.302 -13.440 8.738 1.00 84.88 830 GLY A CA 1
ATOM 6662 C C . GLY A 1 830 ? -21.263 -12.537 9.415 1.00 84.88 830 GLY A C 1
ATOM 6663 O O . GLY A 1 830 ? -21.186 -12.500 10.643 1.00 84.88 830 GLY A O 1
ATOM 6664 N N . ASN A 1 831 ? -20.461 -11.836 8.625 1.00 88.75 831 ASN A N 1
ATOM 6665 C CA . ASN A 1 831 ? -19.576 -10.738 9.015 1.00 88.75 831 ASN A CA 1
ATOM 6666 C C . ASN A 1 831 ? -20.184 -9.348 8.713 1.00 88.75 831 ASN A C 1
ATOM 6668 O O . ASN A 1 831 ? -19.544 -8.338 8.997 1.00 88.75 831 ASN A O 1
ATOM 6672 N N . ARG A 1 832 ? -21.414 -9.248 8.175 1.00 90.25 832 ARG A N 1
ATOM 6673 C CA . ARG A 1 832 ? -22.103 -7.949 8.011 1.00 90.25 832 ARG A CA 1
ATOM 6674 C C . ARG A 1 832 ? -22.722 -7.488 9.325 1.00 90.25 832 ARG A C 1
ATOM 6676 O O . ARG A 1 832 ? -23.501 -8.220 9.939 1.00 90.25 832 ARG A O 1
ATOM 6683 N N . LEU A 1 833 ? -22.419 -6.263 9.747 1.00 94.19 833 LEU A N 1
ATOM 6684 C CA . LEU A 1 833 ? -22.969 -5.670 10.966 1.00 94.19 833 LEU A CA 1
ATOM 6685 C C . LEU A 1 833 ? -24.462 -5.386 10.782 1.00 94.19 833 LEU A C 1
ATOM 6687 O O . LEU A 1 833 ? -24.822 -4.479 10.064 1.00 94.19 833 LEU A O 1
ATOM 6691 N N . SER A 1 834 ? -25.359 -6.125 11.427 1.00 94.31 834 SER A N 1
ATOM 6692 C CA . SER A 1 834 ? -26.809 -5.933 11.261 1.00 94.31 834 SER A CA 1
ATOM 6693 C C . SER A 1 834 ? -27.347 -4.755 12.074 1.00 94.31 834 SER A C 1
ATOM 6695 O O . SER A 1 834 ? -28.149 -3.955 11.595 1.00 94.31 834 SER A O 1
ATOM 6697 N N . TYR A 1 835 ? -26.943 -4.663 13.338 1.00 97.38 835 TYR A N 1
ATOM 6698 C CA . TYR A 1 835 ? -27.315 -3.567 14.226 1.00 97.38 835 TYR A CA 1
ATOM 6699 C C . TYR A 1 835 ? -26.312 -3.442 15.371 1.00 97.38 835 TYR A C 1
ATOM 6701 O O . TYR A 1 835 ? -25.590 -4.390 15.696 1.00 97.38 835 TYR A O 1
ATOM 6709 N N . ILE A 1 836 ? -26.317 -2.280 16.019 1.00 98.31 836 ILE A N 1
ATOM 6710 C CA . ILE A 1 836 ? -25.616 -2.050 17.281 1.00 98.31 836 ILE A CA 1
ATOM 6711 C C . ILE A 1 836 ? -26.587 -1.651 18.387 1.00 98.31 836 ILE A C 1
ATOM 6713 O O . ILE A 1 836 ? -27.663 -1.122 18.114 1.00 98.31 836 ILE A O 1
ATOM 6717 N N . TYR A 1 837 ? -26.182 -1.839 19.638 1.00 98.19 837 TYR A N 1
ATOM 6718 C CA . TYR A 1 837 ? -26.715 -1.076 20.765 1.00 98.19 837 TYR A CA 1
ATOM 6719 C C . TYR A 1 837 ? -25.685 -0.035 21.189 1.00 98.19 837 TYR A C 1
ATOM 6721 O O . TYR A 1 837 ? -24.639 -0.392 21.725 1.00 98.19 837 TYR A O 1
ATOM 6729 N N . PHE A 1 838 ? -25.983 1.244 20.967 1.00 96.88 838 PHE A N 1
ATOM 6730 C CA . PHE A 1 838 ? -25.192 2.370 21.456 1.00 96.88 838 PHE A CA 1
ATOM 6731 C C . PHE A 1 838 ? -25.816 2.899 22.749 1.00 96.88 838 PHE A C 1
ATOM 6733 O O . PHE A 1 838 ? -26.930 3.425 22.729 1.00 96.88 838 PHE A O 1
ATOM 6740 N N . ASN A 1 839 ? -25.131 2.723 23.882 1.00 95.06 839 ASN A N 1
ATOM 6741 C CA . ASN A 1 839 ? -25.634 3.078 25.218 1.00 95.06 839 ASN A CA 1
ATOM 6742 C C . ASN A 1 839 ? -27.076 2.584 25.469 1.00 95.06 839 ASN A C 1
ATOM 6744 O O . ASN A 1 839 ? -27.933 3.323 25.948 1.00 95.06 839 ASN A O 1
ATOM 6748 N N . GLY A 1 840 ? -27.361 1.336 25.079 1.00 93.94 840 GLY A N 1
ATOM 6749 C CA . GLY A 1 840 ? -28.681 0.708 25.221 1.00 93.94 840 GLY A CA 1
ATOM 6750 C C . GLY A 1 840 ? -29.708 1.079 24.143 1.00 93.94 840 GLY A C 1
ATOM 6751 O O . GLY A 1 840 ? -30.772 0.469 24.090 1.00 93.94 840 GLY A O 1
ATOM 6752 N N . THR A 1 841 ? -29.397 2.011 23.239 1.00 97.06 841 THR A N 1
ATOM 6753 C CA . THR A 1 841 ? -30.267 2.362 22.106 1.00 97.06 841 THR A CA 1
ATOM 6754 C C . THR A 1 841 ? -29.874 1.570 20.867 1.00 97.06 841 THR A C 1
ATOM 6756 O O . THR A 1 841 ? -28.726 1.625 20.429 1.00 97.06 841 THR A O 1
ATOM 6759 N N . LYS A 1 842 ? -30.827 0.842 20.283 1.00 97.94 842 LYS A N 1
ATOM 6760 C CA . LYS A 1 842 ? -30.591 0.039 19.079 1.00 97.94 842 LYS A CA 1
ATOM 6761 C C . LYS A 1 842 ? -30.481 0.925 17.830 1.00 97.94 842 LYS A C 1
ATOM 6763 O O . LYS A 1 842 ? -31.274 1.853 17.690 1.00 97.94 842 LYS A O 1
ATOM 6768 N N . LYS A 1 843 ? -29.528 0.624 16.944 1.00 98.00 843 LYS A N 1
ATOM 6769 C CA . LYS A 1 843 ? -29.290 1.302 15.659 1.00 98.00 843 LYS A CA 1
ATOM 6770 C C . LYS A 1 843 ? -29.049 0.292 14.546 1.00 98.00 843 LYS A C 1
ATOM 6772 O O . LYS A 1 843 ? -28.225 -0.603 14.721 1.00 98.00 843 LYS A O 1
ATOM 6777 N N . TYR A 1 844 ? -29.771 0.416 13.439 1.00 97.31 844 TYR A N 1
ATOM 6778 C CA . TYR A 1 844 ? -29.738 -0.543 12.334 1.00 97.31 844 TYR A CA 1
ATOM 6779 C C . TYR A 1 844 ? -28.765 -0.152 11.222 1.00 97.31 844 TYR A C 1
ATOM 6781 O O . TYR A 1 844 ? -28.535 1.028 10.961 1.00 97.31 844 TYR A O 1
ATOM 6789 N N . PHE A 1 845 ? -28.262 -1.171 10.527 1.00 96.94 845 PHE A N 1
ATOM 6790 C CA . PHE A 1 845 ? -27.479 -1.031 9.307 1.00 96.94 845 PHE A CA 1
ATOM 6791 C C . PHE A 1 845 ? -28.125 -1.858 8.194 1.00 96.94 845 PHE A C 1
ATOM 6793 O O . PHE A 1 845 ? -28.599 -2.974 8.417 1.00 96.94 845 PHE A O 1
ATOM 6800 N N . GLY A 1 846 ? -28.179 -1.285 6.998 1.00 93.56 846 GLY A N 1
ATOM 6801 C CA . GLY A 1 846 ? -28.712 -1.916 5.797 1.00 93.56 846 GLY A CA 1
ATOM 6802 C C . GLY A 1 846 ? -27.621 -2.098 4.755 1.00 93.56 846 GLY A C 1
ATOM 6803 O O . GLY A 1 846 ? -26.698 -1.288 4.675 1.00 93.56 846 GLY A O 1
ATOM 6804 N N . TYR A 1 847 ? -27.753 -3.151 3.952 1.00 90.50 847 TYR A N 1
ATOM 6805 C CA . TYR A 1 847 ? -26.801 -3.490 2.902 1.00 90.50 847 TYR A CA 1
ATOM 6806 C C . TYR A 1 847 ? -27.518 -3.825 1.607 1.00 90.50 847 TYR A C 1
ATOM 6808 O O . TYR A 1 847 ? -28.618 -4.385 1.628 1.00 90.50 847 TYR A O 1
ATOM 6816 N N . ASP A 1 848 ? -26.854 -3.561 0.488 1.00 85.00 848 ASP A N 1
ATOM 6817 C CA . ASP A 1 848 ? -27.221 -4.189 -0.772 1.00 85.00 848 ASP A CA 1
ATOM 6818 C C . ASP A 1 848 ? -26.758 -5.661 -0.809 1.00 85.00 848 ASP A C 1
ATOM 6820 O O . ASP A 1 848 ? -26.159 -6.207 0.128 1.00 85.00 848 ASP A O 1
ATOM 6824 N N . VAL A 1 849 ? -27.061 -6.349 -1.906 1.00 79.50 849 VAL A N 1
ATOM 6825 C CA . VAL A 1 849 ? -26.699 -7.762 -2.072 1.00 79.50 849 VAL A CA 1
ATOM 6826 C C . VAL A 1 849 ? -25.183 -7.977 -2.209 1.00 79.50 849 VAL A C 1
ATOM 6828 O O . VAL A 1 849 ? -24.697 -9.043 -1.824 1.00 79.50 849 VAL A O 1
ATOM 6831 N N . ASN A 1 850 ? -24.428 -6.960 -2.644 1.00 77.50 850 ASN A N 1
ATOM 6832 C CA . ASN A 1 850 ? -22.960 -6.972 -2.701 1.00 77.50 850 ASN A CA 1
ATOM 6833 C C . ASN A 1 850 ? -22.300 -6.765 -1.335 1.00 77.50 850 ASN A C 1
ATOM 6835 O O . ASN A 1 850 ? -21.115 -7.045 -1.186 1.00 77.50 850 ASN A O 1
ATOM 6839 N N . GLY A 1 851 ? -23.058 -6.323 -0.332 1.00 84.38 851 GLY A N 1
ATOM 6840 C CA . GLY A 1 851 ? -22.536 -6.040 1.001 1.00 84.38 851 GLY A CA 1
ATOM 6841 C C . GLY A 1 851 ? -22.033 -4.619 1.174 1.00 84.38 851 GLY A C 1
ATOM 6842 O O . GLY A 1 851 ? -21.352 -4.343 2.159 1.00 84.38 851 GLY A O 1
ATOM 6843 N N . ASN A 1 852 ? -22.408 -3.710 0.275 1.00 88.38 852 ASN A N 1
ATOM 6844 C CA . ASN A 1 852 ? -22.175 -2.291 0.478 1.00 88.38 852 ASN A CA 1
ATOM 6845 C C . ASN A 1 852 ? -23.204 -1.734 1.471 1.00 88.38 852 ASN A C 1
ATOM 6847 O O . ASN A 1 852 ? -24.375 -2.113 1.424 1.00 88.38 852 ASN A O 1
ATOM 6851 N N . VAL A 1 853 ? -22.787 -0.834 2.364 1.00 92.06 853 VAL A N 1
ATOM 6852 C CA . VAL A 1 853 ? -23.660 -0.230 3.386 1.00 92.06 853 VAL A CA 1
ATOM 6853 C C . VAL A 1 853 ? -24.609 0.769 2.725 1.00 92.06 853 VAL A C 1
ATOM 6855 O O . VAL A 1 853 ? -24.198 1.859 2.361 1.00 92.06 853 VAL A O 1
ATOM 6858 N N . THR A 1 854 ? -25.893 0.448 2.590 1.00 94.25 854 THR A N 1
ATOM 6859 C CA . THR A 1 854 ? -26.895 1.364 2.008 1.00 94.25 854 THR A CA 1
ATOM 6860 C C . THR A 1 854 ? -27.559 2.259 3.050 1.00 94.25 854 THR A C 1
ATOM 6862 O O . THR A 1 854 ? -28.173 3.272 2.705 1.00 94.25 854 THR A O 1
ATOM 6865 N N . TYR A 1 855 ? -27.480 1.869 4.323 1.00 95.00 855 TYR A N 1
ATOM 6866 C CA . TYR A 1 855 ? -28.086 2.580 5.440 1.00 95.00 855 TYR A CA 1
ATOM 6867 C C . TYR A 1 855 ? -27.267 2.389 6.717 1.00 95.00 855 TYR A C 1
ATOM 6869 O O . TYR A 1 855 ? -26.931 1.262 7.071 1.00 95.00 855 TYR A O 1
ATOM 6877 N N . ASP A 1 856 ? -26.998 3.481 7.421 1.00 95.25 856 ASP A N 1
ATOM 6878 C CA . ASP A 1 856 ? -26.350 3.523 8.730 1.00 95.25 856 ASP A CA 1
ATOM 6879 C C . ASP A 1 856 ? -27.147 4.485 9.619 1.00 95.25 856 ASP A C 1
ATOM 6881 O O . ASP A 1 856 ? -27.050 5.709 9.500 1.00 95.25 856 ASP A O 1
ATOM 6885 N N . GLU A 1 857 ? -27.970 3.934 10.512 1.00 96.12 857 GLU A N 1
ATOM 6886 C CA . GLU A 1 857 ? -28.798 4.738 11.415 1.00 96.12 857 GLU A CA 1
ATOM 6887 C C . GLU A 1 857 ? -27.964 5.490 12.463 1.00 96.12 857 GLU A C 1
ATOM 6889 O O . GLU A 1 857 ? -28.394 6.527 12.973 1.00 96.12 857 GLU A O 1
ATOM 6894 N N . PHE A 1 858 ? -26.786 4.972 12.821 1.00 93.06 858 PHE A N 1
ATOM 6895 C CA . PHE A 1 858 ? -25.945 5.571 13.851 1.00 93.06 858 PHE A CA 1
ATOM 6896 C C . PHE A 1 858 ? -25.366 6.904 13.373 1.00 93.06 858 PHE A C 1
ATOM 6898 O O . PHE A 1 858 ? -25.474 7.906 14.082 1.00 93.06 858 PHE A O 1
ATOM 6905 N N . ASN A 1 859 ? -24.840 6.932 12.148 1.00 90.44 859 ASN A N 1
ATOM 6906 C CA . ASN A 1 859 ? -24.320 8.146 11.519 1.00 90.44 859 ASN A CA 1
ATOM 6907 C C . ASN A 1 859 ? -25.380 8.911 10.704 1.00 90.44 859 ASN A C 1
ATOM 6909 O O . ASN A 1 859 ? -25.080 9.965 10.150 1.00 90.44 859 ASN A O 1
ATOM 6913 N N . GLN A 1 860 ? -26.622 8.412 10.650 1.00 91.81 860 GLN A N 1
ATOM 6914 C CA . GLN A 1 860 ? -27.722 8.963 9.842 1.00 91.81 860 GLN A CA 1
ATOM 6915 C C . GLN A 1 860 ? -27.368 9.060 8.351 1.00 91.81 860 GLN A C 1
ATOM 6917 O O . GLN A 1 860 ? -27.727 10.017 7.661 1.00 91.81 860 GLN A O 1
ATOM 6922 N N . LEU A 1 861 ? -26.661 8.050 7.846 1.00 94.12 861 LEU A N 1
ATOM 6923 C CA . LEU A 1 861 ? -26.221 7.988 6.462 1.00 94.12 861 LEU A CA 1
ATOM 6924 C C . LEU A 1 861 ? -27.118 7.053 5.656 1.00 94.12 861 LEU A C 1
ATOM 6926 O O . LEU A 1 861 ? -27.518 5.975 6.091 1.00 94.12 861 LEU A O 1
ATOM 6930 N N . SER A 1 862 ? -27.411 7.484 4.438 1.00 94.69 862 SER A N 1
ATOM 6931 C CA . SER A 1 862 ? -27.922 6.632 3.366 1.00 94.69 862 SER A CA 1
ATOM 6932 C C . SER A 1 862 ? -26.931 6.687 2.216 1.00 94.69 862 SER A C 1
ATOM 6934 O O . SER A 1 862 ? -26.198 7.672 2.084 1.00 94.69 862 SER A O 1
ATOM 6936 N N . SER A 1 863 ? -26.829 5.618 1.435 1.00 94.19 863 SER A N 1
ATOM 6937 C CA . SER A 1 863 ? -25.787 5.512 0.414 1.00 94.19 863 SER A CA 1
ATOM 6938 C C . SER A 1 863 ? -26.237 4.690 -0.784 1.00 94.19 863 SER A C 1
ATOM 6940 O O . SER A 1 863 ? -27.056 3.779 -0.661 1.00 94.19 863 SER A O 1
ATOM 6942 N N . GLN A 1 864 ? -25.669 5.007 -1.944 1.00 91.00 864 GLN A N 1
ATOM 6943 C CA . GLN A 1 864 ? -25.762 4.187 -3.150 1.00 91.00 864 GLN A CA 1
ATOM 6944 C C . GLN A 1 864 ? -24.390 4.030 -3.777 1.00 91.00 864 GLN A C 1
ATOM 6946 O O . GLN A 1 864 ? -23.529 4.896 -3.635 1.00 91.00 864 GLN A O 1
ATOM 6951 N N . TYR A 1 865 ? -24.230 2.938 -4.511 1.00 87.56 865 TYR A N 1
ATOM 6952 C CA . TYR A 1 865 ? -22.976 2.524 -5.114 1.00 87.56 865 TYR A CA 1
ATOM 6953 C C . TYR A 1 865 ? -23.170 2.321 -6.612 1.00 87.56 865 TYR A C 1
ATOM 6955 O O . TYR A 1 865 ? -24.283 2.075 -7.076 1.00 87.56 865 TYR A O 1
ATOM 6963 N N . ASP A 1 866 ? -22.091 2.458 -7.374 1.00 80.31 866 ASP A N 1
ATOM 6964 C CA . ASP A 1 866 ? -22.081 2.098 -8.784 1.00 80.31 866 ASP A CA 1
ATOM 6965 C C . ASP A 1 866 ? -21.877 0.583 -8.972 1.00 80.31 866 ASP A C 1
ATOM 6967 O O . ASP A 1 866 ? -21.663 -0.180 -8.028 1.00 80.31 866 ASP A O 1
ATOM 6971 N N . HIS A 1 867 ? -21.910 0.135 -10.227 1.00 75.62 867 HIS A N 1
ATOM 6972 C CA . HIS A 1 867 ? -21.688 -1.263 -10.612 1.00 75.62 867 HIS A CA 1
ATOM 6973 C C . HIS A 1 867 ? -20.312 -1.831 -10.190 1.00 75.62 867 HIS A C 1
ATOM 6975 O O . HIS A 1 867 ? -20.125 -3.048 -10.202 1.00 75.62 867 HIS A O 1
ATOM 6981 N N . ARG A 1 868 ? -19.355 -0.974 -9.807 1.00 79.38 868 ARG A N 1
ATOM 6982 C CA . ARG A 1 868 ? -18.011 -1.335 -9.326 1.00 79.38 868 ARG A CA 1
ATOM 6983 C C . ARG A 1 868 ? -17.928 -1.363 -7.797 1.00 79.38 868 ARG A C 1
ATOM 6985 O O . ARG A 1 868 ? -16.839 -1.566 -7.274 1.00 79.38 868 ARG A O 1
ATOM 6992 N N . ASN A 1 869 ? -19.055 -1.196 -7.095 1.00 84.62 869 ASN A N 1
ATOM 6993 C CA . ASN A 1 869 ? -19.139 -1.041 -5.639 1.00 84.62 869 ASN A CA 1
ATOM 6994 C C . ASN A 1 869 ? -18.474 0.243 -5.111 1.00 84.62 869 ASN A C 1
ATOM 6996 O O . ASN A 1 869 ? -18.034 0.285 -3.964 1.00 84.62 869 ASN A O 1
ATOM 7000 N N . LEU A 1 870 ? -18.417 1.308 -5.918 1.00 88.81 870 LEU A N 1
ATOM 7001 C CA . LEU A 1 870 ? -17.899 2.609 -5.487 1.00 88.81 870 LEU A CA 1
ATOM 7002 C C . LEU A 1 870 ? -19.054 3.547 -5.087 1.00 88.81 870 LEU A C 1
ATOM 7004 O O . LEU A 1 870 ? -20.028 3.639 -5.838 1.00 88.81 870 LEU A O 1
ATOM 7008 N N . PRO A 1 871 ? -18.990 4.253 -3.940 1.00 92.06 871 PRO A N 1
ATOM 7009 C CA . PRO A 1 871 ? -20.081 5.119 -3.481 1.00 92.06 871 PRO A CA 1
ATOM 7010 C C . PRO A 1 871 ? -20.435 6.242 -4.472 1.00 92.06 871 PRO A C 1
ATOM 7012 O O . PRO A 1 871 ? -19.671 7.175 -4.654 1.00 92.06 871 PRO A O 1
ATOM 7015 N N . LEU A 1 872 ? -21.627 6.248 -5.065 1.00 90.69 872 LEU A N 1
ATOM 7016 C CA . LEU A 1 872 ? -22.114 7.368 -5.888 1.00 90.69 872 LEU A CA 1
ATOM 7017 C C . LEU A 1 872 ? -22.513 8.574 -5.036 1.00 90.69 872 LEU A C 1
ATOM 7019 O O . LEU A 1 872 ? -22.299 9.728 -5.420 1.00 90.69 872 LEU A O 1
ATOM 7023 N N . TRP A 1 873 ? -23.119 8.309 -3.883 1.00 92.12 873 TRP A N 1
ATOM 7024 C CA . TRP A 1 873 ? -23.441 9.316 -2.883 1.00 92.12 873 TRP A CA 1
ATOM 7025 C C . TRP A 1 873 ? -23.556 8.681 -1.500 1.00 92.12 873 TRP A C 1
ATOM 7027 O O . TRP A 1 873 ? -23.931 7.514 -1.375 1.00 92.12 873 TRP A O 1
ATOM 7037 N N . MET A 1 874 ? -23.230 9.461 -0.470 1.00 93.56 874 MET A N 1
ATOM 7038 C CA . MET A 1 874 ? -23.382 9.100 0.939 1.00 93.56 874 MET A CA 1
ATOM 7039 C C . MET A 1 874 ? -23.852 10.328 1.721 1.00 93.56 874 MET A C 1
ATOM 7041 O O . MET A 1 874 ? -23.211 11.378 1.691 1.00 93.56 874 MET A O 1
ATOM 7045 N N . GLY A 1 875 ? -24.996 10.224 2.397 1.00 90.38 875 GLY A N 1
ATOM 7046 C CA . GLY A 1 875 ? -25.637 11.379 3.025 1.00 90.38 875 GLY A CA 1
ATOM 7047 C C . GLY A 1 875 ? -25.935 12.474 1.991 1.00 90.38 875 GLY A C 1
ATOM 7048 O O . GLY A 1 875 ? -26.625 12.231 1.003 1.00 90.38 875 GLY A O 1
ATOM 7049 N N . SER A 1 876 ? -25.408 13.682 2.205 1.00 89.44 876 SER A N 1
ATOM 7050 C CA . SER A 1 876 ? -25.523 14.799 1.253 1.00 89.44 876 SER A CA 1
ATOM 7051 C C . SER A 1 876 ? -24.384 14.865 0.226 1.00 89.44 876 SER A C 1
ATOM 7053 O O . SER A 1 876 ? -24.469 15.664 -0.714 1.00 89.44 876 SER A O 1
ATOM 7055 N N . ALA A 1 877 ? -23.334 14.053 0.386 1.00 93.62 877 ALA A N 1
ATOM 7056 C CA . ALA A 1 877 ? -22.170 14.057 -0.489 1.00 93.62 877 ALA A CA 1
ATOM 7057 C C . ALA A 1 877 ? -22.380 13.203 -1.735 1.00 93.62 877 ALA A C 1
ATOM 7059 O O . ALA A 1 877 ? -22.962 12.123 -1.670 1.00 93.62 877 ALA A O 1
ATOM 7060 N N . LYS A 1 878 ? -21.851 13.664 -2.866 1.00 93.44 878 LYS A N 1
ATOM 7061 C CA . LYS A 1 878 ? -21.828 12.932 -4.137 1.00 93.44 878 LYS A CA 1
ATOM 7062 C C . LYS A 1 878 ? -20.396 12.751 -4.597 1.00 93.44 878 LYS A C 1
ATOM 7064 O O . LYS A 1 878 ? -19.616 13.702 -4.535 1.00 93.44 878 LYS A O 1
ATOM 7069 N N . TYR A 1 879 ? -20.085 11.578 -5.130 1.00 93.38 879 TYR A N 1
ATOM 7070 C CA . TYR A 1 879 ? -18.737 11.223 -5.551 1.00 93.38 879 TYR A CA 1
ATOM 7071 C C . TYR A 1 879 ? -18.708 10.707 -6.982 1.00 93.38 879 TYR A C 1
ATOM 7073 O O . TYR A 1 879 ? -19.727 10.325 -7.562 1.00 93.38 879 TYR A O 1
ATOM 7081 N N . ARG A 1 880 ? -17.510 10.747 -7.558 1.00 90.50 880 ARG A N 1
ATOM 7082 C CA . ARG A 1 880 ? -17.192 10.252 -8.894 1.00 90.50 880 ARG A CA 1
ATOM 7083 C C . ARG A 1 880 ? -15.767 9.744 -8.923 1.00 90.50 880 ARG A C 1
ATOM 7085 O O . ARG A 1 880 ? -14.913 10.250 -8.188 1.00 90.50 880 ARG A O 1
ATOM 7092 N N . TYR A 1 881 ? -15.528 8.791 -9.811 1.00 91.25 881 TYR A N 1
ATOM 7093 C CA . TYR A 1 881 ? -14.287 8.038 -9.865 1.00 91.25 881 TYR A CA 1
ATOM 7094 C C . TYR A 1 881 ? -13.803 7.913 -11.301 1.00 91.25 881 TYR A C 1
ATOM 7096 O O . TYR A 1 881 ? -14.615 7.909 -12.228 1.00 91.25 881 TYR A O 1
ATOM 7104 N N . ASP A 1 882 ? -12.493 7.816 -11.483 1.00 90.25 882 ASP A N 1
ATOM 7105 C CA . ASP A 1 882 ? -11.935 7.417 -12.769 1.00 90.25 882 ASP A CA 1
ATOM 7106 C C . ASP A 1 882 ? -12.151 5.921 -13.044 1.00 90.25 882 ASP A C 1
ATOM 7108 O O . ASP A 1 882 ? -12.825 5.210 -12.293 1.00 90.25 882 ASP A O 1
ATOM 7112 N N . ASP A 1 883 ? -11.634 5.451 -14.171 1.00 86.00 883 ASP A N 1
ATOM 7113 C CA . ASP A 1 883 ? -11.692 4.058 -14.605 1.00 86.00 883 ASP A CA 1
ATOM 7114 C C . ASP A 1 883 ? -10.962 3.081 -13.670 1.00 86.00 883 ASP A C 1
ATOM 7116 O O . ASP A 1 883 ? -11.353 1.917 -13.604 1.00 86.00 883 ASP A O 1
ATOM 7120 N N . GLU A 1 884 ? -9.983 3.561 -12.901 1.00 89.69 884 GLU A N 1
ATOM 7121 C CA . GLU A 1 884 ? -9.227 2.788 -11.907 1.00 89.69 884 GLU A CA 1
ATOM 7122 C C . GLU A 1 884 ? -9.910 2.778 -10.528 1.00 89.69 884 GLU A C 1
ATOM 7124 O O . GLU A 1 884 ? -9.451 2.108 -9.605 1.00 89.69 884 GLU A O 1
ATOM 7129 N N . GLY A 1 885 ? -11.026 3.500 -10.385 1.00 91.38 885 GLY A N 1
ATOM 7130 C CA . GLY A 1 885 ? -11.788 3.595 -9.143 1.00 91.38 885 GLY A CA 1
ATOM 7131 C C . GLY A 1 885 ? -11.286 4.671 -8.183 1.00 91.38 885 GLY A C 1
ATOM 7132 O O . GLY A 1 885 ? -11.755 4.731 -7.054 1.00 91.38 885 GLY A O 1
ATOM 7133 N N . GLN A 1 886 ? -10.391 5.557 -8.623 1.00 93.19 886 GLN A N 1
ATOM 7134 C CA . GLN A 1 886 ? -9.875 6.656 -7.814 1.00 93.19 886 GLN A CA 1
ATOM 7135 C C . GLN A 1 886 ? -10.835 7.842 -7.822 1.00 93.19 886 GLN A C 1
ATOM 7137 O O . GLN A 1 886 ? -11.318 8.259 -8.876 1.00 93.19 886 GLN A O 1
ATOM 7142 N N . ARG A 1 887 ? -11.092 8.447 -6.656 1.00 93.94 887 ARG A N 1
ATOM 7143 C CA . ARG A 1 887 ? -12.002 9.592 -6.535 1.00 93.94 887 ARG A CA 1
ATOM 7144 C C . ARG A 1 887 ? -11.451 10.779 -7.320 1.00 93.94 887 ARG A C 1
ATOM 7146 O O . ARG A 1 887 ? -10.361 11.272 -7.021 1.00 93.94 887 ARG A O 1
ATOM 7153 N N . THR A 1 888 ? -12.232 11.248 -8.292 1.00 91.94 888 THR A N 1
ATOM 7154 C CA . THR A 1 888 ? -11.925 12.398 -9.161 1.00 91.94 888 THR A CA 1
ATOM 7155 C C . THR A 1 888 ? -12.799 13.605 -8.870 1.00 91.94 888 THR A C 1
ATOM 7157 O O . THR A 1 888 ? -12.433 14.725 -9.228 1.00 91.94 888 THR A O 1
ATOM 7160 N N . TYR A 1 889 ? -13.943 13.414 -8.209 1.00 91.75 889 TYR A N 1
ATOM 7161 C CA . TYR A 1 889 ? -14.822 14.515 -7.842 1.00 91.75 889 TYR A CA 1
ATOM 7162 C C . TYR A 1 889 ? -15.623 14.238 -6.572 1.00 91.75 889 TYR A C 1
ATOM 7164 O O . TYR A 1 889 ? -16.040 13.107 -6.314 1.00 91.75 889 TYR A O 1
ATOM 7172 N N . LYS A 1 890 ? -15.853 15.312 -5.812 1.00 92.38 890 LYS A N 1
ATOM 7173 C CA . LYS A 1 890 ? -16.732 15.351 -4.645 1.00 92.38 890 LYS A CA 1
ATOM 7174 C C . LYS A 1 890 ? -17.593 16.612 -4.665 1.00 92.38 890 LYS A C 1
ATOM 7176 O O . LYS A 1 890 ? -17.095 17.711 -4.902 1.00 92.38 890 LYS A O 1
ATOM 7181 N N . GLU A 1 891 ? -18.877 16.464 -4.367 1.00 92.31 891 GLU A N 1
ATOM 7182 C CA . GLU A 1 891 ? -19.784 17.577 -4.082 1.00 92.31 891 GLU A CA 1
ATOM 7183 C C . GLU A 1 891 ? -20.426 17.396 -2.716 1.00 92.31 891 GLU A C 1
ATOM 7185 O O . GLU A 1 891 ? -21.117 16.408 -2.494 1.00 92.31 891 GLU A O 1
ATOM 7190 N N . ALA A 1 892 ? -20.220 18.361 -1.824 1.00 91.06 892 ALA A N 1
ATOM 7191 C CA . ALA A 1 892 ? -20.807 18.381 -0.490 1.00 91.06 892 ALA A CA 1
ATOM 7192 C C . ALA A 1 892 ? -21.010 19.828 -0.030 1.00 91.06 892 ALA A C 1
ATOM 7194 O O . ALA A 1 892 ? -20.171 20.690 -0.290 1.00 91.06 892 ALA A O 1
ATOM 7195 N N . ASN A 1 893 ? -22.127 20.110 0.651 1.00 85.62 893 ASN A N 1
ATOM 7196 C CA . ASN A 1 893 ? -22.450 21.443 1.187 1.00 85.62 893 ASN A CA 1
ATOM 7197 C C . ASN A 1 893 ? -22.317 22.585 0.151 1.00 85.62 893 ASN A C 1
ATOM 7199 O O . ASN A 1 893 ? -21.872 23.683 0.471 1.00 85.62 893 ASN A O 1
ATOM 7203 N N . GLY A 1 894 ? -22.656 22.313 -1.116 1.00 84.38 894 GLY A N 1
ATOM 7204 C CA . GLY A 1 894 ? -22.538 23.264 -2.230 1.00 84.38 894 GLY A CA 1
ATOM 7205 C C . GLY A 1 894 ? -21.119 23.456 -2.788 1.00 84.38 894 GLY A C 1
ATOM 7206 O O . GLY A 1 894 ? -20.971 24.073 -3.842 1.00 84.38 894 GLY A O 1
ATOM 7207 N N . LYS A 1 895 ? -20.087 22.896 -2.143 1.00 86.38 895 LYS A N 1
ATOM 7208 C CA . LYS A 1 895 ? -18.701 22.910 -2.625 1.00 86.38 895 LYS A CA 1
ATOM 7209 C C . LYS A 1 895 ? -18.474 21.762 -3.603 1.00 86.38 895 LYS A C 1
ATOM 7211 O O . LYS A 1 895 ? -18.863 20.630 -3.327 1.00 86.38 895 LYS A O 1
ATOM 7216 N N . LYS A 1 896 ? -17.823 22.053 -4.731 1.00 89.38 896 LYS A N 1
ATOM 7217 C CA . LYS A 1 896 ? -17.467 21.082 -5.774 1.00 89.38 896 LYS A CA 1
ATOM 7218 C C . LYS A 1 896 ? -15.953 21.019 -5.914 1.00 89.38 896 LYS A C 1
ATOM 7220 O O . LYS A 1 896 ? -15.328 21.994 -6.325 1.00 89.38 896 LYS A O 1
ATOM 7225 N N . GLU A 1 897 ? -15.396 19.866 -5.594 1.00 90.38 897 GLU A N 1
ATOM 7226 C CA . GLU A 1 897 ? -13.965 19.595 -5.599 1.00 90.38 897 GLU A CA 1
ATOM 7227 C C . GLU A 1 897 ? -13.634 18.593 -6.702 1.00 90.38 897 GLU A C 1
ATOM 7229 O O . GLU A 1 897 ? -14.316 17.578 -6.847 1.00 90.38 897 GLU A O 1
ATOM 7234 N N . TYR A 1 898 ? -12.579 18.870 -7.465 1.00 90.94 898 TYR A N 1
ATOM 7235 C CA . TYR A 1 898 ? -12.017 17.937 -8.437 1.00 90.94 898 TYR A CA 1
ATOM 7236 C C . TYR A 1 898 ? -10.605 17.552 -8.037 1.00 90.94 898 TYR A C 1
ATOM 7238 O O . TYR A 1 898 ? -9.778 18.421 -7.780 1.00 90.94 898 TYR A O 1
ATOM 7246 N N . TYR A 1 899 ? -10.324 16.261 -8.015 1.00 92.19 899 TYR A N 1
ATOM 7247 C CA . TYR A 1 899 ? -9.062 15.716 -7.542 1.00 92.19 899 TYR A CA 1
ATOM 7248 C C . TYR A 1 899 ? -8.153 15.420 -8.729 1.00 92.19 899 TYR A C 1
ATOM 7250 O O . TYR A 1 899 ? -8.557 14.726 -9.663 1.00 92.19 899 TYR A O 1
ATOM 7258 N N . LEU A 1 900 ? -6.928 15.943 -8.690 1.00 91.69 900 LEU A N 1
ATOM 7259 C CA . LEU A 1 900 ? -5.872 15.566 -9.622 1.00 91.69 900 LEU A CA 1
ATOM 7260 C C . LEU A 1 900 ? -4.949 14.552 -8.973 1.00 91.69 900 LEU A C 1
ATOM 7262 O O . LEU A 1 900 ? -4.507 14.732 -7.836 1.00 91.69 900 LEU A O 1
ATOM 7266 N N . ARG A 1 901 ? -4.642 13.507 -9.733 1.00 91.75 901 ARG A N 1
ATOM 7267 C CA . ARG A 1 901 ? -3.770 12.414 -9.325 1.00 91.75 901 ARG A CA 1
ATOM 7268 C C . ARG A 1 901 ? -2.626 12.257 -10.316 1.00 91.75 901 ARG A C 1
ATOM 7270 O O . ARG A 1 901 ? -2.746 12.723 -11.448 1.00 91.75 901 ARG A O 1
ATOM 7277 N N . ASP A 1 902 ? -1.523 11.657 -9.881 1.00 91.06 902 ASP A N 1
ATOM 7278 C CA . ASP A 1 902 ? -0.485 11.188 -10.802 1.00 91.06 902 ASP A CA 1
ATOM 7279 C C . ASP A 1 902 ? -0.882 9.859 -11.467 1.00 91.06 902 ASP A C 1
ATOM 7281 O O . ASP A 1 902 ? -1.961 9.317 -11.225 1.00 91.06 902 ASP A O 1
ATOM 7285 N N . ASP A 1 903 ? -0.012 9.344 -12.335 1.00 87.81 903 ASP A N 1
ATOM 7286 C CA . ASP A 1 903 ? -0.201 8.089 -13.071 1.00 87.81 903 ASP A CA 1
ATOM 7287 C C . ASP A 1 903 ? -0.252 6.847 -12.166 1.00 87.81 903 ASP A C 1
ATOM 7289 O O . ASP A 1 903 ? -0.562 5.756 -12.634 1.00 87.81 903 ASP A O 1
ATOM 7293 N N . LYS A 1 904 ? 0.043 7.008 -10.870 1.00 89.81 904 LYS A N 1
ATOM 7294 C CA . LYS A 1 904 ? 0.013 5.957 -9.848 1.00 89.81 904 LYS A CA 1
ATOM 7295 C C . LYS A 1 904 ? -1.163 6.120 -8.882 1.00 89.81 904 LYS A C 1
ATOM 7297 O O . LYS A 1 904 ? -1.226 5.415 -7.876 1.00 89.81 904 LYS A O 1
ATOM 7302 N N . GLY A 1 905 ? -2.069 7.064 -9.147 1.00 89.94 905 GLY A N 1
ATOM 7303 C CA . GLY A 1 905 ? -3.247 7.331 -8.323 1.00 89.94 905 GLY A CA 1
ATOM 7304 C C . GLY A 1 905 ? -2.986 8.193 -7.080 1.00 89.94 905 GLY A C 1
ATOM 7305 O O . GLY A 1 905 ? -3.908 8.395 -6.283 1.00 89.94 905 GLY A O 1
ATOM 7306 N N . LEU A 1 906 ? -1.777 8.743 -6.895 1.00 91.75 906 LEU A N 1
ATOM 7307 C CA . LEU A 1 906 ? -1.465 9.614 -5.757 1.00 91.75 906 LEU A CA 1
ATOM 7308 C C . LEU A 1 906 ? -2.176 10.962 -5.903 1.00 91.75 906 LEU A C 1
ATOM 7310 O O . LEU A 1 906 ? -1.998 11.645 -6.904 1.00 91.75 906 LEU A O 1
ATOM 7314 N N . GLU A 1 907 ? -2.939 11.381 -4.892 1.00 94.31 907 GLU A N 1
ATOM 7315 C CA . GLU A 1 907 ? -3.648 12.668 -4.880 1.00 94.31 907 GLU A CA 1
ATOM 7316 C C . GLU A 1 907 ? -2.695 13.856 -4.765 1.00 94.31 907 GLU A C 1
ATOM 7318 O O . GLU A 1 907 ? -2.191 14.159 -3.689 1.00 94.31 907 GLU A O 1
ATOM 7323 N N . LEU A 1 908 ? -2.483 14.579 -5.858 1.00 94.12 908 LEU A N 1
ATOM 7324 C CA . LEU A 1 908 ? -1.570 15.715 -5.874 1.00 94.12 908 LEU A CA 1
ATOM 7325 C C . LEU A 1 908 ? -2.252 17.022 -5.468 1.00 94.12 908 LEU A C 1
ATOM 7327 O O . LEU A 1 908 ? -1.656 17.837 -4.766 1.00 94.12 908 LEU A O 1
ATOM 7331 N N . ALA A 1 909 ? -3.479 17.253 -5.935 1.00 93.62 909 ALA A N 1
ATOM 7332 C CA . ALA A 1 909 ? -4.142 18.542 -5.779 1.00 93.62 909 ALA A CA 1
ATOM 7333 C C . ALA A 1 909 ? -5.665 18.454 -5.882 1.00 93.62 909 ALA A C 1
ATOM 7335 O O . ALA A 1 909 ? -6.226 17.493 -6.408 1.00 93.62 909 ALA A O 1
ATOM 7336 N N . VAL A 1 910 ? -6.322 19.523 -5.438 1.00 92.25 910 VAL A N 1
ATOM 7337 C CA . VAL A 1 910 ? -7.761 19.740 -5.572 1.00 92.25 910 VAL A CA 1
ATOM 7338 C C . VAL A 1 910 ? -8.002 21.045 -6.321 1.00 92.25 910 VAL A C 1
ATOM 7340 O O . VAL A 1 910 ? -7.394 22.069 -6.005 1.00 92.25 910 VAL A O 1
ATOM 7343 N N . TYR A 1 911 ? -8.913 21.012 -7.288 1.00 88.12 911 TYR A N 1
ATOM 7344 C CA . TYR A 1 911 ? -9.407 22.166 -8.028 1.00 88.12 911 TYR A CA 1
ATOM 7345 C C . TYR A 1 911 ? -10.815 22.551 -7.579 1.00 88.12 911 TYR A C 1
ATOM 7347 O O . TYR A 1 911 ? -11.674 21.686 -7.380 1.00 88.12 911 TYR A O 1
ATOM 7355 N N . ASP A 1 912 ? -11.061 23.859 -7.518 1.00 82.69 912 ASP A N 1
ATOM 7356 C CA . ASP A 1 912 ? -12.403 24.414 -7.392 1.00 82.69 912 ASP A CA 1
ATOM 7357 C C . ASP A 1 912 ? -13.079 24.454 -8.770 1.00 82.69 912 ASP A C 1
ATOM 7359 O O . ASP A 1 912 ? -12.591 25.073 -9.720 1.00 82.69 912 ASP A O 1
ATOM 7363 N N . ALA A 1 913 ? -14.228 23.786 -8.863 1.00 72.31 913 ALA A N 1
ATOM 7364 C CA . ALA A 1 913 ? -15.058 23.702 -10.058 1.00 72.31 913 ALA A CA 1
ATOM 7365 C C . ALA A 1 913 ? -15.538 25.049 -10.611 1.00 72.31 913 ALA A C 1
ATOM 7367 O O . ALA A 1 913 ? -15.683 25.202 -11.821 1.00 72.31 913 ALA A O 1
ATOM 7368 N N . ALA A 1 914 ? -15.894 25.981 -9.725 1.00 72.69 914 ALA A N 1
ATOM 7369 C CA . ALA A 1 914 ? -16.512 27.246 -10.099 1.00 72.69 914 ALA A CA 1
ATOM 7370 C C . ALA A 1 914 ? -15.479 28.204 -10.694 1.00 72.69 914 ALA A C 1
ATOM 7372 O O . ALA A 1 914 ? -15.800 28.974 -11.596 1.00 72.69 914 ALA A O 1
ATOM 7373 N N . MET A 1 915 ? -14.242 28.126 -10.203 1.00 73.31 915 MET A N 1
ATOM 7374 C CA . MET A 1 915 ? -13.145 28.996 -10.626 1.00 73.31 915 MET A CA 1
ATOM 7375 C C . MET A 1 915 ? -12.230 28.348 -11.672 1.00 73.31 915 MET A C 1
ATOM 7377 O O . MET A 1 915 ? -11.466 29.060 -12.320 1.00 73.31 915 MET A O 1
ATOM 7381 N N . ASP A 1 916 ? -12.290 27.019 -11.833 1.00 78.44 916 ASP A N 1
ATOM 7382 C CA . ASP A 1 916 ? -11.383 26.226 -12.676 1.00 78.44 916 ASP A CA 1
ATOM 7383 C C . ASP A 1 916 ? -9.898 26.478 -12.325 1.00 78.44 916 ASP A C 1
ATOM 7385 O O . ASP A 1 916 ? -9.039 26.652 -13.198 1.00 78.44 916 ASP A O 1
ATOM 7389 N N . ARG A 1 917 ? -9.602 26.521 -11.015 1.00 83.69 917 ARG A N 1
ATOM 7390 C CA . ARG A 1 917 ? -8.282 26.830 -10.424 1.00 83.69 917 ARG A CA 1
ATOM 7391 C C . ARG A 1 917 ? -7.935 25.912 -9.254 1.00 83.69 917 ARG A C 1
ATOM 7393 O O . ARG A 1 917 ? -8.827 25.317 -8.652 1.00 83.69 917 ARG A O 1
ATOM 7400 N N . LEU A 1 918 ? -6.640 25.817 -8.941 1.00 89.25 918 LEU A N 1
ATOM 7401 C CA . LEU A 1 918 ? -6.140 25.078 -7.782 1.00 89.25 918 LEU A CA 1
ATOM 7402 C C . LEU A 1 918 ? -6.701 25.673 -6.491 1.00 89.25 918 LEU A C 1
ATOM 7404 O O . LEU A 1 918 ? -6.523 26.853 -6.237 1.00 89.25 918 LEU A O 1
ATOM 7408 N N . SER A 1 919 ? -7.321 24.862 -5.645 1.00 90.06 919 SER A N 1
ATOM 7409 C CA . SER A 1 919 ? -7.696 25.272 -4.285 1.00 90.06 919 SER A CA 1
ATOM 7410 C C . SER A 1 919 ? -6.739 24.723 -3.228 1.00 90.06 919 SER A C 1
ATOM 7412 O O . SER A 1 919 ? -6.609 25.294 -2.149 1.00 90.06 919 SER A O 1
ATOM 7414 N N . LEU A 1 920 ? -6.093 23.589 -3.519 1.00 93.56 920 LEU A N 1
ATOM 7415 C CA . LEU A 1 920 ? -5.224 22.886 -2.581 1.00 93.56 920 LEU A CA 1
ATOM 7416 C C . LEU A 1 920 ? -4.174 22.083 -3.347 1.00 93.56 920 LEU A C 1
ATOM 7418 O O . LEU A 1 920 ? -4.518 21.402 -4.311 1.00 93.56 920 LEU A O 1
ATOM 7422 N N . VAL A 1 921 ? -2.921 22.114 -2.894 1.00 95.56 921 VAL A N 1
ATOM 7423 C CA . VAL A 1 921 ? -1.862 21.209 -3.371 1.00 95.56 921 VAL A CA 1
ATOM 7424 C C . VAL A 1 921 ? -1.219 20.486 -2.198 1.00 95.56 921 VAL A C 1
ATOM 7426 O O . VAL A 1 921 ? -0.834 21.113 -1.214 1.00 95.56 921 VAL A O 1
ATOM 7429 N N . ASN A 1 922 ? -1.077 19.170 -2.305 1.00 96.38 922 ASN A N 1
ATOM 7430 C CA . ASN A 1 922 ? -0.363 18.359 -1.331 1.00 96.38 922 ASN A CA 1
ATOM 7431 C C . ASN A 1 922 ? 1.148 18.466 -1.546 1.00 96.38 922 ASN A C 1
ATOM 7433 O O . ASN A 1 922 ? 1.646 18.381 -2.668 1.00 96.38 922 ASN A O 1
ATOM 7437 N N . LEU A 1 923 ? 1.888 18.615 -0.450 1.00 95.69 923 LEU A N 1
ATOM 7438 C CA . LEU A 1 923 ? 3.343 18.568 -0.447 1.00 95.69 923 LEU A CA 1
ATOM 7439 C C . LEU A 1 923 ? 3.786 17.175 -0.007 1.00 95.69 923 LEU A C 1
ATOM 7441 O O . LEU A 1 923 ? 3.536 16.758 1.127 1.00 95.69 923 LEU A O 1
ATOM 7445 N N . TYR A 1 924 ? 4.466 16.472 -0.908 1.00 95.88 924 TYR A N 1
ATOM 7446 C CA . TYR A 1 924 ? 4.999 15.134 -0.669 1.00 95.88 924 TYR A CA 1
ATOM 7447 C C . TYR A 1 924 ? 6.520 15.159 -0.580 1.00 95.88 924 TYR A C 1
ATOM 7449 O O . TYR A 1 924 ? 7.176 15.765 -1.423 1.00 95.88 924 TYR A O 1
ATOM 7457 N N . GLY A 1 925 ? 7.063 14.443 0.402 1.00 94.44 925 GLY A N 1
ATOM 7458 C CA . GLY A 1 925 ? 8.441 13.954 0.396 1.00 94.44 925 GLY A CA 1
ATOM 7459 C C . GLY A 1 925 ? 8.443 12.432 0.498 1.00 94.44 925 GLY A C 1
ATOM 7460 O O . GLY A 1 925 ? 7.821 11.783 -0.336 1.00 94.44 925 GLY A O 1
ATOM 7461 N N . ASN A 1 926 ? 9.068 11.857 1.533 1.00 91.31 926 ASN A N 1
ATOM 7462 C CA . ASN A 1 926 ? 8.958 10.408 1.800 1.00 91.31 926 ASN A CA 1
ATOM 7463 C C . ASN A 1 926 ? 7.503 9.955 2.047 1.00 91.31 926 ASN A C 1
ATOM 7465 O O . ASN A 1 926 ? 7.184 8.784 1.888 1.00 91.31 926 ASN A O 1
ATOM 7469 N N . ASP A 1 927 ? 6.641 10.889 2.451 1.00 92.75 927 ASP A N 1
ATOM 7470 C CA . ASP A 1 927 ? 5.189 10.757 2.584 1.00 92.75 927 ASP A CA 1
ATOM 7471 C C . ASP A 1 927 ? 4.582 12.185 2.557 1.00 92.75 927 ASP A C 1
ATOM 7473 O O . ASP A 1 927 ? 5.317 13.158 2.349 1.00 92.75 927 ASP A O 1
ATOM 7477 N N . LEU A 1 928 ? 3.275 12.356 2.778 1.00 95.56 928 LEU A N 1
ATOM 7478 C CA . LEU A 1 928 ? 2.614 13.659 2.907 1.00 95.56 928 LEU A CA 1
ATOM 7479 C C . LEU A 1 928 ? 3.244 14.459 4.061 1.00 95.56 928 LEU A C 1
ATOM 7481 O O . LEU A 1 928 ? 3.124 14.073 5.228 1.00 95.56 928 LEU A O 1
ATOM 7485 N N . ILE A 1 929 ? 3.930 15.558 3.739 1.00 95.50 929 ILE A N 1
ATOM 7486 C CA . ILE A 1 929 ? 4.590 16.444 4.717 1.00 95.50 929 ILE A CA 1
ATOM 7487 C C . ILE A 1 929 ? 3.759 17.684 5.042 1.00 95.50 929 ILE A C 1
ATOM 7489 O O . ILE A 1 929 ? 3.992 18.333 6.060 1.00 95.50 929 ILE A O 1
ATOM 7493 N N . GLY A 1 930 ? 2.796 18.026 4.191 1.00 95.25 930 GLY A N 1
ATOM 7494 C CA . GLY A 1 930 ? 2.005 19.237 4.334 1.00 95.25 930 GLY A CA 1
ATOM 7495 C C . GLY A 1 930 ? 1.098 19.480 3.139 1.00 95.25 930 GLY A C 1
ATOM 7496 O O . GLY A 1 930 ? 0.963 18.634 2.255 1.00 95.25 930 GLY A O 1
ATOM 7497 N N . ARG A 1 931 ? 0.505 20.669 3.094 1.00 94.81 931 ARG A N 1
ATOM 7498 C CA . ARG A 1 931 ? -0.260 21.161 1.951 1.00 94.81 931 ARG A CA 1
ATOM 7499 C C . ARG A 1 931 ? -0.158 22.674 1.802 1.00 94.81 931 ARG A C 1
ATOM 7501 O O . ARG A 1 931 ? 0.252 23.378 2.726 1.00 94.81 931 ARG A O 1
ATOM 7508 N N . ILE A 1 932 ? -0.581 23.159 0.645 1.00 94.69 932 ILE A N 1
ATOM 7509 C CA . ILE A 1 932 ? -0.741 24.569 0.310 1.00 94.69 932 ILE A CA 1
ATOM 7510 C C . ILE A 1 932 ? -2.223 24.806 0.034 1.00 94.69 932 ILE A C 1
ATOM 7512 O O . ILE A 1 932 ? -2.753 24.263 -0.932 1.00 94.69 932 ILE A O 1
ATOM 7516 N N . ASP A 1 933 ? -2.877 25.610 0.867 1.00 93.38 933 ASP A N 1
ATOM 7517 C CA . ASP A 1 933 ? -4.214 26.136 0.595 1.00 93.38 933 ASP A CA 1
ATOM 7518 C C . ASP A 1 933 ? -4.057 27.407 -0.256 1.00 93.38 933 ASP A C 1
ATOM 7520 O O . ASP A 1 933 ? -3.342 28.336 0.138 1.00 93.38 933 ASP A O 1
ATOM 7524 N N . ILE A 1 934 ? -4.690 27.439 -1.429 1.00 91.88 934 ILE A N 1
ATOM 7525 C CA . ILE A 1 934 ? -4.487 28.483 -2.442 1.00 91.88 934 ILE A CA 1
ATOM 7526 C C . ILE A 1 934 ? -5.754 29.331 -2.555 1.00 91.88 934 ILE A C 1
ATOM 7528 O O . ILE A 1 934 ? -6.841 28.802 -2.786 1.00 91.88 934 ILE A O 1
ATOM 7532 N N . ASN A 1 935 ? -5.610 30.652 -2.420 1.00 89.94 935 ASN A N 1
ATOM 7533 C CA . ASN A 1 935 ? -6.698 31.612 -2.618 1.00 89.94 935 ASN A CA 1
ATOM 7534 C C . ASN A 1 935 ? -6.361 32.603 -3.734 1.00 89.94 935 ASN A C 1
ATOM 7536 O O . ASN A 1 935 ? -5.205 33.005 -3.894 1.00 89.94 935 ASN A O 1
ATOM 7540 N N . TYR A 1 936 ? -7.396 33.036 -4.454 1.00 87.75 936 TYR A N 1
ATOM 7541 C CA . TYR A 1 936 ? -7.298 34.023 -5.525 1.00 87.75 936 TYR A CA 1
ATOM 7542 C C . TYR A 1 936 ? -8.125 35.261 -5.205 1.00 87.75 936 TYR A C 1
ATOM 7544 O O . TYR A 1 936 ? -9.284 35.148 -4.807 1.00 87.75 936 TYR A O 1
ATOM 7552 N N . THR A 1 937 ? -7.543 36.433 -5.435 1.00 86.81 937 THR A N 1
ATOM 7553 C CA . THR A 1 937 ? -8.238 37.721 -5.365 1.00 86.81 937 THR A CA 1
ATOM 7554 C C . THR A 1 937 ? -8.082 38.465 -6.683 1.00 86.81 937 THR A C 1
ATOM 7556 O O . THR A 1 937 ? -6.962 38.699 -7.130 1.00 86.81 937 THR A O 1
ATOM 7559 N N . SER A 1 938 ? -9.201 38.837 -7.301 1.00 85.81 938 SER A N 1
ATOM 7560 C CA . SER A 1 938 ? -9.230 39.620 -8.540 1.00 85.81 938 SER A CA 1
ATOM 7561 C C . SER A 1 938 ? -9.371 41.101 -8.207 1.00 85.81 938 SER A C 1
ATOM 7563 O O . SER A 1 938 ? -10.324 41.491 -7.529 1.00 85.81 938 SER A O 1
ATOM 7565 N N . GLN A 1 939 ? -8.458 41.932 -8.697 1.00 87.00 939 GLN A N 1
ATOM 7566 C CA . GLN A 1 939 ? -8.528 43.385 -8.559 1.00 87.00 939 GLN A CA 1
ATOM 7567 C C . GLN A 1 939 ? -8.472 44.030 -9.945 1.00 87.00 939 GLN A C 1
ATOM 7569 O O . GLN A 1 939 ? -7.629 43.661 -10.753 1.00 87.00 939 GLN A O 1
ATOM 7574 N N . TYR A 1 940 ? -9.373 44.974 -10.230 1.00 89.44 940 TYR A N 1
ATOM 7575 C CA . TYR A 1 940 ? -9.301 45.756 -11.466 1.00 89.44 940 TYR A CA 1
ATOM 7576 C C . TYR A 1 940 ? -8.091 46.687 -11.400 1.00 89.44 940 TYR A C 1
ATOM 7578 O O . TYR A 1 940 ? -7.985 47.485 -10.463 1.00 89.44 940 TYR A O 1
ATOM 7586 N N . ASP A 1 941 ? -7.191 46.554 -12.368 1.00 84.62 941 ASP A N 1
ATOM 7587 C CA . ASP A 1 941 ? -6.053 47.436 -12.565 1.00 84.62 941 ASP A CA 1
ATOM 7588 C C . ASP A 1 941 ? -6.437 48.511 -13.598 1.00 84.62 941 ASP A C 1
ATOM 7590 O O . ASP A 1 941 ? -6.557 48.208 -14.789 1.00 84.62 941 ASP A O 1
ATOM 7594 N N . PRO A 1 942 ? -6.657 49.767 -13.167 1.00 86.69 942 PRO A N 1
ATOM 7595 C CA . PRO A 1 942 ? -7.060 50.841 -14.065 1.00 86.69 942 PRO A CA 1
ATOM 7596 C C . PRO A 1 942 ? -5.950 51.275 -15.035 1.00 86.69 942 PRO A C 1
ATOM 7598 O O . PRO A 1 942 ? -6.260 51.959 -16.007 1.00 86.69 942 PRO A O 1
ATOM 7601 N N . GLU A 1 943 ? -4.681 50.920 -14.794 1.00 90.06 943 GLU A N 1
ATOM 7602 C CA . GLU A 1 943 ? -3.576 51.230 -15.713 1.00 90.06 943 GLU A CA 1
ATOM 7603 C C . GLU A 1 943 ? -3.457 50.192 -16.837 1.00 90.06 943 GLU A C 1
ATOM 7605 O O . GLU A 1 943 ? -3.131 50.550 -17.970 1.00 90.06 943 GLU A O 1
ATOM 7610 N N . ALA A 1 944 ? -3.755 48.923 -16.540 1.00 82.81 944 ALA A N 1
ATOM 7611 C CA . ALA A 1 944 ? -3.762 47.830 -17.515 1.00 82.81 944 ALA A CA 1
ATOM 7612 C C . ALA A 1 944 ? -5.123 47.629 -18.217 1.00 82.81 944 ALA A C 1
ATOM 7614 O O . ALA A 1 944 ? -5.189 46.894 -19.200 1.00 82.81 944 ALA A O 1
ATOM 7615 N N . ASP A 1 945 ? -6.190 48.270 -17.719 1.00 87.69 945 ASP A N 1
ATOM 7616 C CA . ASP A 1 945 ? -7.592 48.065 -18.130 1.00 87.69 945 ASP A CA 1
ATOM 7617 C C . ASP A 1 945 ? -8.017 46.582 -18.096 1.00 87.69 945 ASP A C 1
ATOM 7619 O O . ASP A 1 945 ? -8.765 46.085 -18.938 1.00 87.69 945 ASP A O 1
ATOM 7623 N N . GLU A 1 946 ? -7.520 45.845 -17.099 1.00 87.06 946 GLU A N 1
ATOM 7624 C CA . GLU A 1 946 ? -7.779 44.416 -16.930 1.00 87.06 946 GLU A CA 1
ATOM 7625 C C . GLU A 1 946 ? -7.935 44.064 -15.444 1.00 87.06 946 GLU A C 1
ATOM 7627 O O . GLU A 1 946 ? -7.430 44.743 -14.550 1.00 87.06 946 GLU A O 1
ATOM 7632 N N . TYR A 1 947 ? -8.652 42.979 -15.151 1.00 81.75 947 TYR A N 1
ATOM 7633 C CA . TYR A 1 947 ? -8.615 42.377 -13.822 1.00 81.75 947 TYR A CA 1
ATOM 7634 C C . TYR A 1 947 ? -7.327 41.573 -13.640 1.00 81.75 947 TYR A C 1
ATOM 7636 O O . TYR A 1 947 ? -7.115 40.564 -14.307 1.00 81.75 947 TYR A O 1
ATOM 7644 N N . VAL A 1 948 ? -6.504 41.978 -12.676 1.00 81.50 948 VAL A N 1
ATOM 7645 C CA . VAL A 1 948 ? -5.311 41.244 -12.263 1.00 81.50 948 VAL A CA 1
ATOM 7646 C C . VAL A 1 948 ? -5.676 40.314 -11.116 1.00 81.50 948 VAL A C 1
ATOM 7648 O O . VAL A 1 948 ? -6.155 40.727 -10.056 1.00 81.50 948 VAL A O 1
ATOM 7651 N N . ASP A 1 949 ? -5.429 39.030 -11.327 1.00 80.88 949 ASP A N 1
ATOM 7652 C CA . ASP A 1 949 ? -5.605 38.019 -10.302 1.00 80.88 949 ASP A CA 1
ATOM 7653 C C . ASP A 1 949 ? -4.326 37.828 -9.495 1.00 80.88 949 ASP A C 1
ATOM 7655 O O . ASP A 1 949 ? -3.250 37.557 -10.027 1.00 80.88 949 ASP A O 1
ATOM 7659 N N . THR A 1 950 ? -4.467 37.888 -8.179 1.00 85.50 950 THR A N 1
ATOM 7660 C CA . THR A 1 950 ? -3.385 37.666 -7.225 1.00 85.50 950 THR A CA 1
ATOM 7661 C C . THR A 1 950 ? -3.582 36.334 -6.517 1.00 85.50 950 THR A C 1
ATOM 7663 O O . THR A 1 950 ? -4.682 36.004 -6.073 1.00 85.50 950 THR A O 1
ATOM 7666 N N . ARG A 1 951 ? -2.505 35.548 -6.433 1.00 88.94 951 ARG A N 1
ATOM 7667 C CA . ARG A 1 951 ? -2.469 34.263 -5.732 1.00 88.94 951 ARG A CA 1
ATOM 7668 C C . ARG A 1 951 ? -1.871 34.440 -4.341 1.00 88.94 951 ARG A C 1
ATOM 7670 O O . ARG A 1 951 ? -0.820 35.058 -4.191 1.00 88.94 951 ARG A O 1
ATOM 7677 N N . THR A 1 952 ? -2.509 33.846 -3.337 1.00 90.81 952 THR A N 1
ATOM 7678 C CA . THR A 1 952 ? -1.986 33.777 -1.969 1.00 90.81 952 THR A CA 1
ATOM 7679 C C . THR A 1 952 ? -1.942 32.334 -1.483 1.00 90.81 952 THR A C 1
ATOM 7681 O O . THR A 1 952 ? -2.932 31.606 -1.562 1.00 90.81 952 THR A O 1
ATOM 7684 N N . ASP A 1 953 ? -0.780 31.943 -0.959 1.00 92.62 953 ASP A N 1
ATOM 7685 C CA . ASP A 1 953 ? -0.488 30.571 -0.550 1.00 92.62 953 ASP A CA 1
ATOM 7686 C C . ASP A 1 953 ? -0.373 30.487 0.967 1.00 92.62 953 ASP A C 1
ATOM 7688 O O . ASP A 1 953 ? 0.528 31.072 1.577 1.00 92.62 953 ASP A O 1
ATOM 7692 N N . ARG A 1 954 ? -1.258 29.705 1.583 1.00 93.06 954 ARG A N 1
ATOM 7693 C CA . ARG A 1 954 ? -1.169 29.354 2.997 1.00 93.06 954 ARG A CA 1
ATOM 7694 C C . ARG A 1 954 ? -0.638 27.933 3.126 1.00 93.06 954 ARG A C 1
ATOM 7696 O O . ARG A 1 954 ? -1.339 26.973 2.826 1.00 93.06 954 ARG A O 1
ATOM 7703 N N . LYS A 1 955 ? 0.596 27.793 3.608 1.00 93.69 955 LYS A N 1
ATOM 7704 C CA . LYS A 1 955 ? 1.219 26.481 3.827 1.00 93.69 955 LYS A CA 1
ATOM 7705 C C . LYS A 1 955 ? 0.930 25.945 5.223 1.00 93.69 955 LYS A C 1
ATOM 7707 O O . LYS A 1 955 ? 1.010 26.694 6.199 1.00 93.69 955 LYS A O 1
ATOM 7712 N N . ILE A 1 956 ? 0.639 24.651 5.297 1.00 93.38 956 ILE A N 1
ATOM 7713 C CA . ILE A 1 956 ? 0.442 23.900 6.537 1.00 93.38 956 ILE A CA 1
ATOM 7714 C C . ILE A 1 956 ? 1.332 22.656 6.488 1.00 93.38 956 ILE A C 1
ATOM 7716 O O . ILE A 1 956 ? 1.237 21.882 5.539 1.00 93.38 956 ILE A O 1
ATOM 7720 N N . TYR A 1 957 ? 2.172 22.448 7.500 1.00 94.00 957 TYR A N 1
ATOM 7721 C CA . TYR A 1 957 ? 3.061 21.285 7.621 1.00 94.00 957 TYR A CA 1
ATOM 7722 C C . TYR A 1 957 ? 2.594 20.350 8.726 1.00 94.00 957 TYR A C 1
ATOM 7724 O O . TYR A 1 957 ? 2.152 20.807 9.781 1.00 94.00 957 TYR A O 1
ATOM 7732 N N . TYR A 1 958 ? 2.726 19.046 8.498 1.00 93.62 958 TYR A N 1
ATOM 7733 C CA . TYR A 1 958 ? 2.204 18.011 9.378 1.00 93.62 958 TYR A CA 1
ATOM 7734 C C . TYR A 1 958 ? 3.287 17.345 10.224 1.00 93.62 958 TYR A C 1
ATOM 7736 O O . TYR A 1 958 ? 4.385 17.042 9.755 1.00 93.62 958 TYR A O 1
ATOM 7744 N N . VAL A 1 959 ? 2.929 17.042 11.469 1.00 92.81 959 VAL A N 1
ATOM 7745 C CA . VAL A 1 959 ? 3.630 16.088 12.332 1.00 92.81 959 VAL A CA 1
ATOM 7746 C C . VAL A 1 959 ? 2.721 14.888 12.530 1.00 92.81 959 VAL A C 1
ATOM 7748 O O . VAL A 1 959 ? 1.528 15.042 12.803 1.00 92.81 959 VAL A O 1
ATOM 7751 N N . LYS A 1 960 ? 3.290 13.694 12.369 1.00 93.94 960 LYS A N 1
ATOM 7752 C CA . LYS A 1 960 ? 2.556 12.430 12.334 1.00 93.94 960 LYS A CA 1
ATOM 7753 C C . LYS A 1 960 ? 3.042 11.475 13.417 1.00 93.94 960 LYS A C 1
ATOM 7755 O O . LYS A 1 960 ? 4.198 11.560 13.831 1.00 93.94 960 LYS A O 1
ATOM 7760 N N . ASP A 1 961 ? 2.159 10.581 13.848 1.00 94.38 961 ASP A N 1
ATOM 7761 C CA . ASP A 1 961 ? 2.530 9.430 14.673 1.00 94.38 961 ASP A CA 1
ATOM 7762 C C . ASP A 1 961 ? 3.061 8.264 13.824 1.00 94.38 961 ASP A C 1
ATOM 7764 O O . ASP A 1 961 ? 3.137 8.340 12.594 1.00 94.38 961 ASP A O 1
ATOM 7768 N N . HIS A 1 962 ? 3.442 7.174 14.486 1.00 94.94 962 HIS A N 1
ATOM 7769 C CA . HIS A 1 962 ? 3.958 5.958 13.856 1.00 94.94 962 HIS A CA 1
ATOM 7770 C C . HIS A 1 962 ? 3.024 5.286 12.829 1.00 94.94 962 HIS A C 1
ATOM 7772 O O . HIS A 1 962 ? 3.515 4.508 12.012 1.00 94.94 962 HIS A O 1
ATOM 7778 N N . LEU A 1 963 ? 1.711 5.561 12.842 1.00 95.31 963 LEU A N 1
ATOM 7779 C CA . LEU A 1 963 ? 0.762 5.068 11.827 1.00 95.31 963 LEU A CA 1
ATOM 7780 C C . LEU A 1 963 ? 0.669 6.001 10.612 1.00 95.31 963 LEU A C 1
ATOM 7782 O O . LEU A 1 963 ? -0.064 5.718 9.665 1.00 95.31 963 LEU A O 1
ATOM 7786 N N . GLY A 1 964 ? 1.355 7.145 10.653 1.00 95.25 964 GLY A N 1
ATOM 7787 C CA . GLY A 1 964 ? 1.185 8.218 9.684 1.00 95.25 964 GLY A CA 1
ATOM 7788 C C . GLY A 1 964 ? -0.067 9.060 9.938 1.00 95.25 964 GLY A C 1
ATOM 7789 O O . GLY A 1 964 ? -0.475 9.805 9.050 1.00 95.25 964 GLY A O 1
ATOM 7790 N N . SER A 1 965 ? -0.705 8.974 11.111 1.00 94.44 965 SER A N 1
ATOM 7791 C CA . SER A 1 965 ? -1.846 9.837 11.440 1.00 94.44 965 SER A CA 1
ATOM 7792 C C . SER A 1 965 ? -1.365 11.231 11.802 1.00 94.44 965 SER A C 1
ATOM 7794 O O . SER A 1 965 ? -0.413 11.383 12.565 1.00 94.44 965 SER A O 1
ATOM 7796 N N . ILE A 1 966 ? -2.029 12.263 11.286 1.00 93.19 966 ILE A N 1
ATOM 7797 C CA . ILE A 1 966 ? -1.658 13.654 11.565 1.00 93.19 966 ILE A CA 1
ATOM 7798 C C . ILE A 1 966 ? -2.020 13.983 13.011 1.00 93.19 966 ILE A C 1
ATOM 7800 O O . ILE A 1 966 ? -3.187 13.890 13.388 1.00 93.19 966 ILE A O 1
ATOM 7804 N N . ARG A 1 967 ? -1.019 14.376 13.803 1.00 90.38 967 ARG A N 1
ATOM 7805 C CA . ARG A 1 967 ? -1.154 14.766 15.216 1.00 90.38 967 ARG A CA 1
ATOM 7806 C C . ARG A 1 967 ? -1.114 16.266 15.416 1.00 90.38 967 ARG A C 1
ATOM 7808 O O . ARG A 1 967 ? -1.809 16.756 16.299 1.00 90.38 967 ARG A O 1
ATOM 7815 N N . LEU A 1 968 ? -0.344 16.976 14.589 1.00 89.00 968 LEU A N 1
ATOM 7816 C CA . LEU A 1 968 ? -0.260 18.435 14.574 1.00 89.00 968 LEU A CA 1
ATOM 7817 C C . LEU A 1 968 ? -0.138 18.963 13.143 1.00 89.00 968 LEU A C 1
ATOM 7819 O O . LEU A 1 968 ? 0.546 18.360 12.316 1.00 89.00 968 LEU A O 1
ATOM 7823 N N . GLY A 1 969 ? -0.749 20.115 12.882 1.00 90.06 969 GLY A N 1
ATOM 7824 C CA . GLY A 1 969 ? -0.521 20.944 11.702 1.00 90.06 969 GLY A CA 1
ATOM 7825 C C . GLY A 1 969 ? -0.015 22.325 12.114 1.00 90.06 969 GLY A C 1
ATOM 7826 O O . GLY A 1 969 ? -0.567 22.924 13.037 1.00 90.06 969 GLY A O 1
ATOM 7827 N N . PHE A 1 970 ? 1.009 22.849 11.438 1.00 88.25 970 PHE A N 1
ATOM 7828 C CA . PHE A 1 970 ? 1.606 24.161 11.720 1.00 88.25 970 PHE A CA 1
ATOM 7829 C C . PHE A 1 970 ? 1.660 25.045 10.481 1.00 88.25 970 PHE A C 1
ATOM 7831 O O . PHE A 1 970 ? 1.918 24.554 9.385 1.00 88.25 970 PHE A O 1
ATOM 7838 N N . ASP A 1 971 ? 1.489 26.352 10.662 1.00 90.94 971 ASP A N 1
ATOM 7839 C CA . ASP A 1 971 ? 1.812 27.329 9.625 1.00 90.94 971 ASP A CA 1
ATOM 7840 C C . ASP A 1 971 ? 3.330 27.606 9.529 1.00 90.94 971 ASP A C 1
ATOM 7842 O O . ASP A 1 971 ? 4.145 27.081 10.295 1.00 90.94 971 ASP A O 1
ATOM 7846 N N . VAL A 1 972 ? 3.723 28.465 8.585 1.00 91.56 972 VAL A N 1
ATOM 7847 C CA . VAL A 1 972 ? 5.127 28.869 8.352 1.00 91.56 972 VAL A CA 1
ATOM 7848 C C . VAL A 1 972 ? 5.774 29.599 9.542 1.00 91.56 972 VAL A C 1
ATOM 7850 O O . VAL A 1 972 ? 6.994 29.589 9.707 1.00 91.56 972 VAL A O 1
ATOM 7853 N N . ASN A 1 973 ? 4.975 30.188 10.433 1.00 90.94 973 ASN A N 1
ATOM 7854 C CA . ASN A 1 973 ? 5.468 30.817 11.661 1.00 90.94 973 ASN A CA 1
ATOM 7855 C C . ASN A 1 973 ? 5.663 29.787 12.788 1.00 90.94 973 ASN A C 1
ATOM 7857 O O . ASN A 1 973 ? 6.024 30.143 13.911 1.00 90.94 973 ASN A O 1
ATOM 7861 N N . GLY A 1 974 ? 5.408 28.505 12.506 1.00 86.38 974 GLY A N 1
ATOM 7862 C CA . GLY A 1 974 ? 5.399 27.433 13.489 1.00 86.38 974 GLY A CA 1
ATOM 7863 C C . GLY A 1 974 ? 4.211 27.526 14.434 1.00 86.38 974 GLY A C 1
ATOM 7864 O O . GLY A 1 974 ? 4.260 26.929 15.509 1.00 86.38 974 GLY A O 1
ATOM 7865 N N . VAL A 1 975 ? 3.164 28.284 14.098 1.00 86.06 975 VAL A N 1
ATOM 7866 C CA . VAL A 1 975 ? 1.948 28.360 14.905 1.00 86.06 975 VAL A CA 1
ATOM 7867 C C . VAL A 1 975 ? 1.092 27.129 14.594 1.00 86.06 975 VAL A C 1
ATOM 7869 O O . VAL A 1 975 ? 0.774 26.879 13.432 1.00 86.06 975 VAL A O 1
ATOM 7872 N N . PRO A 1 976 ? 0.725 26.337 15.608 1.00 84.31 976 PRO A N 1
ATOM 7873 C CA . PRO A 1 976 ? -0.152 25.190 15.427 1.00 84.31 976 PRO A CA 1
ATOM 7874 C C . PRO A 1 976 ? -1.546 25.657 15.006 1.00 84.31 976 PRO A C 1
ATOM 7876 O O . PRO A 1 976 ? -2.185 26.450 15.696 1.00 84.31 976 PRO A O 1
ATOM 7879 N N . VAL A 1 977 ? -2.006 25.159 13.863 1.00 86.44 977 VAL A N 1
ATOM 7880 C CA . VAL A 1 977 ? -3.333 25.424 13.286 1.00 86.44 977 VAL A CA 1
ATOM 7881 C C . VAL A 1 977 ? -4.291 24.251 13.492 1.00 86.44 977 VAL A C 1
ATOM 7883 O O . VAL A 1 977 ? -5.510 24.423 13.382 1.00 86.44 977 VAL A O 1
ATOM 7886 N N . SER A 1 978 ? -3.746 23.073 13.807 1.00 87.62 978 SER A N 1
ATOM 7887 C CA . SER A 1 978 ? -4.507 21.875 14.134 1.00 87.62 978 SER A CA 1
ATOM 7888 C C . SER A 1 978 ? -3.746 20.905 15.033 1.00 87.62 978 SER A C 1
ATOM 7890 O O . SER A 1 978 ? -2.518 20.842 15.013 1.00 87.62 978 SER A O 1
ATOM 7892 N N . ALA A 1 979 ? -4.499 20.157 15.834 1.00 86.69 979 ALA A N 1
ATOM 7893 C CA . ALA A 1 979 ? -4.040 19.094 16.707 1.00 86.69 979 ALA A CA 1
ATOM 7894 C C . ALA A 1 979 ? -5.128 18.026 16.815 1.00 86.69 979 ALA A C 1
ATOM 7896 O O . ALA A 1 979 ? -6.297 18.362 17.036 1.00 86.69 979 ALA A O 1
ATOM 7897 N N . PHE A 1 980 ? -4.740 16.762 16.665 1.00 86.88 980 PHE A N 1
ATOM 7898 C CA . PHE A 1 980 ? -5.647 15.620 16.695 1.00 86.88 980 PHE A CA 1
ATOM 7899 C C . PHE A 1 980 ? -5.070 14.491 17.540 1.00 86.88 980 PHE A C 1
ATOM 7901 O O . PHE A 1 980 ? -3.900 14.130 17.401 1.00 86.88 980 PHE A O 1
ATOM 7908 N N . ASP A 1 981 ? -5.938 13.887 18.342 1.00 86.44 981 ASP A N 1
ATOM 7909 C CA . ASP A 1 981 ? -5.701 12.613 19.005 1.00 86.44 981 ASP A CA 1
ATOM 7910 C C . ASP A 1 981 ? -6.790 11.621 18.579 1.00 86.44 981 ASP A C 1
ATOM 7912 O O . ASP A 1 981 ? -7.919 12.008 18.252 1.00 86.44 981 ASP A O 1
ATOM 7916 N N . TYR A 1 982 ? -6.445 10.334 18.575 1.00 88.56 982 TYR A N 1
ATOM 7917 C CA . TYR A 1 982 ? -7.285 9.268 18.036 1.00 88.56 982 TYR A CA 1
ATOM 7918 C C . TYR A 1 982 ? -7.439 8.127 19.043 1.00 88.56 982 TYR A C 1
ATOM 7920 O O . TYR A 1 982 ? -6.507 7.805 19.779 1.00 88.56 982 TYR A O 1
ATOM 7928 N N . TYR A 1 983 ? -8.605 7.482 19.032 1.00 90.56 983 TYR A N 1
ATOM 7929 C CA . TYR A 1 983 ? -8.745 6.109 19.525 1.00 90.56 983 TYR A CA 1
ATOM 7930 C C . TYR A 1 983 ? -8.076 5.126 18.552 1.00 90.56 983 TYR A C 1
ATOM 7932 O O . TYR A 1 983 ? -7.734 5.499 17.427 1.00 90.56 983 TYR A O 1
ATOM 7940 N N . ALA A 1 984 ? -7.930 3.858 18.948 1.00 91.69 984 ALA A N 1
ATOM 7941 C CA . ALA A 1 984 ? -7.114 2.886 18.214 1.00 91.69 984 ALA A CA 1
ATOM 7942 C C . ALA A 1 984 ? -7.545 2.670 16.749 1.00 91.69 984 ALA A C 1
ATOM 7944 O O . ALA A 1 984 ? -6.705 2.417 15.891 1.00 91.69 984 ALA A O 1
ATOM 7945 N N . PHE A 1 985 ? -8.840 2.813 16.453 1.00 93.00 985 PHE A N 1
ATOM 7946 C CA . PHE A 1 985 ? -9.407 2.666 15.105 1.00 93.00 985 PHE A CA 1
ATOM 7947 C C . PHE A 1 985 ? -9.718 4.009 14.419 1.00 93.00 985 PHE A C 1
ATOM 7949 O O . PHE A 1 985 ? -10.610 4.096 13.582 1.00 93.00 985 PHE A O 1
ATOM 7956 N N . GLY A 1 986 ? -9.026 5.086 14.800 1.00 92.19 986 GLY A N 1
ATOM 7957 C CA . GLY A 1 986 ? -9.060 6.361 14.077 1.00 92.19 986 GLY A CA 1
ATOM 7958 C C . GLY A 1 986 ? -10.219 7.299 14.420 1.00 92.19 986 GLY A C 1
ATOM 7959 O O . GLY A 1 986 ? -10.271 8.420 13.906 1.00 92.19 986 GLY A O 1
ATOM 7960 N N . GLN A 1 987 ? -11.138 6.919 15.313 1.00 90.62 987 GLN A N 1
ATOM 7961 C CA . GLN A 1 987 ? -12.128 7.862 15.842 1.00 90.62 987 GLN A CA 1
ATOM 7962 C C . GLN A 1 987 ? -11.413 9.023 16.545 1.00 90.62 987 GLN A C 1
ATOM 7964 O O . GLN A 1 987 ? -10.503 8.796 17.341 1.00 90.62 987 GLN A O 1
ATOM 7969 N N . LEU A 1 988 ? -11.835 10.260 16.267 1.00 87.44 988 LEU A N 1
ATOM 7970 C CA . LEU A 1 988 ? -11.258 11.435 16.914 1.00 87.44 988 LEU A CA 1
ATOM 7971 C C . LEU A 1 988 ? -11.616 11.489 18.389 1.00 87.44 988 LEU A C 1
ATOM 7973 O O . LEU A 1 988 ? -12.733 11.188 18.818 1.00 87.44 988 LEU A O 1
ATOM 7977 N N . PHE A 1 989 ? -10.653 11.974 19.140 1.00 80.94 989 PHE A N 1
ATOM 7978 C CA . PHE A 1 989 ? -10.758 12.157 20.556 1.00 80.94 989 PHE A CA 1
ATOM 7979 C C . PHE A 1 989 ? -11.201 13.594 20.854 1.00 80.94 989 PHE A C 1
ATOM 7981 O O . PHE A 1 989 ? -10.394 14.526 20.893 1.00 80.94 989 PHE A O 1
ATOM 7988 N N . SER A 1 990 ? -12.514 13.793 21.005 1.00 68.88 990 SER A N 1
ATOM 7989 C CA . SER A 1 990 ? -13.148 15.123 20.972 1.00 68.88 990 SER A CA 1
ATOM 7990 C C . SER A 1 990 ? -12.577 16.119 21.982 1.00 68.88 990 SER A C 1
ATOM 7992 O O . SER A 1 990 ? -12.469 17.301 21.679 1.00 68.88 990 SER A O 1
ATOM 7994 N N . SER A 1 991 ? -12.176 15.651 23.165 1.00 66.50 991 SER A N 1
ATOM 7995 C CA . SER A 1 991 ? -11.655 16.505 24.242 1.00 66.50 991 SER A CA 1
ATOM 7996 C C . SER A 1 991 ? -10.231 17.026 23.997 1.00 66.50 991 SER A C 1
ATOM 7998 O O . SER A 1 991 ? -9.802 17.933 24.704 1.00 66.50 991 SER A O 1
ATOM 8000 N N . PHE A 1 992 ? -9.505 16.473 23.017 1.00 68.56 992 PHE A N 1
ATOM 8001 C CA . PHE A 1 992 ? -8.106 16.819 22.708 1.00 68.56 992 PHE A CA 1
ATOM 8002 C C . PHE A 1 992 ? -7.885 17.139 21.227 1.00 68.56 992 PHE A C 1
ATOM 8004 O O . PHE A 1 992 ? -6.780 17.042 20.705 1.00 68.56 992 PHE A O 1
ATOM 8011 N N . THR A 1 993 ? -8.953 17.529 20.536 1.00 72.69 993 THR A N 1
ATOM 8012 C CA . THR A 1 993 ? -8.871 18.011 19.161 1.00 72.69 993 THR A CA 1
ATOM 8013 C C . THR A 1 993 ? -8.993 19.531 19.165 1.00 72.69 993 THR A C 1
ATOM 8015 O O . THR A 1 993 ? -10.019 20.069 19.575 1.00 72.69 993 THR A O 1
ATOM 8018 N N . THR A 1 994 ? -7.958 20.238 18.710 1.00 71.62 994 THR A N 1
ATOM 8019 C CA . THR A 1 994 ? -7.972 21.704 18.576 1.00 71.62 994 THR A CA 1
ATOM 8020 C C . THR A 1 994 ? -7.514 22.078 17.178 1.00 71.62 994 THR A C 1
ATOM 8022 O O . THR A 1 994 ? -6.351 21.880 16.857 1.00 71.62 994 THR A O 1
ATOM 8025 N N . GLY A 1 995 ? -8.384 22.602 16.318 1.00 62.38 995 GLY A N 1
ATOM 8026 C CA . GLY A 1 995 ? -7.981 22.939 14.952 1.00 62.38 995 GLY A CA 1
ATOM 8027 C C . GLY A 1 995 ? -9.141 23.243 14.021 1.00 62.38 995 GLY A C 1
ATOM 8028 O O . GLY A 1 995 ? -10.251 22.769 14.243 1.00 62.38 995 GLY A O 1
ATOM 8029 N N . SER A 1 996 ? -8.881 24.073 13.007 1.00 51.53 996 SER A N 1
ATOM 8030 C CA . SER A 1 996 ? -9.914 24.670 12.148 1.00 51.53 996 SER A CA 1
ATOM 8031 C C . SER A 1 996 ? -10.784 23.634 11.421 1.00 51.53 996 SER A C 1
ATOM 8033 O O . SER A 1 996 ? -10.296 22.582 11.008 1.00 51.53 996 SER A O 1
ATOM 8035 N N . ALA A 1 997 ? -12.048 23.988 11.167 1.00 50.66 997 ALA A N 1
ATOM 8036 C CA . ALA A 1 997 ? -13.012 23.202 10.387 1.00 50.66 997 ALA A CA 1
ATOM 8037 C C . ALA A 1 997 ? -12.544 22.825 8.955 1.00 50.66 997 ALA A C 1
ATOM 8039 O O . ALA A 1 997 ? -13.249 22.097 8.263 1.00 50.66 997 ALA A O 1
ATOM 8040 N N . GLY A 1 998 ? -11.378 23.310 8.507 1.00 64.12 998 GLY A N 1
ATOM 8041 C CA . GLY A 1 998 ? -10.815 23.081 7.176 1.00 64.12 998 GLY A CA 1
ATOM 8042 C C . GLY A 1 998 ? -9.782 21.953 7.061 1.00 64.12 998 GLY A C 1
ATOM 8043 O O . GLY A 1 998 ? -9.275 21.740 5.964 1.00 64.12 998 GLY A O 1
ATOM 8044 N N . GLU A 1 999 ? -9.431 21.233 8.136 1.00 83.81 999 GLU A N 1
ATOM 8045 C CA . GLU A 1 999 ? -8.424 20.168 8.017 1.00 83.81 999 GLU A CA 1
ATOM 8046 C C . GLU A 1 999 ? -8.944 18.905 7.332 1.00 83.81 999 GLU A C 1
ATOM 8048 O O . GLU A 1 999 ? -9.812 18.196 7.854 1.00 83.81 999 GLU A O 1
ATOM 8053 N N . LYS A 1 1000 ? -8.363 18.625 6.160 1.00 88.50 1000 LYS A N 1
ATOM 8054 C CA . LYS A 1 1000 ? -8.780 17.561 5.245 1.00 88.50 1000 LYS A CA 1
ATOM 8055 C C . LYS A 1 1000 ? -8.236 16.188 5.654 1.00 88.50 1000 LYS A C 1
ATOM 8057 O O . LYS A 1 1000 ? -9.015 15.258 5.856 1.00 88.50 1000 LYS A O 1
ATOM 8062 N N . TYR A 1 1001 ? -6.924 16.078 5.856 1.00 93.00 1001 TYR A N 1
ATOM 8063 C CA . TYR A 1 1001 ? -6.243 14.815 6.166 1.00 93.00 1001 TYR A CA 1
ATOM 8064 C C . TYR A 1 1001 ? -6.147 14.569 7.673 1.00 93.00 1001 TYR A C 1
ATOM 8066 O O . TYR A 1 1001 ? -5.857 15.499 8.427 1.00 93.00 1001 TYR A O 1
ATOM 8074 N N . LYS A 1 1002 ? -6.397 13.329 8.115 1.00 92.62 1002 LYS A N 1
ATOM 8075 C CA . LYS A 1 1002 ? -6.431 12.964 9.542 1.00 92.62 1002 LYS A CA 1
ATOM 8076 C C . LYS A 1 1002 ? -5.756 11.614 9.818 1.00 92.62 1002 LYS A C 1
ATOM 8078 O O . LYS A 1 1002 ? -4.525 11.524 9.823 1.00 92.62 1002 LYS A O 1
ATOM 8083 N N . PHE A 1 1003 ? -6.550 10.572 10.063 1.00 94.12 1003 PHE A N 1
ATOM 8084 C CA . PHE A 1 1003 ? -6.079 9.243 10.436 1.00 94.12 1003 PHE A CA 1
ATOM 8085 C C . PHE A 1 1003 ? -5.327 8.605 9.266 1.00 94.12 1003 PHE A C 1
ATOM 8087 O O . PHE A 1 1003 ? -5.815 8.596 8.136 1.00 94.12 1003 PHE A O 1
ATOM 8094 N N . THR A 1 1004 ? -4.110 8.114 9.510 1.00 95.25 1004 THR A N 1
ATOM 8095 C CA . THR A 1 1004 ? -3.218 7.540 8.479 1.00 95.25 1004 THR A CA 1
ATOM 8096 C C . THR A 1 1004 ? -3.001 8.443 7.250 1.00 95.25 1004 THR A C 1
ATOM 8098 O O . THR A 1 1004 ? -2.817 7.966 6.133 1.00 95.25 1004 THR A O 1
ATOM 8101 N N . SER A 1 1005 ? -3.065 9.769 7.441 1.00 94.31 1005 SER A N 1
ATOM 8102 C CA . SER A 1 1005 ? -2.961 10.783 6.376 1.00 94.31 1005 SER A CA 1
ATOM 8103 C C . SER A 1 1005 ? -4.016 10.667 5.264 1.00 94.31 1005 SER A C 1
ATOM 8105 O O . SER A 1 1005 ? -3.833 11.204 4.174 1.00 94.31 1005 SER A O 1
ATOM 8107 N N . LYS A 1 1006 ? -5.145 10.003 5.533 1.00 94.31 1006 LYS A N 1
ATOM 8108 C CA . LYS A 1 1006 ? -6.281 9.928 4.608 1.00 94.31 1006 LYS A CA 1
ATOM 8109 C C . LYS A 1 1006 ? -7.235 11.094 4.799 1.00 94.31 1006 LYS A C 1
ATOM 8111 O O . LYS A 1 1006 ? -7.315 11.682 5.882 1.00 94.31 1006 LYS A O 1
ATOM 8116 N N . GLU A 1 1007 ? -7.925 11.459 3.721 1.00 93.88 1007 GLU A N 1
ATOM 8117 C CA . GLU A 1 1007 ? -8.962 12.483 3.774 1.00 93.88 1007 GLU A CA 1
ATOM 8118 C C . GLU A 1 1007 ? -10.122 11.978 4.632 1.00 93.88 1007 GLU A C 1
ATOM 8120 O O . GLU A 1 1007 ? -10.710 10.949 4.307 1.00 93.88 1007 GLU A O 1
ATOM 8125 N N . ARG A 1 1008 ? -10.475 12.733 5.678 1.00 93.00 1008 ARG A N 1
ATOM 8126 C CA . ARG A 1 1008 ? -11.725 12.526 6.408 1.00 93.00 1008 ARG A CA 1
ATOM 8127 C C . ARG A 1 1008 ? -12.790 13.472 5.893 1.00 93.00 1008 ARG A C 1
ATOM 8129 O O . ARG A 1 1008 ? -12.754 14.673 6.180 1.00 93.00 1008 ARG A O 1
ATOM 8136 N N . ASP A 1 1009 ? -13.743 12.879 5.206 1.00 92.06 1009 ASP A N 1
ATOM 8137 C CA . ASP A 1 1009 ? -14.971 13.469 4.711 1.00 92.06 1009 ASP A CA 1
ATOM 8138 C C . ASP A 1 1009 ? -15.790 13.970 5.934 1.00 92.06 1009 ASP A C 1
ATOM 8140 O O . ASP A 1 1009 ? -16.140 13.210 6.838 1.00 92.06 1009 ASP A O 1
ATOM 8144 N N . SER A 1 1010 ? -15.999 15.291 6.051 1.00 88.12 1010 SER A N 1
ATOM 8145 C CA . SER A 1 1010 ? -16.569 15.937 7.255 1.00 88.12 1010 SER A CA 1
ATOM 8146 C C . SER A 1 1010 ? -18.091 15.814 7.395 1.00 88.12 1010 SER A C 1
ATOM 8148 O O . SER A 1 1010 ? -18.643 15.959 8.480 1.00 88.12 1010 SER A O 1
ATOM 8150 N N . GLU A 1 1011 ? -18.750 15.568 6.279 1.00 88.81 1011 GLU A N 1
ATOM 8151 C CA . GLU A 1 1011 ? -20.176 15.362 6.056 1.00 88.81 1011 GLU A CA 1
ATOM 8152 C C . GLU A 1 1011 ? -20.652 13.919 6.325 1.00 88.81 1011 GLU A C 1
ATOM 8154 O O . GLU A 1 1011 ? -21.821 13.717 6.639 1.00 88.81 1011 GLU A O 1
ATOM 8159 N N . THR A 1 1012 ? -19.753 12.936 6.248 1.00 90.62 1012 THR A N 1
ATOM 8160 C CA . THR A 1 1012 ? -19.995 11.511 6.517 1.00 90.62 1012 THR A CA 1
ATOM 8161 C C . THR A 1 1012 ? -19.248 11.019 7.755 1.00 90.62 1012 THR A C 1
ATOM 8163 O O . THR A 1 1012 ? -19.680 10.069 8.399 1.00 90.62 1012 THR A O 1
ATOM 8166 N N . GLY A 1 1013 ? -18.123 11.651 8.101 1.00 89.00 1013 GLY A N 1
ATOM 8167 C CA . GLY A 1 1013 ? -17.223 11.202 9.161 1.00 89.00 1013 GLY A CA 1
ATOM 8168 C C . GLY A 1 1013 ? -16.301 10.043 8.762 1.00 89.00 1013 GLY A C 1
ATOM 8169 O O . GLY A 1 1013 ? -15.571 9.550 9.624 1.00 89.00 1013 GLY A O 1
ATOM 8170 N N . LEU A 1 1014 ? -16.312 9.619 7.493 1.00 92.06 1014 LEU A N 1
ATOM 8171 C CA . LEU A 1 1014 ? -15.530 8.491 6.982 1.00 92.06 1014 LEU A CA 1
ATOM 8172 C C . LEU A 1 1014 ? -14.173 8.938 6.422 1.00 92.06 1014 LEU A C 1
ATOM 8174 O O . LEU A 1 1014 ? -14.022 10.050 5.918 1.00 92.06 1014 LEU A O 1
ATOM 8178 N N . ASP A 1 1015 ? -13.181 8.053 6.492 1.00 93.88 1015 ASP A N 1
ATOM 8179 C CA . ASP A 1 1015 ? -11.885 8.247 5.839 1.00 93.88 1015 ASP A CA 1
ATOM 8180 C C . ASP A 1 1015 ? -11.889 7.605 4.445 1.00 93.88 1015 ASP A C 1
ATOM 8182 O O . ASP A 1 1015 ? -12.257 6.439 4.289 1.00 93.88 1015 ASP A O 1
ATOM 8186 N N . TYR A 1 1016 ? -11.440 8.341 3.429 1.00 94.44 1016 TYR A N 1
ATOM 8187 C CA . TYR A 1 1016 ? -11.284 7.826 2.070 1.00 94.44 1016 TYR A CA 1
ATOM 8188 C C . TYR A 1 1016 ? -9.894 7.201 1.886 1.00 94.44 1016 TYR A C 1
ATOM 8190 O O . TYR A 1 1016 ? -8.880 7.901 1.843 1.00 94.44 1016 TYR A O 1
ATOM 8198 N N . PHE A 1 1017 ? -9.841 5.871 1.781 1.00 92.88 1017 PHE A N 1
ATOM 8199 C CA . PHE A 1 1017 ? -8.583 5.122 1.679 1.00 92.88 1017 PHE A CA 1
ATOM 8200 C C . PHE A 1 1017 ? -8.085 4.891 0.248 1.00 92.88 1017 PHE A C 1
ATOM 8202 O O . PHE A 1 1017 ? -6.889 4.619 0.085 1.00 92.88 1017 PHE A O 1
ATOM 8209 N N . GLY A 1 1018 ? -8.954 5.056 -0.748 1.00 85.88 1018 GLY A N 1
ATOM 8210 C CA . GLY A 1 1018 ? -8.730 4.687 -2.146 1.00 85.88 1018 GLY A CA 1
ATOM 8211 C C . GLY A 1 1018 ? -10.020 4.189 -2.763 1.00 85.88 1018 GLY A C 1
ATOM 8212 O O . GLY A 1 1018 ? -10.792 3.544 -2.021 1.00 85.88 1018 GLY A O 1
#

Secondary structure (DSSP, 8-state):
---------------PPPP----PPPP-EE-SS-EE----S---------------------PPP----------S-------------------PPPP---PPPP-----------------------------EEEEEEE-----TT----------SS-----PPS--------STTEEEEEEE-HHHHHHHHT---PPPP----------SSSPPPEEEEETTEEEEEEEETTEEEEEEE-TTS-EEEEE-TT--EEEEEE-TTS-EEEEEE---SSSS----EEEEEEEETTTTEEEEEEE--S-TTS--EEEEEEEE-TTS-EEEEEEE-TTSPEEEEEEEEE-TTS-EEEEEETT--EEEEEE-TTS-EEEEEETTS-EEEEEEEEEEEEE-SSTTS-EEEEEEEEEEETTS-GGG-EEEEE-TT--EEEEEETTSPPEEEEE-TT--EEEEE-TTS-EEEEEE-TTS-EEEEE-STTT-EEEEEE-TTS-EEEEE-S---TTS--EEEEEE-TTS-EEEEEE--TT--GGG--TTS---TTS-TT-TTGGGG-TTS-EEEEEE--S-SS-GGGGSPTTGGGTTS--SS-B--TTSEEEEEEESSTTPPPEEEEEEE-TTS-EEEEEEE-TTSPPEEEEEEE-TTS-EEEEEEEESSSS--TT-EEEEEEE-TTS-EEEEEEESSS-STTPEEEEEEEE-TTS-EEEEEETTS-GGGGEEEEEE-TTT--EEEEEETTTTEEEEEEE-TTS-EEEEEEEETTTEEEEEEEEE-TTS-EEEEEETTEEEEEEEE-TTS-EEEEEEES-TTT---EEEEEEEEETTEEEEEEETTEEEEEEE-TT--EEEETTTTEEEEE-TTS-EEEETTEEEEE-TTS-EEEEEETTEEEEEEE-TT--EEEEEETTTTEEEEEEEESSSEEEEEEEEEEEEEETTTTEEEEEEEEEEEEEEE-TT--EEEEE-TT--EEEE--B-TTS-B-GGG-EE-TT--B-GGG-EE-TTT--EE--

Sequence (1018 aa):
MKGTNNSPKGIANNYYYPQRNAYGIFQASVTGKKVKFDYSNYSSSFSQNMFQMNPFKTVSFYKNEHCSEINNTVNGTNNFTINKSNIKGNQNANLYPIYYQITNPPYREPITDYANYYTYLQSPVDVVKTYAKKAYLNFTVKVDAFNPEYPVITISGLTGTSYTSIAASSVFVTMSNNSNYVNMRIDVTPIIDAIKNSNNQLHGFGFKCGKIEKDGQVGYTFTGNPVLEYTTVTNDTLQVYTAFDKRGNLKFKVDENSIYSEYYYDALGRPTNTAMPLSFYDGVNTNYSSITSYDDVNNTVTETVRINNTPSALLSVERKSYFDSFGNLRLDQAKNESGTYETKSDKTYNYMGLVSQEKDGEGRIKKYYYDYLQRPIKIENGDLTNKTIEYFKQSNTLESGTLWQTSYSEYTKAVDENKDENLAVYTYFDLVGNKVAEKIGNNKPTVFKYDDAYRLIQVISPAGKTVNYYYDDLGNLSKKESPADEGTTMTKFDRYNRLRFSMNASAPSTERGITFQKYDSKDRVLLVGTLPSNYGFNSLEADKDYSTSYSVGHFEDVKTDTANFVTVNMYDVYRKEGVFKQMPDPFTWLQYDANSSRNLRGNLVATAFRDKPGQGWNYKIYLYDQLGRVNHMYIKVGRNSWKLVFTQTDNIGNKQLQGICKVGGGSQIGEQFAWYNYDNLGRLKDVRSNSVYDYNTAKVEATYTYNKADQCSTLTNNQVSGSRSLTTFGYEPNRGWLKNINNGSGMFTETLGFYNNGNIASQAVVNISLRSQTLSYNYDGMNRLASVYSGSTLMESFLYDADGNPTKRQYNTQPSGGAAYNQIEYYYNGNRLSYIYFNGTKKYFGYDVNGNVTYDEFNQLSSQYDHRNLPLWMGSAKYRYDDEGQRTYKEANGKKEYYLRDDKGLELAVYDAAMDRLSLVNLYGNDLIGRIDINYTSQYDPEADEYVDTRTDRKIYYVKDHLGSIRLGFDVNGVPVSAFDYYAFGQLFSSFTTGSAGEKYKFTSKERDSETGLDYFG

Solvent-accessible surface area (backbone atoms only — not comparable to full-atom values): 60410 Å² total; per-residue (Å²): 132,82,89,85,89,84,86,84,86,88,85,90,82,93,74,92,76,81,84,80,86,81,83,83,86,83,82,76,59,75,69,79,102,49,81,55,81,82,91,82,89,84,84,86,90,81,83,92,79,82,87,84,82,84,89,83,87,84,86,84,76,88,81,75,94,78,89,81,89,82,88,82,85,91,72,90,78,98,75,90,82,88,85,90,87,89,85,82,87,82,90,89,78,88,88,71,89,82,76,87,79,87,76,88,81,82,93,81,88,89,85,88,84,88,82,88,86,88,87,88,84,89,86,83,90,89,86,89,78,92,68,80,76,76,44,72,53,76,49,79,44,72,62,86,81,88,54,93,91,57,91,72,88,74,88,82,80,92,81,79,83,95,82,67,59,82,85,87,68,91,78,68,79,65,88,69,94,61,80,64,43,50,63,44,55,43,80,48,43,72,58,56,59,56,52,76,77,41,102,64,89,80,82,78,50,58,97,57,87,62,89,53,82,72,86,94,52,82,37,72,34,66,47,73,46,99,90,48,59,35,46,34,47,37,38,104,88,42,55,33,42,39,30,37,45,101,86,67,49,66,35,33,37,27,37,66,59,65,45,47,38,39,42,39,58,49,100,85,70,47,73,33,34,44,37,33,63,52,77,90,87,78,94,64,78,46,58,43,38,40,38,36,47,78,38,80,90,72,37,31,41,37,38,38,36,48,34,57,77,49,92,89,64,76,46,50,40,39,37,42,38,28,38,47,99,85,69,48,78,28,37,35,27,37,30,42,83,88,71,46,75,42,51,49,36,39,40,42,60,44,99,83,72,46,70,33,32,42,26,42,30,76,60,32,33,38,35,44,37,61,49,98,83,74,44,72,34,34,40,31,38,58,78,67,52,34,37,40,37,46,81,44,82,49,83,47,70,48,78,78,55,92,90,53,65,45,68,28,33,30,35,37,45,37,39,46,80,80,50,59,81,66,35,26,39,36,42,27,16,33,90,89,64,50,69,36,32,39,27,50,36,86,50,64,44,35,36,40,41,60,49,101,84,71,44,74,33,35,39,31,42,45,75,68,51,52,36,40,42,40,61,48,98,88,68,46,76,31,34,40,39,43,50,80,40,53,22,39,37,40,37,37,52,25,97,84,76,43,74,23,36,39,31,55,42,54,59,56,92,80,49,50,34,39,37,37,45,41,61,51,92,80,78,44,73,35,36,39,33,47,44,64,60,90,64,56,77,89,80,60,56,48,79,56,83,85,54,80,84,49,54,94,81,49,76,72,50,50,58,80,61,44,73,47,45,36,35,40,44,39,58,43,64,96,54,94,68,51,80,37,74,74,42,66,84,79,37,57,63,68,75,69,61,84,83,86,56,35,83,45,48,73,40,71,36,33,38,40,34,29,80,46,58,71,57,75,73,23,40,40,35,42,27,18,50,89,83,74,43,73,29,36,36,38,39,29,61,77,92,50,69,43,31,36,38,34,38,45,58,41,73,82,65,50,65,38,34,41,38,39,37,71,52,89,74,97,69,69,84,52,30,41,33,37,39,42,41,62,45,34,78,73,44,74,30,37,27,26,37,30,58,53,101,44,77,90,78,33,42,57,44,36,39,45,44,61,48,60,64,72,45,69,32,34,43,31,35,64,57,28,42,72,63,56,17,39,33,39,44,41,58,38,84,42,81,54,50,84,24,34,39,41,25,36,92,56,46,35,31,38,40,54,38,65,44,98,88,67,50,64,34,31,40,41,36,29,42,80,85,76,44,80,46,52,39,39,44,41,57,46,83,84,72,45,75,31,35,32,25,46,80,91,43,72,43,35,37,42,41,61,52,76,78,65,52,64,37,30,39,37,36,45,74,34,78,94,82,53,93,43,68,51,41,39,39,47,42,60,48,75,82,34,66,43,36,34,29,51,75,83,44,77,33,50,41,39,61,50,61,45,47,49,68,34,30,33,56,81,80,66,34,43,38,47,58,47,88,84,73,47,63,42,29,46,55,80,32,36,40,40,41,50,93,87,56,44,70,35,33,41,35,43,96,91,46,47,41,34,46,42,53,52,100,82,67,50,74,43,34,31,28,33,66,92,75,68,37,56,39,33,37,54,39,66,65,101,50,82,43,30,35,33,42,41,48,78,49,79,41,79,36,85,90,77,75,40,72,48,73,44,73,47,78,48,52,37,39,53,42,61,51,98,75,45,22,43,36,36,28,22,32,50,77,44,49,74,54,29,33,43,41,62,47,98,87,53,50,72,34,76,90,55,50,52,57,58,99,76,69,48,59,29,57,59,58,23,42,40,44,84,86,74,70,46,69,55,88,109

Mean predicted aligned error: 16.92 Å